Protein AF-0000000065771141 (afdb_homodimer)

Radius of gyration: 34.21 Å; Cα contacts (8 Å, |Δi|>4): 3426; chains: 2; bounding box: 76×117×71 Å

Solvent-accessible surface area (backbone atoms only — not comparable to full-atom values): 56283 Å² total; per-residue (Å²): 128,87,78,76,71,80,77,54,58,70,79,44,32,59,60,20,10,34,21,23,45,39,74,35,57,21,56,32,34,40,34,45,14,23,39,45,37,65,54,33,65,45,75,42,70,53,22,15,37,26,24,36,95,28,15,21,11,33,64,41,70,70,46,68,65,22,55,44,95,81,30,44,75,44,78,44,80,62,19,36,38,33,40,22,29,34,33,62,33,30,29,58,51,51,30,38,22,35,54,23,35,44,47,58,43,32,34,27,36,33,38,35,32,39,35,29,32,51,39,60,45,20,5,58,48,13,69,62,35,38,50,53,52,47,55,24,24,63,57,34,71,46,49,47,32,33,21,43,52,56,41,24,41,51,41,78,88,56,41,65,42,54,21,66,58,50,43,67,55,43,46,55,47,66,72,42,88,56,46,48,25,33,16,49,36,45,41,34,68,43,36,28,68,54,32,64,63,56,50,46,34,49,32,42,31,50,76,68,73,34,39,36,31,25,30,58,54,63,87,66,75,49,40,57,38,36,1,30,45,16,50,53,40,40,31,32,50,50,52,65,34,31,68,46,33,47,55,36,23,60,49,64,20,33,24,30,37,26,42,31,64,47,40,67,24,39,67,48,26,50,40,37,40,66,70,68,61,33,47,60,72,35,37,26,37,22,34,44,44,39,36,32,50,44,34,68,72,67,33,44,57,46,43,42,37,33,51,42,33,73,66,61,36,55,52,64,58,34,48,25,17,23,13,40,33,39,19,48,67,61,72,31,55,73,42,35,31,36,77,26,37,48,10,38,28,28,34,26,36,24,83,38,78,66,81,46,53,46,41,35,21,26,29,51,58,35,73,39,14,46,73,60,36,67,65,60,77,48,51,73,64,87,75,54,67,81,46,32,68,49,43,31,60,47,57,88,60,44,40,75,65,63,60,44,76,46,65,88,90,48,60,56,44,48,28,46,25,30,27,62,42,81,59,44,87,47,35,34,74,39,74,45,83,30,48,36,56,97,56,24,56,39,67,54,85,54,34,27,38,29,34,27,34,42,19,70,77,32,78,51,48,57,27,70,48,36,32,29,66,53,45,63,50,70,52,18,8,36,19,24,26,50,17,32,54,36,45,31,31,34,33,40,25,69,25,43,58,29,35,19,51,24,47,47,50,31,44,72,61,14,14,19,38,33,32,21,44,82,87,38,77,66,28,60,35,73,7,40,42,57,12,45,15,21,88,58,56,44,69,57,54,18,52,30,49,49,41,36,54,53,40,44,40,74,31,45,29,75,54,68,57,48,65,64,54,61,23,46,45,32,26,62,66,42,35,27,31,21,41,29,67,74,34,38,31,34,35,83,72,68,39,76,48,68,48,58,56,78,78,80,124,128,84,78,77,71,80,77,54,58,69,77,44,31,62,59,21,9,32,20,22,44,38,76,34,56,22,55,33,34,40,35,45,14,22,38,44,35,66,54,32,65,44,76,42,72,53,22,15,37,27,26,35,96,27,15,21,12,33,64,41,72,70,46,68,65,22,56,44,94,80,30,45,74,44,77,44,80,63,19,35,40,34,41,23,28,36,33,62,32,31,29,57,50,51,30,37,22,35,56,24,35,45,47,59,40,30,34,28,37,32,38,34,33,38,33,31,33,52,39,59,46,20,4,59,48,15,68,62,35,36,48,52,52,46,56,26,25,63,56,34,73,46,48,47,32,33,21,44,52,59,41,23,40,52,41,78,90,56,42,66,41,54,22,66,59,49,42,66,54,43,46,55,47,66,72,41,91,55,47,48,26,33,15,48,37,45,40,34,66,43,36,27,68,52,32,64,62,55,50,46,34,48,31,42,30,51,77,68,74,34,39,37,31,24,30,60,52,64,87,66,76,50,40,56,38,36,1,30,46,16,51,53,40,41,30,32,50,49,52,64,34,32,68,46,31,47,55,36,24,60,48,65,20,33,26,32,37,26,43,31,64,47,40,69,24,38,68,47,25,50,39,36,40,66,69,67,61,32,46,59,72,36,36,25,36,22,33,44,44,38,37,31,50,42,33,69,73,68,34,43,56,47,44,41,39,33,50,41,32,74,66,61,35,55,52,64,59,35,49,25,17,23,13,40,32,40,19,48,67,62,72,30,56,74,43,35,30,37,78,26,36,48,10,38,27,27,35,25,37,23,83,38,78,67,81,48,52,46,42,35,22,27,27,49,58,35,71,40,13,45,72,60,36,68,65,61,77,47,51,74,64,85,76,55,68,82,46,30,68,48,44,32,62,46,58,88,60,42,39,74,63,63,61,44,78,46,63,88,90,49,59,56,44,49,28,47,26,30,27,62,41,81,58,45,87,46,34,34,74,41,74,43,83,28,45,36,56,96,55,23,55,40,66,56,83,53,33,28,38,30,33,25,33,40,19,69,77,32,76,51,48,57,26,68,48,38,33,30,65,50,44,63,48,72,53,18,10,37,20,24,27,49,16,33,55,36,44,32,29,35,33,41,24,67,27,45,58,28,37,19,51,25,47,48,50,30,44,74,61,14,14,19,38,33,31,21,43,82,88,37,77,67,27,60,36,73,7,39,43,57,12,44,16,21,88,58,58,44,68,58,54,18,51,30,48,51,41,35,54,50,40,43,39,74,31,44,30,77,53,69,57,46,65,64,54,60,25,46,44,32,26,61,66,44,33,27,31,21,41,28,68,72,35,38,31,35,35,83,74,70,40,77,48,68,48,58,58,77,79,80,124

Organism: Ruegeria sp. (strain TM1040) (NCBI:txid292414)

pLDDT: mean 96.08, std 5.78, range [33.53, 98.94]

Nearest PDB structures (foldseek):
  3t8l-assembly1_A  TM=9.131E-01  e=2.236E-58  Agrobacterium fabrum str. C58
  3t81-assembly1_B  TM=9.214E-01  e=1.096E-56  Agrobacterium fabrum str. C58
  3mtw-assembly1_A  TM=7.072E-01  e=6.502E-18  Caulobacter vibrioides
  4ub9-assembly1_D  TM=6.954E-01  e=6.395E-17  Gulosibacter molinativorax
  3ooq-assembly1_E  TM=4.432E-01  e=1.635E-13  Thermotoga maritima MSB8

InterPro domains:
  IPR006679 Adenine deaminase [MF_01518] (27-594)
  IPR006679 Adenine deaminase [TIGR01178] (27-593)
  IPR006679 Adenine deaminase [cd01295] (75-586)
  IPR006680 Amidohydrolase-related [PF01979] (80-368)
  IPR011059 Metal-dependent hydrolase, composite domain superfamily [G3DSA:2.30.40.10] (19-368)
  IPR011059 Metal-dependent hydrolase, composite domain superfamily [SSF51338] (18-380)
  IPR026912 Adenine deaminase C-terminal domain [PF13382] (425-591)
  IPR032466 Metal-dependent hydrolase [SSF51556] (84-333)

Sequence (1202 aa):
MTHKTFPSWPDVAPQLIETAAGRSPADTVIRNGKWVNVHTREVLEGHDIAIKAGRIAYVGPDASYCTGPETEVIDAEGRYMMPGLCDGHMHIESGMLTPAEFARAVIPHGTTTMFTDPHEIANVLGLEGVRLMHDEALLQPVNIYTQMPSCAPSAPGLETTGYEISAEDVAEAMTWPGIIGLGEMMNFPGVAHGDPKMLAEIAATQRSGKTVGGHYASPDLGPDFAAYVAGGPADDHEGTCEADAITRMRQGMRAMVRLGSAWYDVEAQITAITEKGLDPRNFILCTDDCHSGTLVNEGHMNRAVRHAIDCGCDPLIAIQMATINTATHFGLEREIGSITPGRRADIILTSDLKTLPIEVVIARGQIVAESGSIKVECPHLDWPESARGTVHLGHTLAATDFELAAPEGANAVTANVIGVVENQAPTKALKAELPVRDGLVEGEGDVCQIALVERHRATGGVTNAFVSGFGYEGKMAMASTVAHDSHHMIVVGTDRTQMALAANRLAEVGGGITIFRDGAELALVELPIAGLMSDSPASEVAANAQKLVEAMQACGCTLNNAYMQHSLLALVVIPELRISDLGLVDVRSFKKIPVIEPFNEMTHKTFPSWPDVAPQLIETAAGRSPADTVIRNGKWVNVHTREVLEGHDIAIKAGRIAYVGPDASYCTGPETEVIDAEGRYMMPGLCDGHMHIESGMLTPAEFARAVIPHGTTTMFTDPHEIANVLGLEGVRLMHDEALLQPVNIYTQMPSCAPSAPGLETTGYEISAEDVAEAMTWPGIIGLGEMMNFPGVAHGDPKMLAEIAATQRSGKTVGGHYASPDLGPDFAAYVAGGPADDHEGTCEADAITRMRQGMRAMVRLGSAWYDVEAQITAITEKGLDPRNFILCTDDCHSGTLVNEGHMNRAVRHAIDCGCDPLIAIQMATINTATHFGLEREIGSITPGRRADIILTSDLKTLPIEVVIARGQIVAESGSIKVECPHLDWPESARGTVHLGHTLAATDFELAAPEGANAVTANVIGVVENQAPTKALKAELPVRDGLVEGEGDVCQIALVERHRATGGVTNAFVSGFGYEGKMAMASTVAHDSHHMIVVGTDRTQMALAANRLAEVGGGITIFRDGAELALVELPIAGLMSDSPASEVAANAQKLVEAMQACGCTLNNAYMQHSLLALVVIPELRISDLGLVDVRSFKKIPVIEPFNE

Secondary structure (DSSP, 8-state):
--------HHHHHHHHHHHHTTSS--SEEEEEEEEEETTTTEEEEEEEEEEETTEEEEEES--GGG--TT-EEEE-TT-EEEEPEEEEEE-GGGGTB-HHHHHHHHGGGTEEEEEE--HHHHHHHHHHHHHHHHHHHHTSSSEEEEEEP--SSSSBTTB--SSPPPHHHHHHHTTSTTEEEEEEE--HHHHHTT-HHHHHHHHHHHHTT-EEEE----S--SHHHHHHHHT---EE----SHHHHHHHHHTT-EEEEEB-SS-B-HHHHTHHHHTT---GGGEEEE-B---HHHHHHT-SHHHHHHHHHHTT--HHHHHHHTTHHHHHHTT-TTTSSS-STTSB--EEEES-TTT----EEEETTEEEEETTEE-S--PPP---GGGB-----SS---GGGG--BPPTT-SEEEEEEEE--TT-S--EEEEEEEEEETTEE---TTEEEEEEE--SS----EEEEEEESS---SSEEEEES--TTT--EEEEES-HHHHHHHHHHHHHHTSEEEEEETTEE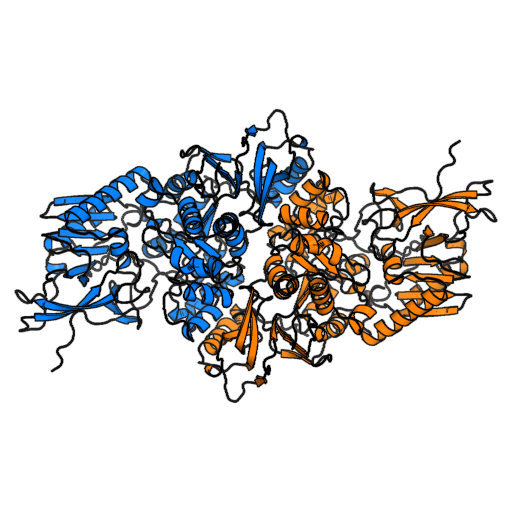EEEEE-TBTTTBB-S-HHHHHHHHHHHHHHHHHTT---TTHHHHHHHTT-TTSSSEEEETTEEEETTTTEEE-SBPP---/--------HHHHHHHHHHHHTTSS--SEEEEEEEEEETTTTEEEEEEEEEEETTEEEEEES--GGG--TT-EEEE-TT-EEEEPEEEEEE-GGGGTB-HHHHHHHHGGGTEEEEEE--HHHHHHHHHHHHHHHHHHHHTSSSEEEEEEP--SSSSBTTB--SSPPPHHHHHHHTTSTTEEEEEEE--HHHHHTT-HHHHHHHHHHHHTT-EEEE----S--SHHHHHHHHT---EE----SHHHHHHHHHTT-EEEEEB-SS-B-HHHHTHHHHTT---GGGEEEE-B---HHHHHHT-SHHHHHHHHHHTT--HHHHHHHTTHHHHHHTT-TTTSSS-STTSB--EEEES-TTT----EEEETTEEEEETTEE-S--PPP---GGGB-----SS---GGGG--BPPTT-SEEEEEEEE--TT-S--EEEEEEEEEETTEE---TTEEEEEEE--SS----EEEEEEESS---SSEEEEES--TTT--EEEEES-HHHHHHHHHHHHHHTSEEEEEETTEEEEEEE-TBTTTBB-S-HHHHHHHHHHHHHHHHHTT---TTHHHHHHHTT-TTSSSEEEETTEEEETTTTEEE-SBPP---

Structure (mmCIF, N/CA/C/O backbone):
data_AF-0000000065771141-model_v1
#
loop_
_entity.id
_entity.type
_entity.pdbx_description
1 polymer 'Adenine deaminase'
#
loop_
_atom_site.group_PDB
_atom_site.id
_atom_site.type_symbol
_atom_site.label_atom_id
_atom_site.label_alt_id
_atom_site.label_comp_id
_atom_site.label_asym_id
_atom_site.label_entity_id
_atom_site.label_seq_id
_atom_site.pdbx_PDB_ins_code
_atom_site.Cartn_x
_atom_site.Cartn_y
_atom_site.Cartn_z
_atom_site.occupancy
_atom_site.B_iso_or_equiv
_atom_site.auth_seq_id
_atom_site.auth_comp_id
_atom_site.auth_asym_id
_atom_site.auth_atom_id
_atom_site.pdbx_PDB_model_num
ATOM 1 N N . MET A 1 1 ? 23.734 -21.953 12.383 1 33.53 1 MET A N 1
ATOM 2 C CA . MET A 1 1 ? 24.172 -20.672 11.812 1 33.53 1 MET A CA 1
ATOM 3 C C . MET A 1 1 ? 23.094 -19.594 12 1 33.53 1 MET A C 1
ATOM 5 O O . MET A 1 1 ? 21.953 -19.781 11.586 1 33.53 1 MET A O 1
ATOM 9 N N . THR A 1 2 ? 23.141 -18.859 13.047 1 44.72 2 THR A N 1
ATOM 10 C CA . THR A 1 2 ? 22.188 -17.828 13.406 1 44.72 2 THR A CA 1
ATOM 11 C C . THR A 1 2 ? 21.953 -16.859 12.242 1 44.72 2 THR A C 1
ATOM 13 O O . THR A 1 2 ? 22.906 -16.25 11.742 1 44.72 2 THR A O 1
ATOM 16 N N . HIS A 1 3 ? 21.078 -17.188 11.297 1 54.22 3 HIS A N 1
ATOM 17 C CA . HIS A 1 3 ? 20.672 -16.422 10.141 1 54.22 3 HIS A CA 1
ATOM 18 C C . HIS A 1 3 ? 20.594 -14.93 10.469 1 54.22 3 HIS A C 1
ATOM 20 O O . HIS A 1 3 ? 19.969 -14.539 11.461 1 54.22 3 HIS A O 1
ATOM 26 N N . LYS A 1 4 ? 21.641 -14.188 9.922 1 64.75 4 LYS A N 1
ATOM 27 C CA . LYS A 1 4 ? 21.578 -12.758 10.18 1 64.75 4 LYS A CA 1
ATOM 28 C C . LYS A 1 4 ? 20.5 -12.094 9.32 1 64.75 4 LYS A C 1
ATOM 30 O O . LYS A 1 4 ? 20.609 -12.078 8.086 1 64.75 4 LYS A O 1
ATOM 35 N N . THR A 1 5 ? 19.438 -11.82 9.828 1 81 5 THR A N 1
ATOM 36 C CA . THR A 1 5 ? 18.359 -11.109 9.164 1 81 5 THR A CA 1
ATOM 37 C C . THR A 1 5 ? 18.797 -9.711 8.75 1 81 5 THR A C 1
ATOM 39 O O . THR A 1 5 ? 19.547 -9.055 9.477 1 81 5 THR A O 1
ATOM 42 N N . PHE A 1 6 ? 18.594 -9.367 7.465 1 91.62 6 PHE A N 1
ATOM 43 C CA . PHE A 1 6 ? 18.844 -8.008 7 1 91.62 6 PHE A CA 1
ATOM 44 C C . PHE A 1 6 ? 18.25 -6.988 7.965 1 91.62 6 PHE A C 1
ATOM 46 O O . PHE A 1 6 ? 17.109 -7.125 8.391 1 91.62 6 PHE A O 1
ATOM 53 N N . PRO A 1 7 ? 19.078 -6.066 8.398 1 93.5 7 PRO A N 1
ATOM 54 C CA . PRO A 1 7 ? 18.578 -5.125 9.391 1 93.5 7 PRO A CA 1
ATOM 55 C C . PRO A 1 7 ? 17.375 -4.32 8.891 1 93.5 7 PRO A C 1
ATOM 57 O O . PRO A 1 7 ? 17.328 -3.959 7.711 1 93.5 7 PRO A O 1
ATOM 60 N N . SER A 1 8 ? 16.406 -4.137 9.805 1 94.69 8 SER A N 1
ATOM 61 C CA . SER A 1 8 ? 15.289 -3.266 9.477 1 94.69 8 SER A CA 1
ATOM 62 C C . SER A 1 8 ? 15.719 -1.803 9.43 1 94.69 8 SER A C 1
ATOM 64 O O . SER A 1 8 ? 16.828 -1.462 9.859 1 94.69 8 SER A O 1
ATOM 66 N N . TRP A 1 9 ? 14.938 -0.909 8.867 1 95.12 9 TRP A N 1
ATOM 67 C CA . TRP A 1 9 ? 15.258 0.513 8.773 1 95.12 9 TRP A CA 1
ATOM 68 C C . TRP A 1 9 ? 15.547 1.099 10.148 1 95.12 9 TRP A C 1
ATOM 70 O O . TRP A 1 9 ? 16.562 1.776 10.344 1 95.12 9 TRP A O 1
ATOM 80 N N . PRO A 1 10 ? 14.617 0.817 11.203 1 96.06 10 PRO A N 1
ATOM 81 C CA . PRO A 1 10 ? 14.898 1.407 12.508 1 96.06 10 PRO A CA 1
ATOM 82 C C . PRO A 1 10 ? 16.281 1.045 13.039 1 96.06 10 PRO A C 1
ATOM 84 O O . PRO A 1 10 ? 16.891 1.831 13.766 1 96.06 10 PRO A O 1
ATOM 87 N N . ASP A 1 11 ? 16.781 -0.105 12.656 1 96.06 11 ASP A N 1
ATOM 88 C CA . ASP A 1 11 ? 18.047 -0.592 13.164 1 96.06 11 ASP A CA 1
ATOM 89 C C . ASP A 1 11 ? 19.219 0.214 12.594 1 96.06 11 ASP A C 1
ATOM 91 O O . ASP A 1 11 ? 20.297 0.271 13.188 1 96.06 11 ASP A O 1
ATOM 95 N N . VAL A 1 12 ? 19.031 0.913 11.438 1 97.88 12 VAL A N 1
ATOM 96 C CA . VAL A 1 12 ? 20.172 1.546 10.773 1 97.88 12 VAL A CA 1
ATOM 97 C C . VAL A 1 12 ? 19.844 3.004 10.461 1 97.88 12 VAL A C 1
ATOM 99 O O . VAL A 1 12 ? 20.625 3.693 9.805 1 97.88 12 VAL A O 1
ATOM 102 N N . ALA A 1 13 ? 18.703 3.547 10.906 1 97.88 13 ALA A N 1
ATOM 103 C CA . ALA A 1 13 ? 18.203 4.883 10.586 1 97.88 13 ALA A CA 1
ATOM 104 C C . ALA A 1 13 ? 19.25 5.949 10.898 1 97.88 13 ALA A C 1
ATOM 106 O O . ALA A 1 13 ? 19.531 6.82 10.07 1 97.88 13 ALA A O 1
ATOM 107 N N . PRO A 1 14 ? 19.922 5.902 12.062 1 98.25 14 PRO A N 1
ATOM 108 C CA . PRO A 1 14 ? 20.922 6.93 12.344 1 98.25 14 PRO A CA 1
ATOM 109 C C . PRO A 1 14 ? 22.047 6.961 11.312 1 98.25 14 PRO A C 1
ATOM 111 O O . PRO A 1 14 ? 22.5 8.039 10.922 1 98.25 14 PRO A O 1
ATOM 114 N N . GLN A 1 15 ? 22.484 5.773 10.875 1 98.62 15 GLN A N 1
ATOM 115 C CA . GLN A 1 15 ? 23.562 5.707 9.891 1 98.62 15 GLN A CA 1
ATOM 116 C C . GLN A 1 15 ? 23.109 6.301 8.555 1 98.62 15 GLN A C 1
ATOM 118 O O . GLN A 1 15 ? 23.875 7.012 7.898 1 98.62 15 GLN A O 1
ATOM 123 N N . LEU A 1 16 ? 21.922 5.961 8.141 1 98.75 16 LEU A N 1
ATOM 124 C CA . LEU A 1 16 ? 21.375 6.496 6.895 1 98.75 16 LEU A CA 1
ATOM 125 C C . LEU A 1 16 ? 21.297 8.016 6.945 1 98.75 16 LEU A C 1
ATOM 127 O O . LEU A 1 16 ? 21.672 8.695 5.988 1 98.75 16 LEU A O 1
ATOM 131 N N . ILE A 1 17 ? 20.781 8.57 8.07 1 98.75 17 ILE A N 1
ATOM 132 C CA . ILE A 1 17 ? 20.609 10.008 8.258 1 98.75 17 ILE A CA 1
ATOM 133 C C . ILE A 1 17 ? 21.969 10.703 8.195 1 98.75 17 ILE A C 1
ATOM 135 O O . ILE A 1 17 ? 22.141 11.688 7.469 1 98.75 17 ILE A O 1
ATOM 139 N N . GLU A 1 18 ? 22.984 10.18 8.891 1 98.56 18 GLU A N 1
ATOM 140 C CA . GLU A 1 18 ? 24.312 10.773 8.914 1 98.56 18 GLU A CA 1
ATOM 141 C C . GLU A 1 18 ? 24.938 10.781 7.527 1 98.56 18 GLU A C 1
ATOM 143 O O . GLU A 1 18 ? 25.594 11.75 7.133 1 98.56 18 GLU A O 1
ATOM 148 N N . THR A 1 19 ? 24.766 9.695 6.809 1 98.81 19 THR A N 1
ATOM 149 C CA . THR A 1 19 ? 25.312 9.594 5.461 1 98.81 19 THR A CA 1
ATOM 150 C C . THR A 1 19 ? 24.594 10.555 4.516 1 98.81 19 THR A C 1
ATOM 152 O O . THR A 1 19 ? 25.234 11.273 3.75 1 98.81 19 THR A O 1
ATOM 155 N N . ALA A 1 20 ? 23.281 10.57 4.547 1 98.69 20 ALA A N 1
ATOM 156 C CA . ALA A 1 20 ? 22.484 11.445 3.689 1 98.69 20 ALA A CA 1
ATOM 157 C C . ALA A 1 20 ? 22.844 12.914 3.934 1 98.69 20 ALA A C 1
ATOM 159 O O . ALA A 1 20 ? 22.797 13.727 3.008 1 98.69 20 ALA A O 1
ATOM 160 N N . ALA A 1 21 ? 23.219 13.25 5.203 1 97.94 21 ALA A N 1
ATOM 161 C CA . ALA A 1 21 ? 23.547 14.625 5.582 1 97.94 21 ALA A CA 1
ATOM 162 C C . ALA A 1 21 ? 25 14.953 5.246 1 97.94 21 ALA A C 1
ATOM 164 O O . ALA A 1 21 ? 25.422 16.109 5.359 1 97.94 21 ALA A O 1
ATOM 165 N N . GLY A 1 22 ? 25.766 13.977 4.891 1 97.81 22 GLY A N 1
ATOM 166 C CA . GLY A 1 22 ? 27.172 14.172 4.555 1 97.81 22 GLY A CA 1
ATOM 167 C C . GLY A 1 22 ? 28.078 14.148 5.766 1 97.81 22 GLY A C 1
ATOM 168 O O . GLY A 1 22 ? 29.25 14.547 5.68 1 97.81 22 GLY A O 1
ATOM 169 N N . ARG A 1 23 ? 27.562 13.68 6.859 1 98.25 23 ARG A N 1
ATOM 170 C CA . ARG A 1 23 ? 28.328 13.703 8.094 1 98.25 23 ARG A CA 1
ATOM 171 C C . ARG A 1 23 ? 29.094 12.398 8.289 1 98.25 23 ARG A C 1
ATOM 173 O O . ARG A 1 23 ? 30.016 12.328 9.102 1 98.25 23 ARG A O 1
ATOM 180 N N . SER A 1 24 ? 28.781 11.336 7.664 1 98.25 24 SER A N 1
ATOM 181 C CA . SER A 1 24 ? 29.469 10.047 7.613 1 98.25 24 SER A CA 1
ATOM 182 C C . SER A 1 24 ? 29.516 9.5 6.191 1 98.25 24 SER A C 1
ATOM 184 O O . SER A 1 24 ? 28.562 9.664 5.426 1 98.25 24 SER A O 1
ATOM 186 N N . PRO A 1 25 ? 30.594 8.93 5.828 1 98.62 25 PRO A N 1
ATOM 187 C CA . PRO A 1 25 ? 30.703 8.453 4.449 1 98.62 25 PRO A CA 1
ATOM 188 C C . PRO A 1 25 ? 29.812 7.25 4.164 1 98.62 25 PRO A C 1
ATOM 190 O O . PRO A 1 25 ? 29.547 6.449 5.066 1 98.62 25 PRO A O 1
ATOM 193 N N . ALA A 1 26 ? 29.406 7.164 2.947 1 98.88 26 ALA A N 1
ATOM 194 C CA . ALA A 1 26 ? 28.688 5.992 2.463 1 98.88 26 ALA A CA 1
ATOM 195 C C . ALA A 1 26 ? 29.609 4.785 2.348 1 98.88 26 ALA A C 1
ATOM 197 O O . ALA A 1 26 ? 30.828 4.934 2.307 1 98.88 26 ALA A O 1
ATOM 198 N N . ASP A 1 27 ? 29 3.59 2.449 1 98.81 27 ASP A N 1
ATOM 199 C CA . ASP A 1 27 ? 29.766 2.385 2.125 1 98.81 27 ASP A CA 1
ATOM 200 C C . ASP A 1 27 ? 30.078 2.318 0.632 1 98.81 27 ASP A C 1
ATOM 202 O O . ASP A 1 27 ? 31.188 1.946 0.242 1 98.81 27 ASP A O 1
ATOM 206 N N . THR A 1 28 ? 29.125 2.662 -0.197 1 98.81 28 THR A N 1
ATOM 207 C CA . THR A 1 28 ? 29.234 2.645 -1.651 1 98.81 28 THR A CA 1
ATOM 208 C C . THR A 1 28 ? 28.531 3.852 -2.264 1 98.81 28 THR A C 1
ATOM 210 O O . THR A 1 28 ? 27.484 4.27 -1.785 1 98.81 28 THR A O 1
ATOM 213 N N . VAL A 1 29 ? 29.109 4.457 -3.285 1 98.81 29 VAL A N 1
ATOM 214 C CA . VAL A 1 29 ? 28.469 5.492 -4.09 1 98.81 29 VAL A CA 1
ATOM 215 C C . VAL A 1 29 ? 28.5 5.09 -5.562 1 98.81 29 VAL A C 1
ATOM 217 O O . VAL A 1 29 ? 29.547 4.719 -6.094 1 98.81 29 VAL A O 1
ATOM 220 N N . ILE A 1 30 ? 27.391 4.973 -6.203 1 98.88 30 ILE A N 1
ATOM 221 C CA . ILE A 1 30 ? 27.297 4.828 -7.652 1 98.88 30 ILE A CA 1
ATOM 222 C C . ILE A 1 30 ? 27.188 6.207 -8.297 1 98.88 30 ILE A C 1
ATOM 224 O O . ILE A 1 30 ? 26.25 6.969 -8.008 1 98.88 30 ILE A O 1
ATOM 228 N N . ARG A 1 31 ? 28.031 6.562 -9.234 1 98.19 31 ARG A N 1
ATOM 229 C CA . ARG A 1 31 ? 28.078 7.91 -9.781 1 98.19 31 ARG A CA 1
ATOM 230 C C . ARG A 1 31 ? 27.672 7.918 -11.25 1 98.19 31 ARG A C 1
ATOM 232 O O . ARG A 1 31 ? 27.844 6.918 -11.953 1 98.19 31 ARG A O 1
ATOM 239 N N . ASN A 1 32 ? 27.156 9.047 -11.656 1 98 32 ASN A N 1
ATOM 240 C CA . ASN A 1 32 ? 27.016 9.406 -13.062 1 98 32 ASN A CA 1
ATOM 241 C C . ASN A 1 32 ? 26.094 8.438 -13.805 1 98 32 ASN A C 1
ATOM 243 O O . ASN A 1 32 ? 26.469 7.898 -14.844 1 98 32 ASN A O 1
ATOM 247 N N . GLY A 1 33 ? 24.938 8.164 -13.227 1 98.75 33 GLY A N 1
ATOM 248 C CA . GLY A 1 33 ? 23.969 7.305 -13.891 1 98.75 33 GLY A CA 1
ATOM 249 C C . GLY A 1 33 ? 22.688 8.031 -14.273 1 98.75 33 GLY A C 1
ATOM 250 O O . GLY A 1 33 ? 22.531 9.219 -13.961 1 98.75 33 GLY A O 1
ATOM 251 N N . LYS A 1 34 ? 21.891 7.41 -15.133 1 98.88 34 LYS A N 1
ATOM 252 C CA . LYS A 1 34 ? 20.516 7.824 -15.406 1 98.88 34 LYS A CA 1
ATOM 253 C C . LYS A 1 34 ? 19.547 7.16 -14.438 1 98.88 34 LYS A C 1
ATOM 255 O O . LYS A 1 34 ? 19.312 5.953 -14.508 1 98.88 34 LYS A O 1
ATOM 260 N N . TRP A 1 35 ? 18.984 7.914 -13.516 1 98.88 35 TRP A N 1
ATOM 261 C CA . TRP A 1 35 ? 18.109 7.422 -12.469 1 98.88 35 TRP A CA 1
ATOM 262 C C . TRP A 1 35 ? 16.703 7.145 -13.023 1 98.88 35 TRP A C 1
ATOM 264 O O . TRP A 1 35 ? 15.992 8.07 -13.422 1 98.88 35 TRP A O 1
ATOM 274 N N . VAL A 1 36 ? 16.312 5.855 -13.164 1 98.94 36 VAL A N 1
ATOM 275 C CA . VAL A 1 36 ? 14.953 5.469 -13.5 1 98.94 36 VAL A CA 1
ATOM 276 C C . VAL A 1 36 ? 14.055 5.605 -12.273 1 98.94 36 VAL A C 1
ATOM 278 O O . VAL A 1 36 ? 14.055 4.734 -11.398 1 98.94 36 VAL A O 1
ATOM 281 N N . ASN A 1 37 ? 13.312 6.68 -12.18 1 98.88 37 ASN A N 1
ATOM 282 C CA . ASN A 1 37 ? 12.43 6.949 -11.055 1 98.88 37 ASN A CA 1
ATOM 283 C C . ASN A 1 37 ? 11.023 6.406 -11.305 1 98.88 37 ASN A C 1
ATOM 285 O O . ASN A 1 37 ? 10.266 6.98 -12.086 1 98.88 37 ASN A O 1
ATOM 289 N N . VAL A 1 38 ? 10.641 5.367 -10.594 1 98.81 38 VAL A N 1
ATOM 290 C CA . VAL A 1 38 ? 9.383 4.66 -10.844 1 98.81 38 VAL A CA 1
ATOM 291 C C . VAL A 1 38 ? 8.25 5.34 -10.086 1 98.81 38 VAL A C 1
ATOM 293 O O . VAL A 1 38 ? 7.074 5.047 -10.328 1 98.81 38 VAL A O 1
ATOM 296 N N . HIS A 1 39 ? 8.562 6.262 -9.164 1 98.62 39 HIS A N 1
ATOM 297 C CA . HIS A 1 39 ? 7.527 7.02 -8.461 1 98.62 39 HIS A CA 1
ATOM 298 C C . HIS A 1 39 ? 6.941 8.102 -9.359 1 98.62 39 HIS A C 1
ATOM 300 O O . HIS A 1 39 ? 5.73 8.352 -9.336 1 98.62 39 HIS A O 1
ATOM 306 N N . THR A 1 40 ? 7.805 8.758 -10.172 1 98.62 40 THR A N 1
ATOM 307 C CA . THR A 1 40 ? 7.379 9.867 -11.016 1 98.62 40 THR A CA 1
ATOM 308 C C . THR A 1 40 ? 7.375 9.461 -12.484 1 98.62 40 THR A C 1
ATOM 310 O O . THR A 1 40 ? 6.953 10.234 -13.352 1 98.62 40 THR A O 1
ATOM 313 N N . ARG A 1 41 ? 7.793 8.281 -12.82 1 98.25 41 ARG A N 1
ATOM 314 C CA . ARG A 1 41 ? 7.855 7.707 -14.164 1 98.25 41 ARG A CA 1
ATOM 315 C C . ARG A 1 41 ? 8.68 8.586 -15.094 1 98.25 41 ARG A C 1
ATOM 317 O O . ARG A 1 41 ? 8.203 9.016 -16.141 1 98.25 41 ARG A O 1
ATOM 324 N N . GLU A 1 42 ? 9.969 8.789 -14.586 1 98.06 42 GLU A N 1
ATOM 325 C CA . GLU A 1 42 ? 10.922 9.594 -15.336 1 98.06 42 GLU A CA 1
ATOM 326 C C . GLU A 1 42 ? 12.312 8.961 -15.328 1 98.06 42 GLU A C 1
ATOM 328 O O . GLU A 1 42 ? 12.586 8.07 -14.523 1 98.06 42 GLU A O 1
ATOM 333 N N . VAL A 1 43 ? 13.047 9.328 -16.328 1 98.69 43 VAL A N 1
ATOM 334 C CA . VAL A 1 43 ? 14.484 9.062 -16.312 1 98.69 43 VAL A CA 1
ATOM 335 C C . VAL A 1 43 ? 15.25 10.359 -16.094 1 98.69 43 VAL A C 1
ATOM 337 O O . VAL A 1 43 ? 15.078 11.328 -16.844 1 98.69 43 VAL A O 1
ATOM 340 N N . LEU A 1 44 ? 16.016 10.438 -15.008 1 98.69 44 LEU A N 1
ATOM 341 C CA . LEU A 1 44 ? 16.766 11.641 -14.656 1 98.69 44 LEU A CA 1
ATOM 342 C C . LEU A 1 44 ? 18.25 11.43 -14.875 1 98.69 44 LEU A C 1
ATOM 344 O O . LEU A 1 44 ? 18.875 10.586 -14.219 1 98.69 44 LEU A O 1
ATOM 348 N N . GLU A 1 45 ? 18.891 12.195 -15.719 1 98.25 45 GLU A N 1
ATOM 349 C CA . GLU A 1 45 ? 20.297 12.039 -16.094 1 98.25 45 GLU A CA 1
ATOM 350 C C . GLU A 1 45 ? 21.219 12.617 -15.039 1 98.25 45 GLU A C 1
ATOM 352 O O . GLU A 1 45 ? 20.828 13.516 -14.289 1 98.25 45 GLU A O 1
ATOM 357 N N . GLY A 1 46 ? 22.406 12.102 -14.945 1 97.94 46 GLY A N 1
ATOM 358 C CA . GLY A 1 46 ? 23.438 12.688 -14.117 1 97.94 46 GLY A CA 1
ATOM 359 C C . GLY A 1 46 ? 23.141 12.609 -12.633 1 97.94 46 GLY A C 1
ATOM 360 O O . GLY A 1 46 ? 23.203 13.617 -11.93 1 97.94 46 GLY A O 1
ATOM 361 N N . HIS A 1 47 ? 22.781 11.414 -12.133 1 98.56 47 HIS A N 1
ATOM 362 C CA . HIS A 1 47 ? 22.469 11.242 -10.719 1 98.56 47 HIS A CA 1
ATOM 363 C C . HIS A 1 47 ? 23.391 10.219 -10.062 1 98.56 47 HIS A C 1
ATOM 365 O O . HIS A 1 47 ? 23.969 9.367 -10.75 1 98.56 47 HIS A O 1
ATOM 371 N N . ASP A 1 48 ? 23.609 10.406 -8.797 1 98.81 48 ASP A N 1
ATOM 372 C CA . ASP A 1 48 ? 24.406 9.523 -7.949 1 98.81 48 ASP A CA 1
ATOM 373 C C . ASP A 1 48 ? 23.531 8.852 -6.891 1 98.81 48 ASP A C 1
ATOM 375 O O . ASP A 1 48 ? 22.453 9.359 -6.555 1 98.81 48 ASP A O 1
ATOM 379 N N . ILE A 1 49 ? 23.906 7.684 -6.434 1 98.94 49 ILE A N 1
ATOM 380 C CA . ILE A 1 49 ? 23.281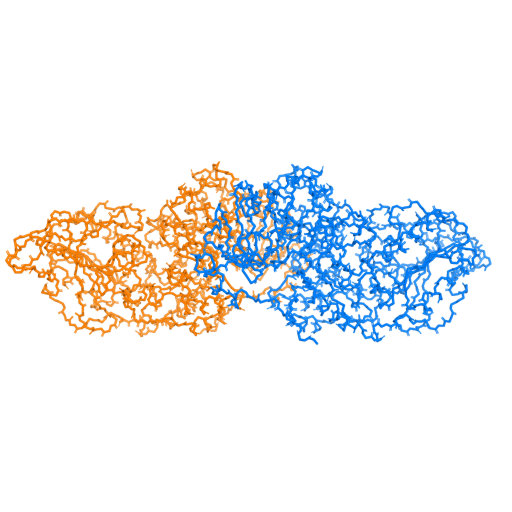 6.961 -5.336 1 98.94 49 ILE A CA 1
ATOM 381 C C . ILE A 1 49 ? 24.297 6.703 -4.227 1 98.94 49 ILE A C 1
ATOM 383 O O . ILE A 1 49 ? 25.391 6.211 -4.488 1 98.94 49 ILE A O 1
ATOM 387 N N . ALA A 1 50 ? 24.016 7.082 -2.994 1 98.94 50 ALA A N 1
ATOM 388 C CA . ALA A 1 50 ? 24.812 6.719 -1.82 1 98.94 50 ALA A CA 1
ATOM 389 C C . ALA A 1 50 ? 24.141 5.59 -1.037 1 98.94 50 ALA A C 1
ATOM 391 O O . ALA A 1 50 ? 22.953 5.652 -0.745 1 98.94 50 ALA A O 1
ATOM 392 N N . ILE A 1 51 ? 24.906 4.547 -0.755 1 98.88 51 ILE A N 1
ATOM 393 C CA . ILE A 1 51 ? 24.406 3.361 -0.073 1 98.88 51 ILE A CA 1
ATOM 394 C C . ILE A 1 51 ? 25.094 3.217 1.285 1 98.88 51 ILE A C 1
ATOM 396 O O . ILE A 1 51 ? 26.297 3.398 1.399 1 98.88 51 ILE A O 1
ATOM 400 N N . LYS A 1 52 ? 24.359 2.98 2.314 1 98.81 52 LYS A N 1
ATOM 401 C CA . LYS A 1 52 ? 24.828 2.715 3.666 1 98.81 52 LYS A CA 1
ATOM 402 C C . LYS A 1 52 ? 24.047 1.579 4.316 1 98.81 52 LYS A C 1
ATOM 404 O O . LYS A 1 52 ? 22.812 1.557 4.258 1 98.81 52 LYS A O 1
ATOM 409 N N . ALA A 1 53 ? 24.734 0.604 4.902 1 98.38 53 ALA A N 1
ATOM 410 C CA . ALA A 1 53 ? 24.141 -0.511 5.629 1 98.38 53 ALA A CA 1
ATOM 411 C C . ALA A 1 53 ? 23.141 -1.269 4.754 1 98.38 53 ALA A C 1
ATOM 413 O O . ALA A 1 53 ? 22.078 -1.68 5.223 1 98.38 53 ALA A O 1
ATOM 414 N N . GLY A 1 54 ? 23.453 -1.34 3.424 1 98.62 54 GLY A N 1
ATOM 415 C CA . GLY A 1 54 ? 22.656 -2.125 2.5 1 98.62 54 GLY A CA 1
ATOM 416 C C . GLY A 1 54 ? 21.422 -1.391 2.01 1 98.62 54 GLY A C 1
ATOM 417 O O . GLY A 1 54 ? 20.609 -1.948 1.257 1 98.62 54 GLY A O 1
ATOM 418 N N . ARG A 1 55 ? 21.25 -0.128 2.402 1 98.75 55 ARG A N 1
ATOM 419 C CA . ARG A 1 55 ? 20.094 0.684 2.031 1 98.75 55 ARG A CA 1
ATOM 420 C C . ARG A 1 55 ? 20.531 1.969 1.335 1 98.75 55 ARG A C 1
ATOM 422 O O . ARG A 1 55 ? 21.688 2.365 1.422 1 98.75 55 ARG A O 1
ATOM 429 N N . ILE A 1 56 ? 19.641 2.518 0.601 1 98.88 56 ILE A N 1
ATOM 430 C CA . ILE A 1 56 ? 19.891 3.805 -0.04 1 98.88 56 ILE A CA 1
ATOM 431 C C . ILE A 1 56 ? 19.812 4.922 0.997 1 98.88 56 ILE A C 1
ATOM 433 O O . ILE A 1 56 ? 18.781 5.094 1.657 1 98.88 56 ILE A O 1
ATOM 437 N N . ALA A 1 57 ? 20.875 5.648 1.144 1 98.81 57 ALA A N 1
ATOM 438 C CA . ALA A 1 57 ? 20.891 6.801 2.037 1 98.81 57 ALA A CA 1
ATOM 439 C C . ALA A 1 57 ? 20.484 8.078 1.295 1 98.81 57 ALA A C 1
ATOM 441 O O . ALA A 1 57 ? 19.797 8.93 1.846 1 98.81 57 ALA A O 1
ATOM 442 N N . TYR A 1 58 ? 20.984 8.117 0.067 1 98.62 58 TYR A N 1
ATOM 443 C CA . TYR A 1 58 ? 20.781 9.32 -0.73 1 98.62 58 TYR A CA 1
ATOM 444 C C . TYR A 1 58 ? 20.781 9 -2.219 1 98.62 58 TYR A C 1
ATOM 446 O O . TYR A 1 58 ? 21.547 8.141 -2.674 1 98.62 58 TYR A O 1
ATOM 454 N N . VAL A 1 59 ? 19.938 9.594 -2.992 1 98.81 59 VAL A N 1
ATOM 455 C CA . VAL A 1 59 ? 19.984 9.641 -4.449 1 98.81 59 VAL A CA 1
ATOM 456 C C . VAL A 1 59 ? 19.781 11.078 -4.93 1 98.81 59 VAL A C 1
ATOM 458 O O . VAL A 1 59 ? 18.891 11.773 -4.445 1 98.81 59 VAL A O 1
ATOM 461 N N . GLY A 1 60 ? 20.547 11.578 -5.766 1 98.19 60 GLY A N 1
ATOM 462 C CA . GLY A 1 60 ? 20.484 12.945 -6.254 1 98.19 60 GLY A CA 1
ATOM 463 C C . GLY A 1 60 ? 21.578 13.281 -7.254 1 98.19 60 GLY A C 1
ATOM 464 O O . GLY A 1 60 ? 22.281 12.391 -7.723 1 98.19 60 GLY A O 1
ATOM 465 N N . PRO A 1 61 ? 21.656 14.5 -7.625 1 97.62 61 PRO A N 1
ATOM 466 C CA . PRO A 1 61 ? 22.562 14.906 -8.703 1 97.62 61 PRO A CA 1
ATOM 467 C C . PRO A 1 61 ? 24.031 14.82 -8.289 1 97.62 61 PRO A C 1
ATOM 469 O O . PRO A 1 61 ? 24.922 14.758 -9.148 1 97.62 61 PRO A O 1
ATOM 472 N N . ASP A 1 62 ? 24.312 14.852 -6.969 1 97.56 62 ASP A N 1
ATOM 473 C CA . ASP A 1 62 ? 25.688 14.852 -6.492 1 97.56 62 ASP A CA 1
ATOM 474 C C . ASP A 1 62 ? 25.797 14.188 -5.121 1 97.56 62 ASP A C 1
ATOM 476 O O . ASP A 1 62 ? 25.297 14.711 -4.129 1 97.56 62 ASP A O 1
ATOM 480 N N . ALA A 1 63 ? 26.438 13.023 -5.051 1 98.06 63 ALA A N 1
ATOM 481 C CA . ALA A 1 63 ? 26.641 12.32 -3.783 1 98.06 63 ALA A CA 1
ATOM 482 C C . ALA A 1 63 ? 28.078 12.469 -3.295 1 98.06 63 ALA A C 1
ATOM 484 O O . ALA A 1 63 ? 28.516 11.719 -2.424 1 98.06 63 ALA A O 1
ATOM 485 N N . SER A 1 64 ? 28.859 13.422 -3.822 1 97.38 64 SER A N 1
ATOM 486 C CA . SER A 1 64 ? 30.25 13.617 -3.449 1 97.38 64 SER A CA 1
ATOM 487 C C . SER A 1 64 ? 30.391 13.906 -1.959 1 97.38 64 SER A C 1
ATOM 489 O O . SER A 1 64 ? 31.359 13.484 -1.325 1 97.38 64 SER A O 1
ATOM 491 N N . TYR A 1 65 ? 29.422 14.586 -1.394 1 97 65 TYR A N 1
ATOM 492 C CA . TYR A 1 65 ? 29.516 14.992 0.006 1 97 65 TYR A CA 1
ATOM 493 C C . TYR A 1 65 ? 29.281 13.805 0.931 1 97 65 TYR A C 1
ATOM 495 O O . TYR A 1 65 ? 29.531 13.891 2.135 1 97 65 TYR A O 1
ATOM 503 N N . CYS A 1 66 ? 28.859 12.641 0.352 1 97.75 66 CYS A N 1
ATOM 504 C CA . CYS A 1 66 ? 28.688 11.398 1.097 1 97.75 66 CYS A CA 1
ATOM 505 C C . CYS A 1 66 ? 29.891 10.484 0.925 1 97.75 66 CYS A C 1
ATOM 507 O O . CYS A 1 66 ? 29.891 9.352 1.398 1 97.75 66 CYS A O 1
ATOM 509 N N . THR A 1 67 ? 30.906 10.875 0.213 1 97.88 67 THR A N 1
ATOM 510 C CA . THR A 1 67 ? 32.031 10.016 -0.156 1 97.88 67 THR A CA 1
ATOM 511 C C . THR A 1 67 ? 33.219 10.242 0.771 1 97.88 67 THR A C 1
ATOM 513 O O . THR A 1 67 ? 33.562 11.391 1.074 1 97.88 67 THR A O 1
ATOM 516 N N . GLY A 1 68 ? 33.781 9.195 1.307 1 97.81 68 GLY A N 1
ATOM 517 C CA . GLY A 1 68 ? 35 9.211 2.078 1 97.81 68 GLY A CA 1
ATOM 518 C C . GLY A 1 68 ? 36.094 8.32 1.489 1 97.81 68 GLY A C 1
ATOM 519 O O . GLY A 1 68 ? 35.906 7.734 0.421 1 97.81 68 GLY A O 1
ATOM 520 N N . PRO A 1 69 ? 37.281 8.25 2.146 1 97.12 69 PRO A N 1
ATOM 521 C CA . PRO A 1 69 ? 38.406 7.492 1.615 1 97.12 69 PRO A CA 1
ATOM 522 C C . PRO A 1 69 ? 38.094 6.004 1.475 1 97.12 69 PRO A C 1
ATOM 524 O O . PRO A 1 69 ? 38.656 5.336 0.599 1 97.12 69 PRO A O 1
ATOM 527 N N . GLU A 1 70 ? 37.219 5.504 2.291 1 97.75 70 GLU A N 1
ATOM 528 C CA . GLU A 1 70 ? 36.969 4.07 2.299 1 97.75 70 GLU A CA 1
ATOM 529 C C . GLU A 1 70 ? 35.719 3.734 1.489 1 97.75 70 GLU A C 1
ATOM 531 O O . GLU A 1 70 ? 35.344 2.564 1.365 1 97.75 70 GLU A O 1
ATOM 536 N N . THR A 1 71 ? 35 4.773 0.989 1 98.5 71 THR A N 1
ATOM 537 C CA . THR A 1 71 ? 33.781 4.559 0.19 1 98.5 71 THR A CA 1
ATOM 538 C C . THR A 1 71 ? 34.125 3.859 -1.123 1 98.5 71 THR A C 1
ATOM 540 O O . THR A 1 71 ? 35.031 4.293 -1.845 1 98.5 71 THR A O 1
ATOM 543 N N . GLU A 1 72 ? 33.469 2.703 -1.38 1 98.31 72 GLU A N 1
ATOM 544 C CA . GLU A 1 72 ? 33.594 2.096 -2.703 1 98.31 72 GLU A CA 1
ATOM 545 C C . GLU A 1 72 ? 32.844 2.92 -3.75 1 98.31 72 GLU A C 1
ATOM 547 O O . GLU A 1 72 ? 31.672 3.242 -3.572 1 98.31 72 GLU A O 1
ATOM 552 N N . VAL A 1 73 ? 33.5 3.305 -4.801 1 98.19 73 VAL A N 1
ATOM 553 C CA . VAL A 1 73 ? 32.875 4.117 -5.836 1 98.19 73 VAL A CA 1
ATOM 554 C C . VAL A 1 73 ? 32.688 3.281 -7.098 1 98.19 73 VAL A C 1
ATOM 556 O O . VAL A 1 73 ? 33.625 2.695 -7.621 1 98.19 73 VAL A O 1
ATOM 559 N N . ILE A 1 74 ? 31.484 3.135 -7.555 1 97.94 74 ILE A N 1
ATOM 560 C CA . ILE A 1 74 ? 31.109 2.496 -8.812 1 97.94 74 ILE A CA 1
ATOM 561 C C . ILE A 1 74 ? 30.734 3.562 -9.844 1 97.94 74 ILE A C 1
ATOM 563 O O . ILE A 1 74 ? 29.891 4.418 -9.578 1 97.94 74 ILE A O 1
ATOM 567 N N . ASP A 1 75 ? 31.344 3.596 -10.969 1 98 75 ASP A N 1
ATOM 568 C CA . ASP A 1 75 ? 30.953 4.5 -12.047 1 98 75 ASP A CA 1
ATOM 569 C C . ASP A 1 75 ? 29.906 3.857 -12.953 1 98 75 ASP A C 1
ATOM 571 O O . ASP A 1 75 ? 30.172 2.834 -13.586 1 98 75 ASP A O 1
ATOM 575 N N . ALA A 1 76 ? 28.766 4.434 -13.016 1 98.38 76 ALA A N 1
ATOM 576 C CA . ALA A 1 76 ? 27.703 3.914 -13.867 1 98.38 76 ALA A CA 1
ATOM 577 C C . ALA A 1 76 ? 27.969 4.207 -15.336 1 98.38 76 ALA A C 1
ATOM 579 O O . ALA A 1 76 ? 27.375 3.592 -16.219 1 98.38 76 ALA A O 1
ATOM 580 N N . GLU A 1 77 ? 28.828 5.195 -15.594 1 97.94 77 GLU A N 1
ATOM 581 C CA . GLU A 1 77 ? 29.25 5.535 -16.953 1 97.94 77 GLU A CA 1
ATOM 582 C C . GLU A 1 77 ? 28.047 5.879 -17.828 1 97.94 77 GLU A C 1
ATOM 584 O O . GLU A 1 77 ? 27.953 5.434 -18.969 1 97.94 77 GLU A O 1
ATOM 589 N N . GLY A 1 78 ? 27.078 6.559 -17.219 1 98.44 78 GLY A N 1
ATOM 590 C CA . GLY A 1 78 ? 25.922 7.039 -17.984 1 98.44 78 GLY A CA 1
ATOM 591 C C . GLY A 1 78 ? 24.859 5.98 -18.188 1 98.44 78 GLY A C 1
ATOM 592 O O . GLY A 1 78 ? 23.859 6.219 -18.859 1 98.44 78 GLY A O 1
ATOM 593 N N . ARG A 1 79 ? 25.016 4.789 -17.641 1 98.56 79 ARG A N 1
ATOM 594 C CA . ARG A 1 79 ? 24.016 3.742 -17.75 1 98.56 79 ARG A CA 1
ATOM 595 C C . ARG A 1 79 ? 22.781 4.07 -16.906 1 98.56 79 ARG A C 1
ATOM 597 O O . ARG A 1 79 ? 22.828 4.949 -16.047 1 98.56 79 ARG A O 1
ATOM 604 N N . TYR A 1 80 ? 21.688 3.381 -17.281 1 98.94 80 TYR A N 1
ATOM 605 C CA . TYR A 1 80 ? 20.484 3.475 -16.469 1 98.94 80 TYR A CA 1
ATOM 606 C C . TYR A 1 80 ? 20.656 2.77 -15.133 1 98.94 80 TYR A C 1
ATOM 608 O O . TYR A 1 80 ? 21.266 1.693 -15.07 1 98.94 80 TYR A O 1
ATOM 616 N N . MET A 1 81 ? 20.281 3.428 -14.078 1 98.94 81 MET A N 1
ATOM 617 C CA . MET A 1 81 ? 20.109 2.826 -12.758 1 98.94 81 MET A CA 1
ATOM 618 C C . MET A 1 81 ? 18.641 2.562 -12.461 1 98.94 81 MET A C 1
ATOM 620 O O . MET A 1 81 ? 17.875 3.5 -12.258 1 98.94 81 MET A O 1
ATOM 624 N N . MET A 1 82 ? 18.203 1.334 -12.523 1 98.88 82 MET A N 1
ATOM 625 C CA . MET A 1 82 ? 16.797 1.009 -12.25 1 98.88 82 MET A CA 1
ATOM 626 C C . MET A 1 82 ? 16.688 0.062 -11.062 1 98.88 82 MET A C 1
ATOM 628 O O . MET A 1 82 ? 17.656 -0.604 -10.695 1 98.88 82 MET A O 1
ATOM 632 N N . PRO A 1 83 ? 15.57 0.056 -10.359 1 98.94 83 PRO A N 1
ATOM 633 C CA . PRO A 1 83 ? 15.391 -0.869 -9.242 1 98.94 83 PRO A CA 1
ATOM 634 C C . PRO A 1 83 ? 15.531 -2.332 -9.656 1 98.94 83 PRO A C 1
ATOM 636 O O . PRO A 1 83 ? 15.234 -2.684 -10.797 1 98.94 83 PRO A O 1
ATOM 639 N N . GLY A 1 84 ? 16 -3.141 -8.719 1 98.94 84 GLY A N 1
ATOM 640 C CA . GLY A 1 84 ? 15.977 -4.574 -8.953 1 98.94 84 GLY A CA 1
ATOM 641 C C . GLY A 1 84 ? 14.594 -5.109 -9.266 1 98.94 84 GLY A C 1
ATOM 642 O O . GLY A 1 84 ? 13.594 -4.586 -8.766 1 98.94 84 GLY A O 1
ATOM 643 N N . LEU A 1 85 ? 14.508 -6.141 -10.062 1 98.94 85 LEU A N 1
ATOM 644 C CA . LEU A 1 85 ? 13.227 -6.664 -10.531 1 98.94 85 LEU A CA 1
ATOM 645 C C . LEU A 1 85 ? 12.594 -7.57 -9.477 1 98.94 85 LEU A C 1
ATOM 647 O O . LEU A 1 85 ? 13.297 -8.289 -8.766 1 98.94 85 LEU A O 1
ATOM 651 N N . CYS A 1 86 ? 11.281 -7.52 -9.414 1 98.88 86 CYS A N 1
ATOM 652 C CA . CYS A 1 86 ? 10.484 -8.32 -8.5 1 98.88 86 CYS A CA 1
ATOM 653 C C . CYS A 1 86 ? 9.617 -9.32 -9.258 1 98.88 86 CYS A C 1
ATOM 655 O O . CYS A 1 86 ? 8.906 -8.945 -10.195 1 98.88 86 CYS A O 1
ATOM 657 N N . ASP A 1 87 ? 9.703 -10.555 -8.906 1 98.81 87 ASP A N 1
ATOM 658 C CA . ASP A 1 87 ? 8.758 -11.547 -9.391 1 98.81 87 ASP A CA 1
ATOM 659 C C . ASP A 1 87 ? 7.562 -11.688 -8.445 1 98.81 87 ASP A C 1
ATOM 661 O O . ASP A 1 87 ? 7.68 -12.281 -7.375 1 98.81 87 ASP A O 1
ATOM 665 N N . GLY A 1 88 ? 6.398 -11.266 -8.922 1 98.56 88 GLY A N 1
ATOM 666 C CA . GLY A 1 88 ? 5.242 -11.117 -8.055 1 98.56 88 GLY A CA 1
ATOM 667 C C . GLY A 1 88 ? 4.625 -12.438 -7.648 1 98.56 88 GLY A C 1
ATOM 668 O O . GLY A 1 88 ? 3.857 -12.508 -6.684 1 98.56 88 GLY A O 1
ATOM 669 N N . HIS A 1 89 ? 4.914 -13.516 -8.352 1 98.5 89 HIS A N 1
ATOM 670 C CA . HIS A 1 89 ? 4.375 -14.836 -8.055 1 98.5 89 HIS A CA 1
ATOM 671 C C . HIS A 1 89 ? 5.164 -15.922 -8.781 1 98.5 89 HIS A C 1
ATOM 673 O O . HIS A 1 89 ? 5.242 -15.922 -10.008 1 98.5 89 HIS A O 1
ATOM 679 N N . MET A 1 90 ? 5.652 -16.844 -7.98 1 97.56 90 MET A N 1
ATOM 680 C CA . MET A 1 90 ? 6.391 -17.922 -8.633 1 97.56 90 MET A CA 1
ATOM 681 C C . MET A 1 90 ? 6.535 -19.125 -7.703 1 97.56 90 MET A C 1
ATOM 683 O O . MET A 1 90 ? 6.285 -19.031 -6.5 1 97.56 90 MET A O 1
ATOM 687 N N . HIS A 1 91 ? 6.836 -20.219 -8.25 1 97.06 91 HIS A N 1
ATOM 688 C CA . HIS A 1 91 ? 7.141 -21.484 -7.57 1 97.06 91 HIS A CA 1
ATOM 689 C C . HIS A 1 91 ? 8.578 -21.906 -7.832 1 97.06 91 HIS A C 1
ATOM 691 O O . HIS A 1 91 ? 8.891 -22.406 -8.922 1 97.06 91 HIS A O 1
ATOM 697 N N . ILE A 1 92 ? 9.375 -21.828 -6.824 1 98.06 92 ILE A N 1
ATOM 698 C CA . ILE A 1 92 ? 10.773 -22.203 -6.949 1 98.06 92 ILE A CA 1
ATOM 699 C C . ILE A 1 92 ? 10.883 -23.656 -7.402 1 98.06 92 ILE A C 1
ATOM 701 O O . ILE A 1 92 ? 11.719 -23.984 -8.242 1 98.06 92 ILE A O 1
ATOM 705 N N . GLU A 1 93 ? 10.023 -24.484 -6.938 1 97.12 93 GLU A N 1
ATOM 706 C CA . GLU A 1 93 ? 10.023 -25.922 -7.199 1 97.12 93 GLU A CA 1
ATOM 707 C C . GLU A 1 93 ? 9.883 -26.219 -8.688 1 97.12 93 GLU A C 1
ATOM 709 O O . GLU A 1 93 ? 10.414 -27.219 -9.188 1 97.12 93 GLU A O 1
ATOM 714 N N . SER A 1 94 ? 9.188 -25.312 -9.367 1 94.25 94 SER A N 1
ATOM 715 C CA . SER A 1 94 ? 8.992 -25.5 -10.805 1 94.25 94 SER A CA 1
ATOM 716 C C . SER A 1 94 ? 10.32 -25.406 -11.555 1 94.25 94 SER A C 1
ATOM 718 O O . SER A 1 94 ? 10.445 -25.922 -12.672 1 94.25 94 SER A O 1
ATOM 720 N N . GLY A 1 95 ? 11.273 -24.766 -10.977 1 95 95 GLY A N 1
ATOM 721 C CA . GLY A 1 95 ? 12.609 -24.75 -11.531 1 95 95 GLY A CA 1
ATOM 722 C C . GLY A 1 95 ? 13.391 -26.016 -11.266 1 95 95 GLY A C 1
ATOM 723 O O . GLY A 1 95 ? 14.5 -26.188 -11.781 1 95 95 GLY A O 1
ATOM 724 N N . MET A 1 96 ? 12.859 -26.906 -10.461 1 96.88 96 MET A N 1
ATOM 725 C CA . MET A 1 96 ? 13.477 -28.156 -10.039 1 96.88 96 MET A CA 1
ATOM 726 C C . MET A 1 96 ? 14.688 -27.906 -9.148 1 96.88 96 MET A C 1
ATOM 728 O O . MET A 1 96 ? 15.594 -28.734 -9.078 1 96.88 96 MET A O 1
ATOM 732 N N . LEU A 1 97 ? 14.703 -26.719 -8.602 1 98 97 LEU A N 1
ATOM 733 C CA . LEU A 1 97 ? 15.852 -26.266 -7.832 1 98 97 LEU A CA 1
ATOM 734 C C . LEU A 1 97 ? 15.438 -25.906 -6.406 1 98 97 LEU A C 1
ATOM 736 O O . LEU A 1 97 ? 14.289 -25.547 -6.16 1 98 97 LEU A O 1
ATOM 740 N N . THR A 1 98 ? 16.375 -26.047 -5.453 1 98.19 98 THR A N 1
ATOM 741 C CA . THR A 1 98 ? 16.188 -25.453 -4.133 1 98.19 98 THR A CA 1
ATOM 742 C C . THR A 1 98 ? 16.266 -23.922 -4.207 1 98.19 98 THR A C 1
ATOM 744 O O . THR A 1 98 ? 16.703 -23.375 -5.219 1 98.19 98 THR A O 1
ATOM 747 N N . PRO A 1 99 ? 15.844 -23.203 -3.113 1 98.5 99 PRO A N 1
ATOM 748 C CA . PRO A 1 99 ? 15.93 -21.734 -3.137 1 98.5 99 PRO A CA 1
ATOM 749 C C . PRO A 1 99 ? 17.328 -21.234 -3.445 1 98.5 99 PRO A C 1
ATOM 751 O O . PRO A 1 99 ? 17.5 -20.266 -4.191 1 98.5 99 PRO A O 1
ATOM 754 N N . ALA A 1 100 ? 18.328 -21.875 -2.961 1 98.19 100 ALA A N 1
ATOM 755 C CA . ALA A 1 100 ? 19.719 -21.453 -3.168 1 98.19 100 ALA A CA 1
ATOM 756 C C . ALA A 1 100 ? 20.094 -21.5 -4.645 1 98.19 100 ALA A C 1
ATOM 758 O O . ALA A 1 100 ? 20.594 -20.516 -5.195 1 98.19 100 ALA A O 1
ATOM 759 N N . GLU A 1 101 ? 19.844 -22.609 -5.312 1 97.75 101 GLU A N 1
ATOM 760 C CA . GLU A 1 101 ? 20.219 -22.766 -6.711 1 97.75 101 GLU A CA 1
ATOM 761 C C . GLU A 1 101 ? 19.328 -21.922 -7.625 1 97.75 101 GLU A C 1
ATOM 763 O O . GLU A 1 101 ? 19.781 -21.422 -8.656 1 97.75 101 GLU A O 1
ATOM 768 N N . PHE A 1 102 ? 18.078 -21.812 -7.23 1 98.19 102 PHE A N 1
ATOM 769 C CA . PHE A 1 102 ? 17.188 -20.922 -7.973 1 98.19 102 PHE A CA 1
ATOM 770 C C . PHE A 1 102 ? 17.719 -19.484 -7.949 1 98.19 102 PHE A C 1
ATOM 772 O O . PHE A 1 102 ? 17.797 -18.828 -8.992 1 98.19 102 PHE A O 1
ATOM 779 N N . ALA A 1 103 ? 18.031 -19 -6.746 1 98 103 ALA A N 1
ATOM 780 C CA . ALA A 1 103 ? 18.594 -17.672 -6.602 1 98 103 ALA A CA 1
ATOM 781 C C . ALA A 1 103 ? 19.844 -17.5 -7.457 1 98 103 ALA A C 1
ATOM 783 O O . ALA A 1 103 ? 19.984 -16.484 -8.156 1 98 103 ALA A O 1
ATOM 784 N N . ARG A 1 104 ? 20.688 -18.484 -7.41 1 97.12 104 ARG A N 1
ATOM 785 C CA . ARG A 1 104 ? 21.922 -18.453 -8.188 1 97.12 104 ARG A CA 1
ATOM 786 C C . ARG A 1 104 ? 21.625 -18.281 -9.672 1 97.12 104 ARG A C 1
ATOM 788 O O . ARG A 1 104 ? 22.359 -17.578 -10.383 1 97.12 104 ARG A O 1
ATOM 795 N N . ALA A 1 105 ? 20.594 -18.922 -10.117 1 96.81 105 ALA A N 1
ATOM 796 C CA . ALA A 1 105 ? 20.234 -18.906 -11.539 1 96.81 105 ALA A CA 1
ATOM 797 C C . ALA A 1 105 ? 19.641 -17.578 -11.945 1 96.81 105 ALA A C 1
ATOM 799 O O . ALA A 1 105 ? 19.828 -17.125 -13.078 1 96.81 105 ALA A O 1
ATOM 800 N N . VAL A 1 106 ? 18.906 -16.875 -11.062 1 97.81 106 VAL A N 1
ATOM 801 C CA . VAL A 1 106 ? 18.078 -15.766 -11.547 1 97.81 106 VAL A CA 1
ATOM 802 C C . VAL A 1 106 ? 18.75 -14.438 -11.219 1 97.81 106 VAL A C 1
ATOM 804 O O . VAL A 1 106 ? 18.484 -13.422 -11.875 1 97.81 106 VAL A O 1
ATOM 807 N N . ILE A 1 107 ? 19.672 -14.367 -10.242 1 98.25 107 ILE A N 1
ATOM 808 C CA . ILE A 1 107 ? 20.312 -13.133 -9.789 1 98.25 107 ILE A CA 1
ATOM 809 C C . ILE A 1 107 ? 21.031 -12.461 -10.961 1 98.25 107 ILE A C 1
ATOM 811 O O . ILE A 1 107 ? 20.859 -11.266 -11.195 1 98.25 107 ILE A O 1
ATOM 815 N N . PRO A 1 108 ? 21.75 -13.18 -11.836 1 98 108 PRO A N 1
ATOM 816 C CA . PRO A 1 108 ? 22.453 -12.531 -12.945 1 98 108 PRO A CA 1
ATOM 817 C C . PRO A 1 108 ? 21.5 -11.891 -13.953 1 98 108 PRO A C 1
ATOM 819 O O . PRO A 1 108 ? 21.922 -11.07 -14.773 1 98 108 PRO A O 1
ATOM 822 N N . HIS A 1 109 ? 20.266 -12.289 -13.867 1 98 109 HIS A N 1
ATOM 823 C CA . HIS A 1 109 ? 19.266 -11.758 -14.797 1 98 109 HIS A CA 1
ATOM 824 C C . HIS A 1 109 ? 18.578 -10.531 -14.211 1 98 109 HIS A C 1
ATOM 826 O O . HIS A 1 109 ? 17.672 -9.977 -14.828 1 98 109 HIS A O 1
ATOM 832 N N . GLY A 1 110 ? 18.953 -10.078 -13.047 1 98.62 110 GLY A N 1
ATOM 833 C CA . GLY A 1 110 ? 18.484 -8.805 -12.523 1 98.62 110 GLY A CA 1
ATOM 834 C C . GLY A 1 110 ? 17.375 -8.945 -11.5 1 98.62 110 GLY A C 1
ATOM 835 O O . GLY A 1 110 ? 16.922 -7.957 -10.93 1 98.62 110 GLY A O 1
ATOM 836 N N . THR A 1 111 ? 16.906 -10.195 -11.195 1 98.81 111 THR A N 1
ATOM 837 C CA . THR A 1 111 ? 15.875 -10.398 -10.18 1 98.81 111 THR A CA 1
ATOM 838 C C . THR A 1 111 ? 16.469 -10.297 -8.781 1 98.81 111 THR A C 1
ATOM 840 O O . THR A 1 111 ? 17.375 -11.055 -8.43 1 98.81 111 THR A O 1
ATOM 843 N N . THR A 1 112 ? 15.992 -9.344 -7.973 1 98.81 112 THR A N 1
ATOM 844 C CA . THR A 1 112 ? 16.516 -9.172 -6.625 1 98.81 112 THR A CA 1
ATOM 845 C C . THR A 1 112 ? 15.445 -9.469 -5.582 1 98.81 112 THR A C 1
ATOM 847 O O . THR A 1 112 ? 15.742 -9.57 -4.387 1 98.81 112 THR A O 1
ATOM 850 N N . THR A 1 113 ? 14.211 -9.57 -5.984 1 98.81 113 THR A N 1
ATOM 851 C CA . THR A 1 113 ? 13.125 -9.883 -5.062 1 98.81 113 THR A CA 1
ATOM 852 C C . THR A 1 113 ? 12.172 -10.898 -5.676 1 98.81 113 THR A C 1
ATOM 854 O O . THR A 1 113 ? 11.828 -10.805 -6.855 1 98.81 113 THR A O 1
ATOM 857 N N . MET A 1 114 ? 11.758 -11.867 -4.895 1 98.69 114 MET A N 1
ATOM 858 C CA . MET A 1 114 ? 10.812 -12.891 -5.336 1 98.69 114 MET A CA 1
ATOM 859 C C . MET A 1 114 ? 9.75 -13.148 -4.27 1 98.69 114 MET A C 1
ATOM 861 O O . MET A 1 114 ? 10.055 -13.18 -3.078 1 98.69 114 MET A O 1
ATOM 865 N N . PHE A 1 115 ? 8.523 -13.289 -4.68 1 98.81 115 PHE A N 1
ATOM 866 C CA . PHE A 1 115 ? 7.418 -13.734 -3.84 1 98.81 115 PHE A CA 1
ATOM 867 C C . PHE A 1 115 ? 7.016 -15.164 -4.191 1 98.81 115 PHE A C 1
ATOM 869 O O . PHE A 1 115 ? 6.375 -15.398 -5.219 1 98.81 115 PHE A O 1
ATOM 876 N N . THR A 1 116 ? 7.371 -16.109 -3.346 1 98.56 116 THR A N 1
ATOM 877 C CA . THR A 1 116 ? 7.328 -17.531 -3.689 1 98.56 116 THR A CA 1
ATOM 878 C C . THR A 1 116 ? 6.223 -18.234 -2.91 1 98.56 116 THR A C 1
ATOM 880 O O . THR A 1 116 ? 5.969 -17.922 -1.749 1 98.56 116 THR A O 1
ATOM 883 N N . ASP A 1 117 ? 5.543 -19.078 -3.537 1 98.31 117 ASP A N 1
ATOM 884 C CA . ASP A 1 117 ? 4.535 -19.953 -2.953 1 98.31 117 ASP A CA 1
ATOM 885 C C . ASP A 1 117 ? 4.961 -21.422 -3.041 1 98.31 117 ASP A C 1
ATOM 887 O O . ASP A 1 117 ? 4.734 -22.078 -4.059 1 98.31 117 ASP A O 1
ATOM 891 N N . PRO A 1 118 ? 5.527 -21.938 -1.96 1 98.12 118 PRO A N 1
ATOM 892 C CA . PRO A 1 118 ? 6.016 -23.312 -1.983 1 98.12 118 PRO A CA 1
ATOM 893 C C . PRO A 1 118 ? 4.91 -24.344 -1.729 1 98.12 118 PRO A C 1
ATOM 895 O O . PRO A 1 118 ? 5.074 -25.234 -0.898 1 98.12 118 PRO A O 1
ATOM 898 N N . HIS A 1 119 ? 3.857 -24.25 -2.506 1 95.75 119 HIS A N 1
ATOM 899 C CA . HIS A 1 119 ? 2.742 -25.156 -2.242 1 95.75 119 HIS A CA 1
ATOM 900 C C . HIS A 1 119 ? 3.023 -26.562 -2.783 1 95.75 119 HIS A C 1
ATOM 902 O O . HIS A 1 119 ? 2.391 -27.531 -2.363 1 95.75 119 HIS A O 1
ATOM 908 N N . GLU A 1 120 ? 4.055 -26.734 -3.691 1 96.69 120 GLU A N 1
ATOM 909 C CA . GLU A 1 120 ? 4.402 -28.062 -4.168 1 96.69 120 GLU A CA 1
ATOM 910 C C . GLU A 1 120 ? 4.969 -28.922 -3.041 1 96.69 120 GLU A C 1
ATOM 912 O O . GLU A 1 120 ? 4.492 -30.031 -2.801 1 96.69 120 GLU A O 1
ATOM 917 N N . ILE A 1 121 ? 5.934 -28.359 -2.363 1 97.69 121 ILE A N 1
ATOM 918 C CA . ILE A 1 121 ? 6.559 -29.109 -1.289 1 97.69 121 ILE A CA 1
ATOM 919 C C . ILE A 1 121 ? 5.574 -29.281 -0.134 1 97.69 121 ILE A C 1
ATOM 921 O O . ILE A 1 121 ? 5.652 -30.25 0.621 1 97.69 121 ILE A O 1
ATOM 925 N N . ALA A 1 122 ? 4.664 -28.328 0.05 1 97.69 122 ALA A N 1
ATOM 926 C CA . ALA A 1 122 ? 3.633 -28.453 1.074 1 97.69 122 ALA A CA 1
ATOM 927 C C . ALA A 1 122 ? 2.83 -29.734 0.877 1 97.69 122 ALA A C 1
ATOM 929 O O . ALA A 1 122 ? 2.438 -30.391 1.85 1 97.69 122 ALA A O 1
ATOM 930 N N . ASN A 1 123 ? 2.584 -30.062 -0.37 1 96.44 123 ASN A N 1
ATOM 931 C CA . ASN A 1 123 ? 1.821 -31.266 -0.678 1 96.44 123 ASN A CA 1
ATOM 932 C C . ASN A 1 123 ? 2.594 -32.531 -0.306 1 96.44 123 ASN A C 1
ATOM 934 O O . ASN A 1 123 ? 1.993 -33.562 -0.005 1 96.44 123 ASN A O 1
ATOM 938 N N . VAL A 1 124 ? 3.898 -32.469 -0.25 1 97.5 124 VAL A N 1
ATOM 939 C CA . VAL A 1 124 ? 4.723 -33.656 -0.031 1 97.5 124 VAL A CA 1
ATOM 940 C C . VAL A 1 124 ? 5.152 -33.719 1.433 1 97.5 124 VAL A C 1
ATOM 942 O O . VAL A 1 124 ? 5.125 -34.812 2.045 1 97.5 124 VAL A O 1
ATOM 945 N N . LEU A 1 125 ? 5.496 -32.562 2.012 1 97.38 125 LEU A N 1
ATOM 946 C CA . LEU A 1 125 ? 6.121 -32.562 3.33 1 97.38 125 LEU A CA 1
ATOM 947 C C . LEU A 1 125 ? 5.344 -31.688 4.309 1 97.38 125 LEU A C 1
ATOM 949 O O . LEU A 1 125 ? 5.766 -31.5 5.453 1 97.38 125 LEU A O 1
ATOM 953 N N . GLY A 1 126 ? 4.262 -31.172 3.932 1 96.69 126 GLY A N 1
ATOM 954 C CA . GLY A 1 126 ? 3.441 -30.359 4.82 1 96.69 126 GLY A CA 1
ATOM 955 C C . GLY A 1 126 ? 4.129 -29.078 5.273 1 96.69 126 GLY A C 1
ATOM 956 O O . GLY A 1 126 ? 4.887 -28.484 4.512 1 96.69 126 GLY A O 1
ATOM 957 N N . LEU A 1 127 ? 3.77 -28.672 6.43 1 97.75 127 LEU A N 1
ATOM 958 C CA . LEU A 1 127 ? 4.285 -27.438 6.996 1 97.75 127 LEU A CA 1
ATOM 959 C C . LEU A 1 127 ? 5.801 -27.5 7.16 1 97.75 127 LEU A C 1
ATOM 961 O O . LEU A 1 127 ? 6.488 -26.484 7.004 1 97.75 127 LEU A O 1
ATOM 965 N N . GLU A 1 128 ? 6.293 -28.672 7.453 1 97.31 128 GLU A N 1
ATOM 966 C CA . GLU A 1 128 ? 7.734 -28.844 7.598 1 97.31 128 GLU A CA 1
ATOM 967 C C . GLU A 1 128 ? 8.461 -28.5 6.301 1 97.31 128 GLU A C 1
ATOM 969 O O . GLU A 1 128 ? 9.508 -27.844 6.32 1 97.31 128 GLU A O 1
ATOM 974 N N . GLY A 1 129 ? 7.934 -28.984 5.172 1 98 129 GLY A N 1
ATOM 975 C CA . GLY A 1 129 ? 8.516 -28.641 3.883 1 98 129 GLY A CA 1
ATOM 976 C C . GLY A 1 129 ? 8.516 -27.156 3.604 1 98 129 GLY A C 1
ATOM 977 O O . GLY A 1 129 ? 9.508 -26.609 3.125 1 98 129 GLY A O 1
ATOM 978 N N . VAL A 1 130 ? 7.418 -26.516 3.979 1 98.44 130 VAL A N 1
ATOM 979 C CA . VAL A 1 130 ? 7.293 -25.078 3.791 1 98.44 130 VAL A CA 1
ATOM 980 C C . VAL A 1 130 ? 8.344 -24.344 4.629 1 98.44 130 VAL A C 1
ATOM 982 O O . VAL A 1 130 ? 8.977 -23.406 4.156 1 98.44 130 VAL A O 1
ATOM 985 N N . ARG A 1 131 ? 8.539 -24.797 5.832 1 98.12 131 ARG A N 1
ATOM 986 C CA . ARG A 1 131 ? 9.523 -24.188 6.727 1 98.12 131 ARG A CA 1
ATOM 987 C C . ARG A 1 131 ? 10.93 -24.312 6.152 1 98.12 131 ARG A C 1
ATOM 989 O O . ARG A 1 131 ? 11.719 -23.359 6.227 1 98.12 131 ARG A O 1
ATOM 996 N N . LEU A 1 132 ? 11.234 -25.469 5.586 1 98.25 132 LEU A N 1
ATOM 997 C CA . LEU A 1 132 ? 12.555 -25.688 5.004 1 98.25 132 LEU A CA 1
ATOM 998 C C . LEU A 1 132 ? 12.789 -24.75 3.822 1 98.25 132 LEU A C 1
ATOM 1000 O O . LEU A 1 132 ? 13.859 -24.156 3.693 1 98.25 132 LEU A O 1
ATOM 1004 N N . MET A 1 133 ? 11.789 -24.594 2.969 1 98.62 133 MET A N 1
ATOM 1005 C CA . MET A 1 133 ? 11.875 -23.641 1.858 1 98.62 133 MET A CA 1
ATOM 1006 C C . MET A 1 133 ? 12.055 -22.219 2.367 1 98.62 133 MET A C 1
ATOM 1008 O O . MET A 1 133 ? 12.898 -21.484 1.865 1 98.62 133 MET A O 1
ATOM 1012 N N . HIS A 1 134 ? 11.258 -21.875 3.371 1 98 134 HIS A N 1
ATOM 1013 C CA . HIS A 1 134 ? 11.281 -20.562 4 1 98 134 HIS A CA 1
ATOM 1014 C C . HIS A 1 134 ? 12.664 -20.266 4.578 1 98 134 HIS A C 1
ATOM 1016 O O . HIS A 1 134 ? 13.219 -19.188 4.336 1 98 134 HIS A O 1
ATOM 1022 N N . ASP A 1 135 ? 13.195 -21.188 5.316 1 97.5 135 ASP A N 1
ATOM 1023 C CA . ASP A 1 135 ? 14.469 -20.984 6 1 97.5 135 ASP A CA 1
ATOM 1024 C C . ASP A 1 135 ? 15.617 -20.828 5 1 97.5 135 ASP A C 1
ATOM 1026 O O . ASP A 1 135 ? 16.5 -19.984 5.18 1 97.5 135 ASP A O 1
ATOM 1030 N N . GLU A 1 136 ? 15.641 -21.656 3.939 1 97.81 136 GLU A N 1
ATOM 1031 C CA . GLU A 1 136 ? 16.688 -21.516 2.936 1 97.81 136 GLU A CA 1
ATOM 1032 C C . GLU A 1 136 ? 16.547 -20.203 2.172 1 97.81 136 GLU A C 1
ATOM 1034 O O . GLU A 1 136 ? 17.547 -19.578 1.792 1 97.81 136 GLU A O 1
ATOM 1039 N N . ALA A 1 137 ? 15.328 -19.797 1.901 1 97.62 137 ALA A N 1
ATOM 1040 C CA . ALA A 1 137 ? 15.078 -18.516 1.235 1 97.62 137 ALA A CA 1
ATOM 1041 C C . ALA A 1 137 ? 15.672 -17.359 2.031 1 97.62 137 ALA A C 1
ATOM 1043 O O . ALA A 1 137 ? 16.266 -16.438 1.458 1 97.62 137 ALA A O 1
ATOM 1044 N N . LEU A 1 138 ? 15.594 -17.406 3.338 1 96.31 138 LEU A N 1
ATOM 1045 C CA . LEU A 1 138 ? 16.062 -16.344 4.207 1 96.31 138 LEU A CA 1
ATOM 1046 C C . LEU A 1 138 ? 17.578 -16.25 4.18 1 96.31 138 LEU A C 1
ATOM 1048 O O . LEU A 1 138 ? 18.156 -15.203 4.512 1 96.31 138 LEU A O 1
ATOM 1052 N N . LEU A 1 139 ? 18.25 -17.297 3.732 1 96.44 139 LEU A N 1
ATOM 1053 C CA . LEU A 1 139 ? 19.703 -17.344 3.73 1 96.44 139 LEU A CA 1
ATOM 1054 C C . LEU A 1 139 ? 20.266 -16.625 2.504 1 96.44 139 LEU A C 1
ATOM 1056 O O . LEU A 1 139 ? 21.469 -16.328 2.447 1 96.44 139 LEU A O 1
ATOM 1060 N N . GLN A 1 140 ? 19.469 -16.328 1.561 1 97.31 140 GLN A N 1
ATOM 1061 C CA . GLN A 1 140 ? 19.969 -15.914 0.252 1 97.31 140 GLN A CA 1
ATOM 1062 C C . GLN A 1 140 ? 20.375 -14.445 0.257 1 97.31 140 GLN A C 1
ATOM 1064 O O . GLN A 1 140 ? 19.906 -13.672 1.1 1 97.31 140 GLN A O 1
ATOM 1069 N N . PRO A 1 141 ? 21.219 -14.023 -0.675 1 97.31 141 PRO A N 1
ATOM 1070 C CA . PRO A 1 141 ? 21.75 -12.664 -0.688 1 97.31 141 PRO A CA 1
ATOM 1071 C C . PRO A 1 141 ? 20.781 -11.664 -1.326 1 97.31 141 PRO A C 1
ATOM 1073 O O . PRO A 1 141 ? 21.125 -10.484 -1.487 1 97.31 141 PRO A O 1
ATOM 1076 N N . VAL A 1 142 ? 19.578 -12.109 -1.728 1 98.06 142 VAL A N 1
ATOM 1077 C CA . VAL A 1 142 ? 18.531 -11.266 -2.26 1 98.06 142 VAL A CA 1
ATOM 1078 C C . VAL A 1 142 ? 17.25 -11.438 -1.426 1 98.06 142 VAL A C 1
ATOM 1080 O O . VAL A 1 142 ? 17.266 -12.148 -0.414 1 98.06 142 VAL A O 1
ATOM 1083 N N . ASN A 1 143 ? 16.219 -10.711 -1.77 1 98.31 143 ASN A N 1
ATOM 1084 C CA . ASN A 1 143 ? 14.977 -10.758 -0.997 1 98.31 143 ASN A CA 1
ATOM 1085 C C . ASN A 1 143 ? 14.039 -11.859 -1.499 1 98.31 143 ASN A C 1
ATOM 1087 O O . ASN A 1 143 ? 13.453 -11.734 -2.574 1 98.31 143 ASN A O 1
ATOM 1091 N N . ILE A 1 144 ? 13.898 -12.922 -0.736 1 98.31 144 ILE A N 1
ATOM 1092 C CA . ILE A 1 144 ? 12.922 -13.945 -1.07 1 98.31 144 ILE A CA 1
ATOM 1093 C C . ILE A 1 144 ? 11.859 -14.031 0.027 1 98.31 144 ILE A C 1
ATOM 1095 O O . ILE A 1 144 ? 12.156 -14.453 1.149 1 98.31 144 ILE A O 1
ATOM 1099 N N . TYR A 1 145 ? 10.664 -13.578 -0.321 1 98.44 145 TYR A N 1
ATOM 1100 C CA . TYR A 1 145 ? 9.523 -13.633 0.59 1 98.44 145 TYR A CA 1
ATOM 1101 C C . TYR A 1 145 ? 8.672 -14.867 0.328 1 98.44 145 TYR A C 1
ATOM 1103 O O . TYR A 1 145 ? 8.445 -15.242 -0.826 1 98.44 145 TYR A O 1
ATOM 1111 N N . THR A 1 146 ? 8.227 -15.484 1.387 1 98.56 146 THR A N 1
ATOM 1112 C CA . THR A 1 146 ? 7.43 -16.703 1.264 1 98.56 146 THR A CA 1
ATOM 1113 C C . THR A 1 146 ? 5.953 -16.406 1.515 1 98.56 146 THR A C 1
ATOM 1115 O O . THR A 1 146 ? 5.609 -15.672 2.445 1 98.56 146 THR A O 1
ATOM 1118 N N . GLN A 1 147 ? 5.105 -16.828 0.616 1 98.62 147 GLN A N 1
ATOM 1119 C CA . GLN A 1 147 ? 3.666 -16.875 0.855 1 98.62 147 GLN A CA 1
ATOM 1120 C C . GLN A 1 147 ? 3.24 -18.25 1.374 1 98.62 147 GLN A C 1
ATOM 1122 O O . GLN A 1 147 ? 3.652 -19.266 0.834 1 98.62 147 GLN A O 1
ATOM 1127 N N . MET A 1 148 ? 2.449 -18.297 2.387 1 98.69 148 MET A N 1
ATOM 1128 C CA . MET A 1 148 ? 2.008 -19.562 2.963 1 98.69 148 MET A CA 1
ATOM 1129 C C . MET A 1 148 ? 1.039 -20.281 2.027 1 98.69 148 MET A C 1
ATOM 1131 O O . MET A 1 148 ? 0.028 -19.703 1.617 1 98.69 148 MET A O 1
ATOM 1135 N N . PRO A 1 149 ? 1.384 -21.484 1.699 1 97.75 149 PRO A N 1
ATOM 1136 C CA . PRO A 1 149 ? 0.46 -22.234 0.853 1 97.75 149 PRO A CA 1
ATOM 1137 C C . PRO A 1 149 ? -0.933 -22.359 1.466 1 97.75 149 PRO A C 1
ATOM 1139 O O . PRO A 1 149 ? -1.063 -22.531 2.682 1 97.75 149 PRO A O 1
ATOM 1142 N N . SER A 1 150 ? -1.872 -22.375 0.628 1 93.94 150 SER A N 1
ATOM 1143 C CA . SER A 1 150 ? -3.244 -22.344 1.124 1 93.94 150 SER A CA 1
ATOM 1144 C C . SER A 1 150 ? -3.965 -23.656 0.831 1 93.94 150 SER A C 1
ATOM 1146 O O . SER A 1 150 ? -4.906 -24.031 1.538 1 93.94 150 SER A O 1
ATOM 1148 N N . CYS A 1 151 ? -3.566 -24.281 -0.285 1 90.38 151 CYS A N 1
ATOM 1149 C CA . CYS A 1 151 ? -4.41 -25.359 -0.8 1 90.38 151 CYS A CA 1
ATOM 1150 C C . CYS A 1 151 ? -3.607 -26.641 -0.998 1 90.38 151 CYS A C 1
ATOM 1152 O O . CYS A 1 151 ? -3.266 -26.984 -2.127 1 90.38 151 CYS A O 1
ATOM 1154 N N . ALA A 1 152 ? -3.375 -27.359 -0.092 1 91.19 152 ALA A N 1
ATOM 1155 C CA . ALA A 1 152 ? -2.861 -28.719 -0.117 1 91.19 152 ALA A CA 1
ATOM 1156 C C . ALA A 1 152 ? -3.803 -29.672 0.614 1 91.19 152 ALA A C 1
ATOM 1158 O O . ALA A 1 152 ? -3.854 -29.688 1.847 1 91.19 152 ALA A O 1
ATOM 1159 N N . PRO A 1 153 ? -4.594 -30.594 -0.003 1 92.62 153 PRO A N 1
ATOM 1160 C CA . PRO A 1 153 ? -4.637 -30.703 -1.464 1 92.62 153 PRO A CA 1
ATOM 1161 C C . PRO A 1 153 ? -5.289 -29.484 -2.121 1 92.62 153 PRO A C 1
ATOM 1163 O O . PRO A 1 153 ? -5.996 -28.719 -1.455 1 92.62 153 PRO A O 1
ATOM 1166 N N . SER A 1 154 ? -5.133 -29.25 -3.385 1 89.81 154 SER A N 1
ATOM 1167 C CA . SER A 1 154 ? -5.707 -28.141 -4.141 1 89.81 154 SER A CA 1
ATOM 1168 C C . SER A 1 154 ? -7.211 -28.312 -4.309 1 89.81 154 SER A C 1
ATOM 1170 O O . SER A 1 154 ? -7.949 -27.328 -4.359 1 89.81 154 SER A O 1
ATOM 1172 N N . ALA A 1 155 ? -7.648 -29.547 -4.461 1 89.94 155 ALA A N 1
ATOM 1173 C CA . ALA A 1 155 ? -9.062 -29.859 -4.625 1 89.94 155 ALA A CA 1
ATOM 1174 C C . ALA A 1 155 ? -9.5 -30.953 -3.652 1 89.94 155 ALA A C 1
ATOM 1176 O O . ALA A 1 155 ? -9.57 -32.125 -4.02 1 89.94 155 ALA A O 1
ATOM 1177 N N . PRO A 1 156 ? -9.883 -30.516 -2.504 1 89.44 156 PRO A N 1
ATOM 1178 C CA . PRO A 1 156 ? -10.312 -31.516 -1.517 1 89.44 156 PRO A CA 1
ATOM 1179 C C . PRO A 1 156 ? -11.43 -32.406 -2.029 1 89.44 156 PRO A C 1
ATOM 1181 O O . PRO A 1 156 ? -12.406 -31.922 -2.607 1 89.44 156 PRO A O 1
ATOM 1184 N N . GLY A 1 157 ? -11.234 -33.688 -1.817 1 90.75 157 GLY A N 1
ATOM 1185 C CA . GLY A 1 157 ? -12.242 -34.656 -2.238 1 90.75 157 GLY A CA 1
ATOM 1186 C C . GLY A 1 157 ? -11.992 -35.219 -3.633 1 90.75 157 GLY A C 1
ATOM 1187 O O . GLY A 1 157 ? -12.531 -36.25 -4 1 90.75 157 GLY A O 1
ATOM 1188 N N . LEU A 1 158 ? -11.188 -34.594 -4.395 1 94.19 158 LEU A N 1
ATOM 1189 C CA . LEU A 1 158 ? -10.945 -35 -5.777 1 94.19 158 LEU A CA 1
ATOM 1190 C C . LEU A 1 158 ? -9.523 -35.5 -5.953 1 94.19 158 LEU A C 1
ATOM 1192 O O . LEU A 1 158 ? -9.18 -36.062 -7.004 1 94.19 158 LEU A O 1
ATOM 1196 N N . GLU A 1 159 ? -8.742 -35.312 -4.988 1 94.31 159 GLU A N 1
ATOM 1197 C CA . GLU A 1 159 ? -7.359 -35.781 -4.949 1 94.31 159 GLU A CA 1
ATOM 1198 C C . GLU A 1 159 ? -6.875 -35.938 -3.514 1 94.31 159 GLU A C 1
ATOM 1200 O O . GLU A 1 159 ? -7.539 -35.5 -2.572 1 94.31 159 GLU A O 1
ATOM 1205 N N . THR A 1 160 ? -5.816 -36.688 -3.387 1 93.88 160 THR A N 1
ATOM 1206 C CA . THR A 1 160 ? -5.164 -36.781 -2.086 1 93.88 160 THR A CA 1
ATOM 1207 C C . THR A 1 160 ? -3.771 -36.156 -2.123 1 93.88 160 THR A C 1
ATOM 1209 O O . THR A 1 160 ? -3.197 -35.969 -3.199 1 93.88 160 THR A O 1
ATOM 1212 N N . THR A 1 161 ? -3.332 -35.625 -1.006 1 93.88 161 THR A N 1
ATOM 1213 C CA . THR A 1 161 ? -1.988 -35.094 -0.848 1 93.88 161 THR A CA 1
ATOM 1214 C C . THR A 1 161 ? -1.213 -35.844 0.217 1 93.88 161 THR A C 1
ATOM 1216 O O . THR A 1 161 ? -1.768 -36.719 0.882 1 93.88 161 THR A O 1
ATOM 1219 N N . GLY A 1 162 ? 0.075 -35.656 0.204 1 93.31 162 GLY A N 1
ATOM 1220 C CA . GLY A 1 162 ? 0.866 -36.219 1.289 1 93.31 162 GLY A CA 1
ATOM 1221 C C . GLY A 1 162 ? 0.545 -35.625 2.639 1 93.31 162 GLY A C 1
ATOM 1222 O O . GLY A 1 162 ? 0.42 -36.312 3.637 1 93.31 162 GLY A O 1
ATOM 1223 N N . TYR A 1 163 ? 0.422 -34.344 2.689 1 94.44 163 TYR A N 1
ATOM 1224 C CA . TYR A 1 163 ? 0.084 -33.594 3.904 1 94.44 163 TYR A CA 1
ATOM 1225 C C . TYR A 1 163 ? -0.92 -32.5 3.609 1 94.44 163 TYR A C 1
ATOM 1227 O O . TYR A 1 163 ? -0.82 -31.812 2.586 1 94.44 163 TYR A O 1
ATOM 1235 N N . GLU A 1 164 ? -1.808 -32.344 4.52 1 94.31 164 GLU A N 1
ATOM 1236 C CA . GLU A 1 164 ? -2.77 -31.25 4.398 1 94.31 164 GLU A CA 1
ATOM 1237 C C . GLU A 1 164 ? -2.295 -30 5.148 1 94.31 164 GLU A C 1
ATOM 1239 O O . GLU A 1 164 ? -1.622 -30.109 6.176 1 94.31 164 GLU A O 1
ATOM 1244 N N . ILE A 1 165 ? -2.586 -28.859 4.617 1 96.19 165 ILE A N 1
ATOM 1245 C CA . ILE A 1 165 ? -2.359 -27.594 5.301 1 96.19 165 ILE A CA 1
ATOM 1246 C C . ILE A 1 165 ? -3.65 -27.141 5.973 1 96.19 165 ILE A C 1
ATOM 1248 O O . ILE A 1 165 ? -4.695 -27.047 5.324 1 96.19 165 ILE A O 1
ATOM 1252 N N . SER A 1 166 ? -3.594 -26.875 7.285 1 95.69 166 SER A N 1
ATOM 1253 C CA . SER A 1 166 ? -4.762 -26.438 8.047 1 95.69 166 SER A CA 1
ATOM 1254 C C . SER A 1 166 ? -4.738 -24.922 8.258 1 95.69 166 SER A C 1
ATOM 1256 O O . SER A 1 166 ? -3.73 -24.266 7.996 1 95.69 166 SER A O 1
ATOM 1258 N N . ALA A 1 167 ? -5.875 -24.391 8.688 1 96.12 167 ALA A N 1
ATOM 1259 C CA . ALA A 1 167 ? -5.941 -22.969 9.031 1 96.12 167 ALA A CA 1
ATOM 1260 C C . ALA A 1 167 ? -4.992 -22.641 10.18 1 96.12 167 ALA A C 1
ATOM 1262 O O . ALA A 1 167 ? -4.426 -21.547 10.234 1 96.12 167 ALA A O 1
ATOM 1263 N N . GLU A 1 168 ? -4.852 -23.547 11.086 1 97.44 168 GLU A N 1
ATOM 1264 C CA . GLU A 1 168 ? -3.914 -23.375 12.188 1 97.44 168 GLU A CA 1
ATOM 1265 C C . GLU A 1 168 ? -2.479 -23.266 11.68 1 97.44 168 GLU A C 1
ATOM 1267 O O . GLU A 1 168 ? -1.686 -22.484 12.203 1 97.44 168 GLU A O 1
ATOM 1272 N N . ASP A 1 169 ? -2.145 -24.109 10.672 1 97.81 169 ASP A N 1
ATOM 1273 C CA . ASP A 1 169 ? -0.831 -24.016 10.039 1 97.81 169 ASP A CA 1
ATOM 1274 C C . ASP A 1 169 ? -0.602 -22.625 9.453 1 97.81 169 ASP A C 1
ATOM 1276 O O . ASP A 1 169 ? 0.48 -22.047 9.609 1 97.81 169 ASP A O 1
ATOM 1280 N N . VAL A 1 170 ? -1.644 -22.125 8.805 1 98.12 170 VAL A N 1
ATOM 1281 C CA . VAL A 1 170 ? -1.558 -20.797 8.188 1 98.12 170 VAL A CA 1
ATOM 1282 C C . VAL A 1 170 ? -1.364 -19.734 9.266 1 98.12 170 VAL A C 1
ATOM 1284 O O . VAL A 1 170 ? -0.491 -18.875 9.148 1 98.12 170 VAL A O 1
ATOM 1287 N N . ALA A 1 171 ? -2.141 -19.797 10.328 1 97.81 171 ALA A N 1
ATOM 1288 C CA . ALA A 1 171 ? -2.027 -18.844 11.43 1 97.81 171 ALA A CA 1
ATOM 1289 C C . ALA A 1 171 ? -0.628 -18.859 12.031 1 97.81 171 ALA A C 1
ATOM 1291 O O . ALA A 1 171 ? -0.06 -17.812 12.344 1 97.81 171 ALA A O 1
ATOM 1292 N N . GLU A 1 172 ? -0.08 -20.016 12.156 1 97.62 172 GLU A N 1
ATOM 1293 C CA . GLU A 1 172 ? 1.275 -20.172 12.68 1 97.62 172 GLU A CA 1
ATOM 1294 C C . GLU A 1 172 ? 2.299 -19.531 11.742 1 97.62 172 GLU A C 1
ATOM 1296 O O . GLU A 1 172 ? 3.152 -18.75 12.18 1 97.62 172 GLU A O 1
ATOM 1301 N N . ALA A 1 173 ? 2.176 -19.844 10.508 1 97.94 173 ALA A N 1
ATOM 1302 C CA . ALA A 1 173 ? 3.145 -19.359 9.523 1 97.94 173 ALA A CA 1
ATOM 1303 C C . ALA A 1 173 ? 3.119 -17.844 9.422 1 97.94 173 ALA A C 1
ATOM 1305 O O . ALA A 1 173 ? 4.145 -17.219 9.141 1 97.94 173 ALA A O 1
ATOM 1306 N N . MET A 1 174 ? 1.962 -17.219 9.688 1 97.69 174 MET A N 1
ATOM 1307 C CA . MET A 1 174 ? 1.819 -15.766 9.586 1 97.69 174 MET A CA 1
ATOM 1308 C C . MET A 1 174 ? 2.73 -15.062 10.586 1 97.69 174 MET A C 1
ATOM 1310 O O . MET A 1 174 ? 3 -13.867 10.445 1 97.69 174 MET A O 1
ATOM 1314 N N . THR A 1 175 ? 3.285 -15.797 11.547 1 96.5 175 THR A N 1
ATOM 1315 C CA . THR A 1 175 ? 4.137 -15.195 12.57 1 96.5 175 THR A CA 1
ATOM 1316 C C . THR A 1 175 ? 5.609 -15.305 12.18 1 96.5 175 THR A C 1
ATOM 1318 O O . THR A 1 175 ? 6.477 -14.719 12.828 1 96.5 175 THR A O 1
ATOM 1321 N N . TRP A 1 176 ? 5.906 -16.078 11.094 1 95.94 176 TRP A N 1
ATOM 1322 C CA . TRP A 1 176 ? 7.297 -16.297 10.695 1 95.94 176 TRP A CA 1
ATOM 1323 C C . TRP A 1 176 ? 7.883 -15.039 10.062 1 95.94 176 TRP A C 1
ATOM 1325 O O . TRP A 1 176 ? 7.203 -14.344 9.305 1 95.94 176 TRP A O 1
ATOM 1335 N N . PRO A 1 177 ? 9.211 -14.711 10.344 1 93.44 177 PRO A N 1
ATOM 1336 C CA . PRO A 1 177 ? 9.867 -13.633 9.602 1 93.44 177 PRO A CA 1
ATOM 1337 C C . PRO A 1 177 ? 9.93 -13.906 8.102 1 93.44 177 PRO A C 1
ATOM 1339 O O . PRO A 1 177 ? 10.234 -15.031 7.684 1 93.44 177 PRO A O 1
ATOM 1342 N N . GLY A 1 178 ? 9.547 -13 7.363 1 93.06 178 GLY A N 1
ATOM 1343 C CA . GLY A 1 178 ? 9.672 -13.141 5.922 1 93.06 178 GLY A CA 1
ATOM 1344 C C . GLY A 1 178 ? 8.422 -13.68 5.258 1 93.06 178 GLY A C 1
ATOM 1345 O O . GLY A 1 178 ? 8.312 -13.688 4.031 1 93.06 178 GLY A O 1
ATOM 1346 N N . ILE A 1 179 ? 7.438 -14.219 6.078 1 97.69 179 ILE A N 1
ATOM 1347 C CA . ILE A 1 179 ? 6.141 -14.578 5.512 1 97.69 179 ILE A CA 1
ATOM 1348 C C . ILE A 1 179 ? 5.395 -13.312 5.098 1 97.69 179 ILE A C 1
ATOM 1350 O O . ILE A 1 179 ? 5.297 -12.359 5.871 1 97.69 179 ILE A O 1
ATOM 1354 N N . ILE A 1 180 ? 4.816 -13.281 3.832 1 98 180 ILE A N 1
ATOM 1355 C CA . ILE A 1 180 ? 4.328 -12.016 3.295 1 98 180 ILE A CA 1
ATOM 1356 C C . ILE A 1 180 ? 2.848 -12.141 2.945 1 98 180 ILE A C 1
ATOM 1358 O O . ILE A 1 180 ? 2.195 -11.141 2.619 1 98 180 ILE A O 1
ATOM 1362 N N . GLY A 1 181 ? 2.322 -13.297 2.994 1 98.38 181 GLY A N 1
ATOM 1363 C CA . GLY A 1 181 ? 0.915 -13.469 2.676 1 98.38 181 GLY A CA 1
ATOM 1364 C C . GLY A 1 181 ? 0.529 -14.922 2.467 1 98.38 181 GLY A C 1
ATOM 1365 O O . GLY A 1 181 ? 1.271 -15.828 2.852 1 98.38 181 GLY A O 1
ATOM 1366 N N . LEU A 1 182 ? -0.695 -15.125 2.01 1 98.62 182 LEU A N 1
ATOM 1367 C CA . LEU A 1 182 ? -1.248 -16.422 1.633 1 98.62 182 LEU A CA 1
ATOM 1368 C C . LEU A 1 182 ? -1.02 -16.703 0.151 1 98.62 182 LEU A C 1
ATOM 1370 O O . LEU A 1 182 ? -1.232 -15.82 -0.689 1 98.62 182 LEU A O 1
ATOM 1374 N N . GLY A 1 183 ? -0.449 -17.844 -0.121 1 98.19 183 GLY A N 1
ATOM 1375 C CA . GLY A 1 183 ? -0.265 -18.219 -1.513 1 98.19 183 GLY A CA 1
ATOM 1376 C C . GLY A 1 183 ? -1.566 -18.297 -2.289 1 98.19 183 GLY A C 1
ATOM 1377 O O . GLY A 1 183 ? -2.605 -17.828 -1.813 1 98.19 183 GLY A O 1
ATOM 1378 N N . GLU A 1 184 ? -1.46 -18.797 -3.475 1 96.88 184 GLU A N 1
ATOM 1379 C CA . GLU A 1 184 ? -2.605 -18.812 -4.379 1 96.88 184 GLU A CA 1
ATOM 1380 C C . GLU A 1 184 ? -3.758 -19.625 -3.799 1 96.88 184 GLU A C 1
ATOM 1382 O O . GLU A 1 184 ? -3.553 -20.734 -3.301 1 96.88 184 GLU A O 1
ATOM 1387 N N . MET A 1 185 ? -4.91 -19.016 -3.748 1 97.06 185 MET A N 1
ATOM 1388 C CA . MET A 1 185 ? -6.137 -19.672 -3.297 1 97.06 185 MET A CA 1
ATOM 1389 C C . MET A 1 185 ? -6.824 -20.391 -4.449 1 97.06 185 MET A C 1
ATOM 1391 O O . MET A 1 185 ? -7.789 -19.891 -5.02 1 97.06 185 MET A O 1
ATOM 1395 N N . MET A 1 186 ? -6.375 -21.578 -4.668 1 94.38 186 MET A N 1
ATOM 1396 C CA . MET A 1 186 ? -6.777 -22.344 -5.84 1 94.38 186 MET A CA 1
ATOM 1397 C C . MET A 1 186 ? -8.172 -22.953 -5.645 1 94.38 186 MET A C 1
ATOM 1399 O O . MET A 1 186 ? -8.859 -23.25 -6.617 1 94.38 186 MET A O 1
ATOM 1403 N N . ASN A 1 187 ? -8.523 -23.188 -4.395 1 94 187 ASN A N 1
ATOM 1404 C CA . ASN A 1 187 ? -9.875 -23.672 -4.117 1 94 187 ASN A CA 1
ATOM 1405 C C . ASN A 1 187 ? -10.906 -22.562 -4.238 1 94 187 ASN A C 1
ATOM 1407 O O . ASN A 1 187 ? -11.586 -22.234 -3.268 1 94 187 ASN A O 1
ATOM 1411 N N . PHE A 1 188 ? -10.977 -21.969 -5.449 1 94.88 188 PHE A N 1
ATOM 1412 C CA . PHE A 1 188 ? -11.859 -20.828 -5.672 1 94.88 188 PHE A CA 1
ATOM 1413 C C . PHE A 1 188 ? -13.32 -21.234 -5.531 1 94.88 188 PHE A C 1
ATOM 1415 O O . PHE A 1 188 ? -14.148 -20.453 -5.055 1 94.88 188 PHE A O 1
ATOM 1422 N N . PRO A 1 189 ? -13.742 -22.562 -5.863 1 93.69 189 PRO A N 1
ATOM 1423 C CA . PRO A 1 189 ? -15.117 -22.953 -5.551 1 93.69 189 PRO A CA 1
ATOM 1424 C C . PRO A 1 189 ? -15.406 -22.953 -4.055 1 93.69 189 PRO A C 1
ATOM 1426 O O . PRO A 1 189 ? -16.5 -22.547 -3.633 1 93.69 189 PRO A O 1
ATOM 1429 N N . GLY A 1 190 ? -14.406 -23.453 -3.305 1 94.69 190 GLY A N 1
ATOM 1430 C CA . GLY A 1 190 ? -14.586 -23.422 -1.861 1 94.69 190 GLY A CA 1
ATOM 1431 C C . GLY A 1 190 ? -14.797 -22.016 -1.32 1 94.69 190 GLY A C 1
ATOM 1432 O O . GLY A 1 190 ? -15.664 -21.812 -0.466 1 94.69 190 GLY A O 1
ATOM 1433 N N . VAL A 1 191 ? -14.07 -21.062 -1.791 1 96.69 191 VAL A N 1
ATOM 1434 C CA . VAL A 1 191 ? -14.211 -19.672 -1.361 1 96.69 191 VAL A CA 1
ATOM 1435 C C . VAL A 1 191 ? -15.578 -19.141 -1.785 1 96.69 191 VAL A C 1
ATOM 1437 O O . VAL A 1 191 ? -16.297 -18.547 -0.976 1 96.69 191 VAL A O 1
ATOM 1440 N N . ALA A 1 192 ? -15.922 -19.359 -3.074 1 96.75 192 ALA A N 1
ATOM 1441 C CA . ALA A 1 192 ? -17.172 -18.844 -3.623 1 96.75 192 ALA A CA 1
ATOM 1442 C C . ALA A 1 192 ? -18.375 -19.422 -2.873 1 96.75 192 ALA A C 1
ATOM 1444 O O . ALA A 1 192 ? -19.438 -18.812 -2.836 1 96.75 192 ALA A O 1
ATOM 1445 N N . HIS A 1 193 ? -18.172 -20.578 -2.209 1 95.75 193 HIS A N 1
ATOM 1446 C CA . HIS A 1 193 ? -19.266 -21.234 -1.508 1 95.75 193 HIS A CA 1
ATOM 1447 C C . HIS A 1 193 ? -19.141 -21.062 0.002 1 95.75 193 HIS A C 1
ATOM 1449 O O . HIS A 1 193 ? -19.859 -21.703 0.769 1 95.75 193 HIS A O 1
ATOM 1455 N N . GLY A 1 194 ? -18.172 -20.281 0.423 1 96.25 194 GLY A N 1
ATOM 1456 C CA . GLY A 1 194 ? -18.047 -19.953 1.831 1 96.25 194 GLY A CA 1
ATOM 1457 C C . GLY A 1 194 ? -17.469 -21.078 2.668 1 96.25 194 GLY A C 1
ATOM 1458 O O . GLY A 1 194 ? -17.859 -21.25 3.824 1 96.25 194 GLY A O 1
ATOM 1459 N N . ASP A 1 195 ? -16.562 -21.859 2.076 1 95.69 195 ASP A N 1
ATOM 1460 C CA . ASP A 1 195 ? -15.938 -22.953 2.82 1 95.69 195 ASP A CA 1
ATOM 1461 C C . ASP A 1 195 ? -15.258 -22.422 4.082 1 95.69 195 ASP A C 1
ATOM 1463 O O . ASP A 1 195 ? -14.422 -21.516 4.016 1 95.69 195 ASP A O 1
ATOM 1467 N N . PRO A 1 196 ? -15.594 -22.969 5.23 1 95.75 196 PRO A N 1
ATOM 1468 C CA . PRO A 1 196 ? -15.094 -22.438 6.496 1 95.75 196 PRO A CA 1
ATOM 1469 C C . PRO A 1 196 ? -13.57 -22.5 6.605 1 95.75 196 PRO A C 1
ATOM 1471 O O . PRO A 1 196 ? -12.953 -21.609 7.184 1 95.75 196 PRO A O 1
ATOM 1474 N N . LYS A 1 197 ? -13 -23.562 6.113 1 95.5 197 LYS A N 1
ATOM 1475 C CA . LYS A 1 197 ? -11.547 -23.672 6.184 1 95.5 197 LYS A CA 1
ATOM 1476 C C . LYS A 1 197 ? -10.867 -22.578 5.359 1 95.5 197 LYS A C 1
ATOM 1478 O O . LYS A 1 197 ? -9.922 -21.953 5.82 1 95.5 197 LYS A O 1
ATOM 1483 N N . MET A 1 198 ? -11.312 -22.391 4.117 1 96.38 198 MET A N 1
ATOM 1484 C CA . MET A 1 198 ? -10.75 -21.359 3.258 1 96.38 198 MET A CA 1
ATOM 1485 C C . MET A 1 198 ? -10.891 -19.984 3.9 1 96.38 198 MET A C 1
ATOM 1487 O O . MET A 1 198 ? -9.93 -19.203 3.918 1 96.38 198 MET A O 1
ATOM 1491 N N . LEU A 1 199 ? -12.055 -19.734 4.465 1 97.38 199 LEU A N 1
ATOM 1492 C CA . LEU A 1 199 ? -12.312 -18.422 5.062 1 97.38 199 LEU A CA 1
ATOM 1493 C C . LEU A 1 199 ? -11.461 -18.219 6.309 1 97.38 199 LEU A C 1
ATOM 1495 O O . LEU A 1 199 ? -11.031 -17.109 6.598 1 97.38 199 LEU A O 1
ATOM 1499 N N . ALA A 1 200 ? -11.242 -19.297 7.066 1 97.81 200 ALA A N 1
ATOM 1500 C CA . ALA A 1 200 ? -10.391 -19.203 8.25 1 97.81 200 ALA A CA 1
ATOM 1501 C C . ALA A 1 200 ? -8.953 -18.875 7.871 1 97.81 200 ALA A C 1
ATOM 1503 O O . ALA A 1 200 ? -8.297 -18.078 8.547 1 97.81 200 ALA A O 1
ATOM 1504 N N . GLU A 1 201 ? -8.422 -19.5 6.816 1 98.12 201 GLU A N 1
ATOM 1505 C CA . GLU A 1 201 ? -7.078 -19.219 6.336 1 98.12 201 GLU A CA 1
ATOM 1506 C C . GLU A 1 201 ? -6.953 -17.766 5.875 1 98.12 201 GLU A C 1
ATOM 1508 O O . GLU A 1 201 ? -5.984 -17.078 6.215 1 98.12 201 GLU A O 1
ATOM 1513 N N . ILE A 1 202 ? -7.938 -17.344 5.145 1 98.44 202 ILE A N 1
ATOM 1514 C CA . ILE A 1 202 ? -7.938 -15.977 4.637 1 98.44 202 ILE A CA 1
ATOM 1515 C C . ILE A 1 202 ? -8.039 -14.992 5.805 1 98.44 202 ILE A C 1
ATOM 1517 O O . ILE A 1 202 ? -7.336 -13.977 5.832 1 98.44 202 ILE A O 1
ATOM 1521 N N . ALA A 1 203 ? -8.891 -15.305 6.781 1 98 203 ALA A N 1
ATOM 1522 C CA . ALA A 1 203 ? -9.055 -14.461 7.961 1 98 203 ALA A CA 1
ATOM 1523 C C . ALA A 1 203 ? -7.746 -14.32 8.727 1 98 203 ALA A C 1
ATOM 1525 O O . ALA A 1 203 ? -7.375 -13.219 9.148 1 98 203 ALA A O 1
ATOM 1526 N N . ALA A 1 204 ? -7.047 -15.438 8.914 1 97.88 204 ALA A N 1
ATOM 1527 C CA . ALA A 1 204 ? -5.762 -15.406 9.617 1 97.88 204 ALA A CA 1
ATOM 1528 C C . ALA A 1 204 ? -4.77 -14.492 8.898 1 97.88 204 ALA A C 1
ATOM 1530 O O . ALA A 1 204 ? -4.023 -13.75 9.539 1 97.88 204 ALA A O 1
ATOM 1531 N N . THR A 1 205 ? -4.766 -14.586 7.617 1 98.12 205 THR A N 1
ATOM 1532 C CA . THR A 1 205 ? -3.859 -13.789 6.801 1 98.12 205 THR A CA 1
ATOM 1533 C C . THR A 1 205 ? -4.203 -12.305 6.914 1 98.12 205 THR A C 1
ATOM 1535 O O . THR A 1 205 ? -3.324 -11.477 7.16 1 98.12 205 THR A O 1
ATOM 1538 N N . GLN A 1 206 ? -5.473 -11.961 6.781 1 96.56 206 GLN A N 1
ATOM 1539 C CA . GLN A 1 206 ? -5.918 -10.57 6.828 1 96.56 206 GLN A CA 1
ATOM 1540 C C . GLN A 1 206 ? -5.703 -9.969 8.211 1 96.56 206 GLN A C 1
ATOM 1542 O O . GLN A 1 206 ? -5.336 -8.797 8.336 1 96.56 206 GLN A O 1
ATOM 1547 N N . ARG A 1 207 ? -5.922 -10.742 9.234 1 95.12 207 ARG A N 1
ATOM 1548 C CA . ARG A 1 207 ? -5.707 -10.266 10.602 1 95.12 207 ARG A CA 1
ATOM 1549 C C . ARG A 1 207 ? -4.23 -9.984 10.852 1 95.12 207 ARG A C 1
ATOM 1551 O O . ARG A 1 207 ? -3.887 -9.164 11.711 1 95.12 207 ARG A O 1
ATOM 1558 N N . SER A 1 208 ? -3.375 -10.656 10.086 1 95.25 208 SER A N 1
ATOM 1559 C CA . SER A 1 208 ? -1.939 -10.414 10.195 1 95.25 208 SER A CA 1
ATOM 1560 C C . SER A 1 208 ? -1.504 -9.258 9.305 1 95.25 208 SER A C 1
ATOM 1562 O O . SER A 1 208 ? -0.318 -8.93 9.242 1 95.25 208 SER A O 1
ATOM 1564 N N . GLY A 1 209 ? -2.438 -8.602 8.57 1 93.94 209 GLY A N 1
ATOM 1565 C CA . GLY A 1 209 ? -2.145 -7.473 7.707 1 93.94 209 GLY A CA 1
ATOM 1566 C C . GLY A 1 209 ? -1.403 -7.867 6.441 1 93.94 209 GLY A C 1
ATOM 1567 O O . GLY A 1 209 ? -0.664 -7.062 5.875 1 93.94 209 GLY A O 1
ATOM 1568 N N . LYS A 1 210 ? -1.532 -9.102 5.984 1 97.19 210 LYS A N 1
ATOM 1569 C CA . LYS A 1 210 ? -0.74 -9.594 4.859 1 97.19 210 LYS A CA 1
ATOM 1570 C C . LYS A 1 210 ? -1.628 -9.914 3.66 1 97.19 210 LYS A C 1
ATOM 1572 O O . LYS A 1 210 ? -2.855 -9.906 3.77 1 97.19 210 LYS A O 1
ATOM 1577 N N . THR A 1 211 ? -1.109 -10.117 2.486 1 98 211 THR A N 1
ATOM 1578 C CA . THR A 1 211 ? -1.801 -10.18 1.203 1 98 211 THR A CA 1
ATOM 1579 C C . THR A 1 211 ? -2.336 -11.586 0.951 1 98 211 THR A C 1
ATOM 1581 O O . THR A 1 211 ? -1.649 -12.578 1.222 1 98 211 THR A O 1
ATOM 1584 N N . VAL A 1 212 ? -3.545 -11.703 0.465 1 98.5 212 VAL A N 1
ATOM 1585 C CA . VAL A 1 212 ? -4.16 -12.977 0.091 1 98.5 212 VAL A CA 1
ATOM 1586 C C . VAL A 1 212 ? -4.059 -13.172 -1.42 1 98.5 212 VAL A C 1
ATOM 1588 O O . VAL A 1 212 ? -4.645 -12.414 -2.193 1 98.5 212 VAL A O 1
ATOM 1591 N N . GLY A 1 213 ? -3.322 -14.195 -1.837 1 98.44 213 GLY A N 1
ATOM 1592 C CA . GLY A 1 213 ? -3.172 -14.492 -3.254 1 98.44 213 GLY A CA 1
ATOM 1593 C C . GLY A 1 213 ? -4.379 -15.195 -3.846 1 98.44 213 GLY A C 1
ATOM 1594 O O . GLY A 1 213 ? -5.02 -16 -3.176 1 98.44 213 GLY A O 1
ATOM 1595 N N . GLY A 1 214 ? -4.652 -14.891 -5.121 1 97.94 214 GLY A N 1
ATOM 1596 C CA . GLY A 1 214 ? -5.773 -15.5 -5.812 1 97.94 214 GLY A CA 1
ATOM 1597 C C . GLY A 1 214 ? -5.352 -16.484 -6.883 1 97.94 214 GLY A C 1
ATOM 1598 O O . GLY A 1 214 ? -4.164 -16.609 -7.191 1 97.94 214 GLY A O 1
ATOM 1599 N N . HIS A 1 215 ? -6.316 -17.25 -7.359 1 96.94 215 HIS A N 1
ATOM 1600 C CA . HIS A 1 215 ? -6.172 -18.266 -8.391 1 96.94 215 HIS A CA 1
ATOM 1601 C C . HIS A 1 215 ? -7.531 -18.688 -8.945 1 96.94 215 HIS A C 1
ATOM 1603 O O . HIS A 1 215 ? -7.965 -19.812 -8.727 1 96.94 215 HIS A O 1
ATOM 1609 N N . TYR A 1 216 ? -8.164 -17.75 -9.555 1 96.94 216 TYR A N 1
ATOM 1610 C CA . TYR A 1 216 ? -9.469 -18.031 -10.141 1 96.94 216 TYR A CA 1
ATOM 1611 C C . TYR A 1 216 ? -9.336 -18.406 -11.609 1 96.94 216 TYR A C 1
ATOM 1613 O O . TYR A 1 216 ? -9.398 -17.547 -12.492 1 96.94 216 TYR A O 1
ATOM 1621 N N . ALA A 1 217 ? -9.352 -19.719 -11.898 1 92.75 217 ALA A N 1
ATOM 1622 C CA . ALA A 1 217 ? -8.992 -20.219 -13.219 1 92.75 217 ALA A CA 1
ATOM 1623 C C . ALA A 1 217 ? -10.227 -20.438 -14.078 1 92.75 217 ALA A C 1
ATOM 1625 O O . ALA A 1 217 ? -10.125 -20.766 -15.266 1 92.75 217 ALA A O 1
ATOM 1626 N N . SER A 1 218 ? -11.438 -20.188 -13.578 1 93.12 218 SER A N 1
ATOM 1627 C CA . SER A 1 218 ? -12.664 -20.359 -14.352 1 93.12 218 SER A CA 1
ATOM 1628 C C . SER A 1 218 ? -12.852 -19.234 -15.359 1 93.12 218 SER A C 1
ATOM 1630 O O . SER A 1 218 ? -12.578 -18.078 -15.047 1 93.12 218 SER A O 1
ATOM 1632 N N . PRO A 1 219 ? -13.242 -19.578 -16.578 1 91.12 219 PRO A N 1
ATOM 1633 C CA . PRO A 1 219 ? -13.562 -18.516 -17.547 1 91.12 219 PRO A CA 1
ATOM 1634 C C . PRO A 1 219 ? -14.867 -17.797 -17.219 1 91.12 219 PRO A C 1
ATOM 1636 O O . PRO A 1 219 ? -15.148 -16.734 -17.766 1 91.12 219 PRO A O 1
ATOM 1639 N N . ASP A 1 220 ? -15.688 -18.422 -16.359 1 92.75 220 ASP A N 1
ATOM 1640 C CA . ASP A 1 220 ? -16.938 -17.797 -15.93 1 92.75 220 ASP A CA 1
ATOM 1641 C C . ASP A 1 220 ? -16.672 -16.719 -14.867 1 92.75 220 ASP A C 1
ATOM 1643 O O . ASP A 1 220 ? -16.344 -17.047 -13.727 1 92.75 220 ASP A O 1
ATOM 1647 N N . LEU A 1 221 ? -16.906 -15.453 -15.266 1 95.38 221 LEU A N 1
ATOM 1648 C CA . LEU A 1 221 ? -16.656 -14.344 -14.352 1 95.38 221 LEU A CA 1
ATOM 1649 C C . LEU A 1 221 ? -17.969 -13.781 -13.812 1 95.38 221 LEU A C 1
ATOM 1651 O O . LEU A 1 221 ? -18.094 -12.57 -13.625 1 95.38 221 LEU A O 1
ATOM 1655 N N . GLY A 1 222 ? -18.938 -14.648 -13.625 1 95.44 222 GLY A N 1
ATOM 1656 C CA . GLY A 1 222 ? -20.25 -14.289 -13.086 1 95.44 222 GLY A CA 1
ATOM 1657 C C . GLY A 1 222 ? -20.281 -14.289 -11.57 1 95.44 222 GLY A C 1
ATOM 1658 O O . GLY A 1 222 ? -19.359 -13.789 -10.922 1 95.44 222 GLY A O 1
ATOM 1659 N N . PRO A 1 223 ? -21.344 -14.805 -11 1 96.75 223 PRO A N 1
ATOM 1660 C CA . PRO A 1 223 ? -21.578 -14.703 -9.555 1 96.75 223 PRO A CA 1
ATOM 1661 C C . PRO A 1 223 ? -20.5 -15.422 -8.734 1 96.75 223 PRO A C 1
ATOM 1663 O O . PRO A 1 223 ? -20.125 -14.953 -7.656 1 96.75 223 PRO A O 1
ATOM 1666 N N . ASP A 1 224 ? -20.031 -16.531 -9.242 1 96.62 224 ASP A N 1
ATOM 1667 C CA . ASP A 1 224 ? -19 -17.25 -8.5 1 96.62 224 ASP A CA 1
ATOM 1668 C C . ASP A 1 224 ? -17.703 -16.422 -8.438 1 96.62 224 ASP A C 1
ATOM 1670 O O . ASP A 1 224 ? -17 -16.438 -7.426 1 96.62 224 ASP A O 1
ATOM 1674 N N . PHE A 1 225 ? -17.422 -15.773 -9.555 1 97.94 225 PHE A N 1
ATOM 1675 C CA . PHE A 1 225 ? -16.266 -14.875 -9.555 1 97.94 225 PHE A CA 1
ATOM 1676 C C . PHE A 1 225 ? -16.484 -13.719 -8.594 1 97.94 225 PHE A C 1
ATOM 1678 O O . PHE A 1 225 ? -15.586 -13.367 -7.824 1 97.94 225 PHE A O 1
ATOM 1685 N N . ALA A 1 226 ? -17.672 -13.133 -8.672 1 98.38 226 ALA A N 1
ATOM 1686 C CA . ALA A 1 226 ? -18 -12.047 -7.75 1 98.38 226 ALA A CA 1
ATOM 1687 C C . ALA A 1 226 ? -17.828 -12.484 -6.301 1 98.38 226 ALA A C 1
ATOM 1689 O O . ALA A 1 226 ? -17.266 -11.742 -5.484 1 98.38 226 ALA A O 1
ATOM 1690 N N . ALA A 1 227 ? -18.312 -13.664 -5.965 1 98.56 227 ALA A N 1
ATOM 1691 C CA . ALA A 1 227 ? -18.172 -14.219 -4.621 1 98.56 227 ALA A CA 1
ATOM 1692 C C . ALA A 1 227 ? -16.703 -14.414 -4.25 1 98.56 227 ALA A C 1
ATOM 1694 O O . ALA A 1 227 ? -16.312 -14.148 -3.111 1 98.56 227 ALA A O 1
ATOM 1695 N N . TYR A 1 228 ? -15.953 -14.906 -5.203 1 98.5 228 TYR A N 1
ATOM 1696 C CA . TYR A 1 228 ? -14.531 -15.117 -4.992 1 98.5 228 TYR A CA 1
ATOM 1697 C C . TYR A 1 228 ? -13.82 -13.805 -4.676 1 98.5 228 TYR A C 1
ATOM 1699 O O . TYR A 1 228 ? -13.016 -13.734 -3.742 1 98.5 228 TYR A O 1
ATOM 1707 N N . VAL A 1 229 ? -14.133 -12.742 -5.418 1 98.56 229 VAL A N 1
ATOM 1708 C CA . VAL A 1 229 ? -13.547 -11.422 -5.199 1 98.56 229 VAL A CA 1
ATOM 1709 C C . VAL A 1 229 ? -13.945 -10.898 -3.818 1 98.56 229 VAL A C 1
ATOM 1711 O O . VAL A 1 229 ? -13.102 -10.422 -3.061 1 98.56 229 VAL A O 1
ATOM 1714 N N . ALA A 1 230 ? -15.203 -11.023 -3.447 1 98.56 230 ALA A N 1
ATOM 1715 C CA . ALA A 1 230 ? -15.688 -10.609 -2.135 1 98.56 230 ALA A CA 1
ATOM 1716 C C . ALA A 1 230 ? -15.031 -11.422 -1.024 1 98.56 230 ALA A C 1
ATOM 1718 O O . ALA A 1 230 ? -14.977 -10.984 0.127 1 98.56 230 ALA A O 1
ATOM 1719 N N . GLY A 1 231 ? -14.531 -12.586 -1.428 1 97.75 231 GLY A N 1
ATOM 1720 C CA . GLY A 1 231 ? -13.977 -13.539 -0.479 1 97.75 231 GLY A CA 1
ATOM 1721 C C . GLY A 1 231 ? -12.578 -13.156 -0.011 1 97.75 231 GLY A C 1
ATOM 1722 O O . GLY A 1 231 ? -12.055 -13.766 0.926 1 97.75 231 GLY A O 1
ATOM 1723 N N . GLY A 1 232 ? -11.938 -12.219 -0.714 1 96.88 232 GLY A N 1
ATOM 1724 C CA . GLY A 1 232 ? -10.75 -11.727 -0.038 1 96.88 232 GLY A CA 1
ATOM 1725 C C . GLY A 1 232 ? -9.523 -11.703 -0.932 1 96.88 232 GLY A C 1
ATOM 1726 O O . GLY A 1 232 ? -8.633 -10.867 -0.758 1 96.88 232 GLY A O 1
ATOM 1727 N N . PRO A 1 233 ? -9.336 -12.609 -1.891 1 98.31 233 PRO A N 1
ATOM 1728 C CA . PRO A 1 233 ? -8.133 -12.594 -2.725 1 98.31 233 PRO A CA 1
ATOM 1729 C C . PRO A 1 233 ? -7.875 -11.227 -3.357 1 98.31 233 PRO A C 1
ATOM 1731 O O . PRO A 1 233 ? -8.812 -10.57 -3.824 1 98.31 233 PRO A O 1
ATOM 1734 N N . ALA A 1 234 ? -6.605 -10.836 -3.328 1 98.31 234 ALA A N 1
ATOM 1735 C CA . ALA A 1 234 ? -6.246 -9.477 -3.709 1 98.31 234 ALA A CA 1
ATOM 1736 C C . ALA A 1 234 ? -5.645 -9.438 -5.113 1 98.31 234 ALA A C 1
ATOM 1738 O O . ALA A 1 234 ? -5.438 -8.359 -5.676 1 98.31 234 ALA A O 1
ATOM 1739 N N . ASP A 1 235 ? -5.266 -10.547 -5.648 1 98.62 235 ASP A N 1
ATOM 1740 C CA . ASP A 1 235 ? -4.656 -10.672 -6.969 1 98.62 235 ASP A CA 1
ATOM 1741 C C . ASP A 1 235 ? -5.129 -11.945 -7.672 1 98.62 235 ASP A C 1
ATOM 1743 O O . ASP A 1 235 ? -5.891 -12.727 -7.105 1 98.62 235 ASP A O 1
ATOM 1747 N N . ASP A 1 236 ? -4.816 -12.094 -8.891 1 98.25 236 ASP A N 1
ATOM 1748 C CA . ASP A 1 236 ? -5.078 -13.297 -9.672 1 98.25 236 ASP A CA 1
ATOM 1749 C C . ASP A 1 236 ? -4.148 -13.383 -10.883 1 98.25 236 ASP A C 1
ATOM 1751 O O . ASP A 1 236 ? -3.893 -12.383 -11.547 1 98.25 236 ASP A O 1
ATOM 1755 N N . HIS A 1 237 ? -3.572 -14.508 -11.102 1 96.88 237 HIS A N 1
ATOM 1756 C CA . HIS A 1 237 ? -2.652 -14.664 -12.227 1 96.88 237 HIS A CA 1
ATOM 1757 C C . HIS A 1 237 ? -3.207 -15.625 -13.266 1 96.88 237 HIS A C 1
ATOM 1759 O O . HIS A 1 237 ? -2.477 -16.078 -14.156 1 96.88 237 HIS A O 1
ATOM 1765 N N . GLU A 1 238 ? -4.5 -16 -13.18 1 94.56 238 GLU A N 1
ATOM 1766 C CA . GLU A 1 238 ? -5.047 -17.047 -14.039 1 94.56 238 GLU A CA 1
ATOM 1767 C C . GLU A 1 238 ? -5.703 -16.469 -15.281 1 94.56 238 GLU A C 1
ATOM 1769 O O . GLU A 1 238 ? -6.23 -17.188 -16.125 1 94.56 238 GLU A O 1
ATOM 1774 N N . GLY A 1 239 ? -5.691 -15.133 -15.398 1 93.5 239 GLY A N 1
ATOM 1775 C CA . GLY A 1 239 ? -6.211 -14.531 -16.609 1 93.5 239 GLY A CA 1
ATOM 1776 C C . GLY A 1 239 ? -5.402 -14.891 -17.844 1 93.5 239 GLY A C 1
ATOM 1777 O O . GLY A 1 239 ? -4.18 -15.023 -17.781 1 93.5 239 GLY A O 1
ATOM 1778 N N . THR A 1 240 ? -6.121 -14.992 -19.031 1 92.19 240 THR A N 1
ATOM 1779 C CA . THR A 1 240 ? -5.414 -15.398 -20.25 1 92.19 240 THR A CA 1
ATOM 1780 C C . THR A 1 240 ? -5.711 -14.445 -21.391 1 92.19 240 THR A C 1
ATOM 1782 O O . THR A 1 240 ? -5.141 -14.57 -22.484 1 92.19 240 THR A O 1
ATOM 1785 N N . CYS A 1 241 ? -6.605 -13.539 -21.203 1 94.88 241 CYS A N 1
ATOM 1786 C CA . CYS A 1 241 ? -6.949 -12.586 -22.266 1 94.88 241 CYS A CA 1
ATOM 1787 C C . CYS A 1 241 ? -7.172 -11.195 -21.688 1 94.88 241 CYS A C 1
ATOM 1789 O O . CYS A 1 241 ? -7.172 -11.008 -20.469 1 94.88 241 CYS A O 1
ATOM 1791 N N . GLU A 1 242 ? -7.348 -10.25 -22.562 1 97.31 242 GLU A N 1
ATOM 1792 C CA . GLU A 1 242 ? -7.496 -8.852 -22.172 1 97.31 242 GLU A CA 1
ATOM 1793 C C . GLU A 1 242 ? -8.664 -8.664 -21.219 1 97.31 242 GLU A C 1
ATOM 1795 O O . GLU A 1 242 ? -8.531 -7.988 -20.188 1 97.31 242 GLU A O 1
ATOM 1800 N N . ALA A 1 243 ? -9.812 -9.266 -21.516 1 97.5 243 ALA A N 1
ATOM 1801 C CA . ALA A 1 243 ? -11.023 -9.109 -20.719 1 97.5 243 ALA A CA 1
ATOM 1802 C C . ALA A 1 243 ? -10.82 -9.641 -19.297 1 97.5 243 ALA A C 1
ATOM 1804 O O . ALA A 1 243 ? -11.375 -9.102 -18.344 1 97.5 243 ALA A O 1
ATOM 1805 N N . ASP A 1 244 ? -10.062 -10.695 -19.141 1 96.88 244 ASP A N 1
ATOM 1806 C CA . ASP A 1 244 ? -9.75 -11.266 -17.844 1 96.88 244 ASP A CA 1
ATOM 1807 C C . ASP A 1 244 ? -9.016 -10.25 -16.953 1 96.88 244 ASP A C 1
ATOM 1809 O O . ASP A 1 244 ? -9.383 -10.047 -15.797 1 96.88 244 ASP A O 1
ATOM 1813 N N . ALA A 1 245 ? -7.988 -9.609 -17.562 1 98.06 245 ALA A N 1
ATOM 1814 C CA . ALA A 1 245 ? -7.211 -8.617 -16.828 1 98.06 245 ALA A CA 1
ATOM 1815 C C . ALA A 1 245 ? -8.078 -7.422 -16.438 1 98.06 245 ALA A C 1
ATOM 1817 O O . ALA A 1 245 ? -8.055 -6.984 -15.281 1 98.06 245 ALA A O 1
ATOM 1818 N N . ILE A 1 246 ? -8.883 -6.961 -17.344 1 98.31 246 ILE A N 1
ATOM 1819 C CA . ILE A 1 246 ? -9.727 -5.785 -17.141 1 98.31 246 ILE A CA 1
ATOM 1820 C C . ILE A 1 246 ? -10.703 -6.043 -16 1 98.31 246 ILE A C 1
ATOM 1822 O O . ILE A 1 246 ? -10.852 -5.215 -15.102 1 98.31 246 ILE A O 1
ATOM 1826 N N . THR A 1 247 ? -11.336 -7.199 -16.016 1 98.25 247 THR A N 1
ATOM 1827 C CA . THR A 1 247 ? -12.344 -7.523 -15.016 1 98.25 247 THR A CA 1
ATOM 1828 C C . THR A 1 247 ? -11.719 -7.566 -13.617 1 98.25 247 THR A C 1
ATOM 1830 O O . THR A 1 247 ? -12.289 -7.035 -12.664 1 98.25 247 THR A O 1
ATOM 1833 N N . ARG A 1 248 ? -10.594 -8.156 -13.484 1 98.44 248 ARG A N 1
ATOM 1834 C CA . ARG A 1 248 ? -9.906 -8.25 -12.203 1 98.44 248 ARG A CA 1
ATOM 1835 C C . ARG A 1 248 ? -9.484 -6.875 -11.703 1 98.44 248 ARG A C 1
ATOM 1837 O O . ARG A 1 248 ? -9.727 -6.523 -10.547 1 98.44 248 ARG A O 1
ATOM 1844 N N . MET A 1 249 ? -8.906 -6.031 -12.578 1 98.56 249 MET A N 1
ATOM 1845 C CA . MET A 1 249 ? -8.453 -4.699 -12.195 1 98.56 249 MET A CA 1
ATOM 1846 C C . MET A 1 249 ? -9.625 -3.826 -11.773 1 98.56 249 MET A C 1
ATOM 1848 O O . MET A 1 249 ? -9.539 -3.096 -10.781 1 98.56 249 MET A O 1
ATOM 1852 N N . ARG A 1 250 ? -10.711 -3.951 -12.484 1 98.62 250 ARG A N 1
ATOM 1853 C CA . ARG A 1 250 ? -11.891 -3.156 -12.164 1 98.62 250 ARG A CA 1
ATOM 1854 C C . ARG A 1 250 ? -12.438 -3.512 -10.789 1 98.62 250 ARG A C 1
ATOM 1856 O O . ARG A 1 250 ? -12.977 -2.654 -10.086 1 98.62 250 ARG A O 1
ATOM 1863 N N . GLN A 1 251 ? -12.234 -4.73 -10.344 1 98.44 251 GLN A N 1
ATOM 1864 C CA . GLN A 1 251 ? -12.773 -5.203 -9.078 1 98.44 251 GLN A CA 1
ATOM 1865 C C . GLN A 1 251 ? -11.789 -4.984 -7.938 1 98.44 251 GLN A C 1
ATOM 1867 O O . GLN A 1 251 ? -11.977 -5.5 -6.832 1 98.44 251 GLN A O 1
ATOM 1872 N N . GLY A 1 252 ? -10.695 -4.27 -8.195 1 97.94 252 GLY A N 1
ATOM 1873 C CA . GLY A 1 252 ? -9.742 -3.908 -7.16 1 97.94 252 GLY A CA 1
ATOM 1874 C C . GLY A 1 252 ? -8.711 -4.988 -6.898 1 97.94 252 GLY A C 1
ATOM 1875 O O . GLY A 1 252 ? -8.047 -4.98 -5.855 1 97.94 252 GLY A O 1
ATOM 1876 N N . MET A 1 253 ? -8.57 -6.008 -7.75 1 98.31 253 MET A N 1
ATOM 1877 C CA . MET A 1 253 ? -7.508 -7.004 -7.691 1 98.31 253 MET A CA 1
ATOM 1878 C C . MET A 1 253 ? -6.312 -6.582 -8.539 1 98.31 253 MET A C 1
ATOM 1880 O O . MET A 1 253 ? -6.465 -5.812 -9.492 1 98.31 253 MET A O 1
ATOM 1884 N N . ARG A 1 254 ? -5.121 -7.027 -8.141 1 98.56 254 ARG A N 1
ATOM 1885 C CA . ARG A 1 254 ? -3.998 -6.938 -9.07 1 98.56 254 ARG A CA 1
ATOM 1886 C C . ARG A 1 254 ? -4.07 -8.031 -10.125 1 98.56 254 ARG A C 1
ATOM 1888 O O . ARG A 1 254 ? -4.285 -9.203 -9.805 1 98.56 254 ARG A O 1
ATOM 1895 N N . ALA A 1 255 ? -3.998 -7.602 -11.359 1 98.5 255 ALA A N 1
ATOM 1896 C CA . ALA A 1 255 ? -3.822 -8.57 -12.445 1 98.5 255 ALA A CA 1
ATOM 1897 C C . ALA A 1 255 ? -2.357 -8.977 -12.586 1 98.5 255 ALA A C 1
ATOM 1899 O O . ALA A 1 255 ? -1.528 -8.18 -13.031 1 98.5 255 ALA A O 1
ATOM 1900 N N . MET A 1 256 ? -2.039 -10.172 -12.195 1 98.25 256 MET A N 1
ATOM 1901 C CA . MET A 1 256 ? -0.693 -10.703 -12.391 1 98.25 256 MET A CA 1
ATOM 1902 C C . MET A 1 256 ? -0.576 -11.398 -13.742 1 98.25 256 MET A C 1
ATOM 1904 O O . MET A 1 256 ? -1.184 -12.445 -13.961 1 98.25 256 MET A O 1
ATOM 1908 N N . VAL A 1 257 ? 0.209 -10.859 -14.562 1 97.25 257 VAL A N 1
ATOM 1909 C CA . VAL A 1 257 ? 0.305 -11.336 -15.938 1 97.25 257 VAL A CA 1
ATOM 1910 C C . VAL A 1 257 ? 1.572 -12.172 -16.109 1 97.25 257 VAL A C 1
ATOM 1912 O O . VAL A 1 257 ? 2.682 -11.672 -15.906 1 97.25 257 VAL A O 1
ATOM 1915 N N . ARG A 1 258 ? 1.394 -13.344 -16.594 1 95.62 258 ARG A N 1
ATOM 1916 C CA . ARG A 1 258 ? 2.453 -14.344 -16.5 1 95.62 258 ARG A CA 1
ATOM 1917 C C . ARG A 1 258 ? 3.242 -14.414 -17.812 1 95.62 258 ARG A C 1
ATOM 1919 O O . ARG A 1 258 ? 2.662 -14.359 -18.891 1 95.62 258 ARG A O 1
ATOM 1926 N N . LEU A 1 259 ? 4.5 -14.453 -17.641 1 95.69 259 LEU A N 1
ATOM 1927 C CA . LEU A 1 259 ? 5.402 -15.023 -18.641 1 95.69 259 LEU A CA 1
ATOM 1928 C C . LEU A 1 259 ? 6.301 -16.094 -18.016 1 95.69 259 LEU A C 1
ATOM 1930 O O . LEU A 1 259 ? 7.34 -15.766 -17.438 1 95.69 259 LEU A O 1
ATOM 1934 N N . GLY A 1 260 ? 5.844 -17.344 -18.094 1 92.12 260 GLY A N 1
ATOM 1935 C CA . GLY A 1 260 ? 6.621 -18.484 -17.625 1 92.12 260 GLY A CA 1
ATOM 1936 C C . GLY A 1 260 ? 7.23 -19.297 -18.766 1 92.12 260 GLY A C 1
ATOM 1937 O O . GLY A 1 260 ? 7.555 -18.734 -19.812 1 92.12 260 GLY A O 1
ATOM 1938 N N . SER A 1 261 ? 7.551 -20.516 -18.484 1 87.88 261 SER A N 1
ATOM 1939 C CA . SER A 1 261 ? 8.086 -21.375 -19.531 1 87.88 261 SER A CA 1
ATOM 1940 C C . SER A 1 261 ? 6.996 -21.812 -20.5 1 87.88 261 SER A C 1
ATOM 1942 O O . SER A 1 261 ? 7.23 -21.906 -21.703 1 87.88 261 SER A O 1
ATOM 1944 N N . ALA A 1 262 ? 5.781 -21.984 -19.922 1 81.38 262 ALA A N 1
ATOM 1945 C CA . ALA A 1 262 ? 4.719 -22.516 -20.766 1 81.38 262 ALA A CA 1
ATOM 1946 C C . ALA A 1 262 ? 3.57 -21.531 -20.922 1 81.38 262 ALA A C 1
ATOM 1948 O O . ALA A 1 262 ? 2.648 -21.75 -21.703 1 81.38 262 ALA A O 1
ATOM 1949 N N . TRP A 1 263 ? 3.602 -20.484 -20.094 1 83.19 263 TRP A N 1
ATOM 1950 C CA . TRP A 1 263 ? 2.521 -19.5 -20.094 1 83.19 263 TRP A CA 1
ATOM 1951 C C . TRP A 1 263 ? 2.959 -18.219 -20.781 1 83.19 263 TRP A C 1
ATOM 1953 O O . TRP A 1 263 ? 3.955 -17.594 -20.391 1 83.19 263 TRP A O 1
ATOM 1963 N N . TYR A 1 264 ? 2.26 -17.781 -21.75 1 87.62 264 TYR A N 1
ATOM 1964 C CA . TYR A 1 264 ? 2.574 -16.547 -22.469 1 87.62 264 TYR A CA 1
ATOM 1965 C C . TYR A 1 264 ? 1.391 -15.594 -22.469 1 87.62 264 TYR A C 1
ATOM 1967 O O . TYR A 1 264 ? 0.97 -15.109 -23.516 1 87.62 264 TYR A O 1
ATOM 1975 N N . ASP A 1 265 ? 0.977 -15.242 -21.281 1 91.44 265 ASP A N 1
ATOM 1976 C CA . ASP A 1 265 ? -0.275 -14.508 -21.109 1 91.44 265 ASP A CA 1
ATOM 1977 C C . ASP A 1 265 ? -0.059 -13.008 -21.266 1 91.44 265 ASP A C 1
ATOM 1979 O O . ASP A 1 265 ? -1.02 -12.25 -21.406 1 91.44 265 ASP A O 1
ATOM 1983 N N . VAL A 1 266 ? 1.173 -12.516 -21.25 1 95.31 266 VAL A N 1
ATOM 1984 C CA . VAL A 1 266 ? 1.479 -11.086 -21.25 1 95.31 266 VAL A CA 1
ATOM 1985 C C . VAL A 1 266 ? 0.92 -10.438 -22.516 1 95.31 266 VAL A C 1
ATOM 1987 O O . VAL A 1 266 ? 0.236 -9.414 -22.438 1 95.31 266 VAL A O 1
ATOM 1990 N N . GLU A 1 267 ? 1.152 -11.078 -23.609 1 95.75 267 GLU A N 1
ATOM 1991 C CA . GLU A 1 267 ? 0.829 -10.477 -24.906 1 95.75 267 GLU A CA 1
ATOM 1992 C C . GLU A 1 267 ? -0.654 -10.133 -24.984 1 95.75 267 GLU A C 1
ATOM 1994 O O . GLU A 1 267 ? -1.013 -9.008 -25.359 1 95.75 267 GLU A O 1
ATOM 1999 N N . ALA A 1 268 ? -1.481 -11.07 -24.625 1 95.81 268 ALA A N 1
ATOM 2000 C CA . ALA A 1 268 ? -2.922 -10.875 -24.766 1 95.81 268 ALA A CA 1
ATOM 2001 C C . ALA A 1 268 ? -3.455 -9.898 -23.719 1 95.81 268 ALA A C 1
ATOM 2003 O O . ALA A 1 268 ? -4.336 -9.086 -24.016 1 95.81 268 ALA A O 1
ATOM 2004 N N . GLN A 1 269 ? -2.93 -9.875 -22.562 1 97.25 269 GLN A N 1
ATOM 2005 C CA . GLN A 1 269 ? -3.516 -9.133 -21.438 1 97.25 269 GLN A CA 1
ATOM 2006 C C . GLN A 1 269 ? -3.004 -7.695 -21.406 1 97.25 269 GLN A C 1
ATOM 2008 O O . GLN A 1 269 ? -3.711 -6.789 -20.969 1 97.25 269 GLN A O 1
ATOM 2013 N N . ILE A 1 270 ? -1.766 -7.441 -21.891 1 98.12 270 ILE A N 1
ATOM 2014 C CA . ILE A 1 270 ? -1.111 -6.145 -21.75 1 98.12 270 ILE A CA 1
ATOM 2015 C C . ILE A 1 270 ? -1.863 -5.098 -22.578 1 98.12 270 ILE A C 1
ATOM 2017 O O . ILE A 1 270 ? -1.688 -3.895 -22.375 1 98.12 270 ILE A O 1
ATOM 2021 N N . THR A 1 271 ? -2.754 -5.5 -23.516 1 98.44 271 THR A N 1
ATOM 2022 C CA . THR A 1 271 ? -3.541 -4.594 -24.344 1 98.44 271 THR A CA 1
ATOM 2023 C C . THR A 1 271 ? -4.527 -3.797 -23.5 1 98.44 271 THR A C 1
ATOM 2025 O O . THR A 1 271 ? -4.98 -2.727 -23.906 1 98.44 271 THR A O 1
ATOM 2028 N N . ALA A 1 272 ? -4.855 -4.324 -22.25 1 98.38 272 ALA A N 1
ATOM 2029 C CA . ALA A 1 272 ? -5.672 -3.566 -21.312 1 98.38 272 ALA A CA 1
ATOM 2030 C C . ALA A 1 272 ? -5.059 -2.197 -21.031 1 98.38 272 ALA A C 1
ATOM 2032 O O . ALA A 1 272 ? -5.777 -1.216 -20.828 1 98.38 272 ALA A O 1
ATOM 2033 N N . ILE A 1 273 ? -3.742 -2.146 -21 1 97.94 273 ILE A N 1
ATOM 2034 C CA . ILE A 1 273 ? -2.996 -0.925 -20.719 1 97.94 273 ILE A CA 1
ATOM 2035 C C . ILE A 1 273 ? -2.615 -0.239 -22.031 1 97.94 273 ILE A C 1
ATOM 2037 O O . ILE A 1 273 ? -2.857 0.958 -22.203 1 97.94 273 ILE A O 1
ATOM 2041 N N . THR A 1 274 ? -2.09 -0.923 -23.047 1 98.19 274 THR A N 1
ATOM 2042 C CA . THR A 1 274 ? -1.462 -0.347 -24.234 1 98.19 274 THR A CA 1
ATOM 2043 C C . THR A 1 274 ? -2.516 0.079 -25.25 1 98.19 274 THR A C 1
ATOM 2045 O O . THR A 1 274 ? -2.303 1.025 -26 1 98.19 274 THR A O 1
ATOM 2048 N N . GLU A 1 275 ? -3.617 -0.632 -25.266 1 98.06 275 GLU A N 1
ATOM 2049 C CA . GLU A 1 275 ? -4.645 -0.32 -26.25 1 98.06 275 GLU A CA 1
ATOM 2050 C C . GLU A 1 275 ? -5.867 0.314 -25.594 1 98.06 275 GLU A C 1
ATOM 2052 O O . GLU A 1 275 ? -6.398 1.31 -26.094 1 98.06 275 GLU A O 1
ATOM 2057 N N . LYS A 1 276 ? -6.289 -0.215 -24.453 1 97.88 276 LYS A N 1
ATOM 2058 C CA . LYS A 1 276 ? -7.492 0.297 -23.797 1 97.88 276 LYS A CA 1
ATOM 2059 C C . LYS A 1 276 ? -7.172 1.507 -22.922 1 97.88 276 LYS A C 1
ATOM 2061 O O . LYS A 1 276 ? -8.07 2.25 -22.531 1 97.88 276 LYS A O 1
ATOM 2066 N N . GLY A 1 277 ? -5.918 1.728 -22.625 1 97.56 277 GLY A N 1
ATOM 2067 C CA . GLY A 1 277 ? -5.477 2.924 -21.922 1 97.56 277 GLY A CA 1
ATOM 2068 C C . GLY A 1 277 ? -5.82 2.916 -20.453 1 97.56 277 GLY A C 1
ATOM 2069 O O . GLY A 1 277 ? -5.938 3.973 -19.828 1 97.56 277 GLY A O 1
ATOM 2070 N N . LEU A 1 278 ? -6.039 1.771 -19.828 1 98.25 278 LEU A N 1
ATOM 2071 C CA . LEU A 1 278 ? -6.375 1.696 -18.406 1 98.25 278 LEU A CA 1
ATOM 2072 C C 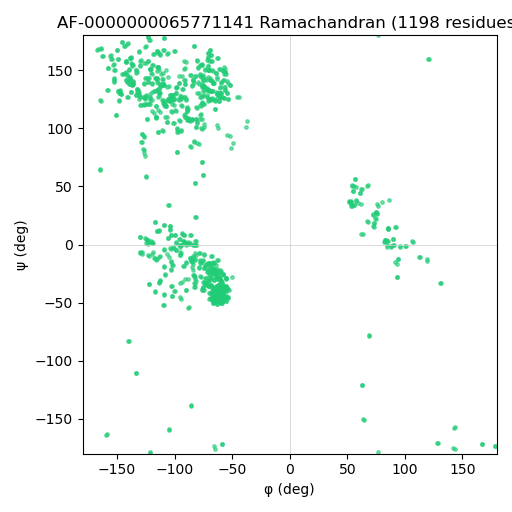. LEU A 1 278 ? -5.172 2.055 -17.547 1 98.25 278 LEU A C 1
ATOM 2074 O O . LEU A 1 278 ? -4.027 1.957 -18 1 98.25 278 LEU A O 1
ATOM 2078 N N . ASP A 1 279 ? -5.438 2.621 -16.359 1 98.19 279 ASP A N 1
ATOM 2079 C CA . ASP A 1 279 ? -4.383 2.912 -15.391 1 98.19 279 ASP A CA 1
ATOM 2080 C C . ASP A 1 279 ? -3.543 1.671 -15.102 1 98.19 279 ASP A C 1
ATOM 2082 O O . ASP A 1 279 ? -4.078 0.625 -14.727 1 98.19 279 ASP A O 1
ATOM 2086 N N . PRO A 1 280 ? -2.238 1.693 -15.25 1 98.06 280 PRO A N 1
ATOM 2087 C CA . PRO A 1 280 ? -1.404 0.494 -15.141 1 98.06 280 PRO A CA 1
ATOM 2088 C C . PRO A 1 280 ? -1.081 0.133 -13.688 1 98.06 280 PRO A C 1
ATOM 2090 O O . PRO A 1 280 ? -0.43 -0.883 -13.438 1 98.06 280 PRO A O 1
ATOM 2093 N N . ARG A 1 281 ? -1.526 0.851 -12.68 1 97.31 281 ARG A N 1
ATOM 2094 C CA . ARG A 1 281 ? -1.104 0.7 -11.289 1 97.31 281 ARG A CA 1
ATOM 2095 C C . ARG A 1 281 ? -1.432 -0.694 -10.766 1 97.31 281 ARG A C 1
ATOM 2097 O O . ARG A 1 281 ? -0.793 -1.176 -9.828 1 97.31 281 ARG A O 1
ATOM 2104 N N . ASN A 1 282 ? -2.414 -1.4 -11.336 1 97.19 282 ASN A N 1
ATOM 2105 C CA . ASN A 1 282 ? -2.861 -2.691 -10.82 1 97.19 282 ASN A CA 1
ATOM 2106 C C . ASN A 1 282 ? -2.342 -3.844 -11.672 1 97.19 282 ASN A C 1
ATOM 2108 O O . ASN A 1 282 ? -2.805 -4.977 -11.539 1 97.19 282 ASN A O 1
ATOM 2112 N N . PHE A 1 283 ? -1.402 -3.541 -12.516 1 98 283 PHE A N 1
ATOM 2113 C CA . PHE A 1 283 ? -0.794 -4.547 -13.375 1 98 283 PHE A CA 1
ATOM 2114 C C . PHE A 1 283 ? 0.573 -4.961 -12.844 1 98 283 PHE A C 1
ATOM 2116 O O . PHE A 1 283 ? 1.442 -4.113 -12.633 1 98 283 PHE A O 1
ATOM 2123 N N . ILE A 1 284 ? 0.738 -6.266 -12.625 1 98.38 284 ILE A N 1
ATOM 2124 C CA . ILE A 1 284 ? 1.98 -6.82 -12.094 1 98.38 284 ILE A CA 1
ATOM 2125 C C . ILE A 1 284 ? 2.48 -7.93 -13.016 1 98.38 284 ILE A C 1
ATOM 2127 O O . ILE A 1 284 ? 1.691 -8.734 -13.516 1 98.38 284 ILE A O 1
ATOM 2131 N N . LEU A 1 285 ? 3.779 -7.977 -13.258 1 98.56 285 LEU A N 1
ATOM 2132 C CA . LEU A 1 285 ? 4.379 -9.078 -14 1 98.56 285 LEU A CA 1
ATOM 2133 C C . LEU A 1 285 ? 4.844 -10.18 -13.047 1 98.56 285 LEU A C 1
ATOM 2135 O O . LEU A 1 285 ? 5.316 -9.891 -11.945 1 98.56 285 LEU A O 1
ATOM 2139 N N . CYS A 1 286 ? 4.672 -11.398 -13.461 1 98.38 286 CYS A N 1
ATOM 2140 C CA . CYS A 1 286 ? 5.164 -12.555 -12.711 1 98.38 286 CYS A CA 1
ATOM 2141 C C . CYS A 1 286 ? 5.508 -13.703 -13.641 1 98.38 286 CYS A C 1
ATOM 2143 O O . CYS A 1 286 ? 5.207 -13.656 -14.836 1 98.38 286 CYS A O 1
ATOM 2145 N N . THR A 1 287 ? 6.191 -14.688 -13.148 1 97.25 287 THR A N 1
ATOM 2146 C CA . THR A 1 287 ? 6.562 -15.805 -14.008 1 97.25 287 THR A CA 1
ATOM 2147 C C . THR A 1 287 ? 5.66 -17.016 -13.742 1 97.25 287 THR A C 1
ATOM 2149 O O . THR A 1 287 ? 5.32 -17.75 -14.664 1 97.25 287 THR A O 1
ATOM 2152 N N . ASP A 1 288 ? 5.234 -17.25 -12.453 1 94.94 288 ASP A N 1
ATOM 2153 C CA . ASP A 1 288 ? 4.465 -18.406 -11.992 1 94.94 288 ASP A CA 1
ATOM 2154 C C . ASP A 1 288 ? 5.305 -19.672 -12.047 1 94.94 288 ASP A C 1
ATOM 2156 O O . ASP A 1 288 ? 6.047 -19.969 -11.109 1 94.94 288 ASP A O 1
ATOM 2160 N N . ASP A 1 289 ? 5.473 -20.25 -13.219 1 92.12 289 ASP A N 1
ATOM 2161 C CA . ASP A 1 289 ? 6.27 -21.469 -13.375 1 92.12 289 ASP A CA 1
ATOM 2162 C C . ASP A 1 289 ? 7.34 -21.297 -14.453 1 92.12 289 ASP A C 1
ATOM 2164 O O . ASP A 1 289 ? 7.02 -21.047 -15.617 1 92.12 289 ASP A O 1
ATOM 2168 N N . CYS A 1 290 ? 8.57 -21.438 -14.062 1 92 290 CYS A N 1
ATOM 2169 C CA . CYS A 1 290 ? 9.703 -21.484 -14.977 1 92 290 CYS A CA 1
ATOM 2170 C C . CYS A 1 290 ? 10.602 -22.672 -14.672 1 92 290 CYS A C 1
ATOM 2172 O O . CYS A 1 290 ? 10.977 -22.906 -13.523 1 92 290 CYS A O 1
ATOM 2174 N N . HIS A 1 291 ? 10.898 -23.453 -15.703 1 89.69 291 HIS A N 1
ATOM 2175 C CA . HIS A 1 291 ? 11.82 -24.562 -15.469 1 89.69 291 HIS A CA 1
ATOM 2176 C C . HIS A 1 291 ? 13.273 -24.078 -15.555 1 89.69 291 HIS A C 1
ATOM 2178 O O . HIS A 1 291 ? 13.539 -22.969 -15.992 1 89.69 291 HIS A O 1
ATOM 2184 N N . SER A 1 292 ? 14.156 -24.859 -15.203 1 90.56 292 SER A N 1
ATOM 2185 C CA . SER A 1 292 ? 15.57 -24.516 -15.062 1 90.56 292 SER A CA 1
ATOM 2186 C C . SER A 1 292 ? 16.172 -24.094 -16.391 1 90.56 292 SER A C 1
ATOM 2188 O O . SER A 1 292 ? 17 -23.188 -16.453 1 90.56 292 SER A O 1
ATOM 2190 N N . GLY A 1 293 ? 15.797 -24.75 -17.484 1 89.5 293 GLY A N 1
ATOM 2191 C CA . GLY A 1 293 ? 16.297 -24.375 -18.797 1 89.5 293 GLY A CA 1
ATOM 2192 C C . GLY A 1 293 ? 16 -22.922 -19.156 1 89.5 293 GLY A C 1
ATOM 2193 O O . GLY A 1 293 ? 16.859 -22.219 -19.656 1 89.5 293 GLY A O 1
ATOM 2194 N N . THR A 1 294 ? 14.805 -22.516 -18.906 1 90.88 294 THR A N 1
ATOM 2195 C CA . THR A 1 294 ? 14.414 -21.125 -19.156 1 90.88 294 THR A CA 1
ATOM 2196 C C . THR A 1 294 ? 15.211 -20.172 -18.266 1 90.88 294 THR A C 1
ATOM 2198 O O . THR A 1 294 ? 15.742 -19.172 -18.75 1 90.88 294 THR A O 1
ATOM 2201 N N . LEU A 1 295 ? 15.359 -20.484 -17 1 93.5 295 LEU A N 1
ATOM 2202 C CA . LEU A 1 295 ? 16.016 -19.641 -16.016 1 93.5 295 LEU A CA 1
ATOM 2203 C C . LEU A 1 295 ? 17.484 -19.422 -16.359 1 93.5 295 LEU A C 1
ATOM 2205 O O . LEU A 1 295 ? 18 -18.312 -16.266 1 93.5 295 LEU A O 1
ATOM 2209 N N . VAL A 1 296 ? 18.109 -20.484 -16.781 1 91.06 296 VAL A N 1
ATOM 2210 C CA . VAL A 1 296 ? 19.547 -20.453 -17.016 1 91.06 296 VAL A CA 1
ATOM 2211 C C . VAL A 1 296 ? 19.844 -19.875 -18.391 1 91.06 296 VAL A C 1
ATOM 2213 O O . VAL A 1 296 ? 20.797 -19.109 -18.562 1 91.06 296 VAL A O 1
ATOM 2216 N N . ASN A 1 297 ? 18.938 -20.141 -19.359 1 89.19 297 ASN A N 1
ATOM 2217 C CA . ASN A 1 297 ? 19.328 -19.859 -20.734 1 89.19 297 ASN A CA 1
ATOM 2218 C C . ASN A 1 297 ? 18.594 -18.656 -21.297 1 89.19 297 ASN A C 1
ATOM 2220 O O . ASN A 1 297 ? 19.047 -18.016 -22.234 1 89.19 297 ASN A O 1
ATOM 2224 N N . GLU A 1 298 ? 17.453 -18.375 -20.812 1 92.19 298 GLU A N 1
ATOM 2225 C CA . GLU A 1 298 ? 16.625 -17.359 -21.453 1 92.19 298 GLU A CA 1
ATOM 2226 C C . GLU A 1 298 ? 16.469 -16.141 -20.547 1 92.19 298 GLU A C 1
ATOM 2228 O O . GLU A 1 298 ? 16.297 -15.016 -21.031 1 92.19 298 GLU A O 1
ATOM 2233 N N . GLY A 1 299 ? 16.453 -16.359 -19.297 1 95.25 299 GLY A N 1
ATOM 2234 C CA . GLY A 1 299 ? 16.281 -15.266 -18.359 1 95.25 299 GLY A CA 1
ATOM 2235 C C . GLY A 1 299 ? 15.156 -15.5 -17.359 1 95.25 299 GLY A C 1
ATOM 2236 O O . GLY A 1 299 ? 14.695 -16.641 -17.203 1 95.25 299 GLY A O 1
ATOM 2237 N N . HIS A 1 300 ? 14.844 -14.5 -16.641 1 97.38 300 HIS A N 1
ATOM 2238 C CA . HIS A 1 300 ? 13.805 -14.523 -15.625 1 97.38 300 HIS A CA 1
ATOM 2239 C C . HIS A 1 300 ? 12.898 -13.305 -15.727 1 97.38 300 HIS A C 1
ATOM 2241 O O . HIS A 1 300 ? 12.195 -13.125 -16.719 1 97.38 300 HIS A O 1
ATOM 2247 N N . MET A 1 301 ? 12.93 -12.367 -14.781 1 98.5 301 MET A N 1
ATOM 2248 C CA . MET A 1 301 ? 12.016 -11.227 -14.852 1 98.5 301 MET A CA 1
ATOM 2249 C C . MET A 1 301 ? 12.445 -10.258 -15.945 1 98.5 301 MET A C 1
ATOM 2251 O O . MET A 1 301 ? 11.617 -9.547 -16.516 1 98.5 301 MET A O 1
ATOM 2255 N N . ASN A 1 302 ? 13.805 -10.211 -16.25 1 98.31 302 ASN A N 1
ATOM 2256 C CA . ASN A 1 302 ? 14.242 -9.398 -17.375 1 98.31 302 ASN A CA 1
ATOM 2257 C C . ASN A 1 302 ? 13.555 -9.828 -18.672 1 98.31 302 ASN A C 1
ATOM 2259 O O . ASN A 1 302 ? 13.18 -8.992 -19.484 1 98.31 302 ASN A O 1
ATOM 2263 N N . ARG A 1 303 ? 13.352 -11.125 -18.812 1 97.62 303 ARG A N 1
ATOM 2264 C CA . ARG A 1 303 ? 12.641 -11.68 -19.953 1 97.62 303 ARG A CA 1
ATOM 2265 C C . ARG A 1 303 ? 11.195 -11.211 -19.984 1 97.62 303 ARG A C 1
ATOM 2267 O O . ARG A 1 303 ? 10.68 -10.812 -21.031 1 97.62 303 ARG A O 1
ATOM 2274 N N . ALA A 1 304 ? 10.508 -11.219 -18.859 1 98.25 304 ALA A N 1
ATOM 2275 C CA . ALA A 1 304 ? 9.117 -10.797 -18.766 1 98.25 304 ALA A CA 1
ATOM 2276 C C . ALA A 1 304 ? 8.969 -9.312 -19.094 1 98.25 304 ALA A C 1
ATOM 2278 O O . ALA A 1 304 ? 8.07 -8.922 -19.828 1 98.25 304 ALA A O 1
ATOM 2279 N N . VAL A 1 305 ? 9.844 -8.469 -18.562 1 98.69 305 VAL A N 1
ATOM 2280 C CA . VAL A 1 305 ? 9.797 -7.031 -18.797 1 98.69 305 VAL A CA 1
ATOM 2281 C C . VAL A 1 305 ? 10.047 -6.738 -20.281 1 98.69 305 VAL A C 1
ATOM 2283 O O . VAL A 1 305 ? 9.312 -5.969 -20.891 1 98.69 305 VAL A O 1
ATOM 2286 N N . ARG A 1 306 ? 11.055 -7.367 -20.891 1 98.12 306 ARG A N 1
ATOM 2287 C CA . ARG A 1 306 ? 11.352 -7.184 -22.297 1 98.12 306 ARG A CA 1
ATOM 2288 C C . ARG A 1 306 ? 10.156 -7.578 -23.172 1 98.12 306 ARG A C 1
ATOM 2290 O O . ARG A 1 306 ? 9.828 -6.891 -24.141 1 98.12 306 ARG A O 1
ATOM 2297 N N . HIS A 1 307 ? 9.57 -8.703 -22.766 1 98.06 307 HIS A N 1
ATOM 2298 C CA . HIS A 1 307 ? 8.422 -9.18 -23.531 1 98.06 307 HIS A CA 1
ATOM 2299 C C . HIS A 1 307 ? 7.281 -8.172 -23.484 1 98.06 307 HIS A C 1
ATOM 2301 O O . HIS A 1 307 ? 6.641 -7.906 -24.516 1 98.06 307 HIS A O 1
ATOM 2307 N N . ALA A 1 308 ? 6.977 -7.633 -22.312 1 98.5 308 ALA A N 1
ATOM 2308 C CA . ALA A 1 308 ? 5.945 -6.605 -22.188 1 98.5 308 ALA A CA 1
ATOM 2309 C C . ALA A 1 308 ? 6.254 -5.41 -23.094 1 98.5 308 ALA A C 1
ATOM 2311 O O . ALA A 1 308 ? 5.363 -4.895 -23.766 1 98.5 308 ALA A O 1
ATOM 2312 N N . ILE A 1 309 ? 7.523 -4.953 -23.094 1 98.62 309 ILE A N 1
ATOM 2313 C CA . ILE A 1 309 ? 7.953 -3.816 -23.906 1 98.62 309 ILE A CA 1
ATOM 2314 C C . ILE A 1 309 ? 7.801 -4.152 -25.391 1 98.62 309 ILE A C 1
ATOM 2316 O O . ILE A 1 309 ? 7.289 -3.34 -26.172 1 98.62 309 ILE A O 1
ATOM 2320 N N . ASP A 1 310 ? 8.172 -5.375 -25.75 1 98.06 310 ASP A N 1
ATOM 2321 C CA . ASP A 1 310 ? 8.047 -5.828 -27.125 1 98.06 310 ASP A CA 1
ATOM 2322 C C . ASP A 1 310 ? 6.59 -5.832 -27.578 1 98.06 310 ASP A C 1
ATOM 2324 O O . ASP A 1 310 ? 6.301 -5.645 -28.766 1 98.06 310 ASP A O 1
ATOM 2328 N N . CYS A 1 311 ? 5.723 -6.023 -26.641 1 97.81 311 CYS A N 1
ATOM 2329 C CA . CYS A 1 311 ? 4.297 -6.047 -26.938 1 97.81 311 CYS A CA 1
ATOM 2330 C C . CYS A 1 311 ? 3.713 -4.641 -26.922 1 97.81 311 CYS A C 1
ATOM 2332 O O . CYS A 1 311 ? 2.492 -4.469 -26.922 1 97.81 311 CYS A O 1
ATOM 2334 N N . GLY A 1 312 ? 4.523 -3.641 -26.828 1 97.88 312 GLY A N 1
ATOM 2335 C CA . GLY A 1 312 ? 4.074 -2.268 -27 1 97.88 312 GLY A CA 1
ATOM 2336 C C . GLY A 1 312 ? 3.988 -1.496 -25.703 1 97.88 312 GLY A C 1
ATOM 2337 O O . GLY A 1 312 ? 3.623 -0.319 -25.688 1 97.88 312 GLY A O 1
ATOM 2338 N N . CYS A 1 313 ? 4.336 -2.039 -24.672 1 98.38 313 CYS A N 1
ATOM 2339 C CA . CYS A 1 313 ? 4.273 -1.353 -23.375 1 98.38 313 CYS A CA 1
ATOM 2340 C C . CYS A 1 313 ? 5.41 -0.349 -23.234 1 98.38 313 CYS A C 1
ATOM 2342 O O . CYS A 1 313 ? 6.547 -0.633 -23.625 1 98.38 313 CYS A O 1
ATOM 2344 N N . ASP A 1 314 ? 5.117 0.864 -22.734 1 98.44 314 ASP A N 1
ATOM 2345 C CA . ASP A 1 314 ? 6.156 1.829 -22.391 1 98.44 314 ASP A CA 1
ATOM 2346 C C . ASP A 1 314 ? 7.164 1.22 -21.422 1 98.44 314 ASP A C 1
ATOM 2348 O O . ASP A 1 314 ? 6.785 0.613 -20.422 1 98.44 314 ASP A O 1
ATOM 2352 N N . PRO A 1 315 ? 8.461 1.335 -21.688 1 98.75 315 PRO A N 1
ATOM 2353 C CA . PRO A 1 315 ? 9.469 0.697 -20.844 1 98.75 315 PRO A CA 1
ATOM 2354 C C . PRO A 1 315 ? 9.344 1.09 -19.375 1 98.75 315 PRO A C 1
ATOM 2356 O O . PRO A 1 315 ? 9.492 0.244 -18.484 1 98.75 315 PRO A O 1
ATOM 2359 N N . LEU A 1 316 ? 9.023 2.357 -19.094 1 98.81 316 LEU A N 1
ATOM 2360 C CA . LEU A 1 316 ? 8.93 2.781 -17.703 1 98.81 316 LEU A CA 1
ATOM 2361 C C . LEU A 1 316 ? 7.707 2.162 -17.031 1 98.81 316 LEU A C 1
ATOM 2363 O O . LEU A 1 316 ? 7.746 1.844 -15.836 1 98.81 316 LEU A O 1
ATOM 2367 N N . ILE A 1 317 ? 6.605 2.004 -17.766 1 98.75 317 ILE A N 1
ATOM 2368 C CA . ILE A 1 317 ? 5.422 1.341 -17.234 1 98.75 317 ILE A CA 1
ATOM 2369 C C . ILE A 1 317 ? 5.723 -0.136 -17 1 98.75 317 ILE A C 1
ATOM 2371 O O . ILE A 1 317 ? 5.371 -0.685 -15.945 1 98.75 317 ILE A O 1
ATOM 2375 N N . ALA A 1 318 ? 6.414 -0.782 -17.938 1 98.88 318 ALA A N 1
ATOM 2376 C CA . ALA A 1 318 ? 6.797 -2.182 -17.781 1 98.88 318 ALA A CA 1
ATOM 2377 C C . ALA A 1 318 ? 7.676 -2.373 -16.547 1 98.88 318 ALA A C 1
ATOM 2379 O O . ALA A 1 318 ? 7.504 -3.338 -15.797 1 98.88 318 ALA A O 1
ATOM 2380 N N . ILE A 1 319 ? 8.633 -1.456 -16.359 1 98.88 319 ILE A N 1
ATOM 2381 C CA . ILE A 1 319 ? 9.516 -1.519 -15.203 1 98.88 319 ILE A CA 1
ATOM 2382 C C . ILE A 1 319 ? 8.711 -1.323 -13.922 1 98.88 319 ILE A C 1
ATOM 2384 O O . ILE A 1 319 ? 8.93 -2.018 -12.93 1 98.88 319 ILE A O 1
ATOM 2388 N N . GLN A 1 320 ? 7.691 -0.386 -13.922 1 98.88 320 GLN A N 1
ATOM 2389 C CA . GLN A 1 320 ? 6.812 -0.228 -12.773 1 98.88 320 GLN A CA 1
ATOM 2390 C C . GLN A 1 320 ? 6.098 -1.536 -12.438 1 98.88 320 GLN A C 1
ATOM 2392 O O . GLN A 1 320 ? 5.965 -1.898 -11.273 1 98.88 320 GLN A O 1
ATOM 2397 N N . MET A 1 321 ? 5.68 -2.311 -13.422 1 98.81 321 MET A N 1
ATOM 2398 C CA . MET A 1 321 ? 4.922 -3.547 -13.25 1 98.81 321 MET A CA 1
ATOM 2399 C C . MET A 1 321 ? 5.773 -4.617 -12.57 1 98.81 321 MET A C 1
ATOM 2401 O O . MET A 1 321 ? 5.238 -5.562 -11.992 1 98.81 321 MET A O 1
ATOM 2405 N N . ALA A 1 322 ? 7.098 -4.426 -12.641 1 98.81 322 ALA A N 1
ATOM 2406 C CA . ALA A 1 322 ? 8.016 -5.43 -12.109 1 98.81 322 ALA A CA 1
ATOM 2407 C C . ALA A 1 322 ? 8.805 -4.879 -10.922 1 98.81 322 ALA A C 1
ATOM 2409 O O . ALA A 1 322 ? 9.844 -5.426 -10.555 1 98.81 322 ALA A O 1
ATOM 2410 N N . THR A 1 323 ? 8.414 -3.711 -10.391 1 98.88 323 THR A N 1
ATOM 2411 C CA . THR A 1 323 ? 9.125 -3.111 -9.266 1 98.88 323 THR A CA 1
ATOM 2412 C C . THR A 1 323 ? 8.141 -2.502 -8.273 1 98.88 323 THR A C 1
ATOM 2414 O O . THR A 1 323 ? 7.578 -3.211 -7.434 1 98.88 323 THR A O 1
ATOM 2417 N N . ILE A 1 324 ? 7.684 -1.258 -8.539 1 98.81 324 ILE A N 1
ATOM 2418 C CA . ILE A 1 324 ? 6.941 -0.5 -7.535 1 98.81 324 ILE A CA 1
ATOM 2419 C C . ILE A 1 324 ? 5.52 -1.045 -7.426 1 98.81 324 ILE A C 1
ATOM 2421 O O . ILE A 1 324 ? 4.934 -1.057 -6.34 1 98.81 324 ILE A O 1
ATOM 2425 N N . ASN A 1 325 ? 4.891 -1.478 -8.57 1 98.75 325 ASN A N 1
ATOM 2426 C CA . ASN A 1 325 ? 3.559 -2.062 -8.484 1 98.75 325 ASN A CA 1
ATOM 2427 C C . ASN A 1 325 ? 3.545 -3.297 -7.586 1 98.75 325 ASN A C 1
ATOM 2429 O O . ASN A 1 325 ? 2.639 -3.463 -6.766 1 98.75 325 ASN A O 1
ATOM 2433 N N . THR A 1 326 ? 4.559 -4.094 -7.773 1 98.81 326 THR A N 1
ATOM 2434 C CA . THR A 1 326 ? 4.668 -5.312 -6.977 1 98.81 326 THR A CA 1
ATOM 2435 C C . THR A 1 326 ? 4.945 -4.98 -5.516 1 98.81 326 THR A C 1
ATOM 2437 O O . THR A 1 326 ? 4.32 -5.551 -4.617 1 98.81 326 THR A O 1
ATOM 2440 N N . ALA A 1 327 ? 5.883 -4.07 -5.289 1 98.62 327 ALA A N 1
ATOM 2441 C CA . ALA A 1 327 ? 6.219 -3.662 -3.926 1 98.62 327 ALA A CA 1
ATOM 2442 C C . ALA A 1 327 ? 4.992 -3.117 -3.201 1 98.62 327 ALA A C 1
ATOM 2444 O O . ALA A 1 327 ? 4.727 -3.482 -2.053 1 98.62 327 ALA A O 1
ATOM 2445 N N . THR A 1 328 ? 4.199 -2.277 -3.887 1 98.12 328 THR A N 1
ATOM 2446 C CA . THR A 1 328 ? 2.996 -1.688 -3.309 1 98.12 328 THR A CA 1
ATOM 2447 C C . THR A 1 328 ? 1.963 -2.766 -2.994 1 98.12 328 THR A C 1
ATOM 2449 O O . THR A 1 328 ? 1.331 -2.736 -1.936 1 98.12 328 THR A O 1
ATOM 2452 N N . HIS A 1 329 ? 1.812 -3.699 -3.83 1 98.19 329 HIS A N 1
ATOM 2453 C CA . HIS A 1 329 ? 0.836 -4.773 -3.676 1 98.19 329 HIS A CA 1
ATOM 2454 C C . HIS A 1 329 ? 1.074 -5.555 -2.389 1 98.19 329 HIS A C 1
ATOM 2456 O O . HIS A 1 329 ? 0.122 -5.926 -1.698 1 98.19 329 HIS A O 1
ATOM 2462 N N . PHE A 1 330 ? 2.311 -5.758 -2.057 1 98.25 330 PHE A N 1
ATOM 2463 C CA . PHE A 1 330 ? 2.627 -6.605 -0.911 1 98.25 330 PHE A CA 1
ATOM 2464 C C . PHE A 1 330 ? 2.932 -5.758 0.319 1 98.25 330 PHE A C 1
ATOM 2466 O O . PHE A 1 330 ? 3.432 -6.27 1.323 1 98.25 330 PHE A O 1
ATOM 2473 N N . GLY A 1 331 ? 2.721 -4.465 0.237 1 96.38 331 GLY A N 1
ATOM 2474 C CA . GLY A 1 331 ? 2.939 -3.578 1.368 1 96.38 331 GLY A CA 1
ATOM 2475 C C . GLY A 1 331 ? 4.406 -3.32 1.649 1 96.38 331 GLY A C 1
ATOM 2476 O O . GLY A 1 331 ? 4.797 -3.1 2.799 1 96.38 331 GLY A O 1
ATOM 2477 N N . LEU A 1 332 ? 5.258 -3.387 0.625 1 97.56 332 LEU A N 1
ATOM 2478 C CA . LEU A 1 332 ? 6.703 -3.287 0.81 1 97.56 332 LEU A CA 1
ATOM 2479 C C . LEU A 1 332 ? 7.262 -2.061 0.094 1 97.56 332 LEU A C 1
ATOM 2481 O O . LEU A 1 332 ? 8.469 -1.977 -0.156 1 97.56 332 LEU A O 1
ATOM 2485 N N . GLU A 1 333 ? 6.395 -1.124 -0.208 1 96.38 333 GLU A N 1
ATOM 2486 C CA . GLU A 1 333 ? 6.781 0.057 -0.976 1 96.38 333 GLU A CA 1
ATOM 2487 C C . GLU A 1 333 ? 7.902 0.824 -0.283 1 96.38 333 GLU A C 1
ATOM 2489 O O . GLU A 1 333 ? 8.695 1.5 -0.941 1 96.38 333 GLU A O 1
ATOM 2494 N N . ARG A 1 334 ? 8.062 0.726 1.029 1 96.12 334 ARG A N 1
ATOM 2495 C CA . ARG A 1 334 ? 9.086 1.445 1.78 1 96.12 334 ARG A CA 1
ATOM 2496 C C . ARG A 1 334 ? 10.328 0.577 1.993 1 96.12 334 ARG A C 1
ATOM 2498 O O . ARG A 1 334 ? 11.266 0.983 2.68 1 96.12 334 ARG A O 1
ATOM 2505 N N . GLU A 1 335 ? 10.344 -0.597 1.425 1 97.62 335 GLU A N 1
ATOM 2506 C CA . GLU A 1 335 ? 11.453 -1.528 1.585 1 97.62 335 GLU A CA 1
ATOM 2507 C C . GLU A 1 335 ? 12.133 -1.812 0.248 1 97.62 335 GLU A C 1
ATOM 2509 O O . GLU A 1 335 ? 13.359 -1.934 0.182 1 97.62 335 GLU A O 1
ATOM 2514 N N . ILE A 1 336 ? 11.312 -1.964 -0.786 1 98.56 336 ILE A N 1
ATOM 2515 C CA . ILE A 1 336 ? 11.859 -2.381 -2.072 1 98.56 336 ILE A CA 1
ATOM 2516 C C . ILE A 1 336 ? 11.086 -1.714 -3.205 1 98.56 336 ILE A C 1
ATOM 2518 O O . ILE A 1 336 ? 10.125 -0.979 -2.959 1 98.56 336 ILE A O 1
ATOM 2522 N N . GLY A 1 337 ? 11.539 -1.898 -4.445 1 98.69 337 GLY A N 1
ATOM 2523 C CA . GLY A 1 337 ? 10.766 -1.558 -5.629 1 98.69 337 GLY A CA 1
ATOM 2524 C C . GLY A 1 337 ? 11.094 -0.183 -6.18 1 98.69 337 GLY A C 1
ATOM 2525 O O . GLY A 1 337 ? 10.547 0.227 -7.207 1 98.69 337 GLY A O 1
ATOM 2526 N N . SER A 1 338 ? 12 0.572 -5.535 1 98.81 338 SER A N 1
ATOM 2527 C CA . SER A 1 338 ? 12.43 1.88 -6.02 1 98.81 338 SER A CA 1
ATOM 2528 C C . SER A 1 338 ? 13.82 2.229 -5.504 1 98.81 338 SER A C 1
ATOM 2530 O O . SER A 1 338 ? 14.328 1.585 -4.582 1 98.81 338 SER A O 1
ATOM 2532 N N . ILE A 1 339 ? 14.469 3.141 -6.164 1 98.88 339 ILE A N 1
ATOM 2533 C CA . ILE A 1 339 ? 15.75 3.695 -5.727 1 98.88 339 ILE A CA 1
ATOM 2534 C C . ILE A 1 339 ? 15.516 5.02 -5.004 1 98.88 339 ILE A C 1
ATOM 2536 O O . ILE A 1 339 ? 15.68 6.094 -5.594 1 98.88 339 ILE A O 1
ATOM 2540 N N . THR A 1 340 ? 15.141 4.957 -3.797 1 98.75 340 THR A N 1
ATOM 2541 C CA . THR A 1 340 ? 14.867 6.113 -2.949 1 98.75 340 THR A CA 1
ATOM 2542 C C . THR A 1 340 ? 15.336 5.855 -1.52 1 98.75 340 THR A C 1
ATOM 2544 O O . THR A 1 340 ? 15.492 4.703 -1.11 1 98.75 340 THR A O 1
ATOM 2547 N N . PRO A 1 341 ? 15.609 6.848 -0.708 1 98.75 341 PRO A N 1
ATOM 2548 C CA . PRO A 1 341 ? 16.219 6.688 0.613 1 98.75 341 PRO A CA 1
ATOM 2549 C C . PRO A 1 341 ? 15.406 5.777 1.533 1 98.75 341 PRO A C 1
ATOM 2551 O O . PRO A 1 341 ? 14.18 5.852 1.549 1 98.75 341 PRO A O 1
ATOM 2554 N N . GLY A 1 342 ? 16.109 4.992 2.301 1 98.25 342 GLY A N 1
ATOM 2555 C CA . GLY A 1 342 ? 15.484 4.07 3.242 1 98.25 342 GLY A CA 1
ATOM 2556 C C . GLY A 1 342 ? 15.266 2.686 2.664 1 98.25 342 GLY A C 1
ATOM 2557 O O . GLY A 1 342 ? 15.25 1.697 3.4 1 98.25 342 GLY A O 1
ATOM 2558 N N . ARG A 1 343 ? 15.094 2.541 1.376 1 98.56 343 ARG A N 1
ATOM 2559 C CA . ARG A 1 343 ? 14.844 1.266 0.716 1 98.56 343 ARG A CA 1
ATOM 2560 C C . ARG A 1 343 ? 16.125 0.446 0.592 1 98.56 343 ARG A C 1
ATOM 2562 O O . ARG A 1 343 ? 17.219 1 0.602 1 98.56 343 ARG A O 1
ATOM 2569 N N . ARG A 1 344 ? 15.945 -0.863 0.522 1 98.69 344 ARG A N 1
ATOM 2570 C CA . ARG A 1 344 ? 17.078 -1.728 0.226 1 98.69 344 ARG A CA 1
ATOM 2571 C C . ARG A 1 344 ? 17.75 -1.33 -1.09 1 98.69 344 ARG A C 1
ATOM 2573 O O . ARG A 1 344 ? 17.062 -0.998 -2.059 1 98.69 344 ARG A O 1
ATOM 2580 N N . ALA A 1 345 ? 19.047 -1.279 -1.079 1 98.88 345 ALA A N 1
ATOM 2581 C CA . ALA A 1 345 ? 19.766 -0.883 -2.279 1 98.88 345 ALA A CA 1
ATOM 2582 C C . ALA A 1 345 ? 19.797 -2.018 -3.301 1 98.88 345 ALA A C 1
ATOM 2584 O O . ALA A 1 345 ? 20.844 -2.631 -3.523 1 98.88 345 ALA A O 1
ATOM 2585 N N . ASP A 1 346 ? 18.703 -2.314 -3.9 1 98.88 346 ASP A N 1
ATOM 2586 C CA . ASP A 1 346 ? 18.547 -3.227 -5.027 1 98.88 346 ASP A CA 1
ATOM 2587 C C . ASP A 1 346 ? 18.531 -2.465 -6.352 1 98.88 346 ASP A C 1
ATOM 2589 O O . ASP A 1 346 ? 17.547 -1.816 -6.691 1 98.88 346 ASP A O 1
ATOM 2593 N N . ILE A 1 347 ? 19.594 -2.555 -7.109 1 98.94 347 ILE A N 1
ATOM 2594 C CA . ILE A 1 347 ? 19.812 -1.68 -8.258 1 98.94 347 ILE A CA 1
ATOM 2595 C C . ILE A 1 347 ? 20.375 -2.484 -9.422 1 98.94 347 ILE A C 1
ATOM 2597 O O . ILE A 1 347 ? 21.234 -3.352 -9.227 1 98.94 347 ILE A O 1
ATOM 2601 N N . ILE A 1 348 ? 19.906 -2.244 -10.586 1 98.94 348 ILE A N 1
ATOM 2602 C CA . ILE A 1 348 ? 20.453 -2.807 -11.82 1 98.94 348 ILE A CA 1
ATOM 2603 C C . ILE A 1 348 ? 21.062 -1.694 -12.664 1 98.94 348 ILE A C 1
ATOM 2605 O O . ILE A 1 348 ? 20.484 -0.618 -12.805 1 98.94 348 ILE A O 1
ATOM 2609 N N . LEU A 1 349 ? 22.234 -1.85 -13.141 1 98.88 349 LEU A N 1
ATOM 2610 C CA . LEU A 1 349 ? 22.797 -1.009 -14.195 1 98.88 349 LEU A CA 1
ATOM 2611 C C . LEU A 1 349 ? 22.594 -1.637 -15.562 1 98.88 349 LEU A C 1
ATOM 2613 O O . LEU A 1 349 ? 22.875 -2.822 -15.758 1 98.88 349 LEU A O 1
ATOM 2617 N N . THR A 1 350 ? 22.016 -0.926 -16.453 1 98.81 350 THR A N 1
ATOM 2618 C CA . THR A 1 350 ? 21.734 -1.399 -17.797 1 98.81 350 THR A CA 1
ATOM 2619 C C . THR A 1 350 ? 21.938 -0.277 -18.812 1 98.81 350 THR A C 1
ATOM 2621 O O . THR A 1 350 ? 21.641 0.885 -18.531 1 98.81 350 THR A O 1
ATOM 2624 N N . SER A 1 351 ? 22.344 -0.583 -20.016 1 98.56 351 SER A N 1
ATOM 2625 C CA . SER A 1 351 ? 22.656 0.424 -21.031 1 98.56 351 SER A CA 1
ATOM 2626 C C . SER A 1 351 ? 21.438 0.777 -21.859 1 98.56 351 SER A C 1
ATOM 2628 O O . SER A 1 351 ? 21.438 1.779 -22.578 1 98.56 351 SER A O 1
ATOM 2630 N N . ASP A 1 352 ? 20.422 -0.079 -21.766 1 98.56 352 ASP A N 1
ATOM 2631 C CA . ASP A 1 352 ? 19.25 0.107 -22.609 1 98.56 352 ASP A CA 1
ATOM 2632 C C . ASP A 1 352 ? 17.984 -0.407 -21.906 1 98.56 352 ASP A C 1
ATOM 2634 O O . ASP A 1 352 ? 17.984 -1.502 -21.344 1 98.56 352 ASP A O 1
ATOM 2638 N N . LEU A 1 353 ? 16.938 0.394 -21.906 1 98.38 353 LEU A N 1
ATOM 2639 C CA . LEU A 1 353 ? 15.727 0.009 -21.203 1 98.38 353 LEU A CA 1
ATOM 2640 C C . LEU A 1 353 ? 14.836 -0.865 -22.078 1 98.38 353 LEU A C 1
ATOM 2642 O O . LEU A 1 353 ? 13.898 -1.497 -21.578 1 98.38 353 LEU A O 1
ATOM 2646 N N . LYS A 1 354 ? 15.078 -0.948 -23.328 1 97.44 354 LYS A N 1
ATOM 2647 C CA . LYS A 1 354 ? 14.242 -1.735 -24.234 1 97.44 354 LYS A CA 1
ATOM 2648 C C . LYS A 1 354 ? 14.734 -3.178 -24.312 1 97.44 354 LYS A C 1
ATOM 2650 O O . LYS A 1 354 ? 13.969 -4.113 -24.094 1 97.44 354 LYS A O 1
ATOM 2655 N N . THR A 1 355 ? 16.047 -3.35 -24.641 1 97 355 THR A N 1
ATOM 2656 C CA . THR A 1 355 ? 16.594 -4.691 -24.734 1 97 355 THR A CA 1
ATOM 2657 C C . THR A 1 355 ? 17.031 -5.203 -23.359 1 97 355 THR A C 1
ATOM 2659 O O . THR A 1 355 ? 17.25 -6.398 -23.172 1 97 355 THR A O 1
ATOM 2662 N N . LEU A 1 356 ? 17.234 -4.34 -22.422 1 97.56 356 LEU A N 1
ATOM 2663 C CA . LEU A 1 356 ? 17.422 -4.559 -20.984 1 97.56 356 LEU A CA 1
ATOM 2664 C C . LEU A 1 356 ? 18.578 -5.523 -20.734 1 97.56 356 LEU A C 1
ATOM 2666 O O . LEU A 1 356 ? 18.406 -6.535 -20.047 1 97.56 356 LEU A O 1
ATOM 2670 N N . PRO A 1 357 ? 19.734 -5.234 -21.375 1 97.94 357 PRO A N 1
ATOM 2671 C CA . PRO A 1 357 ? 20.891 -6.023 -20.938 1 97.94 357 PRO A CA 1
ATOM 2672 C C . PRO A 1 357 ? 21.234 -5.809 -19.469 1 97.94 357 PRO A C 1
ATOM 2674 O O . PRO A 1 357 ? 21.375 -4.664 -19.016 1 97.94 357 PRO A O 1
ATOM 2677 N N . ILE A 1 358 ? 21.281 -6.84 -18.656 1 98.25 358 ILE A N 1
ATOM 2678 C CA . ILE A 1 358 ? 21.609 -6.75 -17.25 1 98.25 358 ILE A CA 1
ATOM 2679 C C . ILE A 1 358 ? 23.125 -6.781 -17.062 1 98.25 358 ILE A C 1
ATOM 2681 O O . ILE A 1 358 ? 23.75 -7.844 -17.156 1 98.25 358 ILE A O 1
ATOM 2685 N N . GLU A 1 359 ? 23.703 -5.676 -16.719 1 98.69 359 GLU A N 1
ATOM 2686 C CA . GLU A 1 359 ? 25.156 -5.578 -16.75 1 98.69 359 GLU A CA 1
ATOM 2687 C C . GLU A 1 359 ? 25.734 -5.688 -15.336 1 98.69 359 GLU A C 1
ATOM 2689 O O . GLU A 1 359 ? 26.766 -6.316 -15.133 1 98.69 359 GLU A O 1
ATOM 2694 N N . VAL A 1 360 ? 25.156 -5.023 -14.359 1 98.75 360 VAL A N 1
ATOM 2695 C CA . VAL A 1 360 ? 25.484 -5.129 -12.945 1 98.75 360 VAL A CA 1
ATOM 2696 C C . VAL A 1 360 ? 24.219 -5.289 -12.117 1 98.75 360 VAL A C 1
ATOM 2698 O O . VAL A 1 360 ? 23.203 -4.645 -12.398 1 98.75 360 VAL A O 1
ATOM 2701 N N . VAL A 1 361 ? 24.234 -6.203 -11.219 1 98.88 361 VAL A N 1
ATOM 2702 C CA . VAL A 1 361 ? 23.141 -6.359 -10.266 1 98.88 361 VAL A CA 1
ATOM 2703 C C . VAL A 1 361 ? 23.641 -6.098 -8.844 1 98.88 361 VAL A C 1
ATOM 2705 O O . VAL A 1 361 ? 24.594 -6.746 -8.391 1 98.88 361 VAL A O 1
ATOM 2708 N N . ILE A 1 362 ? 23.109 -5.129 -8.195 1 98.88 362 ILE A N 1
ATOM 2709 C CA . ILE A 1 362 ? 23.344 -4.828 -6.785 1 98.88 362 ILE A CA 1
ATOM 2710 C C . ILE A 1 362 ? 22.125 -5.223 -5.961 1 98.88 362 ILE A C 1
ATOM 2712 O O . ILE A 1 362 ? 21 -4.875 -6.309 1 98.88 362 ILE A O 1
ATOM 2716 N N . ALA A 1 363 ? 22.312 -6.023 -4.969 1 98.69 363 ALA A N 1
ATOM 2717 C CA . ALA A 1 363 ? 21.266 -6.371 -4.008 1 98.69 363 ALA A CA 1
ATOM 2718 C C . ALA A 1 363 ? 21.703 -6.074 -2.58 1 98.69 363 ALA A C 1
ATOM 2720 O O . ALA A 1 363 ? 22.812 -6.457 -2.178 1 98.69 363 ALA A O 1
ATOM 2721 N N . ARG A 1 364 ? 20.844 -5.316 -1.866 1 98.12 364 ARG A N 1
ATOM 2722 C CA . ARG A 1 364 ? 21.141 -4.969 -0.482 1 98.12 364 ARG A CA 1
ATOM 2723 C C . ARG A 1 364 ? 22.516 -4.312 -0.371 1 98.12 364 ARG A C 1
ATOM 2725 O O . ARG A 1 364 ? 23.281 -4.602 0.558 1 98.12 364 ARG A O 1
ATOM 2732 N N . GLY A 1 365 ? 22.875 -3.596 -1.358 1 98.06 365 GLY A N 1
ATOM 2733 C CA . GLY A 1 365 ? 24.062 -2.75 -1.322 1 98.06 365 GLY A CA 1
ATOM 2734 C C . GLY A 1 365 ? 25.312 -3.465 -1.777 1 98.06 365 GLY A C 1
ATOM 2735 O O . GLY A 1 365 ? 26.391 -2.877 -1.793 1 98.06 365 GLY A O 1
ATOM 2736 N N . GLN A 1 366 ? 25.188 -4.688 -2.225 1 97.62 366 GLN A N 1
ATOM 2737 C CA . GLN A 1 366 ? 26.344 -5.465 -2.664 1 97.62 366 GLN A CA 1
ATOM 2738 C C . GLN A 1 366 ? 26.203 -5.867 -4.129 1 97.62 366 GLN A C 1
ATOM 2740 O O . GLN A 1 366 ? 25.125 -6.246 -4.578 1 97.62 366 GLN A O 1
ATOM 2745 N N . ILE A 1 367 ? 27.344 -5.77 -4.875 1 98.56 367 ILE A N 1
ATOM 2746 C CA . ILE A 1 367 ? 27.328 -6.332 -6.219 1 98.56 367 ILE A CA 1
ATOM 2747 C C . ILE A 1 367 ? 27.156 -7.848 -6.148 1 98.56 367 ILE A C 1
ATOM 2749 O O . ILE A 1 367 ? 28 -8.547 -5.582 1 98.56 367 ILE A O 1
ATOM 2753 N N . VAL A 1 368 ? 26.078 -8.328 -6.676 1 98.69 368 VAL A N 1
ATOM 2754 C CA . VAL A 1 368 ? 25.797 -9.75 -6.551 1 98.69 368 VAL A CA 1
ATOM 2755 C C . VAL A 1 368 ? 25.969 -10.438 -7.906 1 98.69 368 VAL A C 1
ATOM 2757 O O . VAL A 1 368 ? 26.094 -11.664 -7.977 1 98.69 368 VAL A O 1
ATOM 2760 N N . ALA A 1 369 ? 25.953 -9.711 -8.984 1 98.69 369 ALA A N 1
ATOM 2761 C CA . ALA A 1 369 ? 26.219 -10.25 -10.32 1 98.69 369 ALA A CA 1
ATOM 2762 C C . ALA A 1 369 ? 26.797 -9.172 -11.234 1 98.69 369 ALA A C 1
ATOM 2764 O O . ALA A 1 369 ? 26.484 -7.984 -11.078 1 98.69 369 ALA A O 1
ATOM 2765 N N . GLU A 1 370 ? 27.594 -9.539 -12.164 1 98.19 370 GLU A N 1
ATOM 2766 C CA . GLU A 1 370 ? 28.203 -8.672 -13.172 1 98.19 370 GLU A CA 1
ATOM 2767 C C . GLU A 1 370 ? 28.391 -9.406 -14.492 1 98.19 370 GLU A C 1
ATOM 2769 O O . GLU A 1 370 ? 28.891 -10.531 -14.516 1 98.19 370 GLU A O 1
ATOM 2774 N N . SER A 1 371 ? 27.953 -8.773 -15.562 1 95.31 371 SER A N 1
ATOM 2775 C CA . SER A 1 371 ? 28.125 -9.297 -16.922 1 95.31 371 SER A CA 1
ATOM 2776 C C . SER A 1 371 ? 27.641 -10.734 -17.016 1 95.31 371 SER A C 1
ATOM 2778 O O . SER A 1 371 ? 28.344 -11.594 -17.562 1 95.31 371 SER A O 1
ATOM 2780 N N . GLY A 1 372 ? 26.609 -11 -16.328 1 93.44 372 GLY A N 1
ATOM 2781 C CA . GLY A 1 372 ? 25.938 -12.289 -16.453 1 93.44 372 GLY A CA 1
ATOM 2782 C C . GLY A 1 372 ? 26.469 -13.336 -15.5 1 93.44 372 GLY A C 1
ATOM 2783 O O . GLY A 1 372 ? 25.984 -14.469 -15.469 1 93.44 372 GLY A O 1
ATOM 2784 N N . SER A 1 373 ? 27.453 -12.961 -14.711 1 95.88 373 SER A N 1
ATOM 2785 C CA . SER A 1 373 ? 28.062 -13.914 -13.789 1 95.88 373 SER A CA 1
ATOM 2786 C C . SER A 1 373 ? 27.75 -13.562 -12.336 1 95.88 373 SER A C 1
ATOM 2788 O O . SER A 1 373 ? 27.844 -12.398 -11.938 1 95.88 373 SER A O 1
ATOM 2790 N N . ILE A 1 374 ? 27.422 -14.539 -11.57 1 97.19 374 ILE A N 1
ATOM 2791 C CA . ILE A 1 374 ? 27.156 -14.367 -10.148 1 97.19 374 ILE A CA 1
ATOM 2792 C C . ILE A 1 374 ? 28.453 -14.023 -9.414 1 97.19 374 ILE A C 1
ATOM 2794 O O . ILE A 1 374 ? 29.516 -14.531 -9.758 1 97.19 374 ILE A O 1
ATOM 2798 N N . LYS A 1 375 ? 28.391 -13.109 -8.391 1 97.94 375 LYS A N 1
ATOM 2799 C CA . LYS A 1 375 ? 29.578 -12.656 -7.672 1 97.94 375 LYS A CA 1
ATOM 2800 C C . LYS A 1 375 ? 29.469 -12.977 -6.18 1 97.94 375 LYS A C 1
ATOM 2802 O O . LYS A 1 375 ? 30.359 -12.609 -5.398 1 97.94 375 LYS A O 1
ATOM 2807 N N . VAL A 1 376 ? 28.391 -13.648 -5.789 1 97.44 376 VAL A N 1
ATOM 2808 C CA . VAL A 1 376 ? 28.172 -13.977 -4.383 1 97.44 376 VAL A CA 1
ATOM 2809 C C . VAL A 1 376 ? 27.812 -15.453 -4.246 1 97.44 376 VAL A C 1
ATOM 2811 O O . VAL A 1 376 ? 27.516 -16.125 -5.238 1 97.44 376 VAL A O 1
ATOM 2814 N N . GLU A 1 377 ? 27.891 -15.922 -3.012 1 96.38 377 GLU A N 1
ATOM 2815 C CA . GLU A 1 377 ? 27.453 -17.281 -2.717 1 96.38 377 GLU A CA 1
ATOM 2816 C C . GLU A 1 377 ? 25.953 -17.328 -2.436 1 96.38 377 GLU A C 1
ATOM 2818 O O . GLU A 1 377 ? 25.375 -16.344 -1.944 1 96.38 377 GLU A O 1
ATOM 2823 N N . CYS A 1 378 ? 25.359 -18.344 -2.812 1 97.31 378 CYS A N 1
ATOM 2824 C CA . CYS A 1 378 ? 24 -18.703 -2.416 1 97.31 378 CYS A CA 1
ATOM 2825 C C . CYS A 1 378 ? 24 -19.922 -1.491 1 97.31 378 CYS A C 1
ATOM 2827 O O . CYS A 1 378 ? 24.047 -21.062 -1.956 1 97.31 378 CYS A O 1
ATOM 2829 N N . PRO A 1 379 ? 23.922 -19.641 -0.189 1 96.88 379 PRO A N 1
ATOM 2830 C CA . PRO A 1 379 ? 24.125 -20.734 0.772 1 96.88 379 PRO A CA 1
ATOM 2831 C C . PRO A 1 379 ? 23 -21.766 0.728 1 96.88 379 PRO A C 1
ATOM 2833 O O . PRO A 1 379 ? 21.828 -21.406 0.582 1 96.88 379 PRO A O 1
ATOM 2836 N N . HIS A 1 380 ? 23.359 -23.016 0.857 1 96.94 380 HIS A N 1
ATOM 2837 C CA . HIS A 1 380 ? 22.406 -24.125 0.911 1 96.94 380 HIS A CA 1
ATOM 2838 C C . HIS A 1 380 ? 22 -24.438 2.348 1 96.94 380 HIS A C 1
ATOM 2840 O O . HIS A 1 380 ? 22.828 -24.359 3.26 1 96.94 380 HIS A O 1
ATOM 2846 N N . LEU A 1 381 ? 20.734 -24.688 2.496 1 96.75 381 LEU A N 1
ATOM 2847 C CA . LEU A 1 381 ? 20.297 -25.344 3.721 1 96.75 381 LEU A CA 1
ATOM 2848 C C . LEU A 1 381 ? 20.656 -26.828 3.701 1 96.75 381 LEU A C 1
ATOM 2850 O O . LEU A 1 381 ? 20.688 -27.453 2.637 1 96.75 381 LEU A O 1
ATOM 2854 N N . ASP A 1 382 ? 21.016 -27.359 4.883 1 95.62 382 ASP A N 1
ATOM 2855 C CA . ASP A 1 382 ? 21.188 -28.797 5 1 95.62 382 ASP A CA 1
ATOM 2856 C C . ASP A 1 382 ? 19.844 -29.516 5.133 1 95.62 382 ASP A C 1
ATOM 2858 O O . ASP A 1 382 ? 19.391 -29.781 6.246 1 95.62 382 ASP A O 1
ATOM 2862 N N . TRP A 1 383 ? 19.281 -29.812 3.992 1 97.19 383 TRP A N 1
ATOM 2863 C CA . TRP A 1 383 ? 17.984 -30.469 4.016 1 97.19 383 TRP A CA 1
ATOM 2864 C C . TRP A 1 383 ? 18.078 -31.812 4.727 1 97.19 383 TRP A C 1
ATOM 2866 O O . TRP A 1 383 ? 18.984 -32.594 4.473 1 97.19 383 TRP A O 1
ATOM 2876 N N . PRO A 1 384 ? 17.172 -32.188 5.598 1 97.06 384 PRO A N 1
ATOM 2877 C CA . PRO A 1 384 ? 17.234 -33.438 6.336 1 97.06 384 PRO A CA 1
ATOM 2878 C C . PRO A 1 384 ? 16.953 -34.656 5.453 1 97.06 384 PRO A C 1
ATOM 2880 O O . PRO A 1 384 ? 16.328 -34.531 4.395 1 97.06 384 PRO A O 1
ATOM 2883 N N . GLU A 1 385 ? 17.391 -35.75 5.914 1 95.44 385 GLU A N 1
ATOM 2884 C CA . GLU A 1 385 ? 17.172 -37 5.18 1 95.44 385 GLU A CA 1
ATOM 2885 C C . GLU A 1 385 ? 15.695 -37.281 5.004 1 95.44 385 GLU A C 1
ATOM 2887 O O . GLU A 1 385 ? 15.281 -37.844 3.996 1 95.44 385 GLU A O 1
ATOM 2892 N N . SER A 1 386 ? 14.922 -36.844 5.949 1 95.06 386 SER A N 1
ATOM 2893 C CA . SER A 1 386 ? 13.484 -37.031 5.887 1 95.06 386 SER A CA 1
ATOM 2894 C C . SER A 1 386 ? 12.867 -36.344 4.684 1 95.06 386 SER A C 1
ATOM 2896 O O . SER A 1 386 ? 11.773 -36.688 4.238 1 95.06 386 SER A O 1
ATOM 2898 N N . ALA A 1 387 ? 13.555 -35.312 4.246 1 96.94 387 ALA A N 1
ATOM 2899 C CA . ALA A 1 387 ? 13.062 -34.594 3.076 1 96.94 387 ALA A CA 1
ATOM 2900 C C . ALA A 1 387 ? 13.469 -35.312 1.786 1 96.94 387 ALA A C 1
ATOM 2902 O O . ALA A 1 387 ? 13.008 -34.938 0.7 1 96.94 387 ALA A O 1
ATOM 2903 N N . ARG A 1 388 ? 14.344 -36.281 2.164 1 93.75 388 ARG A N 1
ATOM 2904 C CA . ARG A 1 388 ? 14.797 -37.125 1.052 1 93.75 388 ARG A CA 1
ATOM 2905 C C . ARG A 1 388 ? 14.148 -38.5 1.092 1 93.75 388 ARG A C 1
ATOM 2907 O O . ARG A 1 388 ? 13.633 -38.906 2.131 1 93.75 388 ARG A O 1
ATOM 2914 N N . GLY A 1 389 ? 13.75 -39.281 0.106 1 90.06 389 GLY A N 1
ATOM 2915 C CA . GLY A 1 389 ? 13.133 -40.594 0.082 1 90.06 389 GLY A CA 1
ATOM 2916 C C . GLY A 1 389 ? 11.617 -40.531 0.2 1 90.06 389 GLY A C 1
ATOM 2917 O O . GLY A 1 389 ? 11.031 -41.25 1.011 1 90.06 389 GLY A O 1
ATOM 2918 N N . THR A 1 390 ? 11.086 -39.625 -0.378 1 96.06 390 THR A N 1
ATOM 2919 C CA . THR A 1 390 ? 9.664 -39.344 -0.218 1 96.06 390 THR A CA 1
ATOM 2920 C C . THR A 1 390 ? 8.852 -40.125 -1.262 1 96.06 390 THR A C 1
ATOM 2922 O O . THR A 1 390 ? 7.625 -39.969 -1.32 1 96.06 390 THR A O 1
ATOM 2925 N N . VAL A 1 391 ? 9.508 -40.906 -2.123 1 97.31 391 VAL A N 1
ATOM 2926 C CA . VAL A 1 391 ? 8.805 -41.656 -3.158 1 97.31 391 VAL A CA 1
ATOM 2927 C C . VAL A 1 391 ? 8.586 -43.094 -2.699 1 97.31 391 VAL A C 1
ATOM 2929 O O . VAL A 1 391 ? 9.508 -43.906 -2.754 1 97.31 391 VAL A O 1
ATOM 2932 N N . HIS A 1 392 ? 7.414 -43.375 -2.246 1 95.62 392 HIS A N 1
ATOM 2933 C CA . HIS A 1 392 ? 7.059 -44.719 -1.729 1 95.62 392 HIS A CA 1
ATOM 2934 C C . HIS A 1 392 ? 6.02 -45.375 -2.617 1 95.62 392 HIS A C 1
ATOM 2936 O O . HIS A 1 392 ? 4.855 -44.969 -2.639 1 95.62 392 HIS A O 1
ATOM 2942 N N . LEU A 1 393 ? 6.707 -46.469 -3.121 1 93.69 393 LEU A N 1
ATOM 2943 C CA . LEU A 1 393 ? 5.766 -47.219 -3.941 1 93.69 393 LEU A CA 1
ATOM 2944 C C . LEU A 1 393 ? 5.215 -48.438 -3.17 1 93.69 393 LEU A C 1
ATOM 2946 O O . LEU A 1 393 ? 5.887 -48.969 -2.293 1 93.69 393 LEU A O 1
ATOM 2950 N N . GLY A 1 394 ? 3.973 -48.75 -3.021 1 94.62 394 GLY A N 1
ATOM 2951 C CA . GLY A 1 394 ? 3.355 -49.875 -2.355 1 94.62 394 GLY A CA 1
ATOM 2952 C C . GLY A 1 394 ? 3.943 -51.219 -2.779 1 94.62 394 GLY A C 1
ATOM 2953 O O . GLY A 1 394 ? 3.889 -52.188 -2.027 1 94.62 394 GLY A O 1
ATOM 2954 N N . HIS A 1 395 ? 4.488 -51.406 -3.967 1 97 395 HIS A N 1
ATOM 2955 C CA . HIS A 1 395 ? 5.145 -52.562 -4.559 1 97 395 HIS A CA 1
ATOM 2956 C C . HIS A 1 395 ? 5.875 -52.188 -5.844 1 97 395 HIS A C 1
ATOM 2958 O O . HIS A 1 395 ? 5.75 -51.062 -6.328 1 97 395 HIS A O 1
ATOM 2964 N N . THR A 1 396 ? 6.684 -53.156 -6.25 1 98.06 396 THR A N 1
ATOM 2965 C CA . THR A 1 396 ? 7.289 -52.969 -7.562 1 98.06 396 THR A CA 1
ATOM 2966 C C . THR A 1 396 ? 6.234 -53.062 -8.664 1 98.06 396 THR A C 1
ATOM 2968 O O . THR A 1 396 ? 5.508 -54.031 -8.758 1 98.06 396 THR A O 1
ATOM 2971 N N . LEU A 1 397 ? 6.18 -52.031 -9.453 1 98.56 397 LEU A N 1
ATOM 2972 C CA . LEU A 1 397 ? 5.129 -51.938 -10.469 1 98.56 397 LEU A CA 1
ATOM 2973 C C . LEU A 1 397 ? 5.441 -52.844 -11.656 1 98.56 397 LEU A C 1
ATOM 2975 O O . LEU A 1 397 ? 6.609 -53.031 -12.008 1 98.56 397 LEU A O 1
ATOM 2979 N N . ALA A 1 398 ? 4.398 -53.375 -12.203 1 98.44 398 ALA A N 1
ATOM 2980 C CA . ALA A 1 398 ? 4.445 -54.219 -13.422 1 98.44 398 ALA A CA 1
ATOM 2981 C C . ALA A 1 398 ? 3.488 -53.656 -14.477 1 98.44 398 ALA A C 1
ATOM 2983 O O . ALA A 1 398 ? 2.699 -52.75 -14.211 1 98.44 398 ALA A O 1
ATOM 2984 N N . ALA A 1 399 ? 3.617 -54.219 -15.688 1 98.31 399 ALA A N 1
ATOM 2985 C CA . ALA A 1 399 ? 2.738 -53.812 -16.781 1 98.31 399 ALA A CA 1
ATOM 2986 C C . ALA A 1 399 ? 1.271 -53.969 -16.391 1 98.31 399 ALA A C 1
ATOM 2988 O O . ALA A 1 399 ? 0.428 -53.156 -16.812 1 98.31 399 ALA A O 1
ATOM 2989 N N . THR A 1 400 ? 0.963 -54.906 -15.5 1 98.12 400 THR A N 1
ATOM 2990 C CA . THR A 1 400 ? -0.409 -55.219 -15.109 1 98.12 400 THR A CA 1
ATOM 2991 C C . THR A 1 400 ? -1.005 -54.094 -14.297 1 98.12 400 THR A C 1
ATOM 2993 O O . THR A 1 400 ? -2.225 -53.906 -14.258 1 98.12 400 THR A O 1
ATOM 2996 N N . ASP A 1 401 ? -0.175 -53.312 -13.617 1 98.31 401 ASP A N 1
ATOM 2997 C CA . ASP A 1 401 ? -0.645 -52.188 -12.828 1 98.31 401 ASP A CA 1
ATOM 2998 C C . ASP A 1 401 ? -1.193 -51.062 -13.727 1 98.31 401 ASP A C 1
ATOM 3000 O O . ASP A 1 401 ? -1.906 -50.188 -13.266 1 98.31 401 ASP A O 1
ATOM 3004 N N . PHE A 1 402 ? -0.882 -51.094 -15.055 1 98.62 402 PHE A N 1
ATOM 3005 C CA . PHE A 1 402 ? -1.269 -50.062 -15.992 1 98.62 402 PHE A CA 1
ATOM 3006 C C . PHE A 1 402 ? -2.342 -50.562 -16.953 1 98.62 402 PHE A C 1
ATOM 3008 O O . PHE A 1 402 ? -2.562 -49.969 -18.016 1 98.62 402 PHE A O 1
ATOM 3015 N N . GLU A 1 403 ? -2.945 -51.594 -16.625 1 98 403 GLU A N 1
ATOM 3016 C CA . GLU A 1 403 ? -4.008 -52.125 -17.469 1 98 403 GLU A CA 1
ATOM 3017 C C . GLU A 1 403 ? -5.34 -51.438 -17.188 1 98 403 GLU A C 1
ATOM 3019 O O . GLU A 1 403 ? -5.617 -51.062 -16.047 1 98 403 GLU A O 1
ATOM 3024 N N . LEU A 1 404 ? -6.086 -51.219 -18.219 1 97.44 404 LEU A N 1
ATOM 3025 C CA . LEU A 1 404 ? -7.469 -50.75 -18.125 1 97.44 404 LEU A CA 1
ATOM 3026 C C . LEU A 1 404 ? -8.422 -51.781 -18.766 1 97.44 404 LEU A C 1
ATOM 3028 O O . LEU A 1 404 ? -8.453 -51.906 -19.984 1 97.44 404 LEU A O 1
ATOM 3032 N N . ALA A 1 405 ? -9.242 -52.344 -17.922 1 96.62 405 ALA A N 1
ATOM 3033 C CA . ALA A 1 405 ? -10.141 -53.406 -18.375 1 96.62 405 ALA A CA 1
ATOM 3034 C C . ALA A 1 405 ? -11.32 -52.812 -19.156 1 96.62 405 ALA A C 1
ATOM 3036 O O . ALA A 1 405 ? -11.859 -51.781 -18.781 1 96.62 405 ALA A O 1
ATOM 3037 N N . ALA A 1 406 ? -11.625 -53.469 -20.188 1 96.31 406 ALA A N 1
ATOM 3038 C CA . ALA A 1 406 ? -12.82 -53.094 -20.969 1 96.31 406 ALA A CA 1
ATOM 3039 C C . ALA A 1 406 ? -14.039 -53.875 -20.484 1 96.31 406 ALA A C 1
ATOM 3041 O O . ALA A 1 406 ? -13.898 -54.906 -19.844 1 96.31 406 ALA A O 1
ATOM 3042 N N . PRO A 1 407 ? -15.203 -53.25 -20.812 1 93.94 407 PRO A N 1
ATOM 3043 C CA . PRO A 1 407 ? -16.391 -54.094 -20.547 1 93.94 407 PRO A CA 1
ATOM 3044 C C . PRO A 1 407 ? -16.344 -55.438 -21.281 1 93.94 407 PRO A C 1
ATOM 3046 O O . PRO A 1 407 ? -15.828 -55.5 -22.406 1 93.94 407 PRO A O 1
ATOM 3049 N N . GLU A 1 408 ? -17.031 -56.406 -20.672 1 92.88 408 GLU A N 1
ATOM 3050 C CA . GLU A 1 408 ? -17.031 -57.75 -21.25 1 92.88 408 GLU A CA 1
ATOM 3051 C C . GLU A 1 408 ? -17.609 -57.719 -22.656 1 92.88 408 GLU A C 1
ATOM 3053 O O . GLU A 1 408 ? -18.656 -57.156 -22.906 1 92.88 408 GLU A O 1
ATOM 3058 N N . GLY A 1 409 ? -16.875 -58.312 -23.5 1 91.5 409 GLY A N 1
ATOM 3059 C CA . GLY A 1 409 ? -17.375 -58.531 -24.859 1 91.5 409 GLY A CA 1
ATOM 3060 C C . GLY A 1 409 ? -17.156 -57.312 -25.766 1 91.5 409 GLY A C 1
ATOM 3061 O O . GLY A 1 409 ? -17.406 -57.406 -26.969 1 91.5 409 GLY A O 1
ATOM 3062 N N . ALA A 1 410 ? -16.594 -56.312 -25.219 1 93.81 410 ALA A N 1
ATOM 3063 C CA . ALA A 1 410 ? -16.406 -55.125 -26.031 1 93.81 410 ALA A CA 1
ATOM 3064 C C . ALA A 1 410 ? -15.18 -55.281 -26.938 1 93.81 410 ALA A C 1
ATOM 3066 O O . ALA A 1 410 ? -14.148 -55.812 -26.516 1 93.81 410 ALA A O 1
ATOM 3067 N N . ASN A 1 411 ? -15.266 -54.812 -28.25 1 95.56 411 ASN A N 1
ATOM 3068 C CA . ASN A 1 411 ? -14.133 -54.781 -29.156 1 95.56 411 ASN A CA 1
ATOM 3069 C C . ASN A 1 411 ? -13.57 -53.344 -29.281 1 95.56 411 ASN A C 1
ATOM 3071 O O . ASN A 1 411 ? -12.445 -53.156 -29.734 1 95.56 411 ASN A O 1
ATOM 3075 N N . ALA A 1 412 ? -14.414 -52.406 -28.859 1 96.81 412 ALA A N 1
ATOM 3076 C CA . ALA A 1 412 ? -14.055 -51 -28.812 1 96.81 412 ALA A CA 1
ATOM 3077 C C . ALA A 1 412 ? -14.859 -50.25 -27.75 1 96.81 412 ALA A C 1
ATOM 3079 O O . ALA A 1 412 ? -15.93 -50.719 -27.344 1 96.81 412 ALA A O 1
ATOM 3080 N N . VAL A 1 413 ? -14.258 -49.188 -27.297 1 97.12 413 VAL A N 1
ATOM 3081 C CA . VAL A 1 413 ? -14.969 -48.406 -26.312 1 97.12 413 VAL A CA 1
ATOM 3082 C C . VAL A 1 413 ? -14.82 -46.906 -26.641 1 97.12 413 VAL A C 1
ATOM 3084 O O . VAL A 1 413 ? -13.883 -46.531 -27.344 1 97.12 413 VAL A O 1
ATOM 3087 N N . THR A 1 414 ? -15.789 -46.125 -26.203 1 97.62 414 THR A N 1
ATOM 3088 C CA . THR A 1 414 ? -15.625 -44.688 -26.188 1 97.62 414 THR A CA 1
ATOM 3089 C C . THR A 1 414 ? -15.008 -44.219 -24.859 1 97.62 414 THR A C 1
ATOM 3091 O O . THR A 1 414 ? -15.578 -44.438 -23.797 1 97.62 414 THR A O 1
ATOM 3094 N N . ALA A 1 415 ? -13.828 -43.656 -24.984 1 98 415 ALA A N 1
ATOM 3095 C CA . ALA A 1 415 ? -13.125 -43.219 -23.781 1 98 415 ALA A CA 1
ATOM 3096 C C . ALA A 1 415 ? -13.055 -41.719 -23.688 1 98 415 ALA A C 1
ATOM 3098 O O . ALA A 1 415 ? -12.953 -41.031 -24.703 1 98 415 ALA A O 1
ATOM 3099 N N . ASN A 1 416 ? -13.188 -41.125 -22.453 1 98.38 416 ASN A N 1
ATOM 3100 C CA . ASN A 1 416 ? -12.812 -39.75 -22.188 1 98.38 416 ASN A CA 1
ATOM 3101 C C . ASN A 1 416 ? -11.297 -39.594 -22.188 1 98.38 416 ASN A C 1
ATOM 3103 O O . ASN A 1 416 ? -10.578 -40.344 -21.547 1 98.38 416 ASN A O 1
ATOM 3107 N N . VAL A 1 417 ? -10.82 -38.625 -22.969 1 98.56 417 VAL A N 1
ATOM 3108 C CA . VAL A 1 417 ? -9.391 -38.469 -23.203 1 98.56 417 VAL A CA 1
ATOM 3109 C C . VAL A 1 417 ? -8.977 -37.031 -22.891 1 98.56 417 VAL A C 1
ATOM 3111 O O . VAL A 1 417 ? -9.617 -36.062 -23.344 1 98.56 417 VAL A O 1
ATOM 3114 N N . ILE A 1 418 ? -7.938 -36.844 -22.016 1 98.06 418 ILE A N 1
ATOM 3115 C CA . ILE A 1 418 ? -7.391 -35.5 -21.766 1 98.06 418 ILE A CA 1
ATOM 3116 C C . ILE A 1 418 ? -6.699 -35 -23.016 1 98.06 418 ILE A C 1
ATOM 3118 O O . ILE A 1 418 ? -5.816 -35.656 -23.562 1 98.06 418 ILE A O 1
ATOM 3122 N N . GLY A 1 419 ? -7.078 -33.812 -23.484 1 97.19 419 GLY A N 1
ATOM 3123 C CA . GLY A 1 419 ? -6.438 -33.188 -24.641 1 97.19 419 GLY A CA 1
ATOM 3124 C C . GLY A 1 419 ? -5.48 -32.094 -24.266 1 97.19 419 GLY A C 1
ATOM 3125 O O . GLY A 1 419 ? -5.906 -31.031 -23.766 1 97.19 419 GLY A O 1
ATOM 3126 N N . VAL A 1 420 ? -4.227 -32.312 -24.531 1 94.19 420 VAL A N 1
ATOM 3127 C CA . VAL A 1 420 ? -3.236 -31.281 -24.234 1 94.19 420 VAL A CA 1
ATOM 3128 C C . VAL A 1 420 ? -3.363 -30.141 -25.266 1 94.19 420 VAL A C 1
ATOM 3130 O O . VAL A 1 420 ? -3.584 -30.391 -26.453 1 94.19 420 VAL A O 1
ATOM 3133 N N . VAL A 1 421 ? -3.322 -28.922 -24.75 1 86.81 421 VAL A N 1
ATOM 3134 C CA . VAL A 1 421 ? -3.299 -27.75 -25.609 1 86.81 421 VAL A CA 1
ATOM 3135 C C . VAL A 1 421 ? -1.929 -27.078 -25.516 1 86.81 421 VAL A C 1
ATOM 3137 O O . VAL A 1 421 ? -1.499 -26.656 -24.438 1 86.81 421 VAL A O 1
ATOM 3140 N N . GLU A 1 422 ? -1.309 -26.906 -26.625 1 85.38 422 GLU A N 1
ATOM 3141 C CA . GLU A 1 422 ? 0.046 -26.359 -26.656 1 85.38 422 GLU A CA 1
ATOM 3142 C C . GLU A 1 422 ? 0.084 -24.938 -26.125 1 85.38 422 GLU A C 1
ATOM 3144 O O . GLU A 1 422 ? -0.773 -24.125 -26.469 1 85.38 422 GLU A O 1
ATOM 3149 N N . ASN A 1 423 ? 1.036 -24.625 -25.188 1 79.12 423 ASN A N 1
ATOM 3150 C CA . ASN A 1 423 ? 1.384 -23.297 -24.688 1 79.12 423 ASN A CA 1
ATOM 3151 C C . ASN A 1 423 ? 0.302 -22.75 -23.766 1 79.12 423 ASN A C 1
ATOM 3153 O O . ASN A 1 423 ? 0.222 -21.531 -23.547 1 79.12 423 ASN A O 1
ATOM 3157 N N . GLN A 1 424 ? -0.555 -23.641 -23.25 1 80.31 424 GLN A N 1
ATOM 3158 C CA . GLN A 1 424 ? -1.592 -23.219 -22.312 1 80.31 424 GLN A CA 1
ATOM 3159 C C . GLN A 1 424 ? -1.753 -24.234 -21.188 1 80.31 424 GLN A C 1
ATOM 3161 O O . GLN A 1 424 ? -1.494 -25.422 -21.359 1 80.31 424 GLN A O 1
ATOM 3166 N N . ALA A 1 425 ? -2.131 -23.75 -20.094 1 80.94 425 ALA A N 1
ATOM 3167 C CA . ALA A 1 425 ? -2.35 -24.609 -18.922 1 80.94 425 ALA A CA 1
ATOM 3168 C C . ALA A 1 425 ? -3.648 -25.406 -19.062 1 80.94 425 ALA A C 1
ATOM 3170 O O . ALA A 1 425 ? -3.695 -26.594 -18.734 1 80.94 425 ALA A O 1
ATOM 3171 N N . PRO A 1 426 ? -4.688 -24.781 -19.594 1 86.88 426 PRO A N 1
ATOM 3172 C CA . PRO A 1 426 ? -5.938 -25.547 -19.703 1 86.88 426 PRO A CA 1
ATOM 3173 C C . PRO A 1 426 ? -5.836 -26.703 -20.703 1 86.88 426 PRO A C 1
ATOM 3175 O O . PRO A 1 426 ? -5.035 -26.641 -21.641 1 86.88 426 PRO A O 1
ATOM 3178 N N . THR A 1 427 ? -6.578 -27.734 -20.453 1 93.69 427 THR A N 1
ATOM 3179 C CA . THR A 1 427 ? -6.684 -28.891 -21.328 1 93.69 427 THR A CA 1
ATOM 3180 C C . THR A 1 427 ? -8.055 -28.953 -22 1 93.69 427 THR A C 1
ATOM 3182 O O . THR A 1 427 ? -8.875 -28.047 -21.812 1 93.69 427 THR A O 1
ATOM 3185 N N . LYS A 1 428 ? -8.234 -29.938 -22.844 1 95.75 428 LYS A N 1
ATOM 3186 C CA . LYS A 1 428 ? -9.539 -30.172 -23.453 1 95.75 428 LYS A CA 1
ATOM 3187 C C . LYS A 1 428 ? -10.109 -31.531 -23.016 1 95.75 428 LYS A C 1
ATOM 3189 O O . LYS A 1 428 ? -9.359 -32.5 -22.844 1 95.75 428 LYS A O 1
ATOM 3194 N N . ALA A 1 429 ? -11.391 -31.531 -22.844 1 97.38 429 ALA A N 1
ATOM 3195 C CA . ALA A 1 429 ? -12.094 -32.781 -22.641 1 97.38 429 ALA A CA 1
ATOM 3196 C C . ALA A 1 429 ? -12.477 -33.438 -23.984 1 97.38 429 ALA A C 1
ATOM 3198 O O . ALA A 1 429 ? -13.414 -32.969 -24.641 1 97.38 429 ALA A O 1
ATOM 3199 N N . LEU A 1 430 ? -11.805 -34.469 -24.344 1 97.69 430 LEU A N 1
ATOM 3200 C CA . LEU A 1 430 ? -12.023 -35.125 -25.625 1 97.69 430 LEU A CA 1
ATOM 3201 C C . LEU A 1 430 ? -12.625 -36.531 -25.422 1 97.69 430 LEU A C 1
ATOM 3203 O O . LEU A 1 430 ? -12.641 -37.031 -24.297 1 97.69 430 LEU A O 1
ATOM 3207 N N . LYS A 1 431 ? -13.148 -37.031 -26.469 1 97.38 431 LYS A N 1
ATOM 3208 C CA . LYS A 1 431 ? -13.578 -38.406 -26.547 1 97.38 431 LYS A CA 1
ATOM 3209 C C . LYS A 1 431 ? -12.922 -39.125 -27.734 1 97.38 431 LYS A C 1
ATOM 3211 O O . LYS A 1 431 ? -12.695 -38.531 -28.781 1 97.38 431 LYS A O 1
ATOM 3216 N N . ALA A 1 432 ? -12.586 -40.375 -27.547 1 97.38 432 ALA A N 1
ATOM 3217 C CA . ALA A 1 432 ? -12 -41.156 -28.609 1 97.38 432 ALA A CA 1
ATOM 3218 C C . ALA A 1 432 ? -12.516 -42.594 -28.578 1 97.38 432 ALA A C 1
ATOM 3220 O O . ALA A 1 432 ? -12.758 -43.156 -27.5 1 97.38 432 ALA A O 1
ATOM 3221 N N . GLU A 1 433 ? -12.727 -43.125 -29.781 1 97.12 433 GLU A N 1
ATOM 3222 C CA . GLU A 1 433 ? -12.969 -44.562 -29.875 1 97.12 433 GLU A CA 1
ATOM 3223 C C . GLU A 1 433 ? -11.656 -45.375 -29.828 1 97.12 433 GLU A C 1
ATOM 3225 O O . GLU A 1 433 ? -10.797 -45.188 -30.703 1 97.12 433 GLU A O 1
ATOM 3230 N N . LEU A 1 434 ? -11.523 -46.188 -28.828 1 97.88 434 LEU A N 1
ATOM 3231 C CA . LEU A 1 434 ? -10.289 -46.938 -28.641 1 97.88 434 LEU A CA 1
ATOM 3232 C C . LEU A 1 434 ? -10.539 -48.438 -28.766 1 97.88 434 LEU A C 1
ATOM 3234 O O . LEU A 1 434 ? -11.578 -48.938 -28.328 1 97.88 434 LEU A O 1
ATOM 3238 N N . PRO A 1 435 ? -9.625 -49.156 -29.328 1 97.62 435 PRO A N 1
ATOM 3239 C CA . PRO A 1 435 ? -9.789 -50.625 -29.484 1 97.62 435 PRO A CA 1
ATOM 3240 C C . PRO A 1 435 ? -9.57 -51.375 -28.188 1 97.62 435 PRO A C 1
ATOM 3242 O O . PRO A 1 435 ? -8.906 -50.875 -27.266 1 97.62 435 PRO A O 1
ATOM 3245 N N . VAL A 1 436 ? -10.195 -52.562 -28.109 1 97.38 436 VAL A N 1
ATOM 3246 C CA . VAL A 1 436 ? -9.992 -53.5 -27.016 1 97.38 436 VAL A CA 1
ATOM 3247 C C . VAL A 1 436 ? -9.211 -54.719 -27.516 1 97.38 436 VAL A C 1
ATOM 3249 O O . VAL A 1 436 ? -9.578 -55.312 -28.531 1 97.38 436 VAL A O 1
ATOM 3252 N N . ARG A 1 437 ? -8.156 -54.938 -26.875 1 96.69 437 ARG A N 1
ATOM 3253 C CA . ARG A 1 437 ? -7.344 -56.125 -27.172 1 96.69 437 ARG A CA 1
ATOM 3254 C C . ARG A 1 437 ? -7.117 -56.938 -25.906 1 96.69 437 ARG A C 1
ATOM 3256 O O . ARG A 1 437 ? -6.594 -56.438 -24.906 1 96.69 437 ARG A O 1
ATOM 3263 N N . ASP A 1 438 ? -7.473 -58.281 -25.969 1 95.19 438 ASP A N 1
ATOM 3264 C CA . ASP A 1 438 ? -7.328 -59.219 -24.859 1 95.19 438 ASP A CA 1
ATOM 3265 C C . ASP A 1 438 ? -7.992 -58.656 -23.594 1 95.19 438 ASP A C 1
ATOM 3267 O O . ASP A 1 438 ? -7.406 -58.688 -22.516 1 95.19 438 ASP A O 1
ATOM 3271 N N . GLY A 1 439 ? -9.133 -57.969 -23.828 1 96.38 439 GLY A N 1
ATOM 3272 C CA . GLY A 1 439 ? -9.953 -57.469 -22.734 1 96.38 439 GLY A CA 1
ATOM 3273 C C . GLY A 1 439 ? -9.477 -56.156 -22.156 1 96.38 439 GLY A C 1
ATOM 3274 O O . GLY A 1 439 ? -10.047 -55.656 -21.188 1 96.38 439 GLY A O 1
ATOM 3275 N N . LEU A 1 440 ? -8.445 -55.625 -22.766 1 97.75 440 LEU A N 1
ATOM 3276 C CA . LEU A 1 440 ? -7.883 -54.375 -22.266 1 97.75 440 LEU A CA 1
ATOM 3277 C C . LEU A 1 440 ? -8.062 -53.281 -23.297 1 97.75 440 LEU A C 1
ATOM 3279 O O . LEU A 1 440 ? -7.938 -53.5 -24.5 1 97.75 440 LEU A O 1
ATOM 3283 N N . VAL A 1 441 ? -8.398 -52.062 -22.844 1 97.81 441 VAL A N 1
ATOM 3284 C CA . VAL A 1 441 ? -8.5 -50.906 -23.719 1 97.81 441 VAL A CA 1
ATOM 3285 C C . VAL A 1 441 ? -7.098 -50.406 -24.109 1 97.81 441 VAL A C 1
ATOM 3287 O O . VAL A 1 441 ? -6.23 -50.25 -23.25 1 97.81 441 VAL A O 1
ATOM 3290 N N . GLU A 1 442 ? -6.859 -50.25 -25.406 1 96.81 442 GLU A N 1
ATOM 3291 C CA . GLU A 1 442 ? -5.547 -49.844 -25.906 1 96.81 442 GLU A CA 1
ATOM 3292 C C . GLU A 1 442 ? -5.59 -48.469 -26.547 1 96.81 442 GLU A C 1
ATOM 3294 O O . GLU A 1 442 ? -6.559 -48.125 -27.234 1 96.81 442 GLU A O 1
ATOM 3299 N N . GLY A 1 443 ? -4.559 -47.656 -26.156 1 95.56 443 GLY A N 1
ATOM 3300 C CA . GLY A 1 443 ? -4.418 -46.406 -26.906 1 95.56 443 GLY A CA 1
ATOM 3301 C C . GLY A 1 443 ? -4.156 -46.625 -28.375 1 95.56 443 GLY A C 1
ATOM 3302 O O . GLY A 1 443 ? -3.559 -47.656 -28.766 1 95.56 443 GLY A O 1
ATOM 3303 N N . GLU A 1 444 ? -4.59 -45.688 -29.203 1 94.25 444 GLU A N 1
ATOM 3304 C CA . GLU A 1 444 ? -4.387 -45.75 -30.641 1 94.25 444 GLU A CA 1
ATOM 3305 C C . GLU A 1 444 ? -4.156 -44.344 -31.234 1 94.25 444 GLU A C 1
ATOM 3307 O O . GLU A 1 444 ? -4.766 -43.375 -30.797 1 94.25 444 GLU A O 1
ATOM 3312 N N . GLY A 1 445 ? -3.314 -44.344 -32.281 1 92.69 445 GLY A N 1
ATOM 3313 C CA . GLY A 1 445 ? -3.014 -43.062 -32.906 1 92.69 445 GLY A CA 1
ATOM 3314 C C . GLY A 1 445 ? -2.318 -42.094 -31.953 1 92.69 445 GLY A C 1
ATOM 3315 O O . GLY A 1 445 ? -1.295 -42.438 -31.359 1 92.69 445 GLY A O 1
ATOM 3316 N N . ASP A 1 446 ? -2.977 -40.969 -31.766 1 94.25 446 ASP A N 1
ATOM 3317 C CA . ASP A 1 446 ? -2.387 -39.906 -30.938 1 94.25 446 ASP A CA 1
ATOM 3318 C C . ASP A 1 446 ? -2.75 -40.094 -29.469 1 94.25 446 ASP A C 1
ATOM 3320 O O . ASP A 1 446 ? -2.35 -39.281 -28.625 1 94.25 446 ASP A O 1
ATOM 3324 N N . VAL A 1 447 ? -3.477 -41.125 -29.172 1 97.62 447 VAL A N 1
ATOM 3325 C CA . VAL A 1 447 ? -3.92 -41.344 -27.797 1 97.62 447 VAL A CA 1
ATOM 3326 C C . VAL A 1 447 ? -2.932 -42.281 -27.078 1 97.62 447 VAL A C 1
ATOM 3328 O O . VAL A 1 447 ? -2.678 -43.406 -27.531 1 97.62 447 VAL A O 1
ATOM 3331 N N . CYS A 1 448 ? -2.33 -41.75 -25.984 1 97.44 448 CYS A N 1
ATOM 3332 C CA . CYS A 1 448 ? -1.454 -42.5 -25.078 1 97.44 448 CYS A CA 1
ATOM 3333 C C . CYS A 1 448 ? -2.166 -42.812 -23.766 1 97.44 448 CYS A C 1
ATOM 3335 O O . CYS A 1 448 ? -3.24 -42.281 -23.5 1 97.44 448 CYS A O 1
ATOM 3337 N N . GLN A 1 449 ? -1.541 -43.75 -23.078 1 97.88 449 GLN A N 1
ATOM 3338 C CA . GLN A 1 449 ? -2.006 -44 -21.719 1 97.88 449 GLN A CA 1
ATOM 3339 C C . GLN A 1 449 ? -1.382 -43.031 -20.734 1 97.88 449 GLN A C 1
ATOM 3341 O O . GLN A 1 449 ? -0.221 -42.656 -20.875 1 97.88 449 GLN A O 1
ATOM 3346 N N . ILE A 1 450 ? -2.148 -42.594 -19.797 1 98.62 450 ILE A N 1
ATOM 3347 C CA . ILE A 1 450 ? -1.671 -41.812 -18.656 1 98.62 450 ILE A CA 1
ATOM 3348 C C . ILE A 1 450 ? -2.057 -42.5 -17.359 1 98.62 450 ILE A C 1
ATOM 3350 O O . ILE A 1 450 ? -3.084 -43.188 -17.297 1 98.62 450 ILE A O 1
ATOM 3354 N N . ALA A 1 451 ? -1.218 -42.438 -16.406 1 98.5 451 ALA A N 1
ATOM 3355 C CA . ALA A 1 451 ? -1.51 -43.031 -15.102 1 98.5 451 ALA A CA 1
ATOM 3356 C C . ALA A 1 451 ? -0.977 -42.125 -13.977 1 98.5 451 ALA A C 1
ATOM 3358 O O . ALA A 1 451 ? 0.024 -41.438 -14.148 1 98.5 451 ALA A O 1
ATOM 3359 N N . LEU A 1 452 ? -1.686 -42.125 -12.914 1 98.12 452 LEU A N 1
ATOM 3360 C CA . LEU A 1 452 ? -1.186 -41.562 -11.672 1 98.12 452 LEU A CA 1
ATOM 3361 C C . LEU A 1 452 ? -0.904 -42.656 -10.648 1 98.12 452 LEU A C 1
ATOM 3363 O O . LEU A 1 452 ? -1.803 -43.406 -10.281 1 98.12 452 LEU A O 1
ATOM 3367 N N . VAL A 1 453 ? 0.35 -42.688 -10.219 1 97.94 453 VAL A N 1
ATOM 3368 C CA . VAL A 1 453 ? 0.797 -43.688 -9.242 1 97.94 453 VAL A CA 1
ATOM 3369 C C . VAL A 1 453 ? 0.9 -43.031 -7.863 1 97.94 453 VAL A C 1
ATOM 3371 O O . VAL A 1 453 ? 1.608 -42.062 -7.68 1 97.94 453 VAL A O 1
ATOM 3374 N N . GLU A 1 454 ? 0.165 -43.562 -6.93 1 97.31 454 GLU A N 1
ATOM 3375 C CA . GLU A 1 454 ? 0.242 -43.062 -5.562 1 97.31 454 GLU A CA 1
ATOM 3376 C C . GLU A 1 454 ? 1.635 -43.281 -4.977 1 97.31 454 GLU A C 1
ATOM 3378 O O . GLU A 1 454 ? 2.188 -44.375 -5.043 1 97.31 454 GLU A O 1
ATOM 3383 N N . ARG A 1 455 ? 2.193 -42.25 -4.441 1 97.06 455 ARG A N 1
ATOM 3384 C CA . ARG A 1 455 ? 3.562 -42.406 -3.953 1 97.06 455 ARG A CA 1
ATOM 3385 C C . ARG A 1 455 ? 3.684 -41.938 -2.514 1 97.06 455 ARG A C 1
ATOM 3387 O O . ARG A 1 455 ? 4.758 -42 -1.912 1 97.06 455 ARG A O 1
ATOM 3394 N N . HIS A 1 456 ? 2.697 -41.344 -1.886 1 96.12 456 HIS A N 1
ATOM 3395 C CA . HIS A 1 456 ? 2.801 -40.656 -0.591 1 96.12 456 HIS A CA 1
ATOM 3396 C C . HIS A 1 456 ? 2.689 -41.656 0.552 1 96.12 456 HIS A C 1
ATOM 3398 O O . HIS A 1 456 ? 3.447 -41.594 1.521 1 96.12 456 HIS A O 1
ATOM 3404 N N . ARG A 1 457 ? 1.818 -42.688 0.355 1 94.88 457 ARG A N 1
ATOM 3405 C CA . ARG A 1 457 ? 1.468 -43.562 1.464 1 94.88 457 ARG A CA 1
ATOM 3406 C C . ARG A 1 457 ? 1.751 -45.031 1.116 1 94.88 457 ARG A C 1
ATOM 3408 O O . ARG A 1 457 ? 1.418 -45.938 1.886 1 94.88 457 ARG A O 1
ATOM 3415 N N . ALA A 1 458 ? 2.236 -45.281 0.003 1 95.5 458 ALA A N 1
ATOM 3416 C CA . ALA A 1 458 ? 2.574 -46.625 -0.442 1 95.5 458 ALA A CA 1
ATOM 3417 C C . ALA A 1 458 ? 1.337 -47.531 -0.479 1 95.5 458 ALA A C 1
ATOM 3419 O O . ALA A 1 458 ? 1.367 -48.656 0.006 1 95.5 458 ALA A O 1
ATOM 3420 N N . THR A 1 459 ? 0.271 -47.031 -0.983 1 95.12 459 THR A N 1
ATOM 3421 C CA . THR A 1 459 ? -0.962 -47.812 -1.047 1 95.12 459 THR A CA 1
ATOM 3422 C C . THR A 1 459 ? -0.915 -48.781 -2.199 1 95.12 459 THR A C 1
ATOM 3424 O O . THR A 1 459 ? -1.692 -49.75 -2.232 1 95.12 459 THR A O 1
ATOM 3427 N N . GLY A 1 460 ? -0.057 -48.531 -3.129 1 95.69 460 GLY A N 1
ATOM 3428 C CA . GLY A 1 460 ? 0.016 -49.344 -4.332 1 95.69 460 GLY A CA 1
ATOM 3429 C C . GLY A 1 460 ? -0.988 -48.938 -5.391 1 95.69 460 GLY A C 1
ATOM 3430 O O . GLY A 1 460 ? -1.038 -49.531 -6.469 1 95.69 460 GLY A O 1
ATOM 3431 N N . GLY A 1 461 ? -1.694 -47.906 -5.109 1 96.44 461 GLY A N 1
ATOM 3432 C CA . GLY A 1 461 ? -2.748 -47.469 -6.016 1 96.44 461 GLY A CA 1
ATOM 3433 C C . GLY A 1 461 ? -2.219 -46.875 -7.305 1 96.44 461 GLY A C 1
ATOM 3434 O O . GLY A 1 461 ? -1.236 -46.125 -7.293 1 96.44 461 GLY A O 1
ATOM 3435 N N . VAL A 1 462 ? -2.807 -47.312 -8.469 1 98.12 462 VAL A N 1
ATOM 3436 C CA . VAL A 1 462 ? -2.527 -46.75 -9.789 1 98.12 462 VAL A CA 1
ATOM 3437 C C . VAL A 1 462 ? -3.838 -46.406 -10.5 1 98.12 462 VAL A C 1
ATOM 3439 O O . VAL A 1 462 ? -4.703 -47.281 -10.656 1 98.12 462 VAL A O 1
ATOM 3442 N N . THR A 1 463 ? -3.998 -45.156 -10.836 1 98.12 463 THR A N 1
ATOM 3443 C CA . THR A 1 463 ? -5.156 -44.719 -11.602 1 98.12 463 THR A CA 1
ATOM 3444 C C . THR A 1 463 ? -4.793 -44.531 -13.078 1 98.12 463 THR A C 1
ATOM 3446 O O . THR A 1 463 ? -3.859 -43.812 -13.406 1 98.12 463 THR A O 1
ATOM 3449 N N . ASN A 1 464 ? -5.516 -45.188 -13.945 1 98.38 464 ASN A N 1
ATOM 3450 C CA . ASN A 1 464 ? -5.207 -45.156 -15.367 1 98.38 464 ASN A CA 1
ATOM 3451 C C . ASN A 1 464 ? -6.25 -44.375 -16.156 1 98.38 464 ASN A C 1
ATOM 3453 O O . ASN A 1 464 ? -7.434 -44.406 -15.82 1 98.38 464 ASN A O 1
ATOM 3457 N N . ALA A 1 465 ? -5.844 -43.75 -17.172 1 98.62 465 ALA A N 1
ATOM 3458 C CA . ALA A 1 465 ? -6.676 -43 -18.109 1 98.62 465 ALA A CA 1
ATOM 3459 C C . ALA A 1 465 ? -5.961 -42.812 -19.438 1 98.62 465 ALA A C 1
ATOM 3461 O O . ALA A 1 465 ? -5.078 -43.594 -19.797 1 98.62 465 ALA A O 1
ATOM 3462 N N . PHE A 1 466 ? -6.465 -41.844 -20.281 1 98.62 466 PHE A N 1
ATOM 3463 C CA . PHE A 1 466 ? -5.883 -41.625 -21.594 1 98.62 466 PHE A CA 1
ATOM 3464 C C . PHE A 1 466 ? -5.645 -40.125 -21.844 1 98.62 466 PHE A C 1
ATOM 3466 O O . PHE A 1 466 ? -6.344 -39.281 -21.281 1 98.62 466 PHE A O 1
ATOM 3473 N N . VAL A 1 467 ? -4.641 -39.844 -22.578 1 98.38 467 VAL A N 1
ATOM 3474 C CA . VAL A 1 467 ? -4.262 -38.5 -22.906 1 98.38 467 VAL A CA 1
ATOM 3475 C C . VAL A 1 467 ? -3.826 -38.406 -24.375 1 98.38 467 VAL A C 1
ATOM 3477 O O . VAL A 1 467 ? -3.287 -39.375 -24.906 1 98.38 467 VAL A O 1
ATOM 3480 N N . SER A 1 468 ? -4.156 -37.344 -25.047 1 97.38 468 SER A N 1
ATOM 3481 C CA . SER A 1 468 ? -3.748 -37.125 -26.438 1 97.38 468 SER A CA 1
ATOM 3482 C C . SER A 1 468 ? -3.025 -35.812 -26.609 1 97.38 468 SER A C 1
ATOM 3484 O O . SER A 1 468 ? -3.172 -34.906 -25.781 1 97.38 468 SER A O 1
ATOM 3486 N N . GLY A 1 469 ? -2.215 -35.781 -27.672 1 95.12 469 GLY A N 1
ATOM 3487 C CA . GLY A 1 469 ? -1.635 -34.5 -28.047 1 95.12 469 GLY A CA 1
ATOM 3488 C C . GLY A 1 469 ? -0.119 -34.5 -28 1 95.12 469 GLY A C 1
ATOM 3489 O O . GLY A 1 469 ? 0.522 -33.594 -28.547 1 95.12 469 GLY A O 1
ATOM 3490 N N . PHE A 1 470 ? 0.53 -35.5 -27.375 1 95.75 470 PHE A N 1
ATOM 3491 C CA . PHE A 1 470 ? 1.98 -35.5 -27.219 1 95.75 470 PHE A CA 1
ATOM 3492 C C . PHE A 1 470 ? 2.656 -36.031 -28.484 1 95.75 470 PHE A C 1
ATOM 3494 O O . PHE A 1 470 ? 3.82 -35.719 -28.75 1 95.75 470 PHE A O 1
ATOM 3501 N N . GLY A 1 471 ? 1.976 -36.875 -29.25 1 95.06 471 GLY A N 1
ATOM 3502 C CA . GLY A 1 471 ? 2.504 -37.375 -30.516 1 95.06 471 GLY A CA 1
ATOM 3503 C C . GLY A 1 471 ? 3.574 -38.438 -30.328 1 95.06 471 GLY A C 1
ATOM 3504 O O . GLY A 1 471 ? 4.398 -38.625 -31.219 1 95.06 471 GLY A O 1
ATOM 3505 N N . TYR A 1 472 ? 3.58 -39.156 -29.266 1 96.88 472 TYR A N 1
ATOM 3506 C CA . TYR A 1 472 ? 4.602 -40.125 -28.969 1 96.88 472 TYR A CA 1
ATOM 3507 C C . TYR A 1 472 ? 4.496 -41.344 -29.906 1 96.88 472 TYR A C 1
ATOM 3509 O O . TYR A 1 472 ? 3.395 -41.719 -30.297 1 96.88 472 TYR A O 1
ATOM 3517 N N . GLU A 1 473 ? 5.664 -41.844 -30.234 1 95.94 473 GLU A N 1
ATOM 3518 C CA . GLU A 1 473 ? 5.77 -43 -31.125 1 95.94 473 GLU A CA 1
ATOM 3519 C C . GLU A 1 473 ? 6.68 -44.062 -30.516 1 95.94 473 GLU A C 1
ATOM 3521 O O . GLU A 1 473 ? 7.602 -43.75 -29.766 1 95.94 473 GLU A O 1
ATOM 3526 N N . GLY A 1 474 ? 6.379 -45.312 -30.953 1 95.88 474 GLY A N 1
ATOM 3527 C CA . GLY A 1 474 ? 7.188 -46.438 -30.469 1 95.88 474 GLY A CA 1
ATOM 3528 C C . GLY A 1 474 ? 6.836 -46.844 -29.047 1 95.88 474 GLY A C 1
ATOM 3529 O O . GLY A 1 474 ? 5.871 -46.344 -28.469 1 95.88 474 GLY A O 1
ATOM 3530 N N . LYS A 1 475 ? 7.566 -47.875 -28.5 1 98 475 LYS A N 1
ATOM 3531 C CA . LYS A 1 475 ? 7.379 -48.312 -27.109 1 98 475 LYS A CA 1
ATOM 3532 C C . LYS A 1 475 ? 8.133 -47.438 -26.141 1 98 475 LYS A C 1
ATOM 3534 O O . LYS A 1 475 ? 9.328 -47.625 -25.906 1 98 475 LYS A O 1
ATOM 3539 N N . MET A 1 476 ? 7.371 -46.562 -25.531 1 98.38 476 MET A N 1
ATOM 3540 C CA . MET A 1 476 ? 8.039 -45.562 -24.672 1 98.38 476 MET A CA 1
ATOM 3541 C C . MET A 1 476 ? 7.141 -45.156 -23.516 1 98.38 476 MET A C 1
ATOM 3543 O O . MET A 1 476 ? 5.941 -45.469 -23.516 1 98.38 476 MET A O 1
ATOM 3547 N N . ALA A 1 477 ? 7.777 -44.594 -22.453 1 98.62 477 ALA A N 1
ATOM 3548 C CA . ALA A 1 477 ? 7.051 -44 -21.344 1 98.62 477 ALA A CA 1
ATOM 3549 C C . ALA A 1 477 ? 7.883 -42.906 -20.672 1 98.62 477 ALA A C 1
ATOM 3551 O O . ALA A 1 477 ? 9.109 -43 -20.594 1 98.62 477 ALA A O 1
ATOM 3552 N N . MET A 1 478 ? 7.258 -41.906 -20.281 1 98.31 478 MET A N 1
ATOM 3553 C CA . MET A 1 478 ? 7.824 -40.875 -19.438 1 98.31 478 MET A CA 1
ATOM 3554 C C . MET A 1 478 ? 7.16 -40.844 -18.062 1 98.31 478 MET A C 1
ATOM 3556 O O . MET A 1 478 ? 5.934 -40.906 -17.969 1 98.31 478 MET A O 1
ATOM 3560 N N . ALA A 1 479 ? 7.934 -40.844 -17 1 98.44 479 ALA A N 1
ATOM 3561 C CA . ALA A 1 479 ? 7.438 -40.75 -15.641 1 98.44 479 ALA A CA 1
ATOM 3562 C C . ALA A 1 479 ? 7.996 -39.5 -14.938 1 98.44 479 ALA A C 1
ATOM 3564 O O . ALA A 1 479 ? 9.125 -39.094 -15.211 1 98.44 479 ALA A O 1
ATOM 3565 N N . SER A 1 480 ? 7.223 -38.938 -14.078 1 98.31 480 SER A N 1
ATOM 3566 C CA . SER A 1 480 ? 7.621 -37.75 -13.32 1 98.31 480 SER A CA 1
ATOM 3567 C C . SER A 1 480 ? 7.004 -37.75 -11.93 1 98.31 480 SER A C 1
ATOM 3569 O O . SER A 1 480 ? 5.824 -38.062 -11.766 1 98.31 480 SER A O 1
ATOM 3571 N N . THR A 1 481 ? 7.824 -37.469 -10.93 1 98.12 481 THR A N 1
ATOM 3572 C CA . THR A 1 481 ? 7.289 -37.312 -9.586 1 98.12 481 THR A CA 1
ATOM 3573 C C . THR A 1 481 ? 6.773 -35.875 -9.391 1 98.12 481 THR A C 1
ATOM 3575 O O . THR A 1 481 ? 6.344 -35.531 -8.297 1 98.12 481 THR A O 1
ATOM 3578 N N . VAL A 1 482 ? 6.891 -35.062 -10.406 1 96.69 482 VAL A N 1
ATOM 3579 C CA . VAL A 1 482 ? 6.277 -33.719 -10.422 1 96.69 482 VAL A CA 1
ATOM 3580 C C . VAL A 1 482 ? 4.957 -33.781 -11.18 1 96.69 482 VAL A C 1
ATOM 3582 O O . VAL A 1 482 ? 4.938 -33.75 -12.414 1 96.69 482 VAL A O 1
ATOM 3585 N N . ALA A 1 483 ? 3.918 -33.906 -10.516 1 95.12 483 ALA A N 1
ATOM 3586 C CA . ALA A 1 483 ? 2.545 -33.906 -11.016 1 95.12 483 ALA A CA 1
ATOM 3587 C C . ALA A 1 483 ? 1.686 -32.906 -10.25 1 95.12 483 ALA A C 1
ATOM 3589 O O . ALA A 1 483 ? 1.091 -33.25 -9.227 1 95.12 483 ALA A O 1
ATOM 3590 N N . HIS A 1 484 ? 1.547 -31.719 -10.773 1 90.69 484 HIS A N 1
ATOM 3591 C CA . HIS A 1 484 ? 0.84 -30.656 -10.062 1 90.69 484 HIS A CA 1
ATOM 3592 C C . HIS A 1 484 ? -0.597 -31.062 -9.75 1 90.69 484 HIS A C 1
ATOM 3594 O O . HIS A 1 484 ? -1.301 -31.578 -10.625 1 90.69 484 HIS A O 1
ATOM 3600 N N . ASP A 1 485 ? -1 -30.953 -8.477 1 89.25 485 ASP A N 1
ATOM 3601 C CA . ASP A 1 485 ? -0.289 -30.344 -7.352 1 89.25 485 ASP A CA 1
ATOM 3602 C C . ASP A 1 485 ? -0.12 -31.344 -6.207 1 89.25 485 ASP A C 1
ATOM 3604 O O . ASP A 1 485 ? 0.442 -31.016 -5.164 1 89.25 485 ASP A O 1
ATOM 3608 N N . SER A 1 486 ? -0.616 -32.562 -6.602 1 91.81 486 SER A N 1
ATOM 3609 C CA . SER A 1 486 ? -0.558 -33.562 -5.551 1 91.81 486 SER A CA 1
ATOM 3610 C C . SER A 1 486 ? 0.826 -34.188 -5.473 1 91.81 486 SER A C 1
ATOM 3612 O O . SER A 1 486 ? 1.197 -34.781 -4.445 1 91.81 486 SER A O 1
ATOM 3614 N N . HIS A 1 487 ? 1.457 -34.188 -6.586 1 96.56 487 HIS A N 1
ATOM 3615 C CA . HIS A 1 487 ? 2.818 -34.688 -6.734 1 96.56 487 HIS A CA 1
ATOM 3616 C C . HIS A 1 487 ? 2.898 -36.156 -6.391 1 96.56 487 HIS A C 1
ATOM 3618 O O . HIS A 1 487 ? 3.867 -36.594 -5.77 1 96.56 487 HIS A O 1
ATOM 3624 N N . HIS A 1 488 ? 1.806 -36.812 -6.758 1 96.88 488 HIS A N 1
ATOM 3625 C CA . HIS A 1 488 ? 1.988 -38.25 -7.027 1 96.88 488 HIS A CA 1
ATOM 3626 C C . HIS A 1 488 ? 2.904 -38.469 -8.227 1 96.88 488 HIS A C 1
ATOM 3628 O O . HIS A 1 488 ? 3.486 -37.5 -8.75 1 96.88 488 HIS A O 1
ATOM 3634 N N . MET A 1 489 ? 3.07 -39.688 -8.602 1 97.88 489 MET A N 1
ATOM 3635 C CA . MET A 1 489 ? 3.855 -39.906 -9.812 1 97.88 489 MET A CA 1
ATOM 3636 C C . MET A 1 489 ? 2.951 -40.031 -11.031 1 97.88 489 MET A C 1
ATOM 3638 O O . MET A 1 489 ? 1.923 -40.719 -10.992 1 97.88 489 MET A O 1
ATOM 3642 N N . ILE A 1 490 ? 3.277 -39.219 -12.07 1 98.31 490 ILE A N 1
ATOM 3643 C CA . ILE A 1 490 ? 2.508 -39.281 -13.312 1 98.31 490 ILE A CA 1
ATOM 3644 C C . ILE A 1 490 ? 3.314 -40 -14.391 1 98.31 490 ILE A C 1
ATOM 3646 O O . ILE A 1 490 ? 4.527 -39.781 -14.508 1 98.31 490 ILE A O 1
ATOM 3650 N N . VAL A 1 491 ? 2.678 -40.844 -15.102 1 98.44 491 VAL A N 1
ATOM 3651 C CA . VAL A 1 491 ? 3.32 -41.656 -16.141 1 98.44 491 VAL A CA 1
ATOM 3652 C C . VAL A 1 491 ? 2.498 -41.562 -17.438 1 98.44 491 VAL A C 1
ATOM 3654 O O . VAL A 1 491 ? 1.285 -41.781 -17.406 1 98.44 491 VAL A O 1
ATOM 3657 N N . VAL A 1 492 ? 3.115 -41.188 -18.5 1 98.38 492 VAL A N 1
ATOM 3658 C CA . VAL A 1 492 ? 2.508 -41.219 -19.828 1 98.38 492 VAL A CA 1
ATOM 3659 C C . VAL A 1 492 ? 3.312 -42.125 -20.75 1 98.38 492 VAL A C 1
ATOM 3661 O O . VAL A 1 492 ? 4.539 -42.031 -20.812 1 98.38 492 VAL A O 1
ATOM 3664 N N . GLY A 1 493 ? 2.623 -43 -21.422 1 98.06 493 GLY A N 1
ATOM 3665 C CA . GLY A 1 493 ? 3.379 -43.906 -22.281 1 98.06 493 GLY A CA 1
ATOM 3666 C C . GLY A 1 493 ? 2.516 -44.625 -23.312 1 98.06 493 GLY A C 1
ATOM 3667 O O . GLY A 1 493 ? 1.288 -44.5 -23.281 1 98.06 493 GLY A O 1
ATOM 3668 N N . THR A 1 494 ? 3.158 -45.281 -24.281 1 98 494 THR A N 1
ATOM 3669 C CA . THR A 1 494 ? 2.516 -46.062 -25.328 1 98 494 THR A CA 1
ATOM 3670 C C . THR A 1 494 ? 2.65 -47.562 -25.031 1 98 494 THR A C 1
ATOM 3672 O O . THR A 1 494 ? 2.084 -48.406 -25.75 1 98 494 THR A O 1
ATOM 3675 N N . ASP A 1 495 ? 3.342 -47.812 -23.984 1 97.88 495 ASP A N 1
ATOM 3676 C CA . ASP A 1 495 ? 3.623 -49.219 -23.641 1 97.88 495 ASP A CA 1
ATOM 3677 C C . ASP A 1 495 ? 3.678 -49.406 -22.125 1 97.88 495 ASP A C 1
ATOM 3679 O O . ASP A 1 495 ? 4.445 -48.75 -21.438 1 97.88 495 ASP A O 1
ATOM 3683 N N . ARG A 1 496 ? 2.93 -50.406 -21.609 1 98.44 496 ARG A N 1
ATOM 3684 C CA . ARG A 1 496 ? 2.746 -50.594 -20.172 1 98.44 496 ARG A CA 1
ATOM 3685 C C . ARG A 1 496 ? 4.027 -51.094 -19.516 1 98.44 496 ARG A C 1
ATOM 3687 O O . ARG A 1 496 ? 4.301 -50.781 -18.359 1 98.44 496 ARG A O 1
ATOM 3694 N N . THR A 1 497 ? 4.82 -51.844 -20.234 1 98.5 497 THR A N 1
ATOM 3695 C CA . THR A 1 497 ? 6.094 -52.312 -19.703 1 98.5 497 THR A CA 1
ATOM 3696 C C . THR A 1 497 ? 7.051 -51.156 -19.484 1 98.5 497 THR A C 1
ATOM 3698 O O . THR A 1 497 ? 7.719 -51.062 -18.453 1 98.5 497 THR A O 1
ATOM 3701 N N . GLN A 1 498 ? 7.113 -50.281 -20.469 1 98.69 498 GLN A N 1
ATOM 3702 C CA . GLN A 1 498 ? 7.938 -49.094 -20.344 1 98.69 498 GLN A CA 1
ATOM 3703 C C . GLN A 1 498 ? 7.445 -48.188 -19.203 1 98.69 498 GLN A C 1
ATOM 3705 O O . GLN A 1 498 ? 8.242 -47.562 -18.5 1 98.69 498 GLN A O 1
ATOM 3710 N N . MET A 1 499 ? 6.129 -48.125 -19.016 1 98.75 499 MET A N 1
ATOM 3711 C CA . MET A 1 499 ? 5.551 -47.312 -17.953 1 98.75 499 MET A CA 1
ATOM 3712 C C . MET A 1 499 ? 5.984 -47.844 -16.578 1 98.75 499 MET A C 1
ATOM 3714 O O . MET A 1 499 ? 6.371 -47.062 -15.703 1 98.75 499 MET A O 1
ATOM 3718 N N . ALA A 1 500 ? 5.977 -49.156 -16.422 1 98.69 500 ALA A N 1
ATOM 3719 C CA . ALA A 1 500 ? 6.422 -49.75 -15.18 1 98.69 500 ALA A CA 1
ATOM 3720 C C . ALA A 1 500 ? 7.906 -49.5 -14.945 1 98.69 500 ALA A C 1
ATOM 3722 O O . ALA A 1 500 ? 8.32 -49.188 -13.82 1 98.69 500 ALA A O 1
ATOM 3723 N N . LEU A 1 501 ? 8.703 -49.625 -16 1 98.69 501 LEU A N 1
ATOM 3724 C CA . LEU A 1 501 ? 10.141 -49.406 -15.898 1 98.69 501 LEU A CA 1
ATOM 3725 C C . LEU A 1 501 ? 10.43 -47.969 -15.445 1 98.69 501 LEU A C 1
ATOM 3727 O O . LEU A 1 501 ? 11.234 -47.75 -14.531 1 98.69 501 LEU A O 1
ATOM 3731 N N . ALA A 1 502 ? 9.828 -47.062 -16.094 1 98.75 502 ALA A N 1
ATOM 3732 C CA . ALA A 1 502 ? 10.055 -45.656 -15.797 1 98.75 502 ALA A CA 1
ATOM 3733 C C . ALA A 1 502 ? 9.648 -45.312 -14.359 1 98.75 502 ALA A C 1
ATOM 3735 O O . ALA A 1 502 ? 10.383 -44.656 -13.641 1 98.75 502 ALA A O 1
ATOM 3736 N N . ALA A 1 503 ? 8.492 -45.781 -13.93 1 98.62 503 ALA A N 1
ATOM 3737 C CA . ALA A 1 503 ? 7.992 -45.531 -12.586 1 98.62 503 ALA A CA 1
ATOM 3738 C C . ALA A 1 503 ? 8.922 -46.125 -11.523 1 98.62 503 ALA A C 1
ATOM 3740 O O . ALA A 1 503 ? 9.266 -45.438 -10.555 1 98.62 503 ALA A O 1
ATOM 3741 N N . ASN A 1 504 ? 9.297 -47.344 -11.68 1 98.56 504 ASN A N 1
ATOM 3742 C CA . ASN A 1 504 ? 10.188 -48 -10.727 1 98.56 504 ASN A CA 1
ATOM 3743 C C . ASN A 1 504 ? 11.539 -47.312 -10.648 1 98.56 504 ASN A C 1
ATOM 3745 O O . ASN A 1 504 ? 12.133 -47.219 -9.578 1 98.56 504 ASN A O 1
ATOM 3749 N N . ARG A 1 505 ? 12.031 -46.812 -11.766 1 98.5 505 ARG A N 1
ATOM 3750 C CA . ARG A 1 505 ? 13.305 -46.094 -11.82 1 98.5 505 ARG A CA 1
ATOM 3751 C C . ARG A 1 505 ? 13.273 -44.875 -10.93 1 98.5 505 ARG A C 1
ATOM 3753 O O . ARG A 1 505 ? 14.234 -44.594 -10.219 1 98.5 505 ARG A O 1
ATOM 3760 N N . LEU A 1 506 ? 12.18 -44.125 -10.953 1 98.31 506 LEU A N 1
ATOM 3761 C CA . LEU A 1 506 ? 12.062 -42.906 -10.156 1 98.31 506 LEU A CA 1
ATOM 3762 C C . LEU A 1 506 ? 12 -43.219 -8.664 1 98.31 506 LEU A C 1
ATOM 3764 O O . LEU A 1 506 ? 12.5 -42.469 -7.836 1 98.31 506 LEU A O 1
ATOM 3768 N N . ALA A 1 507 ? 11.367 -44.344 -8.328 1 97.31 507 ALA A N 1
ATOM 3769 C CA . ALA A 1 507 ? 11.391 -44.781 -6.934 1 97.31 507 ALA A CA 1
ATOM 3770 C C . ALA A 1 507 ? 12.812 -45.094 -6.48 1 97.31 507 ALA A C 1
ATOM 3772 O O . ALA A 1 507 ? 13.188 -44.812 -5.348 1 97.31 507 ALA A O 1
ATOM 3773 N N . GLU A 1 508 ? 13.539 -45.688 -7.359 1 96.75 508 GLU A N 1
ATOM 3774 C CA . GLU A 1 508 ? 14.914 -46.062 -7.07 1 96.75 508 GLU A CA 1
ATOM 3775 C C . GLU A 1 508 ? 15.789 -44.844 -6.797 1 96.75 508 GLU A C 1
ATOM 3777 O O . GLU A 1 508 ? 16.609 -44.875 -5.875 1 96.75 508 GLU A O 1
ATOM 3782 N N . VAL A 1 509 ? 15.617 -43.812 -7.531 1 96.5 509 VAL A N 1
ATOM 3783 C CA . VAL A 1 509 ? 16.531 -42.688 -7.445 1 96.5 509 VAL A CA 1
ATOM 3784 C C . VAL A 1 509 ? 15.977 -41.625 -6.48 1 96.5 509 VAL A C 1
ATOM 3786 O O . VAL A 1 509 ? 16.609 -40.625 -6.219 1 96.5 509 VAL A O 1
ATOM 3789 N N . GLY A 1 510 ? 14.766 -41.844 -6.016 1 95.56 510 GLY A N 1
ATOM 3790 C CA . GLY A 1 510 ? 14.195 -40.969 -5.008 1 95.56 510 GLY A CA 1
ATOM 3791 C C . GLY A 1 510 ? 13.391 -39.812 -5.598 1 95.56 510 GLY A C 1
ATOM 3792 O O . GLY A 1 510 ? 13.133 -38.812 -4.922 1 95.56 510 GLY A O 1
ATOM 3793 N N . GLY A 1 511 ? 13.047 -39.906 -6.859 1 97.81 511 GLY A N 1
ATOM 3794 C CA . GLY A 1 511 ? 12.219 -38.906 -7.516 1 97.81 511 GLY A CA 1
ATOM 3795 C C . GLY A 1 511 ? 12.906 -38.25 -8.703 1 97.81 511 GLY A C 1
ATOM 3796 O O . GLY A 1 511 ? 14.133 -38.25 -8.797 1 97.81 511 GLY A O 1
ATOM 3797 N N . GLY A 1 512 ? 12.086 -37.656 -9.578 1 98 512 GLY A N 1
ATOM 3798 C CA . GLY A 1 512 ? 12.609 -37.031 -10.773 1 98 512 GLY A CA 1
ATOM 3799 C C . GLY A 1 512 ? 11.711 -37.219 -11.984 1 98 512 GLY A C 1
ATOM 3800 O O . GLY A 1 512 ? 10.492 -37.312 -11.852 1 98 512 GLY A O 1
ATOM 3801 N N . ILE A 1 513 ? 12.32 -37.094 -13.141 1 98.19 513 ILE A N 1
ATOM 3802 C CA . ILE A 1 513 ? 11.703 -37.281 -14.453 1 98.19 513 ILE A CA 1
ATOM 3803 C C . ILE A 1 513 ? 12.586 -38.219 -15.297 1 98.19 513 ILE A C 1
ATOM 3805 O O . ILE A 1 513 ? 13.805 -38.031 -15.367 1 98.19 513 ILE A O 1
ATOM 3809 N N . THR A 1 514 ? 11.969 -39.188 -15.883 1 98.56 514 THR A N 1
ATOM 3810 C CA . THR A 1 514 ? 12.742 -40.094 -16.719 1 98.56 514 THR A CA 1
ATOM 3811 C C . THR A 1 514 ? 11.938 -40.5 -17.953 1 98.56 514 THR A C 1
ATOM 3813 O O . THR A 1 514 ? 10.711 -40.344 -17.984 1 98.56 514 THR A O 1
ATOM 3816 N N . ILE A 1 515 ? 12.625 -40.906 -18.953 1 98.69 515 ILE A N 1
ATOM 3817 C CA . ILE A 1 515 ? 12.008 -41.406 -20.172 1 98.69 515 ILE A CA 1
ATOM 3818 C C . ILE A 1 515 ? 12.672 -42.688 -20.609 1 98.69 515 ILE A C 1
ATOM 3820 O O . ILE A 1 515 ? 13.898 -42.812 -20.609 1 98.69 515 ILE A O 1
ATOM 3824 N N . PHE A 1 516 ? 11.836 -43.656 -20.844 1 98.69 516 PHE A N 1
ATOM 3825 C CA . PHE A 1 516 ? 12.281 -44.969 -21.344 1 98.69 516 PHE A CA 1
ATOM 3826 C C . PHE A 1 516 ? 11.734 -45.219 -22.734 1 98.69 516 PHE A C 1
ATOM 3828 O O . PHE A 1 516 ? 10.594 -44.844 -23.047 1 98.69 516 PHE A O 1
ATOM 3835 N N . ARG A 1 517 ? 12.492 -45.812 -23.547 1 98.5 517 ARG A N 1
ATOM 3836 C CA . ARG A 1 517 ? 12.086 -46.312 -24.859 1 98.5 517 ARG A CA 1
ATOM 3837 C C . ARG A 1 517 ? 12.742 -47.688 -25.141 1 98.5 517 ARG A C 1
ATOM 3839 O O . ARG A 1 517 ? 13.961 -47.812 -25.016 1 98.5 517 ARG A O 1
ATOM 3846 N N . ASP A 1 518 ? 11.984 -48.688 -25.484 1 98.25 518 ASP A N 1
ATOM 3847 C CA . ASP A 1 518 ? 12.453 -50 -25.844 1 98.25 518 ASP A CA 1
ATOM 3848 C C . ASP A 1 518 ? 13.375 -50.594 -24.766 1 98.25 518 ASP A C 1
ATOM 3850 O O . ASP A 1 518 ? 14.43 -51.156 -25.062 1 98.25 518 ASP A O 1
ATOM 3854 N N . GLY A 1 519 ? 13 -50.281 -23.578 1 97.94 519 GLY A N 1
ATOM 3855 C CA . GLY A 1 519 ? 13.695 -50.875 -22.438 1 97.94 519 GLY A CA 1
ATOM 3856 C C . GLY A 1 519 ? 14.906 -50.062 -22.016 1 97.94 519 GLY A C 1
ATOM 3857 O O . GLY A 1 519 ? 15.531 -50.375 -21 1 97.94 519 GLY A O 1
ATOM 3858 N N . ALA A 1 520 ? 15.219 -49 -22.688 1 98.31 520 ALA A N 1
ATOM 3859 C CA . ALA A 1 520 ? 16.391 -48.188 -22.375 1 98.31 520 ALA A CA 1
ATOM 3860 C C . ALA A 1 520 ? 15.992 -46.812 -21.812 1 98.31 520 ALA A C 1
ATOM 3862 O O . ALA A 1 520 ? 15.039 -46.219 -22.297 1 98.31 520 ALA A O 1
ATOM 3863 N N . GLU A 1 521 ? 16.719 -46.438 -20.797 1 98.56 521 GLU A N 1
ATOM 3864 C CA . GLU A 1 521 ? 16.531 -45.094 -20.266 1 98.56 521 GLU A CA 1
ATOM 3865 C C . GLU A 1 521 ? 17.188 -44.031 -21.156 1 98.56 521 GLU A C 1
ATOM 3867 O O . GLU A 1 521 ? 18.391 -44.094 -21.406 1 98.56 521 GLU A O 1
ATOM 3872 N N . LEU A 1 522 ? 16.438 -43.062 -21.656 1 98.44 522 LEU A N 1
ATOM 3873 C CA . LEU A 1 522 ? 16.969 -42.062 -22.594 1 98.44 522 LEU A CA 1
ATOM 3874 C C . LEU A 1 522 ? 17.438 -40.812 -21.844 1 98.44 522 LEU A C 1
ATOM 3876 O O . LEU A 1 522 ? 18.344 -40.125 -22.312 1 98.44 522 LEU A O 1
ATOM 3880 N N . ALA A 1 523 ? 16.844 -40.469 -20.812 1 98.44 523 ALA A N 1
ATOM 3881 C CA . ALA A 1 523 ? 17.141 -39.281 -20.031 1 98.44 523 ALA A CA 1
ATOM 3882 C C . ALA A 1 523 ? 16.625 -39.438 -18.594 1 98.44 523 ALA A C 1
ATOM 3884 O O . ALA A 1 523 ? 15.664 -40.156 -18.344 1 98.44 523 ALA A O 1
ATOM 3885 N N . LEU A 1 524 ? 17.281 -38.781 -17.703 1 98.31 524 LEU A N 1
ATOM 3886 C CA . LEU A 1 524 ? 16.922 -38.75 -16.297 1 98.31 524 LEU A CA 1
ATOM 3887 C C . LEU A 1 524 ? 17.281 -37.438 -15.648 1 98.31 524 LEU A C 1
ATOM 3889 O O . LEU A 1 524 ? 18.406 -36.938 -15.828 1 98.31 524 LEU A O 1
ATOM 3893 N N . VAL A 1 525 ? 16.391 -36.75 -15.062 1 97.94 525 VAL A N 1
ATOM 3894 C CA . VAL A 1 525 ? 16.609 -35.625 -14.164 1 97.94 525 VAL A CA 1
ATOM 3895 C C . VAL A 1 525 ? 16.312 -36.062 -12.727 1 97.94 525 VAL A C 1
ATOM 3897 O O . VAL A 1 525 ? 15.156 -36.281 -12.367 1 97.94 525 VAL A O 1
ATOM 3900 N N . GLU A 1 526 ? 17.297 -36.188 -11.906 1 97.75 526 GLU A N 1
ATOM 3901 C CA . GLU A 1 526 ? 17.125 -36.594 -10.516 1 97.75 526 GLU A CA 1
ATOM 3902 C C . GLU A 1 526 ? 16.641 -35.406 -9.648 1 97.75 526 GLU A C 1
ATOM 3904 O O . GLU A 1 526 ? 17.203 -34.312 -9.719 1 97.75 526 GLU A O 1
ATOM 3909 N N . LEU A 1 527 ? 15.633 -35.625 -8.906 1 98.19 527 LEU A N 1
ATOM 3910 C CA . LEU A 1 527 ? 15.094 -34.688 -7.949 1 98.19 527 LEU A CA 1
ATOM 3911 C C . LEU A 1 527 ? 14.984 -35.281 -6.559 1 98.19 527 LEU A C 1
ATOM 3913 O O . LEU A 1 527 ? 13.883 -35.594 -6.094 1 98.19 527 LEU A O 1
ATOM 3917 N N . PRO A 1 528 ? 16.047 -35.406 -5.848 1 97.25 528 PRO A N 1
ATOM 3918 C CA . PRO A 1 528 ? 16.094 -36.188 -4.613 1 97.25 528 PRO A CA 1
ATOM 3919 C C . PRO A 1 528 ? 15.328 -35.531 -3.465 1 97.25 528 PRO A C 1
ATOM 3921 O O . PRO A 1 528 ? 14.977 -36.188 -2.492 1 97.25 528 PRO A O 1
ATOM 3924 N N . ILE A 1 529 ? 15.125 -34.219 -3.502 1 98.12 529 ILE A N 1
ATOM 3925 C CA . ILE A 1 529 ? 14.43 -33.531 -2.414 1 98.12 529 ILE A CA 1
ATOM 3926 C C . ILE A 1 529 ? 12.93 -33.531 -2.68 1 98.12 529 ILE A C 1
ATOM 3928 O O . ILE A 1 529 ? 12.445 -32.875 -3.584 1 98.12 529 ILE A O 1
ATOM 3932 N N . ALA A 1 530 ? 12.219 -34.344 -1.928 1 98.12 530 ALA A N 1
ATOM 3933 C CA . ALA A 1 530 ? 10.766 -34.469 -1.94 1 98.12 530 ALA A CA 1
ATOM 3934 C C . ALA A 1 530 ? 10.266 -34.969 -3.297 1 98.12 530 ALA A C 1
ATOM 3936 O O . ALA A 1 530 ? 9.062 -34.969 -3.566 1 98.12 530 ALA A O 1
ATOM 3937 N N . GLY A 1 531 ? 11.227 -35.406 -4.215 1 97.88 531 GLY A N 1
ATOM 3938 C CA . GLY A 1 531 ? 10.859 -35.75 -5.582 1 97.88 531 GLY A CA 1
ATOM 3939 C C . GLY A 1 531 ? 10.523 -34.531 -6.43 1 97.88 531 GLY A C 1
ATOM 3940 O O . GLY A 1 531 ? 9.883 -34.656 -7.473 1 97.88 531 GLY A O 1
ATOM 3941 N N . LEU A 1 532 ? 10.898 -33.344 -5.969 1 97.81 532 LEU A N 1
ATOM 3942 C CA . LEU A 1 532 ? 10.484 -32.094 -6.605 1 97.81 532 LEU A CA 1
ATOM 3943 C C . LEU A 1 532 ? 11.703 -31.266 -7.023 1 97.81 532 LEU A C 1
ATOM 3945 O O . LEU A 1 532 ? 11.641 -30.516 -8.008 1 97.81 532 LEU A O 1
ATOM 3949 N N . MET A 1 533 ? 12.773 -31.344 -6.227 1 98.12 533 MET A N 1
ATOM 3950 C CA . MET A 1 533 ? 13.875 -30.406 -6.414 1 98.12 533 MET A CA 1
ATOM 3951 C C . MET A 1 533 ? 15.219 -31.125 -6.305 1 98.12 533 MET A C 1
ATOM 3953 O O . MET A 1 533 ? 15.297 -32.25 -5.793 1 98.12 533 MET A O 1
ATOM 3957 N N . SER A 1 534 ? 16.188 -30.5 -6.824 1 97.44 534 SER A N 1
ATOM 3958 C CA . SER A 1 534 ? 17.578 -30.906 -6.703 1 97.44 534 SER A CA 1
ATOM 3959 C C . SER A 1 534 ? 18.438 -29.797 -6.094 1 97.44 534 SER A C 1
ATOM 3961 O O . SER A 1 534 ? 18.172 -28.609 -6.336 1 97.44 534 SER A O 1
ATOM 3963 N N . ASP A 1 535 ? 19.359 -30.125 -5.238 1 96.19 535 ASP A N 1
ATOM 3964 C CA . ASP A 1 535 ? 20.328 -29.156 -4.715 1 96.19 535 ASP A CA 1
ATOM 3965 C C . ASP A 1 535 ? 21.609 -29.156 -5.535 1 96.19 535 ASP A C 1
ATOM 3967 O O . ASP A 1 535 ? 22.609 -28.578 -5.125 1 96.19 535 ASP A O 1
ATOM 3971 N N . SER A 1 536 ? 21.578 -29.891 -6.746 1 96.12 536 SER A N 1
ATOM 3972 C CA . SER A 1 536 ? 22.672 -29.781 -7.707 1 96.12 536 SER A CA 1
ATOM 3973 C C . SER A 1 536 ? 22.719 -28.406 -8.344 1 96.12 536 SER A C 1
ATOM 3975 O O . SER A 1 536 ? 21.75 -27.656 -8.32 1 96.12 536 SER A O 1
ATOM 3977 N N . PRO A 1 537 ? 23.875 -28.031 -8.867 1 95.25 537 PRO A N 1
ATOM 3978 C CA . PRO A 1 537 ? 23.969 -26.734 -9.539 1 95.25 537 PRO A CA 1
ATOM 3979 C C . PRO A 1 537 ? 22.906 -26.562 -10.625 1 95.25 537 PRO A C 1
ATOM 3981 O O . PRO A 1 537 ? 22.609 -27.5 -11.375 1 95.25 537 PRO A O 1
ATOM 3984 N N . ALA A 1 538 ? 22.375 -25.422 -10.68 1 95 538 ALA A N 1
ATOM 3985 C CA . ALA A 1 538 ? 21.297 -25.109 -11.617 1 95 538 ALA A CA 1
ATOM 3986 C C . ALA A 1 538 ? 21.672 -25.469 -13.047 1 95 538 ALA A C 1
ATOM 3988 O O . ALA A 1 538 ? 20.844 -25.969 -13.812 1 95 538 ALA A O 1
ATOM 3989 N N . SER A 1 539 ? 22.906 -25.234 -13.43 1 94.69 539 SER A N 1
ATOM 3990 C CA . SER A 1 539 ? 23.375 -25.516 -14.789 1 94.69 539 SER A CA 1
ATOM 3991 C C . SER A 1 539 ? 23.328 -27.016 -15.086 1 94.69 539 SER A C 1
ATOM 3993 O O . SER A 1 539 ? 23.016 -27.422 -16.219 1 94.69 539 SER A O 1
ATOM 3995 N N . GLU A 1 540 ? 23.609 -27.812 -14.07 1 96.56 540 GLU A N 1
ATOM 3996 C CA . GLU A 1 540 ? 23.547 -29.266 -14.234 1 96.56 540 GLU A CA 1
ATOM 3997 C C . GLU A 1 540 ? 22.109 -29.75 -14.398 1 96.56 540 GLU A C 1
ATOM 3999 O O . GLU A 1 540 ? 21.828 -30.562 -15.273 1 96.56 540 GLU A O 1
ATOM 4004 N N . VAL A 1 541 ? 21.297 -29.25 -13.539 1 96.88 541 VAL A N 1
ATOM 4005 C CA . VAL A 1 541 ? 19.891 -29.609 -13.625 1 96.88 541 VAL A CA 1
ATOM 4006 C C . VAL A 1 541 ? 19.312 -29.172 -14.977 1 96.88 541 VAL A C 1
ATOM 4008 O O . VAL A 1 541 ? 18.578 -29.922 -15.617 1 96.88 541 VAL A O 1
ATOM 4011 N N . ALA A 1 542 ? 19.656 -27.969 -15.445 1 95.5 542 ALA A N 1
ATOM 4012 C CA . ALA A 1 542 ? 19.203 -27.453 -16.734 1 95.5 542 ALA A CA 1
ATOM 4013 C C . ALA A 1 542 ? 19.688 -28.344 -17.875 1 95.5 542 ALA A C 1
ATOM 4015 O O . ALA A 1 542 ? 18.969 -28.594 -18.844 1 95.5 542 ALA A O 1
ATOM 4016 N N . ALA A 1 543 ? 20.906 -28.781 -17.797 1 96.69 543 ALA A N 1
ATOM 4017 C CA . ALA A 1 543 ? 21.469 -29.656 -18.828 1 96.69 543 ALA A CA 1
ATOM 4018 C C . ALA A 1 543 ? 20.719 -30.984 -18.875 1 96.69 543 ALA A C 1
ATOM 4020 O O . ALA A 1 543 ? 20.438 -31.5 -19.969 1 96.69 543 ALA A O 1
ATOM 4021 N N . ASN A 1 544 ? 20.484 -31.531 -17.734 1 96.88 544 ASN A N 1
ATOM 4022 C CA . ASN A 1 544 ? 19.719 -32.781 -17.672 1 96.88 544 ASN A CA 1
ATOM 4023 C C . ASN A 1 544 ? 18.312 -32.594 -18.203 1 96.88 544 ASN A C 1
ATOM 4025 O O . ASN A 1 544 ? 17.766 -33.469 -18.875 1 96.88 544 ASN A O 1
ATOM 4029 N N . ALA A 1 545 ? 17.719 -31.484 -17.859 1 94.69 545 ALA A N 1
ATOM 4030 C CA . ALA A 1 545 ? 16.375 -31.172 -18.375 1 94.69 545 ALA A CA 1
ATOM 4031 C C . ALA A 1 545 ? 16.391 -31.047 -19.891 1 94.69 545 ALA A C 1
ATOM 4033 O O . ALA A 1 545 ? 15.422 -31.453 -20.547 1 94.69 545 ALA A O 1
ATOM 4034 N N . GLN A 1 546 ? 17.422 -30.453 -20.422 1 94.5 546 GLN A N 1
ATOM 4035 C CA . GLN A 1 546 ? 17.547 -30.344 -21.875 1 94.5 546 GLN A CA 1
ATOM 4036 C C . GLN A 1 546 ? 17.609 -31.719 -22.516 1 94.5 546 GLN A C 1
ATOM 4038 O O . GLN A 1 546 ? 17 -31.953 -23.562 1 94.5 546 GLN A O 1
ATOM 4043 N N . LYS A 1 547 ? 18.328 -32.625 -21.891 1 96.75 547 LYS A N 1
ATOM 4044 C CA . LYS A 1 547 ? 18.391 -34 -22.391 1 96.75 547 LYS A CA 1
ATOM 4045 C C . LYS A 1 547 ? 17.016 -34.656 -22.391 1 96.75 547 LYS A C 1
ATOM 4047 O O . LYS A 1 547 ? 16.688 -35.438 -23.281 1 96.75 547 LYS A O 1
ATOM 4052 N N . LEU A 1 548 ? 16.344 -34.375 -21.391 1 96.38 548 LEU A N 1
ATOM 4053 C CA . LEU A 1 548 ? 14.984 -34.875 -21.297 1 96.38 548 LEU A CA 1
ATOM 4054 C C . LEU A 1 548 ? 14.133 -34.375 -22.453 1 96.38 548 LEU A C 1
ATOM 4056 O O . LEU A 1 548 ? 13.391 -35.156 -23.078 1 96.38 548 LEU A O 1
ATOM 4060 N N . VAL A 1 549 ? 14.195 -33.094 -22.766 1 93.94 549 VAL A N 1
ATOM 4061 C CA . VAL A 1 549 ? 13.438 -32.469 -23.844 1 93.94 549 VAL A CA 1
ATOM 4062 C C . VAL A 1 549 ? 13.828 -33.125 -25.172 1 93.94 549 VAL A C 1
ATOM 4064 O O . VAL A 1 549 ? 12.969 -33.469 -26 1 93.94 549 VAL A O 1
ATOM 4067 N N . GLU A 1 550 ? 15.086 -33.344 -25.344 1 95.75 550 GLU A N 1
ATOM 4068 C CA . GLU A 1 550 ? 15.578 -34 -26.562 1 95.75 550 GLU A CA 1
ATOM 4069 C C . GLU A 1 550 ? 15.07 -35.438 -26.656 1 95.75 550 GLU A C 1
ATOM 4071 O O . GLU A 1 550 ? 14.719 -35.906 -27.75 1 95.75 550 GLU A O 1
ATOM 4076 N N . ALA A 1 551 ? 15.055 -36.094 -25.531 1 97.62 551 ALA A N 1
ATOM 4077 C CA . ALA A 1 551 ? 14.547 -37.438 -25.5 1 97.62 551 ALA A CA 1
ATOM 4078 C C . ALA A 1 551 ? 13.07 -37.5 -25.859 1 97.62 551 ALA A C 1
ATOM 4080 O O . ALA A 1 551 ? 12.625 -38.406 -26.562 1 97.62 551 ALA A O 1
ATOM 4081 N N . MET A 1 552 ? 12.312 -36.625 -25.375 1 97.06 552 MET A N 1
ATOM 4082 C CA . MET A 1 552 ? 10.891 -36.531 -25.719 1 97.06 552 MET A CA 1
ATOM 4083 C C . MET A 1 552 ? 10.703 -36.344 -27.219 1 97.06 552 MET A C 1
ATOM 4085 O O . MET A 1 552 ? 9.844 -36.969 -27.828 1 97.06 552 MET A O 1
ATOM 4089 N N . GLN A 1 553 ? 11.531 -35.469 -27.766 1 96.31 553 GLN A N 1
ATOM 4090 C CA . GLN A 1 553 ? 11.492 -35.219 -29.203 1 96.31 553 GLN A CA 1
ATOM 4091 C C . GLN A 1 553 ? 11.844 -36.5 -29.969 1 96.31 553 GLN A C 1
ATOM 4093 O O . GLN A 1 553 ? 11.219 -36.812 -30.984 1 96.31 553 GLN A O 1
ATOM 4098 N N . ALA A 1 554 ? 12.75 -37.125 -29.469 1 96.75 554 ALA A N 1
ATOM 4099 C CA . ALA A 1 554 ? 13.188 -38.375 -30.109 1 96.75 554 ALA A CA 1
ATOM 4100 C C . ALA A 1 554 ? 12.078 -39.438 -30.078 1 96.75 554 ALA A C 1
ATOM 4102 O O . ALA A 1 554 ? 12.047 -40.312 -30.922 1 96.75 554 ALA A O 1
ATOM 4103 N N . CYS A 1 555 ? 11.219 -39.25 -29.156 1 97.44 555 CYS A N 1
ATOM 4104 C CA . CYS A 1 555 ? 10.102 -40.188 -29.047 1 97.44 555 CYS A CA 1
ATOM 4105 C C . CYS A 1 555 ? 8.898 -39.688 -29.828 1 97.44 555 CYS A C 1
ATOM 4107 O O . CYS A 1 555 ? 7.797 -40.219 -29.719 1 97.44 555 CYS A O 1
ATOM 4109 N N . GLY A 1 556 ? 9.031 -38.531 -30.531 1 96.19 556 GLY A N 1
ATOM 4110 C CA . GLY A 1 556 ? 8.008 -38.094 -31.453 1 96.19 556 GLY A CA 1
ATOM 4111 C C . GLY A 1 556 ? 7.281 -36.844 -31 1 96.19 556 GLY A C 1
ATOM 4112 O O . GLY A 1 556 ? 6.551 -36.219 -31.766 1 96.19 556 GLY A O 1
ATOM 4113 N N . CYS A 1 557 ? 7.5 -36.438 -29.75 1 96.06 557 CYS A N 1
ATOM 4114 C CA . CYS A 1 557 ? 6.777 -35.312 -29.203 1 96.06 557 CYS A CA 1
ATOM 4115 C C . CYS A 1 557 ? 7.246 -34 -29.844 1 96.06 557 CYS A C 1
ATOM 4117 O O . CYS A 1 557 ? 8.445 -33.719 -29.891 1 96.06 557 CYS A O 1
ATOM 4119 N N . THR A 1 558 ? 6.289 -33.125 -30.281 1 90.5 558 THR A N 1
ATOM 4120 C CA . THR A 1 558 ? 6.648 -31.875 -30.953 1 90.5 558 THR A CA 1
ATOM 4121 C C . THR A 1 558 ? 6.16 -30.656 -30.172 1 90.5 558 THR A C 1
ATOM 4123 O O . THR A 1 558 ? 6.305 -29.531 -30.609 1 90.5 558 THR A O 1
ATOM 4126 N N . LEU A 1 559 ? 5.539 -30.891 -29.047 1 90.12 559 LEU A N 1
ATOM 4127 C CA . LEU A 1 559 ? 4.988 -29.812 -28.25 1 90.12 559 LEU A CA 1
ATOM 4128 C C . LEU A 1 559 ? 6.098 -28.922 -27.688 1 90.12 559 LEU A C 1
ATOM 4130 O O . LEU A 1 559 ? 7.152 -29.422 -27.297 1 90.12 559 LEU A O 1
ATOM 4134 N N . ASN A 1 560 ? 5.828 -27.609 -27.719 1 86 560 ASN A N 1
ATOM 4135 C CA . ASN A 1 560 ? 6.672 -26.703 -26.969 1 86 560 ASN A CA 1
ATOM 4136 C C . ASN A 1 560 ? 6.52 -26.906 -25.453 1 86 560 ASN A C 1
ATOM 4138 O O . ASN A 1 560 ? 5.41 -27.109 -24.969 1 86 560 ASN A O 1
ATOM 4142 N N . ASN A 1 561 ? 7.672 -27 -24.766 1 83.62 561 ASN A N 1
ATOM 4143 C CA . ASN A 1 561 ? 7.668 -27.156 -23.328 1 83.62 561 ASN A CA 1
ATOM 4144 C C . ASN A 1 561 ? 6.84 -28.359 -22.891 1 83.62 561 ASN A C 1
ATOM 4146 O O . ASN A 1 561 ? 6 -28.25 -21.984 1 83.62 561 ASN A O 1
ATOM 4150 N N . ALA A 1 562 ? 7.035 -29.469 -23.562 1 88.56 562 ALA A N 1
ATOM 4151 C CA . ALA A 1 562 ? 6.258 -30.703 -23.391 1 88.56 562 ALA A CA 1
ATOM 4152 C C . ALA A 1 562 ? 6.293 -31.156 -21.938 1 88.56 562 ALA A C 1
ATOM 4154 O O . ALA A 1 562 ? 5.277 -31.609 -21.391 1 88.56 562 ALA A O 1
ATOM 4155 N N . TYR A 1 563 ? 7.418 -31.047 -21.344 1 89.69 563 TYR A N 1
ATOM 4156 C CA . TYR A 1 563 ? 7.535 -31.5 -19.953 1 89.69 563 TYR A CA 1
ATOM 4157 C C . TYR A 1 563 ? 6.559 -30.766 -19.062 1 89.69 563 TYR A C 1
ATOM 4159 O O . TYR A 1 563 ? 5.902 -31.375 -18.203 1 89.69 563 TYR A O 1
ATOM 4167 N N . MET A 1 564 ? 6.543 -29.438 -19.156 1 87.06 564 MET A N 1
ATOM 4168 C CA . MET A 1 564 ? 5.625 -28.656 -18.328 1 87.06 564 MET A CA 1
ATOM 4169 C C . MET A 1 564 ? 4.184 -29.109 -18.531 1 87.06 564 MET A C 1
ATOM 4171 O O . MET A 1 564 ? 3.402 -29.172 -17.578 1 87.06 564 MET A O 1
ATOM 4175 N N . GLN A 1 565 ? 3.844 -29.453 -19.719 1 86.94 565 GLN A N 1
ATOM 4176 C CA . GLN A 1 565 ? 2.5 -29.953 -20 1 86.94 565 GLN A CA 1
ATOM 4177 C C . GLN A 1 565 ? 2.227 -31.266 -19.281 1 86.94 565 GLN A C 1
ATOM 4179 O O . GLN A 1 565 ? 1.149 -31.453 -18.719 1 86.94 565 GLN A O 1
ATOM 4184 N N . HIS A 1 566 ? 3.203 -32.125 -19.266 1 91.44 566 HIS A N 1
ATOM 4185 C CA . HIS A 1 566 ? 3.088 -33.375 -18.547 1 91.44 566 HIS A CA 1
ATOM 4186 C C . HIS A 1 566 ? 2.783 -33.156 -17.078 1 91.44 566 HIS A C 1
ATOM 4188 O O . HIS A 1 566 ? 1.882 -33.781 -16.516 1 91.44 566 HIS A O 1
ATOM 4194 N N . SER A 1 567 ? 3.518 -32.219 -16.547 1 90.75 567 SER A N 1
ATOM 4195 C CA . SER A 1 567 ? 3.473 -32.031 -15.102 1 90.75 567 SER A CA 1
ATOM 4196 C C . SER A 1 567 ? 2.143 -31.422 -14.664 1 90.75 567 SER A C 1
ATOM 4198 O O . SER A 1 567 ? 1.779 -31.484 -13.492 1 90.75 567 SER A O 1
ATOM 4200 N N . LEU A 1 568 ? 1.385 -30.859 -15.578 1 90.88 568 LEU A N 1
ATOM 4201 C CA . LEU A 1 568 ? 0.173 -30.125 -15.227 1 90.88 568 LEU A CA 1
ATOM 4202 C C . LEU A 1 568 ? -1.067 -30.984 -15.469 1 90.88 568 LEU A C 1
ATOM 4204 O O . LEU A 1 568 ? -2.182 -30.578 -15.133 1 90.88 568 LEU A O 1
ATOM 4208 N N . LEU A 1 569 ? -0.926 -32.156 -15.984 1 94.69 569 LEU A N 1
ATOM 4209 C CA . LEU A 1 569 ? -2.064 -33 -16.359 1 94.69 569 LEU A CA 1
ATOM 4210 C C . LEU A 1 569 ? -2.826 -33.469 -15.117 1 94.69 569 LEU A C 1
ATOM 4212 O O . LEU A 1 569 ? -3.973 -33.906 -15.219 1 94.69 569 LEU A O 1
ATOM 4216 N N . ALA A 1 570 ? -2.18 -33.344 -13.977 1 94.88 570 ALA A N 1
ATOM 4217 C CA . ALA A 1 570 ? -2.82 -33.781 -12.742 1 94.88 570 ALA A CA 1
ATOM 4218 C C . ALA A 1 570 ? -3.332 -32.594 -11.945 1 94.88 570 ALA A C 1
ATOM 4220 O O . ALA A 1 570 ? -3.715 -32.719 -10.781 1 94.88 570 ALA A O 1
ATOM 4221 N N . LEU A 1 571 ? -3.309 -31.391 -12.492 1 93.12 571 LEU A N 1
ATOM 4222 C CA . LEU A 1 571 ? -3.721 -30.188 -11.805 1 93.12 571 LEU A CA 1
ATOM 4223 C C . LEU A 1 571 ? -5.234 -30 -11.867 1 93.12 571 LEU A C 1
ATOM 4225 O O . LEU A 1 571 ? -5.742 -29.266 -12.719 1 93.12 571 LEU A O 1
ATOM 4229 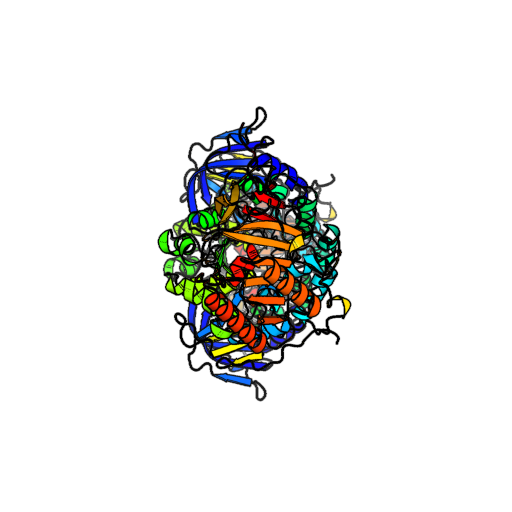N N . VAL A 1 572 ? -5.938 -30.516 -10.945 1 93.44 572 VAL A N 1
ATOM 4230 C CA . VAL A 1 572 ? -7.387 -30.688 -11 1 93.44 572 VAL A CA 1
ATOM 4231 C C . VAL A 1 572 ? -8.078 -29.375 -10.617 1 93.44 572 VAL A C 1
ATOM 4233 O O . VAL A 1 572 ? -9.211 -29.391 -10.125 1 93.44 572 VAL A O 1
ATOM 4236 N N . VAL A 1 573 ? -7.383 -28.266 -10.773 1 92.62 573 VAL A N 1
ATOM 4237 C CA . VAL A 1 573 ? -8 -26.984 -10.453 1 92.62 573 VAL A CA 1
ATOM 4238 C C . VAL A 1 573 ? -7.949 -26.078 -11.68 1 92.62 573 VAL A C 1
ATOM 4240 O O . VAL A 1 573 ? -8.281 -24.891 -11.594 1 92.62 573 VAL A O 1
ATOM 4243 N N . ILE A 1 574 ? -7.457 -26.531 -12.766 1 90.94 574 ILE A N 1
ATOM 4244 C CA . ILE A 1 574 ? -7.465 -25.828 -14.047 1 90.94 574 ILE A CA 1
ATOM 4245 C C . ILE A 1 574 ? -8.219 -26.656 -15.078 1 90.94 574 ILE A C 1
ATOM 4247 O O . ILE A 1 574 ? -7.879 -27.812 -15.328 1 90.94 574 ILE A O 1
ATOM 4251 N N . PRO A 1 575 ? -9.188 -26.141 -15.688 1 92.19 575 PRO A N 1
ATOM 4252 C CA . PRO A 1 575 ? -9.992 -26.906 -16.641 1 92.19 575 PRO A CA 1
ATOM 4253 C C . PRO A 1 575 ? -9.188 -27.375 -17.844 1 92.19 575 PRO A C 1
ATOM 4255 O O . PRO A 1 575 ? -8.094 -26.875 -18.109 1 92.19 575 PRO A O 1
ATOM 4258 N N . GLU A 1 576 ? -9.695 -28.391 -18.547 1 93.38 576 GLU A N 1
ATOM 4259 C CA . GLU A 1 576 ? -11.047 -28.953 -18.438 1 93.38 576 GLU A CA 1
ATOM 4260 C C . GLU A 1 576 ? -11.023 -30.328 -17.797 1 93.38 576 GLU A C 1
ATOM 4262 O O . GLU A 1 576 ? -11.82 -30.625 -16.906 1 93.38 576 GLU A O 1
ATOM 4267 N N . LEU A 1 577 ? -10.18 -31.172 -18.375 1 96.94 577 LEU A N 1
ATOM 4268 C CA . LEU A 1 577 ? -10.125 -32.562 -17.906 1 96.94 577 LEU A CA 1
ATOM 4269 C C . LEU A 1 577 ? -8.75 -32.875 -17.344 1 96.94 577 LEU A C 1
ATOM 4271 O O . LEU A 1 577 ? -7.73 -32.531 -17.938 1 96.94 577 LEU A O 1
ATOM 4275 N N . ARG A 1 578 ? -8.711 -33.469 -16.203 1 97.44 578 ARG A N 1
ATOM 4276 C CA . ARG A 1 578 ? -7.477 -33.812 -15.484 1 97.44 578 ARG A CA 1
ATOM 4277 C C . ARG A 1 578 ? -7.559 -35.188 -14.852 1 97.44 578 ARG A C 1
ATOM 4279 O O . ARG A 1 578 ? -8.641 -35.75 -14.734 1 97.44 578 ARG A O 1
ATOM 4286 N N . ILE A 1 579 ? -6.406 -35.75 -14.531 1 97.75 579 ILE A N 1
ATOM 4287 C CA . ILE A 1 579 ? -6.352 -37.031 -13.82 1 97.75 579 ILE A CA 1
ATOM 4288 C C . ILE A 1 579 ? -5.867 -36.781 -12.391 1 97.75 579 ILE A C 1
ATOM 4290 O O . ILE A 1 579 ? -4.984 -35.969 -12.148 1 97.75 579 ILE A O 1
ATOM 4294 N N . SER A 1 580 ? -6.465 -37.406 -11.391 1 97.12 580 SER A N 1
ATOM 4295 C CA . SER A 1 580 ? -5.988 -37.469 -10.016 1 97.12 580 SER A CA 1
ATOM 4296 C C . SER A 1 580 ? -5.781 -38.906 -9.57 1 97.12 580 SER A C 1
ATOM 4298 O O . SER A 1 580 ? -5.969 -39.844 -10.352 1 97.12 580 SER A O 1
ATOM 4300 N N . ASP A 1 581 ? -5.262 -39.125 -8.336 1 96.5 581 ASP A N 1
ATOM 4301 C CA . ASP A 1 581 ? -5.086 -40.438 -7.773 1 96.5 581 ASP A CA 1
ATOM 4302 C C . ASP A 1 581 ? -6.438 -41.094 -7.496 1 96.5 581 ASP A C 1
ATOM 4304 O O . ASP A 1 581 ? -6.508 -42.312 -7.27 1 96.5 581 ASP A O 1
ATOM 4308 N N . LEU A 1 582 ? -7.5 -40.281 -7.625 1 96.56 582 LEU A N 1
ATOM 4309 C CA . LEU A 1 582 ? -8.828 -40.812 -7.316 1 96.56 582 LEU A CA 1
ATOM 4310 C C . LEU A 1 582 ? -9.625 -41.031 -8.594 1 96.56 582 LEU A C 1
ATOM 4312 O O . LEU A 1 582 ? -10.727 -41.594 -8.547 1 96.56 582 LEU A O 1
ATOM 4316 N N . GLY A 1 583 ? -9.125 -40.594 -9.711 1 97.06 583 GLY A N 1
ATOM 4317 C CA . GLY A 1 583 ? -9.82 -40.812 -10.969 1 97.06 583 GLY A CA 1
ATOM 4318 C C . GLY A 1 583 ? -9.719 -39.625 -11.922 1 97.06 583 GLY A C 1
ATOM 4319 O O . GLY A 1 583 ? -8.93 -38.719 -11.703 1 97.06 583 GLY A O 1
ATOM 4320 N N . LEU A 1 584 ? -10.453 -39.812 -13.023 1 97.88 584 LEU A N 1
ATOM 4321 C CA . LEU A 1 584 ? -10.547 -38.719 -14 1 97.88 584 LEU A CA 1
ATOM 4322 C C . LEU A 1 584 ? -11.477 -37.625 -13.508 1 97.88 584 LEU A C 1
ATOM 4324 O O . LEU A 1 584 ? -12.57 -37.906 -13.008 1 97.88 584 LEU A O 1
ATOM 4328 N N . VAL A 1 585 ? -11.023 -36.344 -13.617 1 97.19 585 VAL A N 1
ATOM 4329 C CA . VAL A 1 585 ? -11.781 -35.25 -13.039 1 97.19 585 VAL A CA 1
ATOM 4330 C C . VAL A 1 585 ? -12.141 -34.219 -14.133 1 97.19 585 VAL A C 1
ATOM 4332 O O . VAL A 1 585 ? -11.266 -33.719 -14.82 1 97.19 585 VAL A O 1
ATOM 4335 N N . ASP A 1 586 ? -13.414 -34 -14.312 1 96.81 586 ASP A N 1
ATOM 4336 C CA . ASP A 1 586 ? -13.883 -32.844 -15.086 1 96.81 586 ASP A CA 1
ATOM 4337 C C . ASP A 1 586 ? -13.867 -31.562 -14.242 1 96.81 586 ASP A C 1
ATOM 4339 O O . ASP A 1 586 ? -14.789 -31.328 -13.445 1 96.81 586 ASP A O 1
ATOM 4343 N N . VAL A 1 587 ? -12.883 -30.734 -14.523 1 93.94 587 VAL A N 1
ATOM 4344 C CA . VAL A 1 587 ? -12.617 -29.594 -13.672 1 93.94 587 VAL A CA 1
ATOM 4345 C C . VAL A 1 587 ? -13.672 -28.516 -13.914 1 93.94 587 VAL A C 1
ATOM 4347 O O . VAL A 1 587 ? -13.914 -27.656 -13.055 1 93.94 587 VAL A O 1
ATOM 4350 N N . ARG A 1 588 ? -14.547 -28.547 -15.047 1 91.31 588 ARG A N 1
ATOM 4351 C CA . ARG A 1 588 ? -15.617 -27.594 -15.312 1 91.31 588 ARG A CA 1
ATOM 4352 C C . ARG A 1 588 ? -16.75 -27.734 -14.297 1 91.31 588 ARG A C 1
ATOM 4354 O O . ARG A 1 588 ? -17.359 -26.734 -13.906 1 91.31 588 ARG A O 1
ATOM 4361 N N . SER A 1 589 ? -16.812 -28.953 -13.836 1 91.12 589 SER A N 1
ATOM 4362 C CA . SER A 1 589 ? -17.891 -29.266 -12.891 1 91.12 589 SER A CA 1
ATOM 4363 C C . SER A 1 589 ? -17.328 -29.734 -11.555 1 91.12 589 SER A C 1
ATOM 4365 O O . SER A 1 589 ? -18.062 -29.875 -10.586 1 91.12 589 SER A O 1
ATOM 4367 N N . PHE A 1 590 ? -16.047 -29.938 -11.516 1 91.62 590 PHE A N 1
ATOM 4368 C CA . PHE A 1 590 ? -15.352 -30.453 -10.344 1 91.62 590 PHE A CA 1
ATOM 4369 C C . PHE A 1 590 ? -15.984 -31.766 -9.883 1 91.62 590 PHE A C 1
ATOM 4371 O O . PHE A 1 590 ? -16.281 -31.922 -8.695 1 91.62 590 PHE A O 1
ATOM 4378 N N . LYS A 1 591 ? -16.125 -32.656 -10.828 1 95.25 591 LYS A N 1
ATOM 4379 C CA . LYS A 1 591 ? -16.656 -34 -10.57 1 95.25 591 LYS A CA 1
ATOM 4380 C C . LYS A 1 591 ? -15.797 -35.062 -11.25 1 95.25 591 LYS A C 1
ATOM 4382 O O . LYS A 1 591 ? 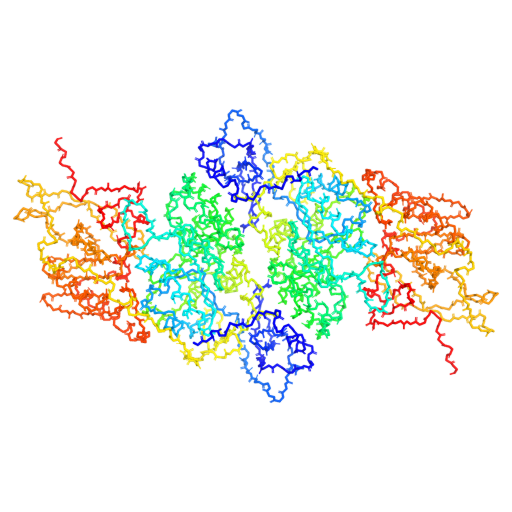-15.219 -34.812 -12.312 1 95.25 591 LYS A O 1
ATOM 4387 N N . LYS A 1 592 ? -15.797 -36.188 -10.609 1 97.38 592 LYS A N 1
ATOM 4388 C CA . LYS A 1 592 ? -15.172 -37.344 -11.258 1 97.38 592 LYS A CA 1
ATOM 4389 C C . LYS A 1 592 ? -16.062 -37.906 -12.367 1 97.38 592 LYS A C 1
ATOM 4391 O O . LYS A 1 592 ? -17.281 -37.969 -12.227 1 97.38 592 LYS A O 1
ATOM 4396 N N . ILE A 1 593 ? -15.422 -38.312 -13.422 1 97.31 593 ILE A N 1
ATOM 4397 C CA . ILE A 1 593 ? -16.141 -38.969 -14.516 1 97.31 593 ILE A CA 1
ATOM 4398 C C . ILE A 1 593 ? -15.453 -40.281 -14.875 1 97.31 593 ILE A C 1
ATOM 4400 O O . ILE A 1 593 ? -14.273 -40.469 -14.57 1 97.31 593 ILE A O 1
ATOM 4404 N N . PRO A 1 594 ? -16.203 -41.156 -15.508 1 97.38 594 PRO A N 1
ATOM 4405 C CA . PRO A 1 594 ? -15.578 -42.438 -15.867 1 97.38 594 PRO A CA 1
ATOM 4406 C C . PRO A 1 594 ? -14.609 -42.312 -17.031 1 97.38 594 PRO A C 1
ATOM 4408 O O . PRO A 1 594 ? -14.789 -41.438 -17.906 1 97.38 594 PRO A O 1
ATOM 4411 N N . VAL A 1 595 ? -13.594 -43.156 -17.062 1 98.12 595 VAL A N 1
ATOM 4412 C CA . VAL A 1 595 ? -12.648 -43.188 -18.172 1 98.12 595 VAL A CA 1
ATOM 4413 C C . VAL A 1 595 ? -13.328 -43.719 -19.422 1 98.12 595 VAL A C 1
ATOM 4415 O O . VAL A 1 595 ? -13.141 -43.188 -20.531 1 98.12 595 VAL A O 1
ATOM 4418 N N . ILE A 1 596 ? -14.102 -44.719 -19.219 1 97.25 596 ILE A N 1
ATOM 4419 C CA . ILE A 1 596 ? -14.875 -45.344 -20.297 1 97.25 596 ILE A CA 1
ATOM 4420 C C . ILE A 1 596 ? -16.328 -44.906 -20.203 1 97.25 596 ILE A C 1
ATOM 4422 O O . ILE A 1 596 ? -16.984 -45.094 -19.172 1 97.25 596 ILE A O 1
ATOM 4426 N N . GLU A 1 597 ? -16.859 -44.344 -21.328 1 94.69 597 GLU A N 1
ATOM 4427 C CA . GLU A 1 597 ? -18.25 -43.938 -21.344 1 94.69 597 GLU A CA 1
ATOM 4428 C C . GLU A 1 597 ? -19.188 -45.125 -21.234 1 94.69 597 GLU A C 1
ATOM 4430 O O . GLU A 1 597 ? -18.922 -46.188 -21.812 1 94.69 597 GLU A O 1
ATOM 4435 N N . PRO A 1 598 ? -20.266 -44.875 -20.406 1 84.88 598 PRO A N 1
ATOM 4436 C CA . PRO A 1 598 ? -21.234 -46 -20.344 1 84.88 598 PRO A CA 1
ATOM 4437 C C . PRO A 1 598 ? -21.891 -46.281 -21.688 1 84.88 598 PRO A C 1
ATOM 4439 O O . PRO A 1 598 ? -22.047 -45.375 -22.516 1 84.88 598 PRO A O 1
ATOM 4442 N N . PHE A 1 599 ? -22.141 -47.562 -21.969 1 71.75 599 PHE A N 1
ATOM 4443 C CA . PHE A 1 599 ? -22.875 -47.969 -23.156 1 71.75 599 PHE A CA 1
ATOM 4444 C C . PHE A 1 599 ? -24.297 -47.438 -23.125 1 71.75 599 PHE A C 1
ATOM 4446 O O . PHE A 1 599 ? -24.969 -47.531 -22.094 1 71.75 599 PHE A O 1
ATOM 4453 N N . ASN A 1 600 ? -24.641 -46.438 -23.812 1 51.69 600 ASN A N 1
ATOM 4454 C CA . ASN A 1 600 ? -26.062 -46.188 -23.953 1 51.69 600 ASN A CA 1
ATOM 4455 C C . ASN A 1 600 ? -26.781 -47.438 -24.5 1 51.69 600 ASN A C 1
ATOM 4457 O O . ASN A 1 600 ? -26.453 -47.906 -25.594 1 51.69 600 ASN A O 1
ATOM 4461 N N . GLU A 1 601 ? -27.312 -48.25 -23.641 1 41.44 601 GLU A N 1
ATOM 4462 C CA . GLU A 1 601 ? -28.312 -49.156 -24.234 1 41.44 601 GLU A CA 1
ATOM 4463 C C . GLU A 1 601 ? -29.406 -48.344 -24.938 1 41.44 601 GLU A C 1
ATOM 4465 O O . GLU A 1 601 ? -29.828 -47.281 -24.469 1 41.44 601 GLU A O 1
ATOM 4470 N N . MET B 1 1 ? -20.719 3.529 26.969 1 34.06 1 MET B N 1
ATOM 4471 C CA . MET B 1 1 ? -21.312 3.064 25.719 1 34.06 1 MET B CA 1
ATOM 4472 C C . MET B 1 1 ? -20.328 2.219 24.922 1 34.06 1 MET B C 1
ATOM 4474 O O . MET B 1 1 ? -19.203 2.652 24.656 1 34.06 1 MET B O 1
ATOM 4478 N N . THR B 1 2 ? -20.344 0.996 25.078 1 46.66 2 THR B N 1
ATOM 4479 C CA . THR B 1 2 ? -19.422 0.043 24.453 1 46.66 2 THR B CA 1
ATOM 4480 C C . THR B 1 2 ? -19.312 0.295 22.953 1 46.66 2 THR B C 1
ATOM 4482 O O . THR B 1 2 ? -20.328 0.259 22.234 1 46.66 2 THR B O 1
ATOM 4485 N N . HIS B 1 3 ? -18.422 1.175 22.531 1 56 3 HIS B N 1
ATOM 4486 C CA . HIS B 1 3 ? -18.094 1.521 21.156 1 56 3 HIS B CA 1
ATOM 4487 C C . HIS B 1 3 ? -18.109 0.288 20.266 1 56 3 HIS B C 1
ATOM 4489 O O . HIS B 1 3 ? -17.422 -0.698 20.547 1 56 3 HIS B O 1
ATOM 4495 N N . LYS B 1 4 ? -19.281 0.156 19.484 1 65.38 4 LYS B N 1
ATOM 4496 C CA . LYS B 1 4 ? -19.266 -0.97 18.562 1 65.38 4 LYS B CA 1
ATOM 4497 C C . LYS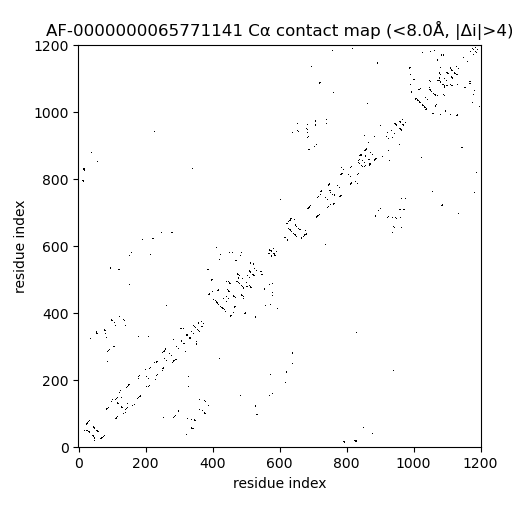 B 1 4 ? -18.344 -0.685 17.359 1 65.38 4 LYS B C 1
ATOM 4499 O O . LYS B 1 4 ? -18.594 0.243 16.594 1 65.38 4 LYS B O 1
ATOM 4504 N N . THR B 1 5 ? -17.219 -1.206 17.297 1 81.25 5 THR B N 1
ATOM 4505 C CA . THR B 1 5 ? -16.25 -1.094 16.219 1 81.25 5 THR B CA 1
ATOM 4506 C C . THR B 1 5 ? -16.812 -1.693 14.93 1 81.25 5 THR B C 1
ATOM 4508 O O . THR B 1 5 ? -17.531 -2.697 14.969 1 81.25 5 THR B O 1
ATOM 4511 N N . PHE B 1 6 ? -16.797 -0.902 13.828 1 91.69 6 PHE B N 1
ATOM 4512 C CA . PHE B 1 6 ? -17.156 -1.428 12.516 1 91.69 6 PHE B CA 1
ATOM 4513 C C . PHE B 1 6 ? -16.516 -2.787 12.281 1 91.69 6 PHE B C 1
ATOM 4515 O O . PHE B 1 6 ? -15.32 -2.967 12.523 1 91.69 6 PHE B O 1
ATOM 4522 N N . PRO B 1 7 ? -17.328 -3.74 11.93 1 93.44 7 PRO B N 1
ATOM 4523 C CA . PRO B 1 7 ? -16.766 -5.082 11.781 1 93.44 7 PRO B CA 1
ATOM 4524 C C . PRO B 1 7 ? -15.664 -5.148 10.719 1 93.44 7 PRO B C 1
ATOM 4526 O O . PRO B 1 7 ? -15.766 -4.473 9.688 1 93.44 7 PRO B O 1
ATOM 4529 N N . SER B 1 8 ? -14.609 -5.906 11.047 1 94.62 8 SER B N 1
ATOM 4530 C CA . SER B 1 8 ? -13.57 -6.156 10.047 1 94.62 8 SER B CA 1
ATOM 4531 C C . SER B 1 8 ? -14.078 -7.09 8.953 1 94.62 8 SER B C 1
ATOM 4533 O O . SER B 1 8 ? -15.148 -7.691 9.086 1 94.62 8 SER B O 1
ATOM 4535 N N . TRP B 1 9 ? -13.422 -7.195 7.824 1 95.06 9 TRP B N 1
ATOM 4536 C CA . TRP B 1 9 ? -13.82 -8.055 6.715 1 95.06 9 TRP B CA 1
ATOM 4537 C C . TRP B 1 9 ? -13.984 -9.5 7.18 1 95.06 9 TRP B C 1
ATOM 4539 O O . TRP B 1 9 ? -15.008 -10.133 6.898 1 95.06 9 TRP B O 1
ATOM 4549 N N . PRO B 1 10 ? -12.938 -10.078 7.957 1 96 10 PRO B N 1
ATOM 4550 C CA . PRO B 1 10 ? -13.102 -11.469 8.375 1 96 10 PRO B CA 1
ATOM 4551 C C . PRO B 1 10 ? -14.406 -11.703 9.141 1 96 10 PRO B C 1
ATOM 4553 O O . PRO B 1 10 ? -14.969 -12.797 9.078 1 96 10 PRO B O 1
ATOM 4556 N N . ASP B 1 11 ? -14.875 -10.695 9.82 1 96 11 ASP B N 1
ATOM 4557 C CA . ASP B 1 11 ? -16.062 -10.828 10.656 1 96 11 ASP B CA 1
ATOM 4558 C C . ASP B 1 11 ? -17.312 -10.984 9.805 1 96 11 ASP B C 1
ATOM 4560 O O . ASP B 1 11 ? -18.312 -11.531 10.258 1 96 11 ASP B O 1
ATOM 4564 N N . VAL B 1 12 ? -17.312 -10.539 8.516 1 97.81 12 VAL B N 1
ATOM 4565 C CA . VAL B 1 12 ? -18.547 -10.5 7.738 1 97.81 12 VAL B CA 1
ATOM 4566 C C . VAL B 1 12 ? -18.328 -11.18 6.391 1 97.81 12 VAL B C 1
ATOM 4568 O O . VAL B 1 12 ? -19.203 -11.156 5.527 1 97.81 12 VAL B O 1
ATOM 4571 N N . ALA B 1 13 ? -17.172 -11.812 6.137 1 97.88 13 ALA B N 1
ATOM 4572 C CA . ALA B 1 13 ? -16.781 -12.398 4.859 1 97.88 13 ALA B CA 1
ATOM 4573 C C . ALA B 1 13 ? -17.844 -13.375 4.355 1 97.88 13 ALA B C 1
ATOM 4575 O O . ALA B 1 13 ? -18.25 -13.312 3.191 1 97.88 13 ALA B O 1
ATOM 4576 N N . PRO B 1 14 ? -18.375 -14.273 5.191 1 98.25 14 PRO B N 1
ATOM 4577 C CA . PRO B 1 14 ? -19.391 -15.203 4.699 1 98.25 14 PRO B CA 1
ATOM 4578 C C . PRO B 1 14 ? -20.625 -14.484 4.141 1 98.25 14 PRO B C 1
ATOM 4580 O O . PRO B 1 14 ? -21.172 -14.898 3.113 1 98.25 14 PRO B O 1
ATOM 4583 N N . GLN B 1 15 ? -21.047 -13.414 4.828 1 98.62 15 GLN B N 1
ATOM 4584 C CA . GLN B 1 15 ? -22.203 -12.664 4.367 1 98.62 15 GLN B CA 1
ATOM 4585 C C . GLN B 1 15 ? -21.938 -12.008 3.02 1 98.62 15 GLN B C 1
ATOM 4587 O O . GLN B 1 15 ? -22.812 -12 2.143 1 98.62 15 GLN B O 1
ATOM 4592 N N . LEU B 1 16 ? -20.797 -11.406 2.891 1 98.75 16 LEU B N 1
ATOM 4593 C CA . LEU B 1 16 ? -20.422 -10.766 1.635 1 98.75 16 LEU B CA 1
ATOM 4594 C C . LEU B 1 16 ? -20.406 -11.773 0.491 1 98.75 16 LEU B C 1
ATOM 4596 O O . LEU B 1 16 ? -20.922 -11.492 -0.595 1 98.75 16 LEU B O 1
ATOM 4600 N N . ILE B 1 17 ? -19.812 -12.961 0.726 1 98.75 17 ILE B N 1
ATOM 4601 C CA . ILE B 1 17 ? -19.703 -14.008 -0.278 1 98.75 17 ILE B CA 1
ATOM 4602 C C . ILE B 1 17 ? -21.094 -14.477 -0.703 1 98.75 17 ILE B C 1
ATOM 4604 O O . ILE B 1 17 ? -21.391 -14.562 -1.897 1 98.75 17 ILE B O 1
ATOM 4608 N N . GLU B 1 18 ? -21.984 -14.734 0.248 1 98.56 18 GLU B N 1
ATOM 4609 C CA . GLU B 1 18 ? -23.328 -15.203 -0.043 1 98.56 18 GLU B CA 1
ATOM 4610 C C . GLU B 1 18 ? -24.109 -14.172 -0.854 1 98.56 18 GLU B C 1
ATOM 4612 O O . GLU B 1 18 ? -24.844 -14.531 -1.775 1 98.56 18 GLU B O 1
ATOM 4617 N N . THR B 1 19 ? -23.953 -12.922 -0.494 1 98.81 19 THR B N 1
ATOM 4618 C CA . THR B 1 19 ? -24.641 -11.852 -1.212 1 98.81 19 THR B CA 1
ATOM 4619 C C . THR B 1 19 ? -24.094 -11.711 -2.625 1 98.81 19 THR B C 1
ATOM 4621 O O . THR B 1 19 ? -24.844 -11.617 -3.592 1 98.81 19 THR B O 1
ATOM 4624 N N . ALA B 1 20 ? -22.781 -11.68 -2.768 1 98.75 20 ALA B N 1
ATOM 4625 C CA . ALA B 1 20 ? -22.141 -11.539 -4.07 1 98.75 20 ALA B CA 1
ATOM 4626 C C . ALA B 1 20 ? -22.531 -12.68 -5.004 1 98.75 20 ALA B C 1
ATOM 4628 O O . ALA B 1 20 ? -22.656 -12.484 -6.215 1 98.75 20 ALA B O 1
ATOM 4629 N N . ALA B 1 21 ? -22.781 -13.883 -4.414 1 98 21 ALA B N 1
ATOM 4630 C CA . ALA B 1 21 ? -23.141 -15.07 -5.188 1 98 21 ALA B CA 1
ATOM 4631 C C . ALA B 1 21 ? -24.641 -15.102 -5.488 1 98 21 ALA B C 1
ATOM 4633 O O . ALA B 1 21 ? -25.109 -15.938 -6.258 1 98 21 ALA B O 1
ATOM 4634 N N . GLY B 1 22 ? -25.406 -14.25 -4.879 1 97.88 22 GLY B N 1
ATOM 4635 C CA . GLY B 1 22 ? -26.844 -14.188 -5.082 1 97.88 22 GLY B CA 1
ATOM 4636 C C . GLY B 1 22 ? -27.609 -15.156 -4.199 1 97.88 22 GLY B C 1
ATOM 4637 O O . GLY B 1 22 ? -28.797 -15.398 -4.426 1 97.88 22 GLY B O 1
ATOM 4638 N N . ARG B 1 23 ? -26.922 -15.664 -3.211 1 98.25 23 ARG B N 1
ATOM 4639 C CA . ARG B 1 23 ? -27.562 -16.672 -2.359 1 98.25 23 ARG B CA 1
ATOM 4640 C C . ARG B 1 23 ? -28.234 -16.016 -1.155 1 98.25 23 ARG B C 1
ATOM 4642 O O . ARG B 1 23 ? -29.062 -16.641 -0.485 1 98.25 23 ARG B O 1
ATOM 4649 N N . SER B 1 24 ? -27.938 -14.836 -0.763 1 98.25 24 SER B N 1
ATOM 4650 C CA . SER B 1 24 ? -28.547 -14.008 0.265 1 98.25 24 SER B CA 1
ATOM 4651 C C . SER B 1 24 ? -28.719 -12.57 -0.215 1 98.25 24 SER B C 1
ATOM 4653 O O . SER B 1 24 ? -27.875 -12.039 -0.935 1 98.25 24 SER B O 1
ATOM 4655 N N . PRO B 1 25 ? -29.797 -11.984 0.109 1 98.62 25 PRO B N 1
ATOM 4656 C CA . PRO B 1 25 ? -30.047 -10.625 -0.385 1 98.62 25 PRO B CA 1
ATOM 4657 C C . PRO B 1 25 ? -29.125 -9.594 0.258 1 98.62 25 PRO B C 1
ATOM 4659 O O . PRO B 1 25 ? -28.703 -9.758 1.408 1 98.62 25 PRO B O 1
ATOM 4662 N N . ALA B 1 26 ? -28.859 -8.586 -0.494 1 98.88 26 ALA B N 1
ATOM 4663 C CA . ALA B 1 26 ? -28.141 -7.422 0.017 1 98.88 26 ALA B CA 1
ATOM 4664 C C . ALA B 1 26 ? -29 -6.609 0.974 1 98.88 26 ALA B C 1
ATOM 4666 O O . ALA B 1 26 ? -30.234 -6.738 0.971 1 98.88 26 ALA B O 1
ATOM 4667 N N . ASP B 1 27 ? -28.328 -5.887 1.885 1 98.81 27 ASP B N 1
ATOM 4668 C CA . ASP B 1 27 ? -29.062 -4.902 2.688 1 98.81 27 ASP B CA 1
ATOM 4669 C C . ASP B 1 27 ? -29.531 -3.732 1.828 1 98.81 27 ASP B C 1
ATOM 4671 O O . ASP B 1 27 ? -30.656 -3.254 1.988 1 98.81 27 ASP B O 1
ATOM 4675 N N . THR B 1 28 ? -28.703 -3.273 0.933 1 98.81 28 THR B N 1
ATOM 4676 C CA . THR B 1 28 ? -28.969 -2.152 0.037 1 98.81 28 THR B CA 1
ATOM 4677 C C . THR B 1 28 ? -28.406 -2.424 -1.354 1 98.81 28 THR B C 1
ATOM 4679 O O . THR B 1 28 ? -27.328 -3.004 -1.487 1 98.81 28 THR B O 1
ATOM 4682 N N . VAL B 1 29 ? -29.109 -2.061 -2.398 1 98.81 29 VAL B N 1
ATOM 4683 C CA . VAL B 1 29 ? -28.625 -2.074 -3.771 1 98.81 29 VAL B CA 1
ATOM 4684 C C . VAL B 1 29 ? -28.781 -0.69 -4.395 1 98.81 29 VAL B C 1
ATOM 4686 O O . VAL B 1 29 ? -29.859 -0.099 -4.328 1 98.81 29 VAL B O 1
ATOM 4689 N N . ILE B 1 30 ? -27.766 -0.066 -4.84 1 98.88 30 ILE B N 1
ATOM 4690 C CA . ILE B 1 30 ? -27.812 1.139 -5.66 1 98.88 30 ILE B CA 1
ATOM 4691 C C . ILE B 1 30 ? -27.844 0.753 -7.137 1 98.88 30 ILE B C 1
ATOM 4693 O O . ILE B 1 30 ? -26.922 0.093 -7.633 1 98.88 30 ILE B O 1
ATOM 4697 N N . ARG B 1 31 ? -28.797 1.183 -7.902 1 98.25 31 ARG B N 1
ATOM 4698 C CA . ARG B 1 31 ? -28.969 0.734 -9.281 1 98.25 31 ARG B CA 1
ATOM 4699 C C . ARG B 1 31 ? -28.75 1.879 -10.258 1 98.25 31 ARG B C 1
ATOM 4701 O O . ARG B 1 31 ? -28.938 3.047 -9.914 1 98.25 31 ARG B O 1
ATOM 4708 N N . ASN B 1 32 ? -28.328 1.502 -11.445 1 98 32 ASN B N 1
ATOM 4709 C CA . ASN B 1 32 ? -28.375 2.361 -12.625 1 98 32 ASN B CA 1
ATOM 4710 C C . ASN B 1 32 ? -27.5 3.594 -12.453 1 98 32 ASN B C 1
ATOM 4712 O O . ASN B 1 32 ? -27.953 4.723 -12.648 1 98 32 ASN B O 1
ATOM 4716 N N . GLY B 1 33 ? -26.266 3.391 -12.008 1 98.75 33 GLY B N 1
ATOM 4717 C CA . GLY B 1 33 ? -25.328 4.492 -11.875 1 98.75 33 GLY B CA 1
ATOM 4718 C C . GLY B 1 33 ? -24.141 4.387 -12.82 1 98.75 33 GLY B C 1
ATOM 4719 O O . GLY B 1 33 ? -24.016 3.402 -13.547 1 98.75 33 GLY B O 1
ATOM 4720 N N . LYS B 1 34 ? -23.406 5.492 -12.977 1 98.88 34 LYS B N 1
ATOM 4721 C CA . LYS B 1 34 ? -22.094 5.5 -13.617 1 98.88 34 LYS B CA 1
ATOM 4722 C C . LYS B 1 34 ? -20.984 5.234 -12.602 1 98.88 34 LYS B C 1
ATOM 4724 O O . LYS B 1 34 ? -20.703 6.082 -11.75 1 98.88 34 LYS B O 1
ATOM 4729 N N . TRP B 1 35 ? -20.375 4.074 -12.656 1 98.88 35 TRP B N 1
ATOM 4730 C CA . TRP B 1 35 ? -19.344 3.633 -11.719 1 98.88 35 TRP B CA 1
ATOM 4731 C C . TRP B 1 35 ? -18.016 4.309 -12.008 1 98.88 35 TRP B C 1
ATOM 4733 O O . TRP B 1 35 ? -17.391 4.055 -13.047 1 98.88 35 TRP B O 1
ATOM 4743 N N . VAL B 1 36 ? -17.578 5.266 -11.148 1 98.94 36 VAL B N 1
ATOM 4744 C CA . VAL B 1 36 ? -16.234 5.84 -11.227 1 98.94 36 VAL B CA 1
ATOM 4745 C C . VAL B 1 36 ? -15.227 4.859 -10.648 1 98.94 36 VAL B C 1
ATOM 4747 O O . VAL B 1 36 ? -15.086 4.746 -9.43 1 98.94 36 VAL B O 1
ATOM 4750 N N . ASN B 1 37 ? -14.531 4.137 -11.5 1 98.88 37 ASN B N 1
ATOM 4751 C CA . ASN B 1 37 ? -13.539 3.146 -11.086 1 98.88 37 ASN B CA 1
ATOM 4752 C C . ASN B 1 37 ? -12.148 3.754 -10.984 1 98.88 37 ASN B C 1
ATOM 4754 O O . ASN B 1 37 ? -11.508 4.031 -12 1 98.88 37 ASN B O 1
ATOM 4758 N N . VAL B 1 38 ? -11.625 3.896 -9.773 1 98.81 38 VAL B N 1
ATOM 4759 C CA . VAL B 1 38 ? -10.375 4.609 -9.531 1 98.81 38 VAL B CA 1
ATOM 4760 C C . VAL B 1 38 ? -9.195 3.652 -9.695 1 98.81 38 VAL B C 1
ATOM 4762 O O . VAL B 1 38 ? -8.047 4.086 -9.75 1 98.81 38 VAL B O 1
ATOM 4765 N N . HIS B 1 39 ? -9.461 2.328 -9.781 1 98.62 39 HIS B N 1
ATOM 4766 C CA . HIS B 1 39 ? -8.398 1.362 -10.031 1 98.62 39 HIS B CA 1
ATOM 4767 C C . HIS B 1 39 ? -7.969 1.383 -11.492 1 98.62 39 HIS B C 1
ATOM 4769 O O . HIS B 1 39 ? -6.781 1.266 -11.797 1 98.62 39 HIS B O 1
ATOM 4775 N N . THR B 1 40 ? -8.945 1.546 -12.406 1 98.62 40 THR B N 1
ATOM 4776 C CA . THR B 1 40 ? -8.672 1.505 -13.836 1 98.62 40 THR B CA 1
ATOM 4777 C C . THR B 1 40 ? -8.805 2.895 -14.453 1 98.62 40 THR B C 1
ATOM 4779 O O . THR B 1 40 ? -8.523 3.084 -15.641 1 98.62 40 THR B O 1
ATOM 4782 N N . ARG B 1 41 ? -9.203 3.887 -13.727 1 98.31 41 ARG B N 1
ATOM 4783 C CA . ARG B 1 41 ? -9.391 5.277 -14.133 1 98.31 41 ARG B CA 1
ATOM 4784 C C . ARG B 1 41 ? -10.359 5.379 -15.305 1 98.31 41 ARG B C 1
ATOM 4786 O O . ARG B 1 41 ? -10.016 5.934 -16.359 1 98.31 41 ARG B O 1
ATOM 4793 N N . GLU B 1 42 ? -11.586 4.789 -14.992 1 98.12 42 GLU B N 1
ATOM 4794 C CA . GLU B 1 42 ? -12.656 4.793 -15.977 1 98.12 42 GLU B CA 1
ATOM 4795 C C . GLU B 1 42 ? -14 5.125 -15.336 1 98.12 42 GLU B C 1
ATOM 4797 O O . GLU B 1 42 ? -14.141 5.066 -14.109 1 98.12 42 GLU B O 1
ATOM 4802 N N . VAL B 1 43 ? -14.859 5.625 -16.172 1 98.69 43 VAL B N 1
ATOM 4803 C CA . VAL B 1 43 ? -16.266 5.715 -15.805 1 98.69 43 VAL B CA 1
ATOM 4804 C C . VAL B 1 43 ? -17.062 4.672 -16.578 1 98.69 43 VAL B C 1
ATOM 4806 O O . VAL B 1 43 ? -17.031 4.637 -17.812 1 98.69 43 VAL B O 1
ATOM 4809 N N . LEU B 1 44 ? -17.703 3.754 -15.867 1 98.69 44 LEU B N 1
ATOM 4810 C CA . LEU B 1 44 ? -18.469 2.674 -16.484 1 98.69 44 LEU B CA 1
ATOM 4811 C C . LEU B 1 44 ? -19.969 2.896 -16.297 1 98.69 44 LEU B C 1
ATOM 4813 O O . LEU B 1 44 ? -20.469 2.895 -15.164 1 98.69 44 LEU B O 1
ATOM 4817 N N . GLU B 1 45 ? -20.734 3.023 -17.344 1 98.25 45 GLU B N 1
ATOM 4818 C CA . GLU B 1 45 ? -22.156 3.342 -17.312 1 98.25 45 GLU B CA 1
ATOM 4819 C C . GLU B 1 45 ? -23 2.107 -16.984 1 98.25 45 GLU B C 1
ATOM 4821 O O . GLU B 1 45 ? -22.578 0.979 -17.25 1 98.25 45 GLU B O 1
ATOM 4826 N N . GLY B 1 46 ? -24.125 2.307 -16.391 1 97.94 46 GLY B N 1
ATOM 4827 C CA . GLY B 1 46 ? -25.094 1.244 -16.203 1 97.94 46 GLY B CA 1
ATOM 4828 C C . GLY B 1 46 ? -24.625 0.172 -15.242 1 97.94 46 GLY B C 1
ATOM 4829 O O . GLY B 1 46 ? -24.672 -1.019 -15.555 1 97.94 46 GLY B O 1
ATOM 4830 N N . HIS B 1 47 ? -24.172 0.576 -14.047 1 98.56 47 HIS B N 1
ATOM 4831 C CA . HIS B 1 47 ? -23.688 -0.376 -13.055 1 98.56 47 HIS B CA 1
ATOM 4832 C C . HIS B 1 47 ? -24.484 -0.272 -11.758 1 98.56 47 HIS B C 1
ATOM 4834 O O . HIS B 1 47 ? -25.078 0.763 -11.477 1 98.56 47 HIS B O 1
ATOM 4840 N N . ASP B 1 48 ? -24.562 -1.372 -11.062 1 98.81 48 ASP B N 1
ATOM 4841 C CA . ASP B 1 48 ? -25.219 -1.496 -9.758 1 98.81 48 ASP B CA 1
ATOM 4842 C C . ASP B 1 48 ? -24.203 -1.835 -8.672 1 98.81 48 ASP B C 1
ATOM 4844 O O . ASP B 1 48 ? -23.125 -2.363 -8.961 1 98.81 48 ASP B O 1
ATOM 4848 N N . ILE B 1 49 ? -24.469 -1.456 -7.445 1 98.94 49 ILE B N 1
ATOM 4849 C CA . ILE B 1 49 ? -23.688 -1.8 -6.27 1 98.94 49 ILE B CA 1
ATOM 4850 C C . ILE B 1 49 ? -24.547 -2.535 -5.258 1 98.94 49 ILE B C 1
ATOM 4852 O O . ILE B 1 49 ? -25.656 -2.078 -4.922 1 98.94 49 ILE B O 1
ATOM 4856 N N . ALA B 1 50 ? -24.156 -3.699 -4.789 1 98.94 50 ALA B N 1
ATOM 4857 C CA . ALA B 1 50 ? -24.797 -4.406 -3.682 1 98.94 50 ALA B CA 1
ATOM 4858 C C . ALA B 1 50 ? -23.984 -4.25 -2.396 1 98.94 50 ALA B C 1
ATOM 4860 O O . ALA B 1 50 ? -22.781 -4.453 -2.391 1 98.94 50 ALA B O 1
ATOM 4861 N N . ILE B 1 51 ? -24.672 -3.838 -1.338 1 98.88 51 ILE B N 1
ATOM 4862 C CA . ILE B 1 51 ? -24.031 -3.576 -0.053 1 98.88 51 ILE B CA 1
ATOM 4863 C C . ILE B 1 51 ? -24.547 -4.559 0.992 1 98.88 51 ILE B C 1
ATOM 4865 O O . ILE B 1 51 ? -25.75 -4.832 1.055 1 98.88 51 ILE B O 1
ATOM 4869 N N . LYS B 1 52 ? -23.688 -5.156 1.751 1 98.81 52 LYS B N 1
ATOM 4870 C CA . LYS B 1 52 ? -24.016 -6.047 2.863 1 98.81 52 LYS B CA 1
ATOM 4871 C C . LYS B 1 52 ? -23.109 -5.773 4.062 1 98.81 52 LYS B C 1
ATOM 4873 O O . LYS B 1 52 ? -21.891 -5.66 3.91 1 98.81 52 LYS B O 1
ATOM 4878 N N . ALA B 1 53 ? -23.672 -5.629 5.254 1 98.38 53 ALA B N 1
ATOM 4879 C CA . ALA B 1 53 ? -22.938 -5.438 6.504 1 98.38 53 ALA B CA 1
ATOM 4880 C C . ALA B 1 53 ? -22.016 -4.23 6.414 1 98.38 53 ALA B C 1
ATOM 4882 O O . ALA B 1 53 ? -20.875 -4.27 6.906 1 98.38 53 ALA B O 1
ATOM 4883 N N . GLY B 1 54 ? -22.469 -3.182 5.656 1 98.56 54 GLY B N 1
ATOM 4884 C CA . GLY B 1 54 ? -21.734 -1.928 5.582 1 98.56 54 GLY B CA 1
ATOM 4885 C C . GLY B 1 54 ? -20.609 -1.959 4.57 1 98.56 54 GLY B C 1
ATOM 4886 O O . GLY B 1 54 ? -19.859 -0.98 4.426 1 98.56 54 GLY B O 1
ATOM 4887 N N . ARG B 1 55 ? -20.453 -3.07 3.834 1 98.75 55 ARG B N 1
ATOM 4888 C CA . ARG B 1 55 ? -19.391 -3.246 2.85 1 98.75 55 ARG B CA 1
ATOM 4889 C C . ARG B 1 55 ? -19.953 -3.562 1.473 1 98.75 55 ARG B C 1
ATOM 4891 O O . ARG B 1 55 ? -21.125 -3.943 1.354 1 98.75 55 ARG B O 1
ATOM 4898 N N . ILE B 1 56 ? -19.188 -3.311 0.495 1 98.88 56 ILE B N 1
ATOM 4899 C CA . ILE B 1 56 ? -19.578 -3.656 -0.868 1 98.88 56 ILE B CA 1
ATOM 4900 C C . ILE B 1 56 ? -19.438 -5.164 -1.075 1 98.88 56 ILE B C 1
ATOM 4902 O O . ILE B 1 56 ? -18.359 -5.727 -0.903 1 98.88 56 ILE B O 1
ATOM 4906 N N . ALA B 1 57 ? -20.516 -5.793 -1.417 1 98.81 57 ALA B N 1
ATOM 4907 C CA . ALA B 1 57 ? -20.5 -7.219 -1.734 1 98.81 57 ALA B CA 1
ATOM 4908 C C . ALA B 1 57 ? -20.25 -7.441 -3.223 1 98.81 57 ALA B C 1
ATOM 4910 O O . ALA B 1 57 ? -19.531 -8.375 -3.607 1 98.81 57 ALA B O 1
ATOM 4911 N N . TYR B 1 58 ? -20.875 -6.559 -3.986 1 98.62 58 TYR B N 1
ATOM 4912 C CA . TYR B 1 58 ? -20.812 -6.711 -5.438 1 98.62 58 TYR B CA 1
ATOM 4913 C C . TYR B 1 58 ? -20.969 -5.363 -6.129 1 98.62 58 TYR B C 1
ATOM 4915 O O . TYR B 1 58 ? -21.734 -4.504 -5.68 1 98.62 58 TYR B O 1
ATOM 4923 N N . VAL B 1 59 ? -20.25 -5.113 -7.168 1 98.81 59 VAL B N 1
ATOM 4924 C CA . VAL B 1 59 ? -20.469 -4.031 -8.125 1 98.81 59 VAL B CA 1
ATOM 4925 C C . VAL B 1 59 ? -20.391 -4.574 -9.547 1 98.81 59 VAL B C 1
ATOM 4927 O O . VAL B 1 59 ? -19.484 -5.352 -9.875 1 98.81 59 VAL B O 1
ATOM 4930 N N . GLY B 1 60 ? -21.266 -4.297 -10.375 1 98.19 60 GLY B N 1
ATOM 4931 C CA . GLY B 1 60 ? -21.328 -4.793 -11.742 1 98.19 60 GLY B CA 1
ATOM 4932 C C . GLY B 1 60 ? -22.547 -4.301 -12.508 1 98.19 60 GLY B C 1
ATOM 4933 O O . GLY B 1 60 ? -23.25 -3.402 -12.047 1 98.19 60 GLY B O 1
ATOM 4934 N N . PRO B 1 61 ? -22.719 -4.805 -13.664 1 97.62 61 PRO B N 1
ATOM 4935 C CA . PRO B 1 61 ? -23.766 -4.293 -14.555 1 97.62 61 PRO B CA 1
ATOM 4936 C C . PRO B 1 61 ? -25.172 -4.625 -14.07 1 97.62 61 PRO B C 1
ATOM 4938 O O . PRO B 1 61 ? -26.141 -3.98 -14.484 1 97.62 61 PRO B O 1
ATOM 4941 N N . ASP B 1 62 ? -25.297 -5.664 -13.219 1 97.56 62 ASP B N 1
ATOM 4942 C CA . ASP B 1 62 ? -26.609 -6.102 -12.766 1 97.56 62 ASP B CA 1
ATOM 4943 C C . ASP B 1 62 ? -26.547 -6.727 -11.375 1 97.56 62 ASP B C 1
ATOM 4945 O O . ASP B 1 62 ? -25.953 -7.793 -11.203 1 97.56 62 ASP B O 1
ATOM 4949 N N . ALA B 1 63 ? -27.109 -6.074 -10.375 1 98.06 63 ALA B N 1
ATOM 4950 C CA . ALA B 1 63 ? -27.141 -6.598 -9.008 1 98.06 63 ALA B CA 1
ATOM 4951 C C . ALA B 1 63 ? -28.516 -7.137 -8.656 1 98.06 63 ALA B C 1
ATOM 4953 O O . ALA B 1 63 ? -28.828 -7.348 -7.477 1 98.06 63 ALA B O 1
ATOM 4954 N N . SER B 1 64 ? -29.391 -7.375 -9.633 1 97.38 64 SER B N 1
ATOM 4955 C CA . SER B 1 64 ? -30.75 -7.859 -9.391 1 97.38 64 SER B CA 1
ATOM 4956 C C . SER B 1 64 ? -30.734 -9.195 -8.656 1 97.38 64 SER B C 1
ATOM 4958 O O . SER B 1 64 ? -31.609 -9.461 -7.828 1 97.38 64 SER B O 1
ATOM 4960 N N . TYR B 1 65 ? -29.75 -10.016 -8.93 1 97 65 TYR B N 1
ATOM 4961 C CA . TYR B 1 65 ? -29.703 -11.352 -8.344 1 97 65 TYR B CA 1
ATOM 4962 C C . TYR B 1 65 ? -29.312 -11.289 -6.871 1 97 65 TYR B C 1
ATOM 4964 O O . TYR B 1 65 ? -29.422 -12.281 -6.148 1 97 65 TYR B O 1
ATOM 4972 N N . CYS B 1 66 ? -28.891 -10.078 -6.395 1 97.75 66 CYS B N 1
ATOM 4973 C CA . CYS B 1 66 ? -28.562 -9.844 -4.992 1 97.75 66 CYS B CA 1
ATOM 4974 C C . CYS B 1 66 ? -29.734 -9.188 -4.266 1 97.75 66 CYS B C 1
ATOM 4976 O O . CYS B 1 66 ? -29.609 -8.828 -3.096 1 97.75 66 CYS B O 1
ATOM 4978 N N . THR B 1 67 ? -30.844 -8.945 -4.914 1 97.88 67 THR B N 1
ATOM 4979 C CA . THR B 1 67 ? -31.953 -8.164 -4.367 1 97.88 67 THR B CA 1
ATOM 4980 C C . THR B 1 67 ? -33.031 -9.078 -3.826 1 97.88 67 THR B C 1
ATOM 4982 O O . THR B 1 67 ? -33.406 -10.055 -4.477 1 97.88 67 THR B O 1
ATOM 4985 N N . GLY B 1 68 ? -33.469 -8.844 -2.623 1 97.81 68 GLY B N 1
ATOM 4986 C CA . GLY B 1 68 ? -34.625 -9.508 -2.01 1 97.81 68 GLY B CA 1
ATOM 4987 C C . GLY B 1 68 ? -35.719 -8.547 -1.582 1 97.81 68 GLY B C 1
ATOM 4988 O O . GLY B 1 68 ? -35.594 -7.34 -1.829 1 97.81 68 GLY B O 1
ATOM 4989 N N . PRO B 1 69 ? -36.812 -9.062 -0.986 1 97.12 69 PRO B N 1
ATOM 4990 C CA . PRO B 1 69 ? -37.938 -8.227 -0.619 1 97.12 69 PRO B CA 1
ATOM 4991 C C . PRO B 1 69 ? -37.594 -7.148 0.403 1 97.12 69 PRO B C 1
ATOM 4993 O O . PRO B 1 69 ? -38.219 -6.078 0.42 1 97.12 69 PRO B O 1
ATOM 4996 N N . GLU B 1 70 ? -36.625 -7.41 1.205 1 97.75 70 GLU B N 1
ATOM 4997 C CA . GLU B 1 70 ? -36.281 -6.48 2.281 1 97.75 70 GLU B CA 1
ATOM 4998 C C . GLU B 1 70 ? -35.094 -5.582 1.891 1 97.75 70 GLU B C 1
ATOM 5000 O O . GLU B 1 70 ? -34.688 -4.719 2.668 1 97.75 70 GLU B O 1
ATOM 5005 N N . THR B 1 71 ? -34.5 -5.844 0.698 1 98.5 71 THR B N 1
ATOM 5006 C CA . THR B 1 71 ? -33.375 -5.031 0.228 1 98.5 71 THR B CA 1
ATOM 5007 C C . THR B 1 71 ? -33.812 -3.596 -0.03 1 98.5 71 THR B C 1
ATOM 5009 O O . THR B 1 71 ? -34.812 -3.363 -0.721 1 98.5 71 THR B O 1
ATOM 5012 N N . GLU B 1 72 ? -33.156 -2.615 0.628 1 98.31 72 GLU B N 1
ATOM 5013 C CA . GLU B 1 72 ? -33.375 -1.217 0.269 1 98.31 72 GLU B CA 1
ATOM 5014 C C . GLU B 1 72 ? -32.781 -0.903 -1.107 1 98.31 72 GLU B C 1
ATOM 5016 O O . GLU B 1 72 ? -31.625 -1.183 -1.372 1 98.31 72 GLU B O 1
ATOM 5021 N N . VAL B 1 73 ? -33.594 -0.378 -1.989 1 98.19 73 VAL B N 1
ATOM 5022 C CA . VAL B 1 73 ? -33.125 -0.073 -3.338 1 98.19 73 VAL B CA 1
ATOM 5023 C C . VAL B 1 73 ? -33 1.439 -3.518 1 98.19 73 VAL B C 1
ATOM 5025 O O . VAL B 1 73 ? -33.969 2.166 -3.293 1 98.19 73 VAL B O 1
ATOM 5028 N N . ILE B 1 74 ? -31.875 1.946 -3.836 1 98 74 ILE B N 1
ATOM 5029 C CA . ILE B 1 74 ? -31.609 3.336 -4.188 1 98 74 ILE B CA 1
ATOM 5030 C C . ILE B 1 74 ? -31.406 3.457 -5.695 1 98 74 ILE B C 1
ATOM 5032 O O . ILE B 1 74 ? -30.578 2.75 -6.277 1 98 74 ILE B O 1
ATOM 5036 N N . ASP B 1 75 ? -32.125 4.254 -6.375 1 98.06 75 ASP B N 1
ATOM 5037 C CA . ASP B 1 75 ? -31.906 4.52 -7.793 1 98.06 75 ASP B CA 1
ATOM 5038 C C . ASP B 1 75 ? -30.938 5.684 -7.992 1 98.06 75 ASP B C 1
ATOM 5040 O O . ASP B 1 75 ? -31.234 6.812 -7.586 1 98.06 75 ASP B O 1
ATOM 5044 N N . ALA B 1 76 ? -29.844 5.43 -8.594 1 98.38 76 ALA B N 1
ATOM 5045 C CA . ALA B 1 76 ? -28.844 6.469 -8.852 1 98.38 76 ALA B CA 1
ATOM 5046 C C . ALA B 1 76 ? -29.297 7.387 -9.984 1 98.38 76 ALA B C 1
ATOM 5048 O O . ALA B 1 76 ? -28.781 8.492 -10.141 1 98.38 76 ALA B O 1
ATOM 5049 N N . GLU B 1 77 ? -30.219 6.91 -10.805 1 97.94 77 GLU B N 1
ATOM 5050 C CA . GLU B 1 77 ? -30.797 7.707 -11.883 1 97.94 77 GLU B CA 1
ATOM 5051 C C . GLU B 1 77 ? -29.719 8.219 -12.828 1 97.94 77 GLU B C 1
ATOM 5053 O O . GLU B 1 77 ? -29.734 9.383 -13.234 1 97.94 77 GLU B O 1
ATOM 5058 N N . GLY B 1 78 ? -28.734 7.363 -13.07 1 98.44 78 GLY B N 1
ATOM 5059 C CA . GLY B 1 78 ? -27.703 7.695 -14.047 1 98.44 78 GLY B CA 1
ATOM 5060 C C . GLY B 1 78 ? -26.609 8.586 -13.484 1 98.44 78 GLY B C 1
ATOM 5061 O O . GLY B 1 78 ? -25.703 9.008 -14.211 1 98.44 78 GLY B O 1
ATOM 5062 N N . ARG B 1 79 ? -26.656 8.93 -12.203 1 98.56 79 ARG B N 1
ATOM 5063 C CA . ARG B 1 79 ? -25.609 9.742 -11.594 1 98.56 79 ARG B CA 1
ATOM 5064 C C . ARG B 1 79 ? -24.312 8.953 -11.445 1 98.56 79 ARG B C 1
ATOM 5066 O O . ARG B 1 79 ? -24.312 7.73 -11.57 1 98.56 79 ARG B O 1
ATOM 5073 N N . TYR B 1 80 ? -23.25 9.742 -11.266 1 98.94 80 TYR B N 1
ATOM 5074 C CA . TYR B 1 80 ? -21.953 9.125 -10.961 1 98.94 80 TYR B CA 1
ATOM 5075 C C . TYR B 1 80 ? -21.953 8.539 -9.555 1 98.94 80 TYR B C 1
ATOM 5077 O O . TYR B 1 80 ? -22.484 9.141 -8.617 1 98.94 80 TYR B O 1
ATOM 5085 N N . MET B 1 81 ? -21.484 7.324 -9.438 1 98.94 81 MET B N 1
ATOM 5086 C CA . MET B 1 81 ? -21.141 6.707 -8.164 1 98.94 81 MET B CA 1
ATOM 5087 C C . MET B 1 81 ? -19.641 6.723 -7.934 1 98.94 81 MET B C 1
ATOM 5089 O O . MET B 1 81 ? -18.891 6.004 -8.609 1 98.94 81 MET B O 1
ATOM 5093 N N . MET B 1 82 ? -19.141 7.578 -7.078 1 98.88 82 MET B N 1
ATOM 5094 C CA . MET B 1 82 ? -17.703 7.652 -6.809 1 98.88 82 MET B CA 1
ATOM 5095 C C . MET B 1 82 ? -17.422 7.355 -5.344 1 98.88 82 MET B C 1
ATOM 5097 O O . MET B 1 82 ? -18.297 7.457 -4.492 1 98.88 82 MET B O 1
ATOM 5101 N N . PRO B 1 83 ? -16.234 6.883 -5.02 1 98.94 83 PRO B N 1
ATOM 5102 C CA . PRO B 1 83 ? -15.891 6.625 -3.619 1 98.94 83 PRO B CA 1
ATOM 5103 C C . PRO B 1 83 ? -15.992 7.871 -2.746 1 98.94 83 PRO B C 1
ATOM 5105 O O . PRO B 1 83 ? -15.805 8.992 -3.234 1 98.94 83 PRO B O 1
ATOM 5108 N N . GLY B 1 84 ? -16.312 7.656 -1.485 1 98.94 84 GLY B N 1
ATOM 5109 C CA . GLY B 1 84 ? -16.234 8.758 -0.537 1 98.94 84 GLY B CA 1
ATOM 5110 C C . GLY B 1 84 ? -14.867 9.406 -0.478 1 98.94 84 GLY B C 1
ATOM 5111 O O . GLY B 1 84 ? -13.852 8.742 -0.674 1 98.94 84 GLY B O 1
ATOM 5112 N N . LEU B 1 85 ? -14.82 10.68 -0.201 1 98.94 85 LEU B N 1
ATOM 5113 C CA . LEU B 1 85 ? -13.578 11.438 -0.24 1 98.94 85 LEU B CA 1
ATOM 5114 C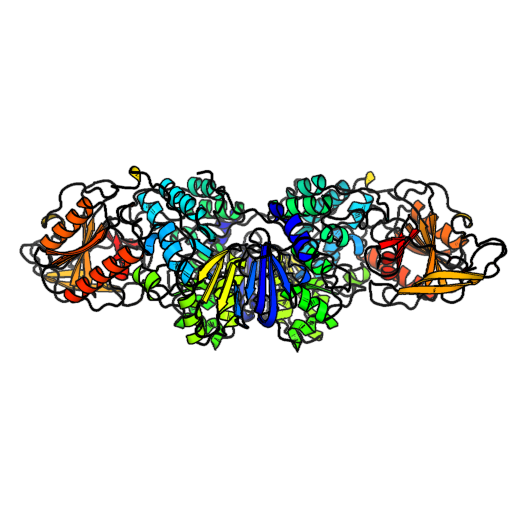 C . LEU B 1 85 ? -12.789 11.25 1.051 1 98.94 85 LEU B C 1
ATOM 5116 O O . LEU B 1 85 ? -13.367 11.133 2.131 1 98.94 85 LEU B O 1
ATOM 5120 N N . CYS B 1 86 ? -11.477 11.234 0.905 1 98.88 86 CYS B N 1
ATOM 5121 C CA . CYS B 1 86 ? -10.539 11.086 2.012 1 98.88 86 CYS B CA 1
ATOM 5122 C C . CYS B 1 86 ? -9.719 12.359 2.201 1 98.88 86 CYS B C 1
ATOM 5124 O O . CYS B 1 86 ? -9.141 12.875 1.243 1 98.88 86 CYS B O 1
ATOM 5126 N N . ASP B 1 87 ? -9.695 12.867 3.383 1 98.81 87 ASP B N 1
ATOM 5127 C CA . ASP B 1 87 ? -8.758 13.93 3.732 1 98.81 87 ASP B CA 1
ATOM 5128 C C . ASP B 1 87 ? -7.465 13.352 4.305 1 98.81 87 ASP B C 1
ATOM 5130 O O . ASP B 1 87 ? -7.434 12.906 5.453 1 98.81 87 ASP B O 1
ATOM 5134 N N . GLY B 1 88 ? -6.383 13.5 3.547 1 98.56 88 GLY B N 1
ATOM 5135 C CA . GLY B 1 88 ? -5.148 12.797 3.855 1 98.56 88 GLY B CA 1
ATOM 5136 C C . GLY B 1 88 ? -4.422 13.367 5.059 1 98.56 88 GLY B C 1
ATOM 5137 O O . GLY B 1 88 ? -3.549 12.711 5.633 1 98.56 88 GLY B O 1
ATOM 5138 N N . HIS B 1 89 ? -4.723 14.586 5.465 1 98.5 89 HIS B N 1
ATOM 5139 C CA . HIS B 1 89 ? -4.086 15.242 6.602 1 98.5 89 HIS B CA 1
ATOM 5140 C C . HIS B 1 89 ? -4.891 16.453 7.066 1 98.5 89 HIS B C 1
ATOM 5142 O O . HIS B 1 89 ? -5.105 17.391 6.297 1 98.5 89 HIS B O 1
ATOM 5148 N N . MET B 1 90 ? -5.238 16.406 8.336 1 97.56 90 MET B N 1
ATOM 5149 C CA . MET B 1 90 ? -5.988 17.562 8.828 1 97.56 90 MET B CA 1
ATOM 5150 C C . MET B 1 90 ? -5.973 17.609 10.352 1 97.56 90 MET B C 1
ATOM 5152 O O . MET B 1 90 ? -5.605 16.625 11.008 1 97.56 90 MET B O 1
ATOM 5156 N N . HIS B 1 91 ? -6.27 18.719 10.883 1 97.12 91 HIS B N 1
ATOM 5157 C CA . HIS B 1 91 ? -6.43 18.984 12.305 1 97.12 91 HIS B CA 1
ATOM 5158 C C . HIS B 1 91 ? -7.863 19.391 12.633 1 97.12 91 HIS B C 1
ATOM 5160 O O . HIS B 1 91 ? -8.273 20.516 12.359 1 97.12 91 HIS B O 1
ATOM 5166 N N . ILE B 1 92 ? -8.555 18.516 13.289 1 98.06 92 ILE B N 1
ATOM 5167 C CA . ILE B 1 92 ? -9.938 18.781 13.656 1 98.06 92 ILE B CA 1
ATOM 5168 C C . ILE B 1 92 ? -10.023 20.062 14.492 1 98.06 92 ILE B C 1
ATOM 5170 O O . ILE B 1 92 ? -10.93 20.875 14.312 1 98.06 92 ILE B O 1
ATOM 5174 N N . GLU B 1 93 ? -9.07 20.281 15.32 1 97.25 93 GLU B N 1
ATOM 5175 C CA . GLU B 1 93 ? -9.031 21.391 16.266 1 97.25 93 GLU B CA 1
ATOM 5176 C C . GLU B 1 93 ? -9.039 22.734 15.523 1 97.25 93 GLU B C 1
ATOM 5178 O O . GLU B 1 93 ? -9.562 23.719 16.031 1 97.25 93 GLU B O 1
ATOM 5183 N N . SER B 1 94 ? -8.477 22.719 14.328 1 94.31 94 SER B N 1
ATOM 5184 C CA . SER B 1 94 ? -8.43 23.953 13.547 1 94.31 94 SER B CA 1
ATOM 5185 C C . SER B 1 94 ? -9.828 24.406 13.148 1 94.31 94 SER B C 1
ATOM 5187 O O . SER B 1 94 ? -10.047 25.578 12.859 1 94.31 94 SER B O 1
ATOM 5189 N N . GLY B 1 95 ? -10.75 23.5 13.125 1 95 95 GLY B N 1
ATOM 5190 C CA . GLY B 1 95 ? -12.141 23.844 12.898 1 95 95 GLY B CA 1
ATOM 5191 C C . GLY B 1 95 ? -12.82 24.406 14.133 1 95 95 GLY B C 1
ATOM 5192 O O . GLY B 1 95 ? -13.961 24.859 14.062 1 95 95 GLY B O 1
ATOM 5193 N N . MET B 1 96 ? -12.148 24.375 15.266 1 96.94 96 MET B N 1
ATOM 5194 C CA . MET B 1 96 ? -12.648 24.828 16.562 1 96.94 96 MET B CA 1
ATOM 5195 C C . MET B 1 96 ? -13.766 23.922 17.062 1 96.94 96 MET B C 1
ATOM 5197 O O . MET B 1 96 ? -14.609 24.344 17.844 1 96.94 96 MET B O 1
ATOM 5201 N N . LEU B 1 97 ? -13.789 22.75 16.5 1 98 97 LEU B N 1
ATOM 5202 C CA . LEU B 1 97 ? -14.867 21.812 16.766 1 98 97 LEU B CA 1
ATOM 5203 C C . LEU B 1 97 ? -14.32 20.5 17.344 1 98 97 LEU B C 1
ATOM 5205 O O . LEU B 1 97 ? -13.172 20.141 17.094 1 98 97 LEU B O 1
ATOM 5209 N N . THR B 1 98 ? -15.133 19.812 18.172 1 98.19 98 THR B N 1
ATOM 5210 C CA . THR B 1 98 ? -14.828 18.438 18.531 1 98.19 98 THR B CA 1
ATOM 5211 C C . THR B 1 98 ? -15 17.516 17.328 1 98.19 98 THR B C 1
ATOM 5213 O O . THR B 1 98 ? -15.578 17.906 16.312 1 98.19 98 THR B O 1
ATOM 5216 N N . PRO B 1 99 ? -14.492 16.219 17.406 1 98.5 99 PRO B N 1
ATOM 5217 C CA . PRO B 1 99 ? -14.656 15.297 16.281 1 98.5 99 PRO B CA 1
ATOM 5218 C C . PRO B 1 99 ? -16.109 15.141 15.852 1 98.5 99 PRO B C 1
ATOM 5220 O O . PRO B 1 99 ? -16.406 15.078 14.656 1 98.5 99 PRO B O 1
ATOM 5223 N N . ALA B 1 100 ? -17.016 15.133 16.766 1 98.19 100 ALA B N 1
ATOM 5224 C CA . ALA B 1 100 ? -18.438 14.953 16.469 1 98.19 100 ALA B CA 1
ATOM 5225 C C . ALA B 1 100 ? -18.969 16.094 15.609 1 98.19 100 ALA B C 1
ATOM 5227 O O . ALA B 1 100 ? -19.594 15.852 14.57 1 98.19 100 ALA B O 1
ATOM 5228 N N . GLU B 1 101 ? -18.734 17.328 16.016 1 97.75 101 GLU B N 1
ATOM 5229 C CA . GLU B 1 101 ? -19.266 18.469 15.289 1 97.75 101 GLU B CA 1
ATOM 5230 C C . GLU B 1 101 ? -18.531 18.688 13.969 1 97.75 101 GLU B C 1
ATOM 5232 O O . GLU B 1 101 ? -19.109 19.125 12.984 1 97.75 101 GLU B O 1
ATOM 5237 N N . PHE B 1 102 ? -17.25 18.375 13.992 1 98.19 102 PHE B N 1
ATOM 5238 C CA . PHE B 1 102 ? -16.5 18.422 12.742 1 98.19 102 PHE B CA 1
ATOM 5239 C C . PHE B 1 102 ? -17.078 17.453 11.719 1 98.19 102 PHE B C 1
ATOM 5241 O O . PHE B 1 102 ? -17.312 17.828 10.57 1 98.19 102 PHE B O 1
ATOM 5248 N N . ALA B 1 103 ? -17.297 16.203 12.148 1 98.06 103 ALA B N 1
ATOM 5249 C CA . ALA B 1 103 ? -17.906 15.203 11.273 1 98.06 103 ALA B CA 1
ATOM 5250 C C . ALA B 1 103 ? -19.25 15.688 10.742 1 98.06 103 ALA B C 1
ATOM 5252 O O . ALA B 1 103 ? -19.516 15.57 9.547 1 98.06 103 ALA B O 1
ATOM 5253 N N . ARG B 1 104 ? -20.031 16.25 11.617 1 97.12 104 ARG B N 1
ATOM 5254 C CA . ARG B 1 104 ? -21.344 16.75 11.234 1 97.12 104 ARG B CA 1
ATOM 5255 C C . ARG B 1 104 ? -21.219 17.797 10.125 1 97.12 104 ARG B C 1
ATOM 5257 O O . ARG B 1 104 ? -22.062 17.859 9.234 1 97.12 104 ARG B O 1
ATOM 5264 N N . ALA B 1 105 ? -20.203 18.594 10.219 1 96.81 105 ALA B N 1
ATOM 5265 C CA . ALA B 1 105 ? -20.016 19.703 9.281 1 96.81 105 ALA B CA 1
ATOM 5266 C C . ALA B 1 105 ? -19.531 19.188 7.93 1 96.81 105 ALA B C 1
ATOM 5268 O O . ALA B 1 105 ? -19.859 19.75 6.887 1 96.81 105 ALA B O 1
ATOM 5269 N N . VAL B 1 106 ? -18.734 18.094 7.871 1 97.81 106 VAL B N 1
ATOM 5270 C CA . VAL B 1 106 ? -18.016 17.797 6.629 1 97.81 106 VAL B CA 1
ATOM 5271 C C . VAL B 1 106 ? -18.719 16.672 5.887 1 97.81 106 VAL B C 1
ATOM 5273 O O . VAL B 1 106 ? -18.578 16.531 4.668 1 97.81 106 VAL B O 1
ATOM 5276 N N . ILE B 1 107 ? -19.531 15.828 6.555 1 98.25 107 ILE B N 1
ATOM 5277 C CA . ILE B 1 107 ? -20.188 14.656 5.969 1 98.25 107 ILE B CA 1
ATOM 5278 C C . ILE B 1 107 ? -21.047 15.094 4.789 1 98.25 107 ILE B C 1
ATOM 5280 O O . ILE B 1 107 ? -20.969 14.508 3.705 1 98.25 107 ILE B O 1
ATOM 5284 N N . PRO B 1 108 ? -21.828 16.172 4.863 1 98 108 PRO B N 1
ATOM 5285 C CA . PRO B 1 108 ? -22.672 16.578 3.744 1 98 108 PRO B CA 1
ATOM 5286 C C . PRO B 1 108 ? -21.875 16.984 2.514 1 98 108 PRO B C 1
ATOM 5288 O O . PRO B 1 108 ? -22.422 17.062 1.411 1 98 108 PRO B O 1
ATOM 5291 N N . HIS B 1 109 ? -20.625 17.25 2.736 1 98 109 HIS B N 1
ATOM 5292 C CA . HIS B 1 109 ? -19.766 17.672 1.63 1 98 109 HIS B CA 1
ATOM 5293 C C . HIS B 1 109 ? -19.078 16.469 0.982 1 98 109 HIS B C 1
ATOM 5295 O O . HIS B 1 109 ? -18.281 16.641 0.065 1 98 109 HIS B O 1
ATOM 5301 N N . GLY B 1 110 ? -19.359 15.266 1.425 1 98.62 110 GLY B N 1
ATOM 5302 C CA . GLY B 1 110 ? -18.906 14.07 0.725 1 98.62 110 GLY B CA 1
ATOM 5303 C C . GLY B 1 110 ? -17.672 13.438 1.361 1 98.62 110 GLY B C 1
ATOM 5304 O O . GLY B 1 110 ? -17.219 12.383 0.912 1 98.62 110 GLY B O 1
ATOM 5305 N N . THR B 1 111 ? -17.109 14.023 2.455 1 98.81 111 THR B N 1
ATOM 5306 C CA . THR B 1 111 ? -15.969 13.422 3.137 1 98.81 111 THR B CA 1
ATOM 5307 C C . THR B 1 111 ? -16.406 12.258 4.016 1 98.81 111 THR B C 1
ATOM 5309 O O . THR B 1 111 ? -17.234 12.43 4.918 1 98.81 111 THR B O 1
ATOM 5312 N N . THR B 1 112 ? -15.891 11.055 3.746 1 98.81 112 THR B N 1
ATOM 5313 C CA . THR B 1 112 ? -16.281 9.883 4.523 1 98.81 112 THR B CA 1
ATOM 5314 C C . THR B 1 112 ? -15.078 9.328 5.289 1 98.81 112 THR B C 1
ATOM 5316 O O . THR B 1 112 ? -15.234 8.469 6.152 1 98.81 112 THR B O 1
ATOM 5319 N N . THR B 1 113 ? -13.898 9.766 4.965 1 98.81 113 THR B N 1
ATOM 5320 C CA . THR B 1 113 ? -12.703 9.312 5.668 1 98.81 113 THR B CA 1
ATOM 5321 C C . THR B 1 113 ? -11.766 10.484 5.953 1 98.81 113 THR B C 1
ATOM 5323 O O . THR B 1 113 ? -11.562 11.344 5.094 1 98.81 113 THR B O 1
ATOM 5326 N N . MET B 1 114 ? -11.211 10.531 7.152 1 98.69 114 MET B N 1
ATOM 5327 C CA . MET B 1 114 ? -10.273 11.578 7.547 1 98.69 114 MET B CA 1
ATOM 5328 C C . MET B 1 114 ? -9.086 10.984 8.305 1 98.69 114 MET B C 1
ATOM 5330 O O . MET B 1 114 ? -9.258 10.078 9.125 1 98.69 114 MET B O 1
ATOM 5334 N N . PHE B 1 115 ? -7.914 11.445 8.016 1 98.81 115 PHE B N 1
ATOM 5335 C CA . PHE B 1 115 ? -6.699 11.148 8.766 1 98.81 115 PHE B CA 1
ATOM 5336 C C . PHE B 1 115 ? -6.266 12.352 9.594 1 98.81 115 PHE B C 1
ATOM 5338 O O . PHE B 1 115 ? -5.734 13.328 9.055 1 98.81 115 PHE B O 1
ATOM 5345 N N . THR B 1 116 ? -6.48 12.305 10.898 1 98.62 116 THR B N 1
ATOM 5346 C CA . THR B 1 116 ? -6.406 13.477 11.766 1 98.62 116 THR B CA 1
ATOM 5347 C C . THR B 1 116 ? -5.191 13.398 12.68 1 98.62 116 THR B C 1
ATOM 5349 O O . THR B 1 116 ? -4.824 12.312 13.141 1 98.62 116 THR B O 1
ATOM 5352 N N . ASP B 1 117 ? -4.539 14.438 12.852 1 98.31 117 ASP B N 1
ATOM 5353 C CA . ASP B 1 117 ? -3.428 14.602 13.781 1 98.31 117 ASP B CA 1
ATOM 5354 C C . ASP B 1 117 ? -3.783 15.586 14.891 1 98.31 117 ASP B C 1
ATOM 5356 O O . ASP B 1 117 ? -3.629 16.797 14.727 1 98.31 117 ASP B O 1
ATOM 5360 N N . PRO B 1 118 ? -4.199 15.07 16.031 1 98.12 118 PRO B N 1
ATOM 5361 C CA . PRO B 1 118 ? -4.613 15.945 17.125 1 98.12 118 PRO B CA 1
ATOM 5362 C C . PRO B 1 118 ? -3.436 16.469 17.953 1 98.12 118 PRO B C 1
ATOM 5364 O O . PRO B 1 118 ? -3.455 16.391 19.188 1 98.12 118 PRO B O 1
ATOM 5367 N N . HIS B 1 119 ? -2.477 17.047 17.281 1 95.75 119 HIS B N 1
ATOM 5368 C CA . HIS B 1 119 ? -1.292 17.484 18 1 95.75 119 HIS B CA 1
ATOM 5369 C C . HIS B 1 119 ? -1.558 18.781 18.766 1 95.75 119 HIS B C 1
ATOM 5371 O O . HIS B 1 119 ? -0.835 19.109 19.703 1 95.75 119 HIS B O 1
ATOM 5377 N N . GLU B 1 120 ? -2.682 19.547 18.453 1 96.75 120 GLU B N 1
ATOM 5378 C CA . GLU B 1 120 ? -3.01 20.75 19.203 1 96.75 120 GLU B CA 1
ATOM 5379 C C . GLU B 1 120 ? -3.402 20.406 20.641 1 96.75 120 GLU B C 1
ATOM 5381 O O . GLU B 1 120 ? -2.846 20.953 21.594 1 96.75 120 GLU B O 1
ATOM 5386 N N . ILE B 1 121 ? -4.312 19.469 20.734 1 97.69 121 ILE B N 1
ATOM 5387 C CA . ILE B 1 121 ? -4.773 19.109 22.078 1 97.69 121 ILE B CA 1
ATOM 5388 C C . ILE B 1 121 ? -3.66 18.375 22.828 1 97.69 121 ILE B C 1
ATOM 5390 O O . ILE B 1 121 ? -3.602 18.422 24.047 1 97.69 121 ILE B O 1
ATOM 5394 N N . ALA B 1 122 ? -2.781 17.672 22.094 1 97.75 122 ALA B N 1
ATOM 5395 C CA . ALA B 1 122 ? -1.635 17.031 22.734 1 97.75 122 ALA B CA 1
ATOM 5396 C C . ALA B 1 122 ? -0.793 18.047 23.5 1 97.75 122 ALA B C 1
ATOM 5398 O O . ALA B 1 122 ? -0.259 17.734 24.578 1 97.75 122 ALA B O 1
ATOM 5399 N N . ASN B 1 123 ? -0.678 19.219 22.938 1 96.5 123 ASN B N 1
ATOM 5400 C CA . ASN B 1 123 ? 0.106 20.266 23.578 1 96.5 123 ASN B CA 1
ATOM 5401 C C . ASN B 1 123 ? -0.553 20.75 24.875 1 96.5 123 ASN B C 1
ATOM 5403 O O . ASN B 1 123 ? 0.13 21.203 25.797 1 96.5 123 ASN B O 1
ATOM 5407 N N . VAL B 1 124 ? -1.846 20.609 25.016 1 97.56 124 VAL B N 1
ATOM 5408 C CA . VAL B 1 124 ? -2.58 21.156 26.141 1 97.56 124 VAL B CA 1
ATOM 5409 C C . VAL B 1 124 ? -2.844 20.047 27.172 1 97.56 124 VAL B C 1
ATOM 5411 O O . VAL B 1 124 ? -2.701 20.281 28.375 1 97.56 124 VAL B O 1
ATOM 5414 N N . LEU B 1 125 ? -3.18 18.828 26.672 1 97.44 125 LEU B N 1
ATOM 5415 C CA . LEU B 1 125 ? -3.654 17.797 27.594 1 97.44 125 LEU B CA 1
ATOM 5416 C C . LEU B 1 125 ? -2.818 16.531 27.453 1 97.44 125 LEU B C 1
ATOM 5418 O O . LEU B 1 125 ? -3.127 15.516 28.078 1 97.44 125 LEU B O 1
ATOM 5422 N N . GLY B 1 126 ? -1.811 16.547 26.688 1 96.75 126 GLY B N 1
ATOM 5423 C CA . GLY B 1 126 ? -0.941 15.391 26.547 1 96.75 126 GLY B CA 1
ATOM 5424 C C . GLY B 1 126 ? -1.64 14.195 25.938 1 96.75 126 GLY B C 1
ATOM 5425 O O . GLY B 1 126 ? -2.508 14.344 25.078 1 96.75 126 GLY B O 1
ATOM 5426 N N . LEU B 1 127 ? -1.174 13.062 26.312 1 97.81 127 LEU B N 1
ATOM 5427 C CA . LEU B 1 127 ? -1.685 11.805 25.781 1 97.81 127 LEU B CA 1
ATOM 5428 C C . LEU B 1 127 ? -3.166 11.641 26.094 1 97.81 127 LEU B C 1
ATOM 5430 O O . LEU B 1 127 ? -3.92 11.07 25.297 1 97.81 127 LEU B O 1
ATOM 5434 N N . GLU B 1 128 ? -3.557 12.148 27.25 1 97.31 128 GLU B N 1
ATOM 5435 C CA . GLU B 1 128 ? -4.965 12.07 27.625 1 97.31 128 GLU B CA 1
ATOM 5436 C C . GLU B 1 128 ? -5.848 12.805 26.625 1 97.31 128 GLU B C 1
ATOM 5438 O O . GLU B 1 128 ? -6.914 12.312 26.25 1 97.31 128 GLU B O 1
ATOM 5443 N N . GLY B 1 129 ? -5.43 14.008 26.219 1 98 129 GLY B N 1
ATOM 5444 C CA . GLY B 1 129 ? -6.164 14.742 25.203 1 98 129 GLY B CA 1
ATOM 5445 C C . GLY B 1 129 ? -6.27 14 23.891 1 98 129 GLY B C 1
ATOM 5446 O O . GLY B 1 129 ? -7.34 13.961 23.281 1 98 129 GLY B O 1
ATOM 5447 N N . VAL B 1 130 ? -5.176 13.367 23.5 1 98.44 130 VAL B N 1
ATOM 5448 C CA . VAL B 1 130 ? -5.145 12.586 22.266 1 98.44 130 VAL B CA 1
ATOM 5449 C C . VAL B 1 130 ? -6.129 11.43 22.359 1 98.44 130 VAL B C 1
ATOM 5451 O O . VAL B 1 130 ? -6.863 11.148 21.406 1 98.44 130 VAL B O 1
ATOM 5454 N N . ARG B 1 131 ? -6.168 10.781 23.484 1 98.12 131 ARG B N 1
ATOM 5455 C CA . ARG B 1 131 ? -7.078 9.656 23.703 1 98.12 131 ARG B CA 1
ATOM 5456 C C . ARG B 1 131 ? -8.531 10.102 23.578 1 98.12 131 ARG B C 1
ATOM 5458 O O . ARG B 1 131 ? -9.352 9.398 23 1 98.12 131 ARG B O 1
ATOM 5465 N N . LEU B 1 132 ? -8.836 11.266 24.156 1 98.25 132 LEU B N 1
ATOM 5466 C CA . LEU B 1 132 ? -10.203 11.781 24.094 1 98.25 132 LEU B CA 1
ATOM 5467 C C . LEU B 1 132 ? -10.609 12.078 22.656 1 98.25 132 LEU B C 1
ATOM 5469 O O . LEU B 1 132 ? -11.719 11.742 22.234 1 98.25 132 LEU B O 1
ATOM 5473 N N . MET B 1 133 ? -9.719 12.68 21.891 1 98.62 133 MET B N 1
ATOM 5474 C CA . MET B 1 133 ? -9.977 12.922 20.469 1 98.62 133 MET B CA 1
ATOM 5475 C C . MET B 1 133 ? -10.172 11.602 19.719 1 98.62 133 MET B C 1
ATOM 5477 O O . MET B 1 133 ? -11.109 11.469 18.938 1 98.62 133 MET B O 1
ATOM 5481 N N . HIS B 1 134 ? -9.289 10.656 20 1 98 134 HIS B N 1
ATOM 5482 C CA . HIS B 1 134 ? -9.312 9.328 19.391 1 98 134 HIS B CA 1
ATOM 5483 C C . HIS B 1 134 ? -10.633 8.617 19.672 1 98 134 HIS B C 1
ATOM 5485 O O . HIS B 1 134 ? -11.266 8.086 18.766 1 98 134 HIS B O 1
ATOM 5491 N N . ASP B 1 135 ? -11.031 8.625 20.922 1 97.56 135 ASP B N 1
ATOM 5492 C CA . ASP B 1 135 ? -12.227 7.898 21.344 1 97.56 135 ASP B CA 1
ATOM 5493 C C . ASP B 1 135 ? -13.484 8.508 20.719 1 97.56 135 ASP B C 1
ATOM 5495 O O . ASP B 1 135 ? -14.383 7.785 20.281 1 97.56 135 ASP B O 1
ATOM 5499 N N . GLU B 1 136 ? -13.586 9.852 20.672 1 97.81 136 GLU B N 1
ATOM 5500 C CA . GLU B 1 136 ? -14.75 10.477 20.047 1 97.81 136 GLU B CA 1
ATOM 5501 C C . GLU B 1 136 ? -14.766 10.227 18.531 1 97.81 136 GLU B C 1
ATOM 5503 O O . GLU B 1 136 ? -15.836 10.07 17.938 1 97.81 136 GLU B O 1
ATOM 5508 N N . ALA B 1 137 ? -13.602 10.234 17.922 1 97.62 137 ALA B N 1
ATOM 5509 C CA . ALA B 1 137 ? -13.5 9.938 16.5 1 97.62 137 ALA B CA 1
ATOM 5510 C C . ALA B 1 137 ? -14.062 8.555 16.172 1 97.62 137 ALA B C 1
ATOM 5512 O O . ALA B 1 137 ? -14.766 8.375 15.18 1 97.62 137 ALA B O 1
ATOM 5513 N N . LEU B 1 138 ? -13.82 7.594 17.047 1 96.31 138 LEU B N 1
ATOM 5514 C CA . LEU B 1 138 ? -14.242 6.219 16.812 1 96.31 138 LEU B CA 1
ATOM 5515 C C . LEU B 1 138 ? -15.758 6.098 16.891 1 96.31 138 LEU B C 1
ATOM 5517 O O . LEU B 1 138 ? -16.344 5.145 16.375 1 96.31 138 LEU B O 1
ATOM 5521 N N . LEU B 1 139 ? -16.422 7.074 17.5 1 96.44 139 LEU B N 1
ATOM 5522 C CA . LEU B 1 139 ? -17.859 7.023 17.688 1 96.44 139 LEU B CA 1
ATOM 5523 C C . LEU B 1 139 ? -18.594 7.477 16.422 1 96.44 139 LEU B C 1
ATOM 5525 O O . LEU B 1 139 ? -19.797 7.266 16.297 1 96.44 139 LEU B O 1
ATOM 5529 N N . GLN B 1 140 ? -17.938 8.047 15.516 1 97.31 140 GLN B N 1
ATOM 5530 C CA . GLN B 1 140 ? -18.594 8.758 14.422 1 97.31 140 GLN B CA 1
ATOM 5531 C C . GLN B 1 140 ? -19.062 7.789 13.344 1 97.31 140 GLN B C 1
ATOM 5533 O O . GLN B 1 140 ? -18.547 6.672 13.234 1 97.31 140 GLN B O 1
ATOM 5538 N N . PRO B 1 141 ? -20.031 8.188 12.531 1 97.31 141 PRO B N 1
ATOM 5539 C CA . PRO B 1 141 ? -20.625 7.297 11.531 1 97.31 141 PRO B CA 1
ATOM 5540 C C . PRO B 1 141 ? -19.797 7.195 10.258 1 97.31 141 PRO B C 1
ATOM 5542 O O . PRO B 1 141 ? -20.203 6.551 9.289 1 97.31 141 PRO B O 1
ATOM 5545 N N . VAL B 1 142 ? -18.625 7.855 10.211 1 98.06 142 VAL B N 1
ATOM 5546 C CA . VAL B 1 142 ? -17.672 7.777 9.109 1 98.06 142 VAL B CA 1
ATOM 5547 C C . VAL B 1 142 ? -16.312 7.316 9.633 1 98.06 142 VAL B C 1
ATOM 5549 O O . VAL B 1 142 ? -16.172 6.996 10.812 1 98.06 142 VAL B O 1
ATOM 5552 N N . ASN B 1 143 ? -15.352 7.176 8.742 1 98.31 143 ASN B N 1
ATOM 5553 C CA . ASN B 1 143 ? -14.031 6.676 9.125 1 98.31 143 ASN B CA 1
ATOM 5554 C C . ASN B 1 143 ? -13.102 7.812 9.539 1 98.31 143 ASN B C 1
ATOM 5556 O O . ASN B 1 143 ? -12.641 8.586 8.703 1 98.31 143 ASN B O 1
ATOM 5560 N N . ILE B 1 144 ? -12.836 7.922 10.828 1 98.31 144 ILE B N 1
ATOM 5561 C CA . ILE B 1 144 ? -11.852 8.891 11.297 1 98.31 144 ILE B CA 1
ATOM 5562 C C . ILE B 1 144 ? -10.68 8.156 11.938 1 98.31 144 ILE B C 1
ATOM 5564 O O . ILE B 1 144 ? -10.82 7.551 13.008 1 98.31 144 ILE B O 1
ATOM 5568 N N . TYR B 1 145 ? -9.547 8.195 11.242 1 98.44 145 TYR B N 1
ATOM 5569 C CA . TYR B 1 145 ? -8.312 7.59 11.734 1 98.44 145 TYR B CA 1
ATOM 5570 C C . TYR B 1 145 ? -7.43 8.625 12.422 1 98.44 145 TYR B C 1
ATOM 5572 O O . TYR B 1 145 ? -7.316 9.758 11.953 1 98.44 145 TYR B O 1
ATOM 5580 N N . THR B 1 146 ? -6.84 8.234 13.508 1 98.56 146 THR B N 1
ATOM 5581 C CA . THR B 1 146 ? -5.996 9.148 14.273 1 98.56 146 THR B CA 1
ATOM 5582 C C . THR B 1 146 ? -4.52 8.844 14.047 1 98.56 146 THR B C 1
ATOM 5584 O O . THR B 1 146 ? -4.117 7.68 14.039 1 98.56 146 THR B O 1
ATOM 5587 N N . GLN B 1 147 ? -3.756 9.836 13.703 1 98.69 147 GLN B N 1
ATOM 5588 C CA . GLN B 1 147 ? -2.299 9.758 13.734 1 98.69 147 GLN B CA 1
ATOM 5589 C C . GLN B 1 147 ? -1.75 10.258 15.062 1 98.69 147 GLN B C 1
ATOM 5591 O O . GLN B 1 147 ? -2.162 11.312 15.555 1 98.69 147 GLN B O 1
ATOM 5596 N N . MET B 1 148 ? -0.85 9.57 15.664 1 98.69 148 MET B N 1
ATOM 5597 C CA . MET B 1 148 ? -0.281 9.969 16.953 1 98.69 148 MET B CA 1
ATOM 5598 C C . MET B 1 148 ? 0.613 11.195 16.797 1 98.69 148 MET B C 1
ATOM 5600 O O . MET B 1 148 ? 1.543 11.188 15.992 1 98.69 148 MET B O 1
ATOM 5604 N N . PRO B 1 149 ? 0.291 12.195 17.531 1 97.81 149 PRO B N 1
ATOM 5605 C CA . PRO B 1 149 ? 1.158 13.375 17.484 1 97.81 149 PRO B CA 1
ATOM 5606 C C . PRO B 1 149 ? 2.613 13.055 17.812 1 97.81 149 PRO B C 1
ATOM 5608 O O . PRO B 1 149 ? 2.881 12.234 18.703 1 97.81 149 PRO B O 1
ATOM 5611 N N . SER B 1 150 ? 3.453 13.758 17.188 1 94.19 150 SER B N 1
ATOM 5612 C CA . SER B 1 150 ? 4.867 13.43 17.328 1 94.19 150 SER B CA 1
ATOM 5613 C C . SER B 1 150 ? 5.621 14.531 18.062 1 94.19 150 SER B C 1
ATOM 5615 O O . SER B 1 150 ? 6.656 14.281 18.688 1 94.19 150 SER B O 1
ATOM 5617 N N . CYS B 1 151 ? 5.129 15.758 17.891 1 90.88 151 CYS B N 1
ATOM 5618 C CA . CYS B 1 151 ? 5.969 16.891 18.297 1 90.88 151 CYS B CA 1
ATOM 5619 C C . CYS B 1 151 ? 5.215 17.812 19.234 1 90.88 151 CYS B C 1
ATOM 5621 O O . CYS B 1 151 ? 4.77 18.891 18.828 1 90.88 151 CYS B O 1
ATOM 5623 N N . ALA B 1 152 ? 5.121 17.578 20.391 1 91.44 152 ALA B N 1
ATOM 5624 C CA . ALA B 1 152 ? 4.68 18.453 21.484 1 91.44 152 ALA B CA 1
ATOM 5625 C C . ALA B 1 152 ? 5.742 18.547 22.562 1 91.44 152 ALA B C 1
ATOM 5627 O O . ALA B 1 152 ? 5.914 17.625 23.359 1 91.44 152 ALA B O 1
ATOM 5628 N N . PRO B 1 153 ? 6.52 19.641 22.797 1 92.81 153 PRO B N 1
ATOM 5629 C CA . PRO B 1 153 ? 6.41 20.828 21.938 1 92.81 153 PRO B CA 1
ATOM 5630 C C . PRO B 1 153 ? 6.918 20.594 20.516 1 92.81 153 PRO B C 1
ATOM 5632 O O . PRO B 1 153 ? 7.648 19.625 20.281 1 92.81 153 PRO B O 1
ATOM 5635 N N . SER B 1 154 ? 6.609 21.391 19.562 1 90.12 154 SER B N 1
ATOM 5636 C CA . SER B 1 154 ? 7.035 21.281 18.172 1 90.12 154 SER B CA 1
ATOM 5637 C C . SER B 1 154 ? 8.516 21.594 18.016 1 90.12 154 SER B C 1
ATOM 5639 O O . SER B 1 154 ? 9.188 21.031 17.156 1 90.12 154 SER B O 1
ATOM 5641 N N . ALA B 1 155 ? 9 22.531 18.812 1 90.19 155 ALA B N 1
ATOM 5642 C CA . ALA B 1 155 ? 10.406 22.938 18.797 1 90.19 155 ALA B CA 1
ATOM 5643 C C . ALA B 1 155 ? 11 22.906 20.203 1 90.19 155 ALA B C 1
ATOM 5645 O O . ALA B 1 155 ? 11.078 23.953 20.859 1 90.19 155 ALA B O 1
ATOM 5646 N N . PRO B 1 156 ? 11.492 21.766 20.547 1 89.62 156 PRO B N 1
ATOM 5647 C CA . PRO B 1 156 ? 12.07 21.672 21.891 1 89.62 156 PRO B CA 1
ATOM 5648 C C . PRO B 1 156 ? 13.172 22.703 22.125 1 89.62 156 PRO B C 1
ATOM 5650 O O . PRO B 1 156 ? 14.055 22.875 21.281 1 89.62 156 PRO B O 1
ATOM 5653 N N . GLY B 1 157 ? 13.062 23.359 23.281 1 90.94 157 GLY B N 1
ATOM 5654 C CA . GLY B 1 157 ? 14.062 24.359 23.641 1 90.94 157 GLY B CA 1
ATOM 5655 C C . GLY B 1 157 ? 13.695 25.766 23.188 1 90.94 157 GLY B C 1
ATOM 5656 O O . GLY B 1 157 ? 14.234 26.75 23.703 1 90.94 157 GLY B O 1
ATOM 5657 N N . LEU B 1 158 ? 12.773 25.906 22.328 1 94.31 158 LEU B N 1
ATOM 5658 C CA . LEU B 1 158 ? 12.398 27.203 21.781 1 94.31 158 LEU B CA 1
ATOM 5659 C C . LEU B 1 158 ? 10.992 27.594 22.219 1 94.31 158 LEU B C 1
ATOM 5661 O O . LEU B 1 158 ? 10.57 28.734 22.016 1 94.31 158 LEU B O 1
ATOM 5665 N N . GLU B 1 159 ? 10.312 26.703 22.766 1 94.44 159 GLU B N 1
ATOM 5666 C CA . GLU B 1 159 ? 8.969 26.906 23.312 1 94.44 159 GLU B CA 1
ATOM 5667 C C . GLU B 1 159 ? 8.656 25.891 24.406 1 94.44 159 GLU B C 1
ATOM 5669 O O . GLU B 1 159 ? 9.398 24.922 24.594 1 94.44 159 GLU B O 1
ATOM 5674 N N . THR B 1 160 ? 7.664 26.203 25.156 1 93.94 160 THR B N 1
ATOM 5675 C CA . THR B 1 160 ? 7.168 25.25 26.141 1 93.94 160 THR B CA 1
ATOM 5676 C C . THR B 1 160 ? 5.746 24.812 25.797 1 93.94 160 THR B C 1
ATOM 5678 O O . THR B 1 160 ? 5.055 25.484 25.016 1 93.94 160 THR B O 1
ATOM 5681 N N . THR B 1 161 ? 5.395 23.594 26.156 1 93.94 161 THR B N 1
ATOM 5682 C CA . THR B 1 161 ? 4.047 23.062 26 1 93.94 161 THR B CA 1
ATOM 5683 C C . THR B 1 161 ? 3.439 22.688 27.344 1 93.94 161 THR B C 1
ATOM 5685 O O . THR B 1 161 ? 4.109 22.766 28.375 1 93.94 161 THR B O 1
ATOM 5688 N N . GLY B 1 162 ? 2.152 22.516 27.344 1 93.38 162 GLY B N 1
ATOM 5689 C CA . GLY B 1 162 ? 1.521 21.984 28.547 1 93.38 162 GLY B CA 1
ATOM 5690 C C . GLY B 1 162 ? 1.963 20.578 28.891 1 93.38 162 GLY B C 1
ATOM 5691 O O . GLY B 1 162 ? 2.227 20.281 30.047 1 93.38 162 GLY B O 1
ATOM 5692 N N . TYR B 1 163 ? 2.037 19.734 27.922 1 94.44 163 TYR B N 1
ATOM 5693 C CA . TYR B 1 163 ? 2.469 18.359 28.094 1 94.44 163 TYR B CA 1
ATOM 5694 C C . TYR B 1 163 ? 3.387 17.938 26.953 1 94.44 163 TYR B C 1
ATOM 5696 O O . TYR B 1 163 ? 3.156 18.297 25.797 1 94.44 163 TYR B O 1
ATOM 5704 N N . GLU B 1 164 ? 4.344 17.156 27.312 1 94.5 164 GLU B N 1
ATOM 5705 C CA . GLU B 1 164 ? 5.234 16.609 26.281 1 94.5 164 GLU B CA 1
ATOM 5706 C C . GLU B 1 164 ? 4.781 15.211 25.859 1 94.5 164 GLU B C 1
ATOM 5708 O O . GLU B 1 164 ? 4.238 14.453 26.672 1 94.5 164 GLU B O 1
ATOM 5713 N N . ILE B 1 165 ? 4.957 14.906 24.609 1 96.31 165 ILE B N 1
ATOM 5714 C CA . ILE B 1 165 ? 4.746 13.562 24.094 1 96.31 165 ILE B CA 1
ATOM 5715 C C . ILE B 1 165 ? 6.078 12.812 24.031 1 96.31 165 ILE B C 1
ATOM 5717 O O . ILE B 1 165 ? 7.043 13.312 23.438 1 96.31 165 ILE B O 1
ATOM 5721 N N . SER B 1 166 ? 6.148 11.641 24.672 1 95.88 166 SER B N 1
ATOM 5722 C CA . SER B 1 166 ? 7.367 10.836 24.688 1 95.88 166 SER B CA 1
ATOM 5723 C C . SER B 1 166 ? 7.293 9.703 23.672 1 95.88 166 SER B C 1
ATOM 5725 O O . SER B 1 166 ? 6.227 9.43 23.109 1 95.88 166 SER B O 1
ATOM 5727 N N . ALA B 1 167 ? 8.438 9.086 23.406 1 96.31 167 ALA B N 1
ATOM 5728 C CA . ALA B 1 167 ? 8.469 7.918 22.531 1 96.31 167 ALA B CA 1
ATOM 5729 C C . ALA B 1 167 ? 7.637 6.777 23.109 1 96.31 167 ALA B C 1
ATOM 5731 O O . ALA B 1 167 ? 7.027 6.004 22.359 1 96.31 167 ALA B O 1
ATOM 5732 N N . GLU B 1 168 ? 7.641 6.668 24.406 1 97.56 168 GLU B N 1
ATOM 5733 C CA . GLU B 1 168 ? 6.82 5.66 25.062 1 97.56 168 GLU B CA 1
ATOM 5734 C C . GLU B 1 168 ? 5.332 5.906 24.812 1 97.56 168 GLU B C 1
ATOM 5736 O O . GLU B 1 168 ? 4.562 4.961 24.641 1 97.56 168 GLU B O 1
ATOM 5741 N N . ASP B 1 169 ? 4.938 7.195 24.859 1 97.88 169 ASP B N 1
ATOM 5742 C CA . ASP B 1 169 ? 3.557 7.547 24.531 1 97.88 169 ASP B CA 1
ATOM 5743 C C . ASP B 1 169 ? 3.195 7.09 23.125 1 97.88 169 ASP B C 1
ATOM 5745 O O . ASP B 1 169 ? 2.109 6.551 22.891 1 97.88 169 ASP B O 1
ATOM 5749 N N . VAL B 1 170 ? 4.125 7.324 22.203 1 98.19 170 VAL B N 1
ATOM 5750 C CA . VAL B 1 170 ? 3.904 6.949 20.812 1 98.19 170 VAL B CA 1
ATOM 5751 C C . VAL B 1 170 ? 3.775 5.43 20.703 1 98.19 170 VAL B C 1
ATOM 5753 O O . VAL B 1 170 ? 2.852 4.922 20.062 1 98.19 170 VAL B O 1
ATOM 5756 N N . ALA B 1 171 ? 4.668 4.695 21.344 1 97.88 171 ALA B N 1
ATOM 5757 C CA . ALA B 1 171 ? 4.625 3.234 21.312 1 97.88 171 ALA B CA 1
ATOM 5758 C C . ALA B 1 171 ? 3.307 2.711 21.875 1 97.88 171 ALA B C 1
ATOM 5760 O O . ALA B 1 171 ? 2.723 1.771 21.328 1 97.88 171 ALA B O 1
ATOM 5761 N N . GLU B 1 172 ? 2.84 3.328 22.891 1 97.69 172 GLU B N 1
ATOM 5762 C CA . GLU B 1 172 ? 1.562 2.953 23.484 1 97.69 172 GLU B CA 1
ATOM 5763 C C . GLU B 1 172 ? 0.408 3.205 22.516 1 97.69 172 GLU B C 1
ATOM 5765 O O . GLU B 1 172 ? -0.429 2.328 22.297 1 97.69 172 GLU B O 1
ATOM 5770 N N . ALA B 1 173 ? 0.407 4.363 21.969 1 98 173 ALA B N 1
ATOM 5771 C CA . ALA B 1 173 ? -0.689 4.758 21.094 1 98 173 ALA B CA 1
ATOM 5772 C C . ALA B 1 173 ? -0.752 3.859 19.859 1 98 173 ALA B C 1
ATOM 5774 O O . ALA B 1 173 ? -1.832 3.617 19.312 1 98 173 ALA B O 1
ATOM 5775 N N . MET B 1 174 ? 0.394 3.322 19.406 1 97.75 174 MET B N 1
ATOM 5776 C CA . MET B 1 174 ? 0.45 2.475 18.219 1 97.75 174 MET B CA 1
ATOM 5777 C C . MET B 1 174 ? -0.378 1.209 18.422 1 97.75 174 MET B C 1
ATOM 5779 O O . MET B 1 174 ? -0.724 0.532 17.453 1 97.75 174 MET B O 1
ATOM 5783 N N . THR B 1 175 ? -0.778 0.916 19.656 1 96.56 175 THR B N 1
ATOM 5784 C CA . THR B 1 175 ? -1.539 -0.296 19.938 1 96.56 175 THR B CA 1
ATOM 5785 C C . THR B 1 175 ? -3.037 -0.006 19.938 1 96.56 175 THR B C 1
ATOM 5787 O O . THR B 1 175 ? -3.854 -0.928 20 1 96.56 175 THR B O 1
ATOM 5790 N N . TRP B 1 176 ? -3.412 1.303 19.875 1 96.06 176 TRP B N 1
ATOM 5791 C CA . TRP B 1 176 ? -4.824 1.669 19.953 1 96.06 176 TRP B CA 1
ATOM 5792 C C . TRP B 1 176 ? -5.543 1.319 18.656 1 96.06 176 TRP B C 1
ATOM 5794 O O . TRP B 1 176 ? -4.992 1.484 17.562 1 96.06 176 TRP B O 1
ATOM 5804 N N . PRO B 1 177 ? -6.852 0.827 18.719 1 93.44 177 PRO B N 1
ATOM 5805 C CA . PRO B 1 177 ? -7.645 0.667 17.484 1 93.44 177 PRO B CA 1
ATOM 5806 C C . PRO B 1 177 ? -7.859 1.986 16.75 1 93.44 177 PRO B C 1
ATOM 5808 O O . PRO B 1 177 ? -8.156 3.008 17.375 1 93.44 177 PRO B O 1
ATOM 5811 N N . GLY B 1 178 ? -7.605 1.984 15.547 1 93 178 GLY B N 1
ATOM 5812 C CA . GLY B 1 178 ? -7.891 3.172 14.758 1 93 178 GLY B CA 1
ATOM 5813 C C . GLY B 1 178 ? -6.695 4.094 14.617 1 93 178 GLY B C 1
ATOM 5814 O O . GLY B 1 178 ? -6.727 5.039 13.828 1 93 178 GLY B O 1
ATOM 5815 N N . ILE B 1 179 ? -5.602 3.857 15.43 1 97.69 179 ILE B N 1
ATOM 5816 C CA . ILE B 1 179 ? -4.363 4.59 15.203 1 97.69 179 ILE B CA 1
ATOM 5817 C C . ILE B 1 179 ? -3.732 4.141 13.883 1 97.69 179 ILE B C 1
ATOM 5819 O O . ILE B 1 179 ? -3.592 2.941 13.633 1 97.69 179 ILE B O 1
ATOM 5823 N N . ILE B 1 180 ? -3.309 5.113 12.992 1 98 180 ILE B N 1
ATOM 5824 C CA . ILE B 1 180 ? -2.951 4.742 11.625 1 98 180 ILE B CA 1
ATOM 5825 C C . ILE B 1 180 ? -1.511 5.16 11.344 1 98 180 ILE B C 1
ATOM 5827 O O . ILE B 1 180 ? -0.948 4.801 10.305 1 98 180 ILE B O 1
ATOM 5831 N N . GLY B 1 181 ? -0.925 5.902 12.203 1 98.38 181 GLY B N 1
ATOM 5832 C CA . GLY B 1 181 ? 0.447 6.332 11.977 1 98.38 181 GLY B CA 1
ATOM 5833 C C . GLY B 1 181 ? 0.886 7.438 12.914 1 98.38 181 GLY B C 1
ATOM 5834 O O . GLY B 1 181 ? 0.245 7.68 13.945 1 98.38 181 GLY B O 1
ATOM 5835 N N . LEU B 1 182 ? 2.061 7.98 12.648 1 98.62 182 LEU B N 1
ATOM 5836 C CA . LEU B 1 182 ? 2.639 9.125 13.336 1 98.62 182 LEU B CA 1
ATOM 5837 C C . LEU B 1 182 ? 2.266 10.43 12.641 1 98.62 182 LEU B C 1
ATOM 5839 O O . LEU B 1 182 ? 2.34 10.523 11.414 1 98.62 182 LEU B O 1
ATOM 5843 N N . GLY B 1 183 ? 1.729 11.344 13.406 1 98.19 183 GLY B N 1
ATOM 5844 C CA . GLY B 1 183 ? 1.416 12.641 12.844 1 98.19 183 GLY B CA 1
ATOM 5845 C C . GLY B 1 183 ? 2.629 13.352 12.266 1 98.19 183 GLY B C 1
ATOM 5846 O O . GLY B 1 183 ? 3.689 12.742 12.109 1 98.19 183 GLY B O 1
ATOM 5847 N N . GLU B 1 184 ? 2.416 14.57 11.906 1 96.94 184 GLU B N 1
ATOM 5848 C CA . GLU B 1 184 ? 3.455 15.336 11.219 1 96.94 184 GLU B CA 1
ATOM 5849 C C . GLU B 1 184 ? 4.707 15.469 12.078 1 96.94 184 GLU B C 1
ATOM 5851 O O . GLU B 1 184 ? 4.613 15.789 13.266 1 96.94 184 GLU B O 1
ATOM 5856 N N . MET B 1 185 ? 5.812 15.094 11.516 1 97.19 185 MET B N 1
ATOM 5857 C CA . MET B 1 185 ? 7.117 15.227 12.164 1 97.19 185 MET B CA 1
ATOM 5858 C C . MET B 1 185 ? 7.711 16.609 11.914 1 97.19 185 MET B C 1
ATOM 5860 O O . MET B 1 185 ? 8.578 16.766 11.055 1 97.19 185 MET B O 1
ATOM 5864 N N . MET B 1 186 ? 7.293 17.516 12.727 1 94.5 186 MET B N 1
ATOM 5865 C CA . MET B 1 186 ? 7.605 18.938 12.531 1 94.5 186 MET B CA 1
ATOM 5866 C C . MET B 1 186 ? 9.039 19.234 12.961 1 94.5 186 MET B C 1
ATOM 5868 O O . MET B 1 186 ? 9.633 20.219 12.5 1 94.5 186 MET B O 1
ATOM 5872 N N . ASN B 1 187 ? 9.539 18.453 13.898 1 94.19 187 ASN B N 1
ATOM 5873 C CA . ASN B 1 187 ? 10.938 18.625 14.297 1 94.19 187 ASN B CA 1
ATOM 5874 C C . ASN B 1 187 ? 11.891 18.062 13.25 1 94.19 187 ASN B C 1
ATOM 5876 O O . ASN B 1 187 ? 12.664 17.141 13.539 1 94.19 187 ASN B O 1
ATOM 5880 N N . PHE B 1 188 ? 11.797 18.609 12.023 1 95 188 PHE B N 1
ATOM 5881 C CA . PHE B 1 188 ? 12.586 18.094 10.914 1 95 188 PHE B CA 1
ATOM 5882 C C . PHE B 1 188 ? 14.078 18.328 11.156 1 95 188 PHE B C 1
ATOM 5884 O O . PHE B 1 188 ? 14.906 17.5 10.766 1 95 188 PHE B O 1
ATOM 5891 N N . PRO B 1 189 ? 14.523 19.453 11.914 1 93.81 189 PRO B N 1
ATOM 5892 C CA . PRO B 1 189 ? 15.945 19.547 12.258 1 93.81 189 PRO B CA 1
ATOM 5893 C C . PRO B 1 189 ? 16.391 18.406 13.172 1 93.81 189 PRO B C 1
ATOM 5895 O O . PRO B 1 189 ? 17.5 17.875 13.008 1 93.81 189 PRO B O 1
ATOM 5898 N N . GLY B 1 190 ? 15.516 18.109 14.148 1 94.81 190 GLY B N 1
ATOM 5899 C CA . GLY B 1 190 ? 15.852 16.984 15.023 1 94.81 190 GLY B CA 1
ATOM 5900 C C . GLY B 1 190 ? 16.047 15.688 14.266 1 94.81 190 GLY B C 1
ATOM 5901 O O . GLY B 1 190 ? 16.984 14.938 14.547 1 94.81 190 GLY B O 1
ATOM 5902 N N . VAL B 1 191 ? 15.227 15.383 13.312 1 96.75 191 VAL B N 1
ATOM 5903 C CA . VAL B 1 191 ? 15.344 14.172 12.5 1 96.75 191 VAL B CA 1
ATOM 5904 C C . VAL B 1 191 ? 16.625 14.227 11.672 1 96.75 191 VAL B C 1
ATOM 5906 O O . VAL B 1 191 ? 17.406 13.266 11.656 1 96.75 191 VAL B O 1
ATOM 5909 N N . ALA B 1 192 ? 16.828 15.367 10.984 1 96.81 192 ALA B N 1
ATOM 5910 C CA . ALA B 1 192 ? 17.984 15.531 10.109 1 96.81 192 ALA B CA 1
ATOM 5911 C C . ALA B 1 192 ? 19.297 15.383 10.891 1 96.81 192 ALA B C 1
ATOM 5913 O O . ALA B 1 192 ? 20.328 15.008 10.328 1 96.81 192 ALA B O 1
ATOM 5914 N N . HIS B 1 193 ? 19.219 15.617 12.227 1 95.81 193 HIS B N 1
ATOM 5915 C CA . HIS B 1 193 ? 20.422 15.555 13.047 1 95.81 193 HIS B CA 1
ATOM 5916 C C . HIS B 1 193 ? 20.453 14.281 13.883 1 95.81 193 HIS B C 1
ATOM 5918 O O . HIS B 1 193 ? 21.297 14.141 14.781 1 95.81 193 HIS B O 1
ATOM 5924 N N . GLY B 1 194 ? 19.5 13.406 13.664 1 96.31 194 GLY B N 1
ATOM 5925 C CA . GLY B 1 194 ? 19.516 12.102 14.305 1 96.31 194 GLY B CA 1
ATOM 5926 C C . GLY B 1 194 ? 19.109 12.156 15.766 1 96.31 194 GLY B C 1
ATOM 5927 O O . GLY B 1 194 ? 19.625 11.406 16.594 1 96.31 194 GLY B O 1
ATOM 5928 N N . ASP B 1 195 ? 18.172 13.062 16.094 1 95.81 195 ASP B N 1
ATOM 5929 C CA . ASP B 1 195 ? 17.688 13.156 17.469 1 95.81 195 ASP B CA 1
ATOM 5930 C C . ASP B 1 195 ? 17.125 11.812 17.938 1 95.81 195 ASP B C 1
ATOM 5932 O O . ASP B 1 195 ? 16.234 11.242 17.297 1 95.81 195 ASP B O 1
ATOM 5936 N N . PRO B 1 196 ? 17.609 11.312 19.047 1 95.88 196 PRO B N 1
ATOM 5937 C CA . PRO B 1 196 ? 17.219 9.969 19.5 1 95.88 196 PRO B CA 1
ATOM 5938 C C . PRO B 1 196 ? 15.727 9.852 19.781 1 95.88 196 PRO B C 1
ATOM 5940 O O . PRO B 1 196 ? 15.125 8.805 19.531 1 95.88 196 PRO B O 1
ATOM 5943 N N . LYS B 1 197 ? 15.164 10.883 20.344 1 95.69 197 LYS B N 1
ATOM 5944 C CA . LYS B 1 197 ? 13.734 10.82 20.641 1 95.69 197 LYS B CA 1
ATOM 5945 C C . LYS B 1 197 ? 12.922 10.719 19.359 1 95.69 197 LYS B C 1
ATOM 5947 O O . LYS B 1 197 ? 11.992 9.906 19.266 1 95.69 197 LYS B O 1
ATOM 5952 N N . MET B 1 198 ? 13.211 11.57 18.375 1 96.5 198 MET B N 1
ATOM 5953 C CA . MET B 1 198 ? 12.5 11.531 17.094 1 96.5 198 MET B CA 1
ATOM 5954 C C . MET B 1 198 ? 12.641 10.164 16.438 1 96.5 198 MET B C 1
ATOM 5956 O O . MET B 1 198 ? 11.656 9.602 15.961 1 96.5 198 MET B O 1
ATOM 5960 N N . LEU B 1 199 ? 13.844 9.641 16.484 1 97.5 199 LEU B N 1
ATOM 5961 C CA . LEU B 1 199 ? 14.102 8.359 15.828 1 97.5 199 LEU B CA 1
ATOM 5962 C C . LEU B 1 199 ? 13.383 7.23 16.547 1 97.5 199 LEU B C 1
ATOM 5964 O O . LEU B 1 199 ? 12.93 6.27 15.922 1 97.5 199 LEU B O 1
ATOM 5968 N N . ALA B 1 200 ? 13.305 7.324 17.875 1 97.94 200 ALA B N 1
ATOM 5969 C CA . ALA B 1 200 ? 12.594 6.312 18.656 1 97.94 200 ALA B CA 1
ATOM 5970 C C . ALA B 1 200 ? 11.102 6.312 18.312 1 97.94 200 ALA B C 1
ATOM 5972 O O . ALA B 1 200 ? 10.484 5.25 18.203 1 97.94 200 ALA B O 1
ATOM 5973 N N . GLU B 1 201 ? 10.5 7.5 18.188 1 98.19 201 GLU B N 1
ATOM 5974 C CA . GLU B 1 201 ? 9.094 7.613 17.812 1 98.19 201 GLU B CA 1
ATOM 5975 C C . GLU B 1 201 ? 8.844 7.031 16.422 1 98.19 201 GLU B C 1
ATOM 5977 O O . GLU B 1 201 ? 7.887 6.281 16.219 1 98.19 201 GLU B O 1
ATOM 5982 N N . ILE B 1 202 ? 9.711 7.371 15.523 1 98.5 202 ILE B N 1
ATOM 5983 C CA . ILE B 1 202 ? 9.586 6.883 14.156 1 98.5 202 ILE B CA 1
ATOM 5984 C C . ILE B 1 202 ? 9.766 5.367 14.133 1 98.5 202 ILE B C 1
ATOM 5986 O O . ILE B 1 202 ? 9.016 4.66 13.453 1 98.5 202 ILE B O 1
ATOM 5990 N N . ALA B 1 203 ? 10.727 4.863 14.898 1 98.06 203 ALA B N 1
ATOM 5991 C CA . ALA B 1 203 ? 10.984 3.428 14.977 1 98.06 203 ALA B CA 1
ATOM 5992 C C . ALA B 1 203 ? 9.758 2.684 15.5 1 98.06 203 ALA B C 1
ATOM 5994 O O . ALA B 1 203 ? 9.383 1.64 14.961 1 98.06 203 ALA B O 1
ATOM 5995 N N . ALA B 1 204 ? 9.141 3.213 16.547 1 97.94 204 ALA B N 1
ATOM 5996 C CA . ALA B 1 204 ? 7.945 2.592 17.109 1 97.94 204 ALA B CA 1
ATOM 5997 C C . ALA B 1 204 ? 6.832 2.504 16.078 1 97.94 204 ALA B C 1
ATOM 5999 O O . ALA B 1 204 ? 6.125 1.499 15.992 1 97.94 204 ALA B O 1
ATOM 6000 N N . THR B 1 205 ? 6.688 3.547 15.328 1 98.19 205 THR B N 1
ATOM 6001 C CA . THR B 1 205 ? 5.66 3.611 14.297 1 98.19 205 THR B CA 1
ATOM 6002 C C . THR B 1 205 ? 5.934 2.592 13.195 1 98.19 205 THR B C 1
ATOM 6004 O O . THR B 1 205 ? 5.039 1.836 12.805 1 98.19 205 THR B O 1
ATOM 6007 N N . GLN B 1 206 ? 7.164 2.539 12.719 1 96.62 206 GLN B N 1
ATOM 6008 C CA . GLN B 1 206 ? 7.535 1.635 11.633 1 96.62 206 GLN B CA 1
ATOM 6009 C C . GLN B 1 206 ? 7.438 0.177 12.078 1 96.62 206 GLN B C 1
ATOM 6011 O O . GLN B 1 206 ? 7.023 -0.686 11.297 1 96.62 206 GLN B O 1
ATOM 6016 N N . ARG B 1 207 ? 7.816 -0.099 13.297 1 95.25 207 ARG B N 1
ATOM 6017 C CA . ARG B 1 207 ? 7.727 -1.459 13.812 1 95.25 207 ARG B CA 1
ATOM 6018 C C . ARG B 1 207 ? 6.273 -1.909 13.922 1 95.25 207 ARG B C 1
ATOM 6020 O O . ARG B 1 207 ? 5.984 -3.107 13.875 1 95.25 207 ARG B O 1
ATOM 6027 N N . SER B 1 208 ? 5.383 -0.938 14.047 1 95.44 208 SER B N 1
ATOM 6028 C CA . SER B 1 208 ? 3.955 -1.245 14.094 1 95.44 208 SER B CA 1
ATOM 6029 C C . SER B 1 208 ? 3.363 -1.331 12.695 1 95.44 208 SER B C 1
ATOM 6031 O O . SER B 1 208 ? 2.162 -1.558 12.531 1 95.44 208 SER B O 1
ATOM 6033 N N . GLY B 1 209 ? 4.176 -1.139 11.625 1 94.06 209 GLY B N 1
ATOM 6034 C CA . GLY B 1 209 ? 3.727 -1.216 10.242 1 94.06 209 GLY B CA 1
ATOM 6035 C C . GLY B 1 209 ? 2.869 -0.035 9.828 1 94.06 209 GLY B C 1
ATOM 6036 O O . GLY B 1 209 ? 2.027 -0.155 8.938 1 94.06 209 GLY B O 1
ATOM 6037 N N . LYS B 1 210 ? 3.018 1.122 10.461 1 97.25 210 LYS B N 1
ATOM 6038 C CA . LYS B 1 210 ? 2.133 2.256 10.211 1 97.25 210 LYS B CA 1
ATOM 6039 C C . LYS B 1 210 ? 2.898 3.426 9.594 1 97.25 210 LYS B C 1
ATOM 6041 O O . LYS B 1 210 ? 4.129 3.395 9.508 1 97.25 210 LYS B O 1
ATOM 6046 N N . THR B 1 211 ? 2.27 4.434 9.062 1 98.06 211 THR B N 1
ATOM 6047 C CA . THR B 1 211 ? 2.816 5.492 8.227 1 98.06 211 THR B CA 1
ATOM 6048 C C . THR B 1 211 ? 3.393 6.617 9.078 1 98.06 211 THR B C 1
ATOM 6050 O O . THR B 1 211 ? 2.795 7.008 10.086 1 98.06 211 THR B O 1
ATOM 6053 N N . VAL B 1 212 ? 4.551 7.125 8.727 1 98.56 212 VAL B N 1
ATOM 6054 C CA . VAL B 1 212 ? 5.188 8.258 9.391 1 98.56 212 VAL B CA 1
ATOM 6055 C C . VAL B 1 212 ? 4.926 9.531 8.602 1 98.56 212 VAL B C 1
ATOM 6057 O O . VAL B 1 212 ? 5.387 9.672 7.465 1 98.56 212 VAL B O 1
ATOM 6060 N N . GLY B 1 213 ? 4.195 10.461 9.203 1 98.44 213 GLY B N 1
ATOM 6061 C CA . GLY B 1 213 ? 3.902 11.727 8.547 1 98.44 213 GLY B CA 1
ATOM 6062 C C . GLY B 1 213 ? 5.066 12.703 8.578 1 98.44 213 GLY B C 1
ATOM 6063 O O . GLY B 1 213 ? 5.812 12.75 9.562 1 98.44 213 GLY B O 1
ATOM 6064 N N . GLY B 1 214 ? 5.188 13.484 7.504 1 98 214 GLY B N 1
ATOM 6065 C CA . GLY B 1 214 ? 6.262 14.461 7.41 1 98 214 GLY B CA 1
ATOM 6066 C C . GLY B 1 214 ? 5.777 15.891 7.531 1 98 214 GLY B C 1
ATOM 6067 O O . GLY B 1 214 ? 4.57 16.141 7.562 1 98 214 GLY B O 1
ATOM 6068 N N . HIS B 1 215 ? 6.711 16.781 7.715 1 97 215 HIS B N 1
ATOM 6069 C CA . HIS B 1 215 ? 6.512 18.219 7.855 1 97 215 HIS B CA 1
ATOM 6070 C C . HIS B 1 215 ? 7.824 18.984 7.684 1 97 215 HIS B C 1
ATOM 6072 O O . HIS B 1 215 ? 8.359 19.547 8.641 1 97 215 HIS B O 1
ATOM 6078 N N . TYR B 1 216 ? 8.328 18.891 6.5 1 97 216 TYR B N 1
ATOM 6079 C CA . TYR B 1 216 ? 9.578 19.594 6.191 1 97 216 TYR B CA 1
ATOM 6080 C C . TYR B 1 216 ? 9.305 20.953 5.566 1 97 216 TYR B C 1
ATOM 6082 O O . TYR B 1 216 ? 9.234 21.078 4.344 1 97 216 TYR B O 1
ATOM 6090 N N . ALA B 1 217 ? 9.344 22.016 6.395 1 92.88 217 ALA B N 1
ATOM 6091 C CA . ALA B 1 217 ? 8.867 23.328 5.973 1 92.88 217 ALA B CA 1
ATOM 6092 C C . ALA B 1 217 ? 10.016 24.188 5.457 1 92.88 217 ALA B C 1
ATOM 6094 O O . ALA B 1 217 ? 9.789 25.297 4.949 1 92.88 217 ALA B O 1
ATOM 6095 N N . SER B 1 218 ? 11.258 23.719 5.473 1 93.31 218 SER B N 1
ATOM 6096 C CA . SER B 1 218 ? 12.398 24.484 4.984 1 93.31 218 SER B CA 1
ATOM 6097 C C . SER B 1 218 ? 12.414 24.547 3.459 1 93.31 218 SER B C 1
ATOM 6099 O O . SER B 1 218 ? 12.117 23.547 2.793 1 93.31 218 SER B O 1
ATOM 6101 N N . PRO B 1 219 ? 12.68 25.719 2.896 1 91.25 219 PRO B N 1
ATOM 6102 C CA . PRO B 1 219 ? 12.836 25.781 1.44 1 91.25 219 PRO B CA 1
ATOM 6103 C C . PRO B 1 219 ? 14.133 25.141 0.952 1 91.25 219 PRO B C 1
ATOM 6105 O O . PRO B 1 219 ? 14.289 24.906 -0.248 1 91.25 219 PRO B O 1
ATOM 6108 N N . ASP B 1 220 ? 15.07 24.938 1.875 1 92.81 220 ASP B N 1
ATOM 6109 C CA . ASP B 1 220 ? 16.328 24.266 1.526 1 92.81 220 ASP B CA 1
ATOM 6110 C C . ASP B 1 220 ? 16.125 22.766 1.413 1 92.81 220 ASP B C 1
ATOM 6112 O O . ASP B 1 220 ? 15.945 22.078 2.422 1 92.81 220 ASP B O 1
ATOM 6116 N N . LEU B 1 221 ? 16.25 22.266 0.17 1 95.31 221 LEU B N 1
ATOM 6117 C CA . LEU B 1 221 ? 16.047 20.844 -0.073 1 95.31 221 LEU B CA 1
ATOM 6118 C C . LEU B 1 221 ? 17.375 20.141 -0.309 1 95.31 221 LEU B C 1
ATOM 6120 O O . LEU B 1 221 ? 17.469 19.219 -1.13 1 95.31 221 LEU B O 1
ATOM 6124 N N . GLY B 1 222 ? 18.422 20.594 0.366 1 95.38 222 GLY B N 1
ATOM 6125 C CA . GLY B 1 222 ? 19.75 20.016 0.293 1 95.38 222 GLY B CA 1
ATOM 6126 C C . GLY B 1 222 ? 19.953 18.859 1.25 1 95.38 222 GLY B C 1
ATOM 6127 O O . GLY B 1 222 ? 19.094 18 1.383 1 95.38 222 GLY B O 1
ATOM 6128 N N . PRO B 1 223 ? 21.094 18.797 1.886 1 96.69 223 PRO B N 1
ATOM 6129 C CA . PRO B 1 223 ? 21.484 17.641 2.691 1 96.69 223 PRO B CA 1
ATOM 6130 C C . PRO B 1 223 ? 20.547 17.422 3.883 1 96.69 223 PRO B C 1
ATOM 6132 O O . PRO B 1 223 ? 20.266 16.266 4.242 1 96.69 223 PRO B O 1
ATOM 6135 N N . ASP B 1 224 ? 20.094 18.5 4.469 1 96.62 224 ASP B N 1
ATOM 6136 C CA . ASP B 1 224 ? 19.172 18.328 5.598 1 96.62 224 ASP B CA 1
ATOM 6137 C C . ASP B 1 224 ? 17.859 17.688 5.152 1 96.62 224 ASP B C 1
ATOM 6139 O O . ASP B 1 224 ? 17.281 16.875 5.879 1 96.62 224 ASP B O 1
ATOM 6143 N N . PHE B 1 225 ? 17.438 18.109 3.969 1 97.94 225 PHE B N 1
ATOM 6144 C CA . PHE B 1 225 ? 16.234 17.469 3.414 1 97.94 225 PHE B CA 1
ATOM 6145 C C . PHE B 1 225 ? 16.5 16 3.111 1 97.94 225 PHE B C 1
ATOM 6147 O O . PHE B 1 225 ? 15.672 15.141 3.43 1 97.94 225 PHE B O 1
ATOM 6154 N N . ALA B 1 226 ? 17.625 15.758 2.486 1 98.31 226 ALA B N 1
ATOM 6155 C CA . ALA B 1 226 ? 18 14.375 2.197 1 98.31 226 ALA B CA 1
ATOM 6156 C C . ALA B 1 226 ? 18 13.531 3.469 1 98.31 226 ALA B C 1
ATOM 6158 O O . ALA B 1 226 ? 17.5 12.406 3.48 1 98.31 226 ALA B O 1
ATOM 6159 N N . ALA B 1 227 ? 18.578 14.062 4.535 1 98.56 227 ALA B N 1
ATOM 6160 C CA . ALA B 1 227 ? 18.625 13.383 5.828 1 98.56 227 ALA B CA 1
ATOM 6161 C C . ALA B 1 227 ? 17.219 13.148 6.371 1 98.56 227 ALA B C 1
ATOM 6163 O O . ALA B 1 227 ? 16.938 12.086 6.93 1 98.56 227 ALA B O 1
ATOM 6164 N N . TYR B 1 228 ? 16.406 14.148 6.219 1 98.5 228 TYR B N 1
ATOM 6165 C CA . TYR B 1 228 ? 15.016 14.055 6.672 1 98.5 228 TYR B CA 1
ATOM 6166 C C . TYR B 1 228 ? 14.289 12.93 5.945 1 98.5 228 TYR B C 1
ATOM 6168 O O . TYR B 1 228 ? 13.586 12.133 6.57 1 98.5 228 TYR B O 1
ATOM 6176 N N . VAL B 1 229 ? 14.453 12.828 4.625 1 98.56 229 VAL B N 1
ATOM 6177 C CA . VAL B 1 229 ? 13.836 11.781 3.82 1 98.56 229 VAL B CA 1
ATOM 6178 C C . VAL B 1 229 ? 14.359 10.414 4.254 1 98.56 229 VAL B C 1
ATOM 6180 O O . VAL B 1 229 ? 13.578 9.484 4.461 1 98.56 229 VAL B O 1
ATOM 6183 N N . ALA B 1 230 ? 15.656 10.281 4.445 1 98.56 230 ALA B N 1
ATOM 6184 C CA . ALA B 1 230 ? 16.266 9.031 4.906 1 98.56 230 ALA B CA 1
ATOM 6185 C C . ALA B 1 230 ? 15.773 8.672 6.305 1 98.56 230 ALA B C 1
ATOM 6187 O O . ALA B 1 230 ? 15.828 7.504 6.703 1 98.56 230 ALA B O 1
ATOM 6188 N N . GLY B 1 231 ? 15.289 9.703 7.004 1 97.81 231 GLY B N 1
ATOM 6189 C CA . GLY B 1 231 ? 14.891 9.555 8.391 1 97.81 231 GLY B CA 1
ATOM 6190 C C . GLY B 1 231 ? 13.539 8.883 8.555 1 97.81 231 GLY B C 1
ATOM 6191 O O . GLY B 1 231 ? 13.141 8.531 9.672 1 97.81 231 GLY B O 1
ATOM 6192 N N . GLY B 1 232 ? 12.773 8.773 7.445 1 96.94 232 GLY B N 1
ATOM 6193 C CA . GLY B 1 232 ? 11.641 7.883 7.633 1 96.94 232 GLY B CA 1
ATOM 6194 C C . GLY B 1 232 ? 10.32 8.492 7.18 1 96.94 232 GLY B C 1
ATOM 6195 O O . GLY B 1 232 ? 9.422 7.773 6.742 1 96.94 232 GLY B O 1
ATOM 6196 N N . PRO B 1 233 ? 10.086 9.797 7.285 1 98.31 233 PRO B N 1
ATOM 6197 C CA . PRO B 1 233 ? 8.797 10.367 6.875 1 98.31 233 PRO B CA 1
ATOM 6198 C C . PRO B 1 233 ? 8.398 9.961 5.457 1 98.31 233 PRO B C 1
ATOM 6200 O O . PRO B 1 233 ? 9.242 9.945 4.559 1 98.31 233 PRO B O 1
ATOM 6203 N N . ALA B 1 234 ? 7.125 9.625 5.32 1 98.38 234 ALA B N 1
ATOM 6204 C CA . ALA B 1 234 ? 6.652 9.023 4.078 1 98.38 234 ALA B CA 1
ATOM 6205 C C . ALA B 1 234 ? 5.898 10.039 3.229 1 98.38 234 ALA B C 1
ATOM 6207 O O . ALA B 1 234 ? 5.574 9.773 2.068 1 98.38 234 ALA B O 1
ATOM 6208 N N . ASP B 1 235 ? 5.527 11.148 3.779 1 98.62 235 ASP B N 1
ATOM 6209 C CA . ASP B 1 235 ? 4.781 12.203 3.105 1 98.62 235 ASP B CA 1
ATOM 6210 C C . ASP B 1 235 ? 5.227 13.586 3.586 1 98.62 235 ASP B C 1
ATOM 6212 O O . ASP B 1 235 ? 6.086 13.695 4.465 1 98.62 235 ASP B O 1
ATOM 6216 N N . ASP B 1 236 ? 4.797 14.602 2.963 1 98.25 236 ASP B N 1
ATOM 6217 C CA . ASP B 1 236 ? 5.035 15.984 3.357 1 98.25 236 ASP B CA 1
ATOM 6218 C C . ASP B 1 236 ? 3.98 16.906 2.76 1 98.25 236 ASP B C 1
ATOM 6220 O O . ASP B 1 236 ? 3.604 16.766 1.596 1 98.25 236 ASP B O 1
ATOM 6224 N N . HIS B 1 237 ? 3.438 17.766 3.547 1 96.88 237 HIS B N 1
ATOM 6225 C CA . HIS B 1 237 ? 2.406 18.672 3.053 1 96.88 237 HIS B CA 1
ATOM 6226 C C . HIS B 1 237 ? 2.893 20.125 3.066 1 96.88 237 HIS B C 1
ATOM 6228 O O . HIS B 1 237 ? 2.094 21.047 2.914 1 96.88 237 HIS B O 1
ATOM 6234 N N . GLU B 1 238 ? 4.207 20.359 3.271 1 94.62 238 GLU B N 1
ATOM 6235 C CA . GLU B 1 238 ? 4.711 21.719 3.471 1 94.62 238 GLU B CA 1
ATOM 6236 C C . GLU B 1 238 ? 5.191 22.328 2.156 1 94.62 238 GLU B C 1
ATOM 6238 O O . GLU B 1 238 ? 5.664 23.469 2.131 1 94.62 238 GLU B O 1
ATOM 6243 N N . GLY B 1 239 ? 5.094 21.562 1.068 1 93.5 239 GLY B N 1
ATOM 6244 C CA . GLY B 1 239 ? 5.445 22.141 -0.222 1 93.5 239 GLY B CA 1
ATOM 6245 C C . GLY B 1 239 ? 4.531 23.281 -0.642 1 93.5 239 GLY B C 1
ATOM 6246 O O . GLY B 1 239 ? 3.33 23.25 -0.355 1 93.5 239 GLY B O 1
ATOM 6247 N N . THR B 1 240 ? 5.117 24.281 -1.391 1 92.19 240 THR B N 1
ATOM 6248 C CA . THR B 1 240 ? 4.301 25.438 -1.768 1 92.19 240 THR B CA 1
ATOM 6249 C C . THR B 1 240 ? 4.422 25.719 -3.264 1 92.19 240 THR B C 1
ATOM 6251 O O . THR B 1 240 ? 3.734 26.594 -3.793 1 92.19 240 THR B O 1
ATOM 6254 N N . CYS B 1 241 ? 5.281 25.031 -3.936 1 94.81 241 CYS B N 1
ATOM 6255 C CA . CYS B 1 241 ? 5.461 25.25 -5.367 1 94.81 241 CYS B CA 1
ATOM 6256 C C . CYS B 1 241 ? 5.676 23.938 -6.094 1 94.81 241 CYS B C 1
ATOM 6258 O O . CYS B 1 241 ? 5.805 22.875 -5.461 1 94.81 241 CYS B O 1
ATOM 6260 N N . GLU B 1 242 ? 5.703 24 -7.391 1 97.25 242 GLU B N 1
ATOM 6261 C CA . GLU B 1 242 ? 5.82 22.812 -8.234 1 97.25 242 GLU B CA 1
ATOM 6262 C C . GLU B 1 242 ? 7.078 22.016 -7.898 1 97.25 242 GLU B C 1
ATOM 6264 O O . GLU B 1 242 ? 7.023 20.797 -7.754 1 97.25 242 GLU B O 1
ATOM 6269 N N . ALA B 1 243 ? 8.219 22.703 -7.754 1 97.5 243 ALA B N 1
ATOM 6270 C CA . ALA B 1 243 ? 9.5 22.047 -7.5 1 97.5 243 ALA B CA 1
ATOM 6271 C C . ALA B 1 243 ? 9.484 21.297 -6.172 1 97.5 243 ALA B C 1
ATOM 6273 O O . ALA B 1 243 ? 10.117 20.25 -6.035 1 97.5 243 ALA B O 1
ATOM 6274 N N . ASP B 1 244 ? 8.797 21.828 -5.184 1 96.88 244 ASP B N 1
ATOM 6275 C CA . ASP B 1 244 ? 8.664 21.156 -3.887 1 96.88 244 ASP B CA 1
ATOM 6276 C C . ASP B 1 244 ? 7.984 19.812 -4.027 1 96.88 244 ASP B C 1
ATOM 6278 O O . ASP B 1 244 ? 8.461 18.812 -3.486 1 96.88 244 ASP B O 1
ATOM 6282 N N . ALA B 1 245 ? 6.867 19.812 -4.789 1 98.06 245 ALA B N 1
ATOM 6283 C CA . ALA B 1 245 ? 6.125 18.562 -4.988 1 98.06 245 ALA B CA 1
ATOM 6284 C C . ALA B 1 245 ? 6.965 17.547 -5.754 1 98.06 245 ALA B C 1
ATOM 6286 O O . ALA B 1 245 ? 7.047 16.375 -5.359 1 98.06 245 ALA B O 1
ATOM 6287 N N . ILE B 1 246 ? 7.633 17.984 -6.77 1 98.31 246 ILE B N 1
ATOM 6288 C CA . ILE B 1 246 ? 8.43 17.125 -7.633 1 98.31 246 ILE B CA 1
ATOM 6289 C C . ILE B 1 246 ? 9.547 16.469 -6.824 1 98.31 246 ILE B C 1
ATOM 6291 O O . ILE B 1 246 ? 9.742 15.25 -6.902 1 98.31 246 ILE B O 1
ATOM 6295 N N . THR B 1 247 ? 10.234 17.25 -6.023 1 98.25 247 THR B N 1
ATOM 6296 C CA . THR B 1 247 ? 11.359 16.734 -5.25 1 98.25 247 THR B CA 1
ATOM 6297 C C . THR B 1 247 ? 10.898 15.672 -4.266 1 98.25 247 THR B C 1
ATOM 6299 O O . THR B 1 247 ? 11.539 14.625 -4.133 1 98.25 247 THR B O 1
ATOM 6302 N N . ARG B 1 248 ? 9.82 15.891 -3.605 1 98.44 248 ARG B N 1
ATOM 6303 C CA . ARG B 1 248 ? 9.289 14.93 -2.641 1 98.44 248 ARG B CA 1
ATOM 6304 C C . ARG B 1 248 ? 8.852 13.641 -3.332 1 98.44 248 ARG B C 1
ATOM 6306 O O . ARG B 1 248 ? 9.203 12.547 -2.895 1 98.44 248 ARG B O 1
ATOM 6313 N N . MET B 1 249 ? 8.141 13.75 -4.469 1 98.56 249 MET B N 1
ATOM 6314 C CA . MET B 1 249 ? 7.664 12.57 -5.191 1 98.56 249 MET B CA 1
ATOM 6315 C C . MET B 1 249 ? 8.836 11.75 -5.723 1 98.56 249 MET B C 1
ATOM 6317 O O . MET B 1 249 ? 8.82 10.516 -5.645 1 98.56 249 MET B O 1
ATOM 6321 N N . ARG B 1 250 ? 9.836 12.438 -6.203 1 98.62 250 ARG B N 1
ATOM 6322 C CA . ARG B 1 250 ? 11 11.742 -6.742 1 98.62 250 ARG B CA 1
ATOM 6323 C C . ARG B 1 250 ? 11.711 10.945 -5.656 1 98.62 250 ARG B C 1
ATOM 6325 O O . ARG B 1 250 ? 12.281 9.883 -5.93 1 98.62 250 ARG B O 1
ATOM 6332 N N . GLN B 1 251 ? 11.617 11.367 -4.422 1 98.5 251 GLN B N 1
ATOM 6333 C CA . GLN B 1 251 ? 12.32 10.727 -3.316 1 98.5 251 GLN B CA 1
ATOM 6334 C C . GLN B 1 251 ? 11.453 9.664 -2.654 1 98.5 251 GLN B C 1
ATOM 6336 O O . GLN B 1 251 ? 11.789 9.164 -1.578 1 98.5 251 GLN B O 1
ATOM 6341 N N . GLY B 1 252 ? 10.305 9.352 -3.246 1 97.94 252 GLY B N 1
ATOM 6342 C CA . GLY B 1 252 ? 9.453 8.273 -2.762 1 97.94 252 GLY B CA 1
ATOM 6343 C C . GLY B 1 252 ? 8.516 8.711 -1.654 1 97.94 252 GLY B C 1
ATOM 6344 O O . GLY B 1 252 ? 7.984 7.875 -0.919 1 97.94 252 GLY B O 1
ATOM 6345 N N . MET B 1 253 ? 8.336 10.008 -1.397 1 98.31 253 MET B N 1
ATOM 6346 C CA . MET B 1 253 ? 7.336 10.547 -0.477 1 98.31 253 MET B CA 1
ATOM 6347 C C . MET B 1 253 ? 6.035 10.859 -1.206 1 98.31 253 MET B C 1
ATOM 6349 O O . MET B 1 253 ? 6.035 11.094 -2.416 1 98.31 253 MET B O 1
ATOM 6353 N N . ARG B 1 254 ? 4.922 10.789 -0.48 1 98.56 254 ARG B N 1
ATOM 6354 C CA . ARG B 1 254 ? 3.699 11.383 -1.015 1 98.56 254 ARG B CA 1
ATOM 6355 C C . ARG B 1 254 ? 3.713 12.898 -0.858 1 98.56 254 ARG B C 1
ATOM 6357 O O . ARG B 1 254 ? 4.023 13.414 0.218 1 98.56 254 ARG B O 1
ATOM 6364 N N . ALA B 1 255 ? 3.482 13.578 -1.957 1 98.5 255 ALA B N 1
ATOM 6365 C CA . ALA B 1 255 ? 3.24 15.016 -1.883 1 98.5 255 ALA B CA 1
ATOM 6366 C C . ALA B 1 255 ? 1.791 15.305 -1.506 1 98.5 255 ALA B C 1
ATOM 6368 O O . ALA B 1 255 ? 0.879 15.094 -2.309 1 98.5 255 ALA B O 1
ATOM 6369 N N . MET B 1 256 ? 1.575 15.758 -0.305 1 98.25 256 MET B N 1
ATOM 6370 C CA . MET B 1 256 ? 0.243 16.172 0.121 1 98.25 256 MET B CA 1
ATOM 6371 C C . MET B 1 256 ? 0.011 17.656 -0.188 1 98.25 256 MET B C 1
ATOM 6373 O O . MET B 1 256 ? 0.643 18.516 0.412 1 98.25 256 MET B O 1
ATOM 6377 N N . VAL B 1 257 ? -0.881 17.891 -1.043 1 97.25 257 VAL B N 1
ATOM 6378 C CA . VAL B 1 257 ? -1.108 19.234 -1.536 1 97.25 257 VAL B CA 1
ATOM 6379 C C . VAL B 1 257 ? -2.342 19.844 -0.861 1 97.25 257 VAL B C 1
ATOM 6381 O O . VAL B 1 257 ? -3.445 19.312 -0.991 1 97.25 257 VAL B O 1
ATOM 6384 N N . ARG B 1 258 ? -2.158 20.969 -0.277 1 95.5 258 ARG B N 1
ATOM 6385 C CA . ARG B 1 258 ? -3.148 21.484 0.66 1 95.5 258 ARG B CA 1
ATOM 6386 C C . ARG B 1 258 ? -4.07 22.484 -0.021 1 95.5 258 ARG B C 1
ATOM 6388 O O . ARG B 1 258 ? -3.617 23.328 -0.811 1 95.5 258 ARG B O 1
ATOM 6395 N N . LEU B 1 259 ? -5.297 22.328 0.253 1 95.69 259 LEU B N 1
ATOM 6396 C CA . LEU B 1 259 ? -6.27 23.406 0.163 1 95.69 259 LEU B CA 1
ATOM 6397 C C . LEU B 1 259 ? -7.035 23.562 1.473 1 95.69 259 LEU B C 1
ATOM 6399 O O . LEU B 1 259 ? -8.008 22.859 1.714 1 95.69 259 LEU B O 1
ATOM 6403 N N . GLY B 1 260 ? -6.535 24.453 2.326 1 92.06 260 GLY B N 1
ATOM 6404 C CA . GLY B 1 260 ? -7.195 24.797 3.578 1 92.06 260 GLY B CA 1
ATOM 6405 C C . GLY B 1 260 ? -7.879 26.156 3.549 1 92.06 260 GLY B C 1
ATOM 6406 O O . GLY B 1 260 ? -8.336 26.594 2.496 1 92.06 260 GLY B O 1
ATOM 6407 N N . SER B 1 261 ? -8.117 26.703 4.703 1 87.69 261 SER B N 1
ATOM 6408 C CA . SER B 1 261 ? -8.727 28.031 4.754 1 87.69 261 SER B CA 1
ATOM 6409 C C . SER B 1 261 ? -7.723 29.109 4.355 1 87.69 261 SER B C 1
ATOM 6411 O O . SER B 1 261 ? -8.086 30.094 3.697 1 87.69 261 SER B O 1
ATOM 6413 N N . ALA B 1 262 ? -6.434 28.844 4.711 1 81 262 ALA B N 1
ATOM 6414 C CA . ALA B 1 262 ? -5.445 29.891 4.477 1 81 262 ALA B CA 1
ATOM 6415 C C . ALA B 1 262 ? -4.375 29.422 3.494 1 81 262 ALA B C 1
ATOM 6417 O O . ALA B 1 262 ? -3.539 30.219 3.053 1 81 262 ALA B O 1
ATOM 6418 N N . TRP B 1 263 ? -4.367 28.125 3.211 1 82.88 263 TRP B N 1
ATOM 6419 C CA . TRP B 1 263 ? -3.346 27.547 2.34 1 82.88 263 TRP B CA 1
ATOM 6420 C C . TRP B 1 263 ? -3.924 27.219 0.969 1 82.88 263 TRP B C 1
ATOM 6422 O O . TRP B 1 263 ? -4.895 26.453 0.865 1 82.88 263 TRP B O 1
ATOM 6432 N N . TYR B 1 264 ? -3.365 27.719 -0.06 1 87.38 264 TYR B N 1
ATOM 6433 C CA . TYR B 1 264 ? -3.822 27.469 -1.424 1 87.38 264 TYR B CA 1
ATOM 6434 C C . TYR B 1 264 ? -2.693 26.922 -2.285 1 87.38 264 TYR B C 1
ATOM 6436 O O . TYR B 1 264 ? -2.426 27.438 -3.373 1 87.38 264 TYR B O 1
ATOM 6444 N N . ASP B 1 265 ? -2.152 25.812 -1.844 1 91.12 265 ASP B N 1
ATOM 6445 C CA . ASP B 1 265 ? -0.928 25.281 -2.436 1 91.12 265 ASP B CA 1
ATOM 6446 C C . ASP B 1 265 ? -1.237 24.422 -3.66 1 91.12 265 ASP B C 1
ATOM 6448 O O . ASP B 1 265 ? -0.34 24.109 -4.441 1 91.12 265 ASP B O 1
ATOM 6452 N N . VAL B 1 266 ? -2.48 24.031 -3.896 1 95.06 266 VAL B N 1
ATOM 6453 C CA . VAL B 1 266 ? -2.857 23.094 -4.953 1 95.06 266 VAL B CA 1
ATOM 6454 C C . VAL B 1 266 ? -2.471 23.672 -6.312 1 95.06 266 VAL B C 1
ATOM 6456 O O . VAL B 1 266 ? -1.833 22.984 -7.121 1 95.06 266 VAL B O 1
ATOM 6459 N N . GLU B 1 267 ? -2.799 24.906 -6.496 1 95.62 267 GLU B N 1
ATOM 6460 C CA . GLU B 1 267 ? -2.646 25.516 -7.812 1 95.62 267 GLU B CA 1
ATOM 6461 C C . GLU B 1 267 ? -1.197 25.453 -8.289 1 95.62 267 GLU B C 1
ATOM 6463 O O . GLU B 1 267 ? -0.928 25.031 -9.414 1 95.62 267 GLU B O 1
ATOM 6468 N N . ALA B 1 268 ? -0.294 25.812 -7.418 1 95.62 268 ALA B N 1
ATOM 6469 C CA . ALA B 1 268 ? 1.113 25.891 -7.801 1 95.62 268 ALA B CA 1
ATOM 6470 C C . ALA B 1 268 ? 1.719 24.5 -7.945 1 95.62 268 ALA B C 1
ATOM 6472 O O . ALA B 1 268 ? 2.557 24.266 -8.82 1 95.62 268 ALA B O 1
ATOM 6473 N N . GLN B 1 269 ? 1.299 23.547 -7.199 1 97.19 269 GLN B N 1
ATOM 6474 C CA . GLN B 1 269 ? 1.969 22.25 -7.125 1 97.19 269 GLN B CA 1
ATOM 6475 C C . GLN B 1 269 ? 1.396 21.281 -8.156 1 97.19 269 GLN B C 1
ATOM 6477 O O . GLN B 1 269 ? 2.102 20.391 -8.641 1 97.19 269 GLN B O 1
ATOM 6482 N N . ILE B 1 270 ? 0.103 21.422 -8.508 1 98.06 270 ILE B N 1
ATOM 6483 C CA . ILE B 1 270 ? -0.602 20.453 -9.344 1 98.06 270 ILE B CA 1
ATOM 6484 C C . ILE B 1 270 ? 0.003 20.438 -10.742 1 98.06 270 ILE B C 1
ATOM 6486 O O . ILE B 1 270 ? -0.207 19.484 -11.508 1 98.06 270 ILE B O 1
ATOM 6490 N N . THR B 1 271 ? 0.803 21.453 -11.141 1 98.44 271 THR B N 1
ATOM 6491 C CA . THR B 1 271 ? 1.443 21.547 -12.445 1 98.44 271 THR B CA 1
ATOM 6492 C C . THR B 1 271 ? 2.475 20.438 -12.625 1 98.44 271 THR B C 1
ATOM 6494 O O . THR B 1 271 ? 2.824 20.078 -13.75 1 98.44 271 THR B O 1
ATOM 6497 N N . ALA B 1 272 ? 2.959 19.844 -11.469 1 98.31 272 ALA B N 1
ATOM 6498 C CA . ALA B 1 272 ? 3.84 18.672 -11.531 1 98.31 272 ALA B CA 1
ATOM 6499 C C . ALA B 1 272 ? 3.197 17.547 -12.336 1 98.31 272 ALA B C 1
ATOM 6501 O O . ALA B 1 272 ? 3.887 16.812 -13.039 1 98.31 272 ALA B O 1
ATOM 6502 N N . ILE B 1 273 ? 1.897 17.422 -12.211 1 97.75 273 ILE B N 1
ATOM 6503 C CA . ILE B 1 273 ? 1.136 16.375 -12.883 1 97.75 273 ILE B CA 1
ATOM 6504 C C . ILE B 1 273 ? 0.56 16.922 -14.195 1 97.75 273 ILE B C 1
ATOM 6506 O O . ILE B 1 273 ? 0.688 16.281 -15.242 1 97.75 273 ILE B O 1
ATOM 6510 N N . THR B 1 274 ? -0.028 18.109 -14.25 1 98.12 274 THR B N 1
ATOM 6511 C CA . THR B 1 274 ? -0.818 18.609 -15.375 1 98.12 274 THR B CA 1
ATOM 6512 C C . THR B 1 274 ? 0.088 19.188 -16.469 1 98.12 274 THR B C 1
ATOM 6514 O O . THR B 1 274 ? -0.261 19.141 -17.641 1 98.12 274 THR B O 1
ATOM 6517 N N . GLU B 1 275 ? 1.211 19.703 -16.062 1 98 275 GLU B N 1
ATOM 6518 C CA . GLU B 1 275 ? 2.102 20.312 -17.031 1 98 275 GLU B CA 1
ATOM 6519 C C . GLU B 1 275 ? 3.357 19.469 -17.25 1 98 275 GLU B C 1
ATOM 6521 O O . GLU B 1 275 ? 3.773 19.234 -18.375 1 98 275 GLU B O 1
ATOM 6526 N N . LYS B 1 276 ? 3.936 18.969 -16.156 1 97.88 276 LYS B N 1
ATOM 6527 C CA . LYS B 1 276 ? 5.172 18.203 -16.266 1 97.88 276 LYS B CA 1
ATOM 6528 C C . LYS B 1 276 ? 4.887 16.75 -16.609 1 97.88 276 LYS B C 1
ATOM 6530 O O . LYS B 1 276 ? 5.785 16.016 -17.031 1 97.88 276 LYS B O 1
ATOM 6535 N N . GLY B 1 277 ? 3.664 16.297 -16.438 1 97.5 277 GLY B N 1
ATOM 6536 C CA . GLY B 1 277 ? 3.242 14.969 -16.859 1 97.5 277 GLY B CA 1
ATOM 6537 C C . GLY B 1 277 ? 3.75 13.859 -15.961 1 97.5 277 GLY B C 1
ATOM 6538 O O . GLY B 1 277 ? 3.875 12.711 -16.391 1 97.5 277 GLY B O 1
ATOM 6539 N N . LEU B 1 278 ? 4.102 14.133 -14.727 1 98.19 278 LEU B N 1
ATOM 6540 C CA . LEU B 1 278 ? 4.598 13.117 -13.805 1 98.19 278 LEU B CA 1
ATOM 6541 C C . LEU B 1 278 ? 3.477 12.164 -13.398 1 98.19 278 LEU B C 1
ATOM 6543 O O . LEU B 1 278 ? 2.299 12.516 -13.477 1 98.19 278 LEU B O 1
ATOM 6547 N N . ASP B 1 279 ? 3.836 10.906 -13.102 1 98.19 279 ASP B N 1
ATOM 6548 C CA . ASP B 1 279 ? 2.881 9.922 -12.602 1 98.19 279 ASP B CA 1
ATOM 6549 C C . ASP B 1 279 ? 2.141 10.461 -11.375 1 98.19 279 ASP B C 1
ATOM 6551 O O . ASP B 1 279 ? 2.766 10.867 -10.391 1 98.19 279 ASP B O 1
ATOM 6555 N N . PRO B 1 280 ? 0.828 10.5 -11.344 1 98.06 280 PRO B N 1
ATOM 6556 C CA . PRO B 1 280 ? 0.075 11.141 -10.266 1 98.06 280 PRO B CA 1
ATOM 6557 C C . PRO B 1 280 ? -0.074 10.242 -9.031 1 98.06 280 PRO B C 1
ATOM 6559 O O . PRO B 1 280 ? -0.644 10.664 -8.023 1 98.06 280 PRO B O 1
ATOM 6562 N N . ARG B 1 281 ? 0.438 9.031 -8.992 1 97.38 281 ARG B N 1
ATOM 6563 C CA . ARG B 1 281 ? 0.173 8.039 -7.953 1 97.38 281 ARG B CA 1
ATOM 6564 C C . ARG B 1 281 ? 0.63 8.547 -6.59 1 97.38 281 ARG B C 1
ATOM 6566 O O . ARG B 1 281 ? 0.128 8.094 -5.555 1 97.38 281 ARG B O 1
ATOM 6573 N N . ASN B 1 282 ? 1.576 9.492 -6.516 1 97.25 282 ASN B N 1
ATOM 6574 C CA . ASN B 1 282 ? 2.145 9.945 -5.25 1 97.25 282 ASN B CA 1
ATOM 6575 C C . ASN B 1 282 ? 1.589 11.305 -4.844 1 97.25 282 ASN B C 1
ATOM 6577 O O . ASN B 1 282 ? 2.113 11.945 -3.932 1 97.25 282 ASN B O 1
ATOM 6581 N N . PHE B 1 283 ? 0.545 11.727 -5.516 1 98 283 PHE B N 1
ATOM 6582 C CA . PHE B 1 283 ? -0.106 13 -5.211 1 98 283 PHE B CA 1
ATOM 6583 C C . PHE B 1 283 ? -1.377 12.773 -4.402 1 98 283 PHE B C 1
ATOM 6585 O O . PHE B 1 283 ? -2.254 12.008 -4.812 1 98 283 PHE B O 1
ATOM 6592 N N . ILE B 1 284 ? -1.442 13.43 -3.248 1 98.38 284 ILE B N 1
ATOM 6593 C CA . ILE B 1 284 ? -2.588 13.312 -2.352 1 98.38 284 ILE B CA 1
ATOM 6594 C C . ILE B 1 284 ? -3.129 14.703 -2.029 1 98.38 284 ILE B C 1
ATOM 6596 O O . ILE B 1 284 ? -2.359 15.641 -1.813 1 98.38 284 ILE B O 1
ATOM 6600 N N . LEU B 1 285 ? -4.438 14.859 -2.01 1 98.56 285 LEU B N 1
ATOM 6601 C CA . LEU B 1 285 ? -5.055 16.094 -1.566 1 98.56 285 LEU B CA 1
ATOM 6602 C C . LEU B 1 285 ? -5.355 16.062 -0.072 1 98.56 285 LEU B C 1
ATOM 6604 O O . LEU B 1 285 ? -5.723 15.008 0.46 1 98.56 285 LEU B O 1
ATOM 6608 N N . CYS B 1 286 ? -5.168 17.156 0.588 1 98.38 286 CYS B N 1
ATOM 6609 C CA . CYS B 1 286 ? -5.512 17.297 1.998 1 98.38 286 CYS B CA 1
ATOM 6610 C C . CYS B 1 286 ? -5.898 18.734 2.326 1 98.38 286 CYS B C 1
ATOM 6612 O O . CYS B 1 286 ? -5.73 19.625 1.5 1 98.38 286 CYS B O 1
ATOM 6614 N N . THR B 1 287 ? -6.469 18.953 3.465 1 97.25 287 THR B N 1
ATOM 6615 C CA . THR B 1 287 ? -6.875 20.312 3.824 1 97.25 287 THR B CA 1
ATOM 6616 C C . THR B 1 287 ? -5.887 20.922 4.812 1 97.25 287 THR B C 1
ATOM 6618 O O . THR B 1 287 ? -5.613 22.125 4.758 1 97.25 287 THR B O 1
ATOM 6621 N N . ASP B 1 288 ? -5.309 20.109 5.758 1 95 288 ASP B N 1
ATOM 6622 C CA . ASP B 1 288 ? -4.434 20.531 6.844 1 95 288 ASP B CA 1
ATOM 6623 C C . ASP B 1 288 ? -5.207 21.344 7.883 1 95 288 ASP B C 1
ATOM 6625 O O . ASP B 1 288 ? -5.824 20.781 8.789 1 95 288 ASP B O 1
ATOM 6629 N N . ASP B 1 289 ? -5.477 22.625 7.598 1 92.19 289 ASP B N 1
ATOM 6630 C CA . ASP B 1 289 ? -6.219 23.469 8.523 1 92.19 289 ASP B CA 1
ATOM 6631 C C . ASP B 1 289 ? -7.41 24.125 7.82 1 92.19 289 ASP B C 1
ATOM 6633 O O . ASP B 1 289 ? -7.234 24.891 6.867 1 92.19 289 ASP B O 1
ATOM 6637 N N . CYS B 1 290 ? -8.586 23.859 8.312 1 92.12 290 CYS B N 1
ATOM 6638 C CA . CYS B 1 290 ? -9.812 24.531 7.891 1 92.12 290 CYS B CA 1
ATOM 6639 C C . CYS B 1 290 ? -10.602 25.016 9.102 1 92.12 290 CYS B C 1
ATOM 6641 O O . CYS B 1 290 ? -10.828 24.266 10.047 1 92.12 290 CYS B O 1
ATOM 6643 N N . HIS B 1 291 ? -10.969 26.297 9.086 1 89.81 291 HIS B N 1
ATOM 6644 C CA . HIS B 1 291 ? -11.805 26.766 10.18 1 89.81 291 HIS B CA 1
ATOM 6645 C C . HIS B 1 291 ? -13.273 26.453 9.93 1 89.81 291 HIS B C 1
ATOM 6647 O O . HIS B 1 291 ? -13.648 26.078 8.82 1 89.81 291 HIS B O 1
ATOM 6653 N N . SER B 1 292 ? -14.078 26.641 10.836 1 90.69 292 SER B N 1
ATOM 6654 C CA . SER B 1 292 ? -15.477 26.234 10.82 1 90.69 292 SER B CA 1
ATOM 6655 C C . SER B 1 292 ? -16.25 26.953 9.719 1 90.69 292 SER B C 1
ATOM 6657 O O . SER B 1 292 ? -17.125 26.359 9.078 1 90.69 292 SER B O 1
ATOM 6659 N N . GLY B 1 293 ? -15.961 28.234 9.492 1 89.56 293 GLY B N 1
ATOM 6660 C CA . GLY B 1 293 ? -16.625 28.969 8.422 1 89.56 293 GLY B CA 1
ATOM 6661 C C . GLY B 1 293 ? -16.438 28.312 7.059 1 89.56 293 GLY B C 1
ATOM 6662 O O . GLY B 1 293 ? -17.391 28.203 6.285 1 89.56 293 GLY B O 1
ATOM 6663 N N . THR B 1 294 ? -15.258 27.922 6.758 1 90.94 294 THR B N 1
ATOM 6664 C CA . THR B 1 294 ? -14.969 27.25 5.5 1 90.94 294 THR B CA 1
ATOM 6665 C C . THR B 1 294 ? -15.711 25.906 5.422 1 90.94 294 THR B C 1
ATOM 6667 O O . THR B 1 294 ? -16.344 25.609 4.41 1 90.94 294 THR B O 1
ATOM 6670 N N . LEU B 1 295 ? -15.695 25.141 6.484 1 93.5 295 LEU B N 1
ATOM 6671 C CA . LEU B 1 295 ? -16.281 23.797 6.527 1 93.5 295 LEU B CA 1
ATOM 6672 C C . LEU B 1 295 ? -17.781 23.859 6.305 1 93.5 295 LEU B C 1
ATOM 6674 O O . LEU B 1 295 ? -18.344 23.047 5.566 1 93.5 295 LEU B O 1
ATOM 6678 N N . VAL B 1 296 ? -18.391 24.828 6.934 1 91 296 VAL B N 1
ATOM 6679 C CA . VAL B 1 296 ? -19.859 24.906 6.926 1 91 296 VAL B CA 1
ATOM 6680 C C . VAL B 1 296 ? -20.328 25.578 5.637 1 91 296 VAL B C 1
ATOM 6682 O O . VAL B 1 296 ? -21.328 25.156 5.047 1 91 296 VAL B O 1
ATOM 6685 N N . ASN B 1 297 ? -19.531 26.547 5.137 1 89.12 297 ASN B N 1
ATOM 6686 C CA . ASN B 1 297 ? -20.094 27.391 4.094 1 89.12 297 ASN B CA 1
ATOM 6687 C C . ASN B 1 297 ? -19.484 27.094 2.73 1 89.12 297 ASN B C 1
ATOM 6689 O O . ASN B 1 297 ? -20.094 27.375 1.695 1 89.12 297 ASN B O 1
ATOM 6693 N N . GLU B 1 298 ? -18.312 26.594 2.691 1 92.06 298 GLU B N 1
ATOM 6694 C CA . GLU B 1 298 ? -17.625 26.484 1.411 1 92.06 298 GLU B CA 1
ATOM 6695 C C . GLU B 1 298 ? -17.422 25.016 1.026 1 92.06 298 GLU B C 1
ATOM 6697 O O . GLU B 1 298 ? -17.391 24.688 -0.159 1 92.06 298 GLU B O 1
ATOM 6702 N N . GLY B 1 299 ? -17.234 24.203 1.979 1 95.31 299 GLY B N 1
ATOM 6703 C CA . GLY B 1 299 ? -17.016 22.797 1.721 1 95.31 299 GLY B CA 1
ATOM 6704 C C . GLY B 1 299 ? -15.781 22.25 2.41 1 95.31 299 GLY B C 1
ATOM 6705 O O . GLY B 1 299 ? -15.258 22.875 3.332 1 95.31 299 GLY B O 1
ATOM 6706 N N . HIS B 1 300 ? -15.453 21.062 2.068 1 97.38 300 HIS B N 1
ATOM 6707 C CA . HIS B 1 300 ? -14.305 20.359 2.623 1 97.38 300 HIS B CA 1
ATOM 6708 C C . HIS B 1 300 ? -13.477 19.703 1.521 1 97.38 300 HIS B C 1
ATOM 6710 O O . HIS B 1 300 ? -12.898 20.391 0.679 1 97.38 300 HIS B O 1
ATOM 6716 N N . MET B 1 301 ? -13.453 18.359 1.408 1 98.5 301 MET B N 1
ATOM 6717 C CA . MET B 1 301 ? -12.617 17.734 0.389 1 98.5 301 MET B CA 1
ATOM 6718 C C . MET B 1 301 ? -13.211 17.938 -1.001 1 98.5 301 MET B C 1
ATOM 6720 O O . MET B 1 301 ? -12.484 17.953 -1.996 1 98.5 301 MET B O 1
ATOM 6724 N N . ASN B 1 302 ? -14.594 18.062 -1.073 1 98.31 302 ASN B N 1
ATOM 6725 C CA . ASN B 1 302 ? -15.188 18.391 -2.365 1 98.31 302 ASN B CA 1
ATOM 6726 C C . ASN B 1 302 ? -14.625 19.688 -2.932 1 98.31 302 ASN B C 1
ATOM 6728 O O . ASN B 1 302 ? -14.391 19.797 -4.137 1 98.31 302 ASN B O 1
ATOM 6732 N N . ARG B 1 303 ? -14.375 20.641 -2.051 1 97.56 303 ARG B N 1
ATOM 6733 C CA . ARG B 1 303 ? -13.766 21.906 -2.439 1 97.56 303 ARG B CA 1
ATOM 6734 C C . ARG B 1 303 ? -12.352 21.688 -2.977 1 97.56 303 ARG B C 1
ATOM 6736 O O . ARG B 1 303 ? -11.984 22.266 -4.004 1 97.56 303 ARG B O 1
ATOM 6743 N N . ALA B 1 304 ? -11.562 20.875 -2.328 1 98.25 304 ALA B N 1
ATOM 6744 C CA . ALA B 1 304 ? -10.188 20.594 -2.746 1 98.25 304 ALA B CA 1
ATOM 6745 C C . ALA B 1 304 ? -10.156 19.906 -4.105 1 98.25 304 ALA B C 1
ATOM 6747 O O . ALA B 1 304 ? -9.359 20.266 -4.977 1 98.25 304 ALA B O 1
ATOM 6748 N N . VAL B 1 305 ? -11.008 18.922 -4.32 1 98.69 305 VAL B N 1
ATOM 6749 C CA . VAL B 1 305 ? -11.062 18.188 -5.574 1 98.69 305 VAL B CA 1
ATOM 6750 C C . VAL B 1 305 ? -11.492 19.109 -6.707 1 98.69 305 VAL B C 1
ATOM 6752 O O . VAL B 1 305 ? -10.867 19.125 -7.77 1 98.69 305 VAL B O 1
ATOM 6755 N N . ARG B 1 306 ? -12.516 19.922 -6.504 1 98.12 306 ARG B N 1
ATOM 6756 C CA . ARG B 1 306 ? -12.977 20.875 -7.512 1 98.12 306 ARG B CA 1
ATOM 6757 C C . ARG B 1 306 ? -11.867 21.859 -7.887 1 98.12 306 ARG B C 1
ATOM 6759 O O . ARG B 1 306 ? -11.68 22.172 -9.062 1 98.12 306 ARG B O 1
ATOM 6766 N N . HIS B 1 307 ? -11.188 22.312 -6.84 1 98 307 HIS B N 1
ATOM 6767 C CA . HIS B 1 307 ? -10.109 23.266 -7.086 1 98 307 HIS B CA 1
ATOM 6768 C C . HIS B 1 307 ? -9.016 22.641 -7.953 1 98 307 HIS B C 1
ATOM 6770 O O . HIS B 1 307 ? -8.516 23.281 -8.875 1 98 307 HIS B O 1
ATOM 6776 N N . ALA B 1 308 ? -8.625 21.406 -7.66 1 98.5 308 ALA B N 1
ATOM 6777 C CA . ALA B 1 308 ? -7.641 20.703 -8.477 1 98.5 308 ALA B CA 1
ATOM 6778 C C . ALA B 1 308 ? -8.102 20.609 -9.93 1 98.5 308 ALA B C 1
ATOM 6780 O O . ALA B 1 308 ? -7.324 20.844 -10.859 1 98.5 308 ALA B O 1
ATOM 6781 N N . ILE B 1 309 ? -9.383 20.266 -10.148 1 98.62 309 ILE B N 1
ATOM 6782 C CA . ILE B 1 309 ? -9.961 20.141 -11.484 1 98.62 309 ILE B CA 1
ATOM 6783 C C . ILE B 1 309 ? -9.953 21.484 -12.18 1 98.62 309 ILE B C 1
ATOM 6785 O O . ILE B 1 309 ? -9.57 21.594 -13.352 1 98.62 309 ILE B O 1
ATOM 6789 N N . ASP B 1 310 ? -10.305 22.531 -11.43 1 98 310 ASP B N 1
ATOM 6790 C CA . ASP B 1 310 ? -10.312 23.875 -11.969 1 98 310 ASP B CA 1
ATOM 6791 C C . ASP B 1 310 ? -8.914 24.297 -12.414 1 98 310 ASP B C 1
ATOM 6793 O O . ASP B 1 310 ? -8.766 25.109 -13.336 1 98 310 ASP B O 1
ATOM 6797 N N . CYS B 1 311 ? -7.934 23.75 -11.773 1 97.75 311 CYS B N 1
ATOM 6798 C CA . CYS B 1 311 ? -6.547 24.078 -12.102 1 97.75 311 CYS B CA 1
ATOM 6799 C C . CYS B 1 311 ? -6.039 23.188 -13.227 1 97.75 311 CYS B C 1
ATOM 6801 O O . CYS B 1 311 ? -4.836 23.141 -13.492 1 97.75 311 CYS B O 1
ATOM 6803 N N . GLY B 1 312 ? -6.887 22.422 -13.828 1 97.81 312 GLY B N 1
ATOM 6804 C CA . GLY B 1 312 ? -6.523 21.703 -15.039 1 97.81 312 GLY B CA 1
ATOM 6805 C C . GLY B 1 312 ? -6.34 20.219 -14.82 1 97.81 312 GLY B C 1
ATOM 6806 O O . GLY B 1 312 ? -6.035 19.484 -15.758 1 97.81 312 GLY B O 1
ATOM 6807 N N . CYS B 1 313 ? -6.543 19.75 -13.711 1 98.31 313 CYS B N 1
ATOM 6808 C CA . CYS B 1 313 ? -6.375 18.328 -13.43 1 98.31 313 CYS B CA 1
ATOM 6809 C C . CYS B 1 313 ? -7.539 17.531 -13.984 1 98.31 313 CYS B C 1
ATOM 6811 O O . CYS B 1 313 ? -8.695 17.938 -13.891 1 98.31 313 CYS B O 1
ATOM 6813 N N . ASP B 1 314 ? -7.254 16.391 -14.625 1 98.44 314 ASP B N 1
ATOM 6814 C CA . ASP B 1 314 ? -8.297 15.445 -15.031 1 98.44 314 ASP B CA 1
ATOM 6815 C C . ASP B 1 314 ? -9.164 15.039 -13.836 1 98.44 314 ASP B C 1
ATOM 6817 O O . ASP B 1 314 ? -8.648 14.68 -12.781 1 98.44 314 ASP B O 1
ATOM 6821 N N . PRO B 1 315 ? -10.484 15.102 -13.961 1 98.75 315 PRO B N 1
ATOM 6822 C CA . PRO B 1 315 ? -11.367 14.812 -12.82 1 98.75 315 PRO B CA 1
ATOM 6823 C C . PRO B 1 315 ? -11.094 13.438 -12.211 1 98.75 315 PRO B C 1
ATOM 6825 O O . PRO B 1 315 ? -11.109 13.289 -10.984 1 98.75 315 PRO B O 1
ATOM 6828 N N . LEU B 1 316 ? -10.812 12.43 -13.031 1 98.81 316 LEU B N 1
ATOM 6829 C CA . LEU B 1 316 ? -10.586 11.094 -12.492 1 98.81 316 LEU B CA 1
ATOM 6830 C C . LEU B 1 316 ? -9.266 11.039 -11.719 1 98.81 316 LEU B C 1
ATOM 6832 O O . LEU B 1 316 ? -9.156 10.32 -10.727 1 98.81 316 LEU B O 1
ATOM 6836 N N . ILE B 1 317 ? -8.25 11.766 -12.195 1 98.75 317 ILE B N 1
ATOM 6837 C CA . ILE B 1 317 ? -6.98 11.844 -11.477 1 98.75 317 ILE B CA 1
ATOM 6838 C C . ILE B 1 317 ? -7.18 12.586 -10.156 1 98.75 317 ILE B C 1
ATOM 6840 O O . ILE B 1 317 ? -6.684 12.156 -9.109 1 98.75 317 ILE B O 1
ATOM 6844 N N . ALA B 1 318 ? -7.938 13.688 -10.188 1 98.88 318 ALA B N 1
ATOM 6845 C CA . ALA B 1 318 ? -8.234 14.445 -8.977 1 98.88 318 ALA B CA 1
ATOM 6846 C C . ALA B 1 318 ? -8.953 13.578 -7.949 1 98.88 318 ALA B C 1
ATOM 6848 O O . ALA B 1 318 ? -8.648 13.633 -6.754 1 98.88 318 ALA B O 1
ATOM 6849 N N . ILE B 1 319 ? -9.93 12.797 -8.43 1 98.88 319 ILE B N 1
ATOM 6850 C CA . ILE B 1 319 ? -10.672 11.898 -7.551 1 98.88 319 ILE B CA 1
ATOM 6851 C C . ILE B 1 319 ? -9.742 10.836 -6.98 1 98.88 319 ILE B C 1
ATOM 6853 O O . ILE B 1 319 ? -9.812 10.508 -5.793 1 98.88 319 ILE B O 1
ATOM 6857 N N . GLN B 1 320 ? -8.781 10.297 -7.809 1 98.88 320 GLN B N 1
ATOM 6858 C CA . GLN B 1 320 ? -7.785 9.352 -7.297 1 98.88 320 GLN B CA 1
ATOM 6859 C C . GLN B 1 320 ? -6.973 9.977 -6.164 1 98.88 320 GLN B C 1
ATOM 6861 O O . GLN B 1 320 ? -6.691 9.312 -5.16 1 98.88 320 GLN B O 1
ATOM 6866 N N . MET B 1 321 ? -6.633 11.242 -6.234 1 98.81 321 MET B N 1
ATOM 6867 C CA . MET B 1 321 ? -5.797 11.945 -5.262 1 98.81 321 MET B CA 1
ATOM 6868 C C . MET B 1 321 ? -6.512 12.07 -3.922 1 98.81 321 MET B C 1
ATOM 6870 O O . MET B 1 321 ? -5.867 12.258 -2.887 1 98.81 321 MET B O 1
ATOM 6874 N N . ALA B 1 322 ? -7.84 11.93 -3.969 1 98.81 322 ALA B N 1
ATOM 6875 C CA . ALA B 1 322 ? -8.641 12.117 -2.762 1 98.81 322 ALA B CA 1
ATOM 6876 C C . ALA B 1 322 ? -9.32 10.812 -2.348 1 98.81 322 ALA B C 1
ATOM 6878 O O . ALA B 1 322 ? -10.281 10.828 -1.576 1 98.81 322 ALA B O 1
ATOM 6879 N N . THR B 1 323 ? -8.93 9.68 -2.945 1 98.88 323 THR B N 1
ATOM 6880 C CA . THR B 1 323 ? -9.539 8.398 -2.615 1 98.88 323 THR B CA 1
ATOM 6881 C C . THR B 1 323 ? -8.484 7.297 -2.562 1 98.88 323 THR B C 1
ATOM 6883 O O . THR B 1 323 ? -7.797 7.141 -1.554 1 98.88 323 THR B O 1
ATOM 6886 N N . ILE B 1 324 ? -8.133 6.73 -3.738 1 98.81 324 ILE B N 1
ATOM 6887 C CA . ILE B 1 324 ? -7.324 5.516 -3.764 1 98.81 324 ILE B CA 1
ATOM 6888 C C . ILE B 1 324 ? -5.875 5.852 -3.436 1 98.81 324 ILE B C 1
ATOM 6890 O O . ILE B 1 324 ? -5.172 5.059 -2.803 1 98.81 324 ILE B O 1
ATOM 6894 N N . ASN B 1 325 ? -5.355 7.035 -3.898 1 98.75 325 ASN B N 1
ATOM 6895 C CA . ASN B 1 325 ? -3.992 7.414 -3.541 1 98.75 325 ASN B CA 1
ATOM 6896 C C . ASN B 1 325 ? -3.816 7.52 -2.029 1 98.75 325 ASN B C 1
ATOM 6898 O O . ASN B 1 325 ? -2.816 7.051 -1.481 1 98.75 325 ASN B O 1
ATOM 6902 N N . THR B 1 326 ? -4.805 8.125 -1.425 1 98.81 326 THR B N 1
ATOM 6903 C CA . THR B 1 326 ? -4.762 8.289 0.023 1 98.81 326 THR B CA 1
ATOM 6904 C C . THR B 1 326 ? -4.887 6.945 0.729 1 98.81 326 THR B C 1
ATOM 6906 O O . THR B 1 326 ? -4.137 6.656 1.663 1 98.81 326 THR B O 1
ATOM 6909 N N . ALA B 1 327 ? -5.84 6.137 0.28 1 98.62 327 ALA B N 1
ATOM 6910 C CA . ALA B 1 327 ? -6.039 4.812 0.867 1 98.62 327 ALA B CA 1
ATOM 6911 C C . ALA B 1 327 ? -4.766 3.977 0.773 1 98.62 327 ALA B C 1
ATOM 6913 O O . ALA B 1 327 ? -4.359 3.346 1.752 1 98.62 327 ALA B O 1
ATOM 6914 N N . THR B 1 328 ? -4.098 4.004 -0.392 1 98.12 328 THR B N 1
ATOM 6915 C CA . THR B 1 328 ? -2.873 3.244 -0.609 1 98.12 328 THR B CA 1
ATOM 6916 C C . THR B 1 328 ? -1.756 3.75 0.3 1 98.12 328 THR B C 1
ATOM 6918 O O . THR B 1 328 ? -1.009 2.955 0.876 1 98.12 328 THR B O 1
ATOM 6921 N N . HIS B 1 329 ? -1.65 5.004 0.47 1 98.25 329 HIS B N 1
ATOM 6922 C CA . HIS B 1 329 ? -0.61 5.625 1.282 1 98.25 329 HIS B CA 1
ATOM 6923 C C . HIS B 1 329 ? -0.665 5.125 2.723 1 98.25 329 HIS B C 1
ATOM 6925 O O . HIS B 1 329 ? 0.375 4.887 3.34 1 98.25 329 HIS B O 1
ATOM 6931 N N . PHE B 1 330 ? -1.847 4.938 3.227 1 98.25 330 PHE B N 1
ATOM 6932 C CA . PHE B 1 330 ? -1.991 4.586 4.637 1 98.25 330 PHE B CA 1
ATOM 6933 C C . PHE B 1 330 ? -2.201 3.086 4.805 1 98.25 330 PHE B C 1
ATOM 6935 O O . PHE B 1 330 ? -2.559 2.621 5.887 1 98.25 330 PHE B O 1
ATOM 6942 N N . GLY B 1 331 ? -2.066 2.33 3.732 1 96.38 331 GLY B N 1
ATOM 6943 C CA . GLY B 1 331 ? -2.203 0.883 3.797 1 96.38 331 GLY B CA 1
ATOM 6944 C C . GLY B 1 331 ? -3.643 0.426 3.941 1 96.38 331 GLY B C 1
ATOM 6945 O O . GLY B 1 331 ? -3.912 -0.618 4.539 1 96.38 331 GLY B O 1
ATOM 6946 N N . LEU B 1 332 ? -4.594 1.205 3.443 1 97.56 332 LEU B N 1
ATOM 6947 C CA . LEU B 1 332 ? -6.012 0.924 3.645 1 97.56 332 LEU B CA 1
ATOM 6948 C C . LEU B 1 332 ? -6.703 0.653 2.312 1 97.56 332 LEU B C 1
ATOM 6950 O O . LEU B 1 332 ? -7.93 0.725 2.221 1 97.56 332 LEU B O 1
ATOM 6954 N N . GLU B 1 333 ? -5.93 0.328 1.307 1 96.25 333 GLU B N 1
ATOM 6955 C CA . GLU B 1 333 ? -6.457 0.138 -0.042 1 96.25 333 GLU B CA 1
ATOM 6956 C C . GLU B 1 333 ? -7.531 -0.942 -0.066 1 96.25 333 GLU B C 1
ATOM 6958 O O . GLU B 1 333 ? -8.43 -0.914 -0.913 1 96.25 333 GLU B O 1
ATOM 6963 N N . ARG B 1 334 ? -7.539 -1.882 0.856 1 96.06 334 ARG B N 1
ATOM 6964 C CA . ARG B 1 334 ? -8.516 -2.971 0.891 1 96.06 334 ARG B CA 1
ATOM 6965 C C . ARG B 1 334 ? -9.672 -2.643 1.829 1 96.06 334 ARG B C 1
ATOM 6967 O O . ARG B 1 334 ? -10.547 -3.479 2.057 1 96.06 334 ARG B O 1
ATOM 6974 N N . GLU B 1 335 ? -9.695 -1.455 2.373 1 97.62 335 GLU B N 1
ATOM 6975 C CA . GLU B 1 335 ? -10.734 -1.041 3.311 1 97.62 335 GLU B CA 1
ATOM 6976 C C . GLU B 1 335 ? -11.539 0.128 2.756 1 97.62 335 GLU B C 1
ATOM 6978 O O . GLU B 1 335 ? -12.758 0.191 2.943 1 97.62 335 GLU B O 1
ATOM 6983 N N . ILE B 1 336 ? -10.836 1.058 2.121 1 98.56 336 ILE B N 1
ATOM 6984 C CA . ILE B 1 336 ? -11.5 2.279 1.687 1 98.56 336 ILE B CA 1
ATOM 6985 C C . ILE B 1 336 ? -10.891 2.76 0.371 1 98.56 336 ILE B C 1
ATOM 6987 O O . ILE B 1 336 ? -9.945 2.154 -0.14 1 98.56 336 ILE B O 1
ATOM 6991 N N . GLY B 1 337 ? -11.477 3.801 -0.22 1 98.69 337 GLY B N 1
ATOM 6992 C CA . GLY B 1 337 ? -10.859 4.531 -1.317 1 98.69 337 GLY B CA 1
ATOM 6993 C C . GLY B 1 337 ? -11.32 4.055 -2.682 1 98.69 337 GLY B C 1
ATOM 6994 O O . GLY B 1 337 ? -10.914 4.609 -3.707 1 98.69 337 GLY B O 1
ATOM 6995 N N . SER B 1 338 ? -12.18 3.029 -2.746 1 98.81 338 SER B N 1
ATOM 6996 C CA . SER B 1 338 ? -12.727 2.537 -4.008 1 98.81 338 SER B CA 1
ATOM 6997 C C . SER B 1 338 ? -14.07 1.849 -3.793 1 98.81 338 SER B C 1
ATOM 6999 O O . SER B 1 338 ? -14.438 1.531 -2.66 1 98.81 338 SER B O 1
ATOM 7001 N N . ILE B 1 339 ? -14.836 1.737 -4.84 1 98.88 339 ILE B N 1
ATOM 7002 C CA . ILE B 1 339 ? -16.078 0.985 -4.848 1 98.88 339 ILE B CA 1
ATOM 7003 C C . ILE B 1 339 ? -15.844 -0.406 -5.43 1 98.88 339 ILE B C 1
ATOM 7005 O O . ILE B 1 339 ? -16.141 -0.653 -6.602 1 98.88 339 ILE B O 1
ATOM 7009 N N . THR B 1 340 ? -15.328 -1.276 -4.656 1 98.75 340 THR B N 1
ATOM 7010 C CA . THR B 1 340 ? -15.031 -2.652 -5.031 1 98.75 340 THR B CA 1
ATOM 7011 C C . THR B 1 340 ? -15.32 -3.607 -3.877 1 98.75 340 THR B C 1
ATOM 7013 O O . THR B 1 340 ? -15.367 -3.189 -2.719 1 98.75 340 THR B O 1
ATOM 7016 N N . PRO B 1 341 ? -15.555 -4.875 -4.102 1 98.75 341 PRO B N 1
ATOM 7017 C CA . PRO B 1 341 ? -16 -5.816 -3.074 1 98.75 341 PRO B CA 1
ATOM 7018 C C . PRO B 1 341 ? -15.055 -5.898 -1.885 1 98.75 341 PRO B C 1
ATOM 7020 O O . PRO B 1 341 ? -13.828 -5.895 -2.066 1 98.75 341 PRO B O 1
ATOM 7023 N N . GLY B 1 342 ? -15.625 -6.016 -0.716 1 98.25 342 GLY B N 1
ATOM 7024 C CA . GLY B 1 342 ? -14.859 -6.113 0.518 1 98.25 342 GLY B CA 1
ATOM 7025 C C . GLY B 1 342 ? -14.633 -4.77 1.188 1 98.25 342 GLY B C 1
ATOM 7026 O O . GLY B 1 342 ? -14.469 -4.699 2.408 1 98.25 342 GLY B O 1
ATOM 7027 N N . ARG B 1 343 ? -14.602 -3.686 0.465 1 98.5 343 ARG B N 1
ATOM 7028 C CA . ARG B 1 343 ? -14.344 -2.35 0.994 1 98.5 343 ARG B CA 1
ATOM 7029 C C . ARG B 1 343 ? -15.586 -1.79 1.684 1 98.5 343 ARG B C 1
ATOM 7031 O O . ARG B 1 343 ? -16.703 -2.209 1.391 1 98.5 343 ARG B O 1
ATOM 7038 N N . ARG B 1 344 ? -15.344 -0.884 2.621 1 98.69 344 ARG B N 1
ATOM 7039 C CA . ARG B 1 344 ? -16.469 -0.158 3.219 1 98.69 344 ARG B CA 1
ATOM 7040 C C . ARG B 1 344 ? -17.281 0.556 2.152 1 98.69 344 ARG B C 1
ATOM 7042 O O . ARG B 1 344 ? -16.734 1.118 1.206 1 98.69 344 ARG B O 1
ATOM 7049 N N . ALA B 1 345 ? -18.578 0.446 2.262 1 98.88 345 ALA B N 1
ATOM 7050 C CA . ALA B 1 345 ? -19.453 1.074 1.279 1 98.88 345 ALA B CA 1
ATOM 7051 C C . ALA B 1 345 ? -19.547 2.58 1.506 1 98.88 345 ALA B C 1
ATOM 7053 O O . ALA B 1 345 ? -20.578 3.088 1.949 1 98.88 345 ALA B O 1
ATOM 7054 N N . ASP B 1 346 ? -18.516 3.291 1.234 1 98.88 346 ASP B N 1
ATOM 7055 C CA . ASP B 1 346 ? -18.422 4.75 1.2 1 98.88 346 ASP B CA 1
ATOM 7056 C C . ASP B 1 346 ? -18.609 5.273 -0.223 1 98.88 346 ASP B C 1
ATOM 7058 O O . ASP B 1 346 ? -17.688 5.172 -1.043 1 98.88 346 ASP B O 1
ATOM 7062 N N . ILE B 1 347 ? -19.734 5.855 -0.514 1 98.94 347 ILE B N 1
ATOM 7063 C CA . ILE B 1 347 ? -20.109 6.164 -1.889 1 98.94 347 ILE B CA 1
ATOM 7064 C C . ILE B 1 347 ? -20.766 7.543 -1.948 1 98.94 347 ILE B C 1
ATOM 7066 O O . ILE B 1 347 ? -21.547 7.902 -1.065 1 98.94 347 ILE B O 1
ATOM 7070 N N . ILE B 1 348 ? -20.438 8.305 -2.916 1 98.94 348 ILE B N 1
ATOM 7071 C CA . ILE B 1 348 ? -21.078 9.578 -3.207 1 98.94 348 ILE B CA 1
ATOM 7072 C C . ILE B 1 348 ? -21.844 9.484 -4.527 1 98.94 348 ILE B C 1
ATOM 7074 O O . ILE B 1 348 ? -21.328 8.938 -5.508 1 98.94 348 ILE B O 1
ATOM 7078 N N . LEU B 1 349 ? -23.047 9.883 -4.582 1 98.88 349 LEU B N 1
ATOM 7079 C CA . LEU B 1 349 ? -23.781 10.117 -5.828 1 98.88 349 LEU B CA 1
ATOM 7080 C C . LEU B 1 349 ? -23.688 11.586 -6.242 1 98.88 349 LEU B C 1
ATOM 7082 O O . LEU B 1 349 ? -23.906 12.477 -5.426 1 98.88 349 LEU B O 1
ATOM 7086 N N . THR B 1 350 ? -23.25 11.836 -7.41 1 98.81 350 THR B N 1
ATOM 7087 C CA . THR B 1 350 ? -23.094 13.188 -7.93 1 98.81 350 THR B CA 1
ATOM 7088 C C . THR B 1 350 ? -23.453 13.242 -9.414 1 98.81 350 THR B C 1
ATOM 7090 O O . THR B 1 350 ? -23.188 12.297 -10.156 1 98.81 350 THR B O 1
ATOM 7093 N N . SER B 1 351 ? -23.984 14.344 -9.898 1 98.5 351 SER B N 1
ATOM 7094 C CA . SER B 1 351 ? -24.453 14.453 -11.266 1 98.5 351 SER B CA 1
ATOM 7095 C C . SER B 1 351 ? -23.359 14.93 -12.203 1 98.5 351 SER B C 1
ATOM 7097 O O . SER B 1 351 ? -23.484 14.828 -13.43 1 98.5 351 SER B O 1
ATOM 7099 N N . ASP B 1 352 ? -22.297 15.461 -11.609 1 98.56 352 ASP B N 1
ATOM 7100 C CA . ASP B 1 352 ? -21.234 16.047 -12.414 1 98.56 352 ASP B CA 1
ATOM 7101 C C . ASP B 1 352 ? -19.875 15.891 -11.711 1 98.56 352 ASP B C 1
ATOM 7103 O O . ASP B 1 352 ? -19.766 16.156 -10.516 1 98.56 352 ASP B O 1
ATOM 7107 N N . LEU B 1 353 ? -18.891 15.43 -12.445 1 98.38 353 LEU B N 1
ATOM 7108 C CA . LEU B 1 353 ? -17.578 15.195 -11.836 1 98.38 353 LEU B CA 1
ATOM 7109 C C . LEU B 1 353 ? -16.75 16.469 -11.812 1 98.38 353 LEU B C 1
ATOM 7111 O O . LEU B 1 353 ? -15.734 16.547 -11.117 1 98.38 353 LEU B O 1
ATOM 7115 N N . LYS B 1 354 ? -17.109 17.469 -12.523 1 97.44 354 LYS B N 1
ATOM 7116 C CA . LYS B 1 354 ? -16.344 18.719 -12.586 1 97.44 354 LYS B CA 1
ATOM 7117 C C . LYS B 1 354 ? -16.766 19.672 -11.477 1 97.44 354 LYS B C 1
ATOM 7119 O O . LYS B 1 354 ? -15.922 20.141 -10.703 1 97.44 354 LYS B O 1
ATOM 7124 N N . THR B 1 355 ? -18.078 19.953 -11.398 1 97 355 THR B N 1
ATOM 7125 C CA . THR B 1 355 ? -18.578 20.859 -10.367 1 97 355 THR B CA 1
ATOM 7126 C C . THR B 1 355 ? -18.812 20.109 -9.055 1 97 355 THR B C 1
ATOM 7128 O O . THR B 1 355 ? -18.953 20.734 -8 1 97 355 THR B O 1
ATOM 7131 N N . LEU B 1 356 ? -18.984 18.828 -9.102 1 97.56 356 LEU B N 1
ATOM 7132 C CA . LEU B 1 356 ? -19 17.875 -8.008 1 97.56 356 LEU B CA 1
ATOM 7133 C C . LEU B 1 356 ? -20.062 18.234 -6.98 1 97.56 356 LEU B C 1
ATOM 7135 O O . LEU B 1 356 ? -19.766 18.375 -5.793 1 97.56 356 LEU B O 1
ATOM 7139 N N . PRO B 1 357 ? -21.297 18.484 -7.473 1 97.94 357 PRO B N 1
ATOM 7140 C CA . PRO B 1 357 ? -22.359 18.594 -6.461 1 97.94 357 PRO B CA 1
ATOM 7141 C C . PRO B 1 357 ? -22.547 17.312 -5.656 1 97.94 357 PRO B C 1
ATOM 7143 O O . PRO B 1 357 ? -22.688 16.234 -6.234 1 97.94 357 PRO B O 1
ATOM 7146 N N . ILE B 1 358 ? -22.453 17.359 -4.359 1 98.31 358 ILE B N 1
ATOM 7147 C CA . ILE B 1 358 ? -22.625 16.203 -3.49 1 98.31 358 ILE B CA 1
ATOM 7148 C C . ILE B 1 358 ? -24.109 16 -3.189 1 98.31 358 ILE B C 1
ATOM 7150 O O . ILE B 1 358 ? -24.688 16.719 -2.361 1 98.31 358 ILE B O 1
ATOM 7154 N N . GLU B 1 359 ? -24.688 15.023 -3.754 1 98.69 359 GLU B N 1
ATOM 7155 C CA . GLU B 1 359 ? -26.141 14.898 -3.684 1 98.69 359 GLU B CA 1
ATOM 7156 C C . GLU B 1 359 ? -26.547 13.852 -2.645 1 98.69 359 GLU B C 1
ATOM 7158 O O . GLU B 1 359 ? -27.531 14.047 -1.921 1 98.69 359 GLU B O 1
ATOM 7163 N N . VAL B 1 360 ? -25.906 12.711 -2.609 1 98.75 360 VAL B N 1
ATOM 7164 C CA . VAL B 1 360 ? -26.094 11.672 -1.597 1 98.75 360 VAL B CA 1
ATOM 7165 C C . VAL B 1 360 ? -24.719 11.211 -1.093 1 98.75 360 VAL B C 1
ATOM 7167 O O . VAL B 1 360 ? -23.781 11.062 -1.877 1 98.75 360 VAL B O 1
ATOM 7170 N N . VAL B 1 361 ? -24.594 11.109 0.189 1 98.88 361 VAL B N 1
ATOM 7171 C CA . VAL B 1 361 ? -23.391 10.531 0.791 1 98.88 361 VAL B CA 1
ATOM 7172 C C . VAL B 1 361 ? -23.75 9.25 1.543 1 98.88 361 VAL B C 1
ATOM 7174 O O . VAL B 1 361 ? -24.609 9.266 2.43 1 98.88 361 VAL B O 1
ATOM 7177 N N . ILE B 1 362 ? -23.203 8.156 1.156 1 98.88 362 ILE B N 1
ATOM 7178 C CA . ILE B 1 362 ? -23.297 6.875 1.844 1 98.88 362 ILE B CA 1
ATOM 7179 C C . ILE B 1 362 ? -21.969 6.559 2.535 1 98.88 362 ILE B C 1
ATOM 7181 O O . ILE B 1 362 ? -20.906 6.66 1.925 1 98.88 362 ILE B O 1
ATOM 7185 N N . ALA B 1 363 ? -22.016 6.301 3.791 1 98.69 363 ALA B N 1
ATOM 7186 C CA . ALA B 1 363 ? -20.844 5.84 4.551 1 98.69 363 ALA B CA 1
ATOM 7187 C C . ALA B 1 363 ? -21.156 4.531 5.277 1 98.69 363 ALA B C 1
ATOM 7189 O O . ALA B 1 363 ? -22.188 4.41 5.945 1 98.69 363 ALA B O 1
ATOM 7190 N N . ARG B 1 364 ? -20.25 3.551 5.062 1 98.12 364 ARG B N 1
ATOM 7191 C CA . ARG B 1 364 ? -20.422 2.25 5.703 1 98.12 364 ARG B CA 1
ATOM 7192 C C . ARG B 1 364 ? -21.797 1.675 5.422 1 98.12 364 ARG B C 1
ATOM 7194 O O . ARG B 1 364 ? -22.438 1.108 6.312 1 98.12 364 ARG B O 1
ATOM 7201 N N . GLY B 1 365 ? -22.297 1.955 4.289 1 98.06 365 GLY B N 1
ATOM 7202 C CA . GLY B 1 365 ? -23.5 1.326 3.795 1 98.06 365 GLY B CA 1
ATOM 7203 C C . GLY B 1 365 ? -24.766 2.07 4.191 1 98.06 365 GLY B C 1
ATOM 7204 O O . GLY B 1 365 ? -25.875 1.654 3.842 1 98.06 365 GLY B O 1
ATOM 7205 N N . GLN B 1 366 ? -24.641 3.199 4.828 1 97.56 366 GLN B N 1
ATOM 7206 C CA . GLN B 1 366 ? -25.781 3.975 5.273 1 97.56 366 GLN B CA 1
ATOM 7207 C C . GLN B 1 366 ? -25.797 5.359 4.633 1 97.56 366 GLN B C 1
ATOM 7209 O O . GLN B 1 366 ? -24.75 6.004 4.52 1 97.56 366 GLN B O 1
ATOM 7214 N N . ILE B 1 367 ? -27 5.805 4.215 1 98.56 367 ILE B N 1
ATOM 7215 C CA . ILE B 1 367 ? -27.109 7.195 3.791 1 98.56 367 ILE B CA 1
ATOM 7216 C C . ILE B 1 367 ? -26.859 8.117 4.98 1 98.56 367 ILE B C 1
ATOM 7218 O O . ILE B 1 367 ? -27.594 8.086 5.969 1 98.56 367 ILE B O 1
ATOM 7222 N N . VAL B 1 368 ? -25.828 8.891 4.898 1 98.69 368 VAL B N 1
ATOM 7223 C CA . VAL B 1 368 ? -25.453 9.727 6.039 1 98.69 368 VAL B CA 1
ATOM 7224 C C . VAL B 1 368 ? -25.734 11.188 5.727 1 98.69 368 VAL B C 1
ATOM 7226 O O . VAL B 1 368 ? -25.812 12.023 6.633 1 98.69 368 VAL B O 1
ATOM 7229 N N . ALA B 1 369 ? -25.875 11.555 4.484 1 98.69 369 ALA B N 1
ATOM 7230 C CA . ALA B 1 369 ? -26.266 12.906 4.078 1 98.69 369 ALA B CA 1
ATOM 7231 C C . ALA B 1 369 ? -26.984 12.883 2.736 1 98.69 369 ALA B C 1
ATOM 7233 O O . ALA B 1 369 ? -26.719 12.023 1.895 1 98.69 369 ALA B O 1
ATOM 7234 N N . GLU B 1 370 ? -27.859 13.797 2.52 1 98.19 370 GLU B N 1
ATOM 7235 C CA . GLU B 1 370 ? -28.609 13.977 1.283 1 98.19 370 GLU B CA 1
ATOM 7236 C C . GLU B 1 370 ? -28.922 15.453 1.031 1 98.19 370 GLU B C 1
ATOM 7238 O O . GLU B 1 370 ? -29.375 16.156 1.931 1 98.19 370 GLU B O 1
ATOM 7243 N N . SER B 1 371 ? -28.625 15.891 -0.188 1 95.25 371 SER B N 1
ATOM 7244 C CA . SER B 1 371 ? -28.922 17.25 -0.627 1 95.25 371 SER B CA 1
ATOM 7245 C C . SER B 1 371 ? -28.391 18.281 0.362 1 95.25 371 SER B C 1
ATOM 7247 O O . SER B 1 371 ? -29.109 19.203 0.752 1 95.25 371 SER B O 1
ATOM 7249 N N . GLY B 1 372 ? -27.266 17.969 0.899 1 93.44 372 GLY B N 1
ATOM 7250 C CA . GLY B 1 372 ? -26.562 18.938 1.729 1 93.44 372 GLY B CA 1
ATOM 7251 C C . GLY B 1 372 ? -26.938 18.844 3.197 1 93.44 372 GLY B C 1
ATOM 7252 O O . GLY B 1 372 ? -26.375 19.562 4.031 1 93.44 372 GLY B O 1
ATOM 7253 N N . SER B 1 373 ? -27.828 17.938 3.518 1 95.88 373 SER B N 1
ATOM 7254 C CA . SER B 1 373 ? -28.281 17.812 4.898 1 95.88 373 SER B CA 1
ATOM 7255 C C . SER B 1 373 ? -27.828 16.5 5.512 1 95.88 373 SER B C 1
ATOM 7257 O O . SER B 1 373 ? -27.938 15.445 4.887 1 95.88 373 SER B O 1
ATOM 7259 N N . ILE B 1 374 ? -27.375 16.547 6.711 1 97.12 374 ILE B N 1
ATOM 7260 C CA . ILE B 1 374 ? -26.953 15.367 7.453 1 97.12 374 ILE B CA 1
ATOM 7261 C C . ILE B 1 374 ? -28.172 14.516 7.797 1 97.12 374 ILE B C 1
ATOM 7263 O O . ILE B 1 374 ? -29.25 15.047 8.094 1 97.12 374 ILE B O 1
ATOM 7267 N N . LYS B 1 375 ? -28.047 13.148 7.734 1 97.94 375 LYS B N 1
ATOM 7268 C CA . LYS B 1 375 ? -29.172 12.242 7.969 1 97.94 375 LYS B CA 1
ATOM 7269 C C . LYS B 1 375 ? -28.891 11.312 9.148 1 97.94 375 LYS B C 1
ATOM 7271 O O . LYS B 1 375 ? -29.703 10.445 9.461 1 97.94 375 LYS B O 1
ATOM 7276 N N . VAL B 1 376 ? -27.734 11.492 9.789 1 97.38 376 VAL B N 1
ATOM 7277 C CA . VAL B 1 376 ? -27.359 10.641 10.906 1 97.38 376 VAL B CA 1
ATOM 7278 C C . VAL B 1 376 ? -26.906 11.5 12.078 1 97.38 376 VAL B C 1
ATOM 7280 O O . VAL B 1 376 ? -26.688 12.703 11.93 1 97.38 376 VAL B O 1
ATOM 7283 N N . GLU B 1 377 ? -26.812 10.859 13.234 1 96.25 377 GLU B N 1
ATOM 7284 C CA . GLU B 1 377 ? -26.266 11.531 14.414 1 96.25 377 GLU B CA 1
ATOM 7285 C C . GLU B 1 377 ? -24.75 11.422 14.461 1 96.25 377 GLU B C 1
ATOM 7287 O O . GLU B 1 377 ? -24.172 10.453 13.953 1 96.25 377 GLU B O 1
ATOM 7292 N N . CYS B 1 378 ? -24.141 12.383 14.938 1 97.25 378 CYS B N 1
ATOM 7293 C CA . CYS B 1 378 ? -22.734 12.383 15.305 1 97.25 378 CYS B CA 1
ATOM 7294 C C . CYS B 1 378 ? -22.578 12.453 16.828 1 97.25 378 CYS B C 1
ATOM 7296 O O . CYS B 1 378 ? -22.609 13.531 17.406 1 97.25 378 CYS B O 1
ATOM 7298 N N . PRO B 1 379 ? -22.359 11.305 17.422 1 96.88 379 PRO B N 1
ATOM 7299 C CA . PRO B 1 379 ? -22.391 11.25 18.891 1 96.88 379 PRO B CA 1
ATOM 7300 C C . PRO B 1 379 ? -21.234 12.008 19.531 1 96.88 379 PRO B C 1
ATOM 7302 O O . PRO B 1 379 ? -20.109 11.945 19.047 1 96.88 379 PRO B O 1
ATOM 7305 N N . HIS B 1 380 ? -21.516 12.688 20.609 1 97 380 HIS B N 1
ATOM 7306 C CA . HIS B 1 380 ? -20.516 13.406 21.391 1 97 380 HIS B CA 1
ATOM 7307 C C . HIS B 1 380 ? -19.938 12.531 22.484 1 97 380 HIS B C 1
ATOM 7309 O O . HIS B 1 380 ? -20.656 11.734 23.094 1 97 380 HIS B O 1
ATOM 7315 N N . LEU B 1 381 ? -18.656 12.641 22.641 1 96.81 381 LEU B N 1
ATOM 7316 C CA . LEU B 1 381 ? -18.062 12.148 23.875 1 96.81 381 LEU B CA 1
ATOM 7317 C C . LEU B 1 381 ? -18.344 13.094 25.031 1 96.81 381 LEU B C 1
ATOM 7319 O O . LEU B 1 381 ? -18.453 14.312 24.844 1 96.81 381 LEU B O 1
ATOM 7323 N N . ASP B 1 382 ? -18.516 12.516 26.234 1 95.56 382 ASP B N 1
ATOM 7324 C CA . ASP B 1 382 ? -18.609 13.344 27.438 1 95.56 382 ASP B CA 1
ATOM 7325 C C . ASP B 1 382 ? -17.234 13.766 27.906 1 95.56 382 ASP B C 1
ATOM 7327 O O . ASP B 1 382 ? -16.641 13.109 28.766 1 95.56 382 ASP B O 1
ATOM 7331 N N . TRP B 1 383 ? -16.781 14.852 27.359 1 97.25 383 TRP B N 1
ATOM 7332 C CA . TRP B 1 383 ? -15.445 15.328 27.734 1 97.25 383 TRP B CA 1
ATOM 7333 C C . TRP B 1 383 ? -15.383 15.641 29.234 1 97.25 383 TRP B C 1
ATOM 7335 O O . TRP B 1 383 ? -16.281 16.281 29.766 1 97.25 383 TRP B O 1
ATOM 7345 N N . PRO B 1 384 ? -14.383 15.242 29.953 1 97.06 384 PRO B N 1
ATOM 7346 C CA . PRO B 1 384 ? -14.289 15.484 31.391 1 97.06 384 PRO B CA 1
ATOM 7347 C C . PRO B 1 384 ? -14.047 16.953 31.734 1 97.06 384 PRO B C 1
ATOM 7349 O O . PRO B 1 384 ? -13.555 17.703 30.891 1 97.06 384 PRO B O 1
ATOM 7352 N N . GLU B 1 385 ? -14.383 17.281 32.906 1 95.44 385 GLU B N 1
ATOM 7353 C CA . GLU B 1 385 ? -14.188 18.656 33.375 1 95.44 385 GLU B CA 1
ATOM 7354 C C . GLU B 1 385 ? -12.711 19.047 33.344 1 95.44 385 GLU B C 1
ATOM 7356 O O . GLU B 1 385 ? -12.383 20.219 33.094 1 95.44 385 GLU B O 1
ATOM 7361 N N . SER B 1 386 ? -11.867 18.078 33.5 1 95.12 386 SER B N 1
ATOM 7362 C CA . SER B 1 386 ? -10.43 18.328 33.469 1 95.12 386 SER B CA 1
ATOM 7363 C C . SER B 1 386 ? -9.984 18.828 32.094 1 95.12 386 SER B C 1
ATOM 7365 O O . SER B 1 386 ? -8.93 19.453 31.969 1 95.12 386 SER B O 1
ATOM 7367 N N . ALA B 1 387 ? -10.773 18.484 31.094 1 97 387 ALA B N 1
ATOM 7368 C CA . ALA B 1 387 ? -10.445 18.953 29.75 1 97 387 ALA B CA 1
ATOM 7369 C C . ALA B 1 387 ? -10.945 20.375 29.516 1 97 387 ALA B C 1
ATOM 7371 O O . ALA B 1 387 ? -10.633 20.984 28.5 1 97 387 ALA B O 1
ATOM 7372 N N . ARG B 1 388 ? -11.688 20.703 30.594 1 94 388 ARG B N 1
ATOM 7373 C CA . ARG B 1 388 ? -12.211 22.062 30.578 1 94 388 ARG B CA 1
ATOM 7374 C C . ARG B 1 388 ? -11.477 22.953 31.578 1 94 388 ARG B C 1
ATOM 7376 O O . ARG B 1 388 ? -10.805 22.438 32.469 1 94 388 ARG B O 1
ATOM 7383 N N . GLY B 1 389 ? -11.258 24.25 31.516 1 90.12 389 GLY B N 1
ATOM 7384 C CA . GLY B 1 389 ? -10.578 25.141 32.438 1 90.12 389 GLY B CA 1
ATOM 7385 C C . GLY B 1 389 ? -9.07 25.078 32.312 1 90.12 389 GLY B C 1
ATOM 7386 O O . GLY B 1 389 ? -8.367 24.953 33.312 1 90.12 389 GLY B O 1
ATOM 7387 N N . THR B 1 390 ? -8.625 24.938 31.188 1 96.06 390 THR B N 1
ATOM 7388 C CA . THR B 1 390 ? -7.203 24.703 30.938 1 96.06 390 THR B CA 1
ATOM 7389 C C . THR B 1 390 ? -6.461 26.031 30.766 1 96.06 390 THR B C 1
ATOM 7391 O O . THR B 1 390 ? -5.258 26.047 30.5 1 96.06 390 THR B O 1
ATOM 7394 N N . VAL B 1 391 ? -7.164 27.172 30.891 1 97.38 391 VAL B N 1
ATOM 7395 C CA . VAL B 1 391 ? -6.539 28.469 30.734 1 97.38 391 VAL B CA 1
ATOM 7396 C C . VAL B 1 391 ? -6.195 29.062 32.094 1 97.38 391 VAL B C 1
ATOM 7398 O O . VAL B 1 391 ? -7.07 29.594 32.781 1 97.38 391 VAL B O 1
ATOM 7401 N N . HIS B 1 392 ? -4.965 28.938 32.469 1 95.62 392 HIS B N 1
ATOM 7402 C CA . HIS B 1 392 ? -4.484 29.406 33.781 1 95.62 392 HIS B CA 1
ATOM 7403 C C . HIS B 1 392 ? -3.512 30.578 33.625 1 95.62 392 HIS B C 1
ATOM 7405 O O . HIS B 1 392 ? -2.381 30.375 33.156 1 95.62 392 HIS B O 1
ATOM 7411 N N . LEU B 1 393 ? -4.164 31.609 34.188 1 94.38 393 LEU B N 1
ATOM 7412 C CA . LEU B 1 393 ? -3.277 32.781 34.156 1 94.38 393 LEU B CA 1
ATOM 7413 C C . LEU B 1 393 ? -2.578 32.969 35.5 1 94.38 393 LEU B C 1
ATOM 7415 O O . LEU B 1 393 ? -3.111 32.594 36.531 1 94.38 393 LEU B O 1
ATOM 7419 N N . GLY B 1 394 ? -1.335 33.219 35.688 1 94.62 394 GLY B N 1
ATOM 7420 C CA . GLY B 1 394 ? -0.592 33.438 36.906 1 94.62 394 GLY B CA 1
ATOM 7421 C C . GLY B 1 394 ? -1.141 34.594 37.719 1 94.62 394 GLY B C 1
ATOM 7422 O O . GLY B 1 394 ? -0.961 34.656 38.938 1 94.62 394 GLY B O 1
ATOM 7423 N N . HIS B 1 395 ? -1.799 35.594 37.156 1 97 395 HIS B N 1
ATOM 7424 C CA . HIS B 1 395 ? -2.449 36.75 37.75 1 97 395 HIS B CA 1
ATOM 7425 C C . HIS B 1 395 ? -3.342 37.438 36.75 1 97 395 HIS B C 1
ATOM 7427 O O . HIS B 1 395 ? -3.336 37.094 35.562 1 97 395 HIS B O 1
ATOM 7433 N N . THR B 1 396 ? -4.145 38.344 37.312 1 98.06 396 THR B N 1
ATOM 7434 C CA . THR B 1 396 ? -4.906 39.188 36.406 1 98.06 396 THR B CA 1
ATOM 7435 C C . THR B 1 396 ? -3.98 40.156 35.656 1 98.06 396 THR B C 1
ATOM 7437 O O . THR B 1 396 ? -3.219 40.906 36.281 1 98.06 396 THR B O 1
ATOM 7440 N N . LEU B 1 397 ? -4.082 40.094 34.375 1 98.56 397 LEU B N 1
ATOM 7441 C CA . LEU B 1 397 ? -3.158 40.875 33.531 1 98.56 397 LEU B CA 1
ATOM 7442 C C . LEU B 1 397 ? -3.557 42.344 33.5 1 98.56 397 LEU B C 1
ATOM 7444 O O . LEU B 1 397 ? -4.746 42.656 33.562 1 98.56 397 LEU B O 1
ATOM 7448 N N . ALA B 1 398 ? -2.553 43.156 33.469 1 98.44 398 ALA B N 1
ATOM 7449 C CA . ALA B 1 398 ? -2.693 44.594 33.312 1 98.44 398 ALA B CA 1
ATOM 7450 C C . ALA B 1 398 ? -1.89 45.125 32.125 1 98.44 398 ALA B C 1
ATOM 7452 O O . ALA B 1 398 ? -1.122 44.375 31.516 1 98.44 398 ALA B O 1
ATOM 7453 N N . ALA B 1 399 ? -2.125 46.406 31.797 1 98.31 399 ALA B N 1
ATOM 7454 C CA . ALA B 1 399 ? -1.396 47 30.688 1 98.31 399 ALA B CA 1
ATOM 7455 C C . ALA B 1 399 ? 0.111 46.875 30.891 1 98.31 399 ALA B C 1
ATOM 7457 O O . ALA B 1 399 ? 0.858 46.75 29.922 1 98.31 399 ALA B O 1
ATOM 7458 N N . THR B 1 400 ? 0.576 46.844 32.156 1 98.12 400 THR B N 1
ATOM 7459 C CA . THR B 1 400 ? 1.997 46.812 32.469 1 98.12 400 THR B CA 1
ATOM 7460 C C . THR B 1 400 ? 2.621 45.469 32.062 1 98.12 400 THR B C 1
ATOM 7462 O O . THR B 1 400 ? 3.826 45.406 31.812 1 98.12 400 THR B O 1
ATOM 7465 N N . ASP B 1 401 ? 1.832 44.438 32 1 98.31 401 ASP B N 1
ATOM 7466 C CA . ASP B 1 401 ? 2.328 43.125 31.578 1 98.31 401 ASP B CA 1
ATOM 7467 C C . ASP B 1 401 ? 2.713 43.125 30.109 1 98.31 401 ASP B C 1
ATOM 7469 O O . ASP B 1 401 ? 3.43 42.219 29.641 1 98.31 401 ASP B O 1
ATOM 7473 N N . PHE B 1 402 ? 2.256 44.125 29.312 1 98.56 402 PHE B N 1
ATOM 7474 C CA . PHE B 1 402 ? 2.479 44.188 27.875 1 98.56 402 PHE B CA 1
ATOM 7475 C C . PHE B 1 402 ? 3.467 45.312 27.516 1 98.56 402 PHE B C 1
ATOM 7477 O O . PHE B 1 402 ? 3.545 45.719 26.359 1 98.56 402 PHE B O 1
ATOM 7484 N N . GLU B 1 403 ? 4.16 45.75 28.469 1 98 403 GLU B N 1
ATOM 7485 C CA . GLU B 1 403 ? 5.148 46.781 28.219 1 98 403 GLU B CA 1
ATOM 7486 C C . GLU B 1 403 ? 6.469 46.219 27.734 1 98 403 GLU B C 1
ATOM 7488 O O . GLU B 1 403 ? 6.844 45.094 28.125 1 98 403 GLU B O 1
ATOM 7493 N N . LEU B 1 404 ? 7.082 46.875 26.828 1 97.44 404 LEU B N 1
ATOM 7494 C CA . LEU B 1 404 ? 8.438 46.594 26.375 1 97.44 404 LEU B CA 1
ATOM 7495 C C . LEU B 1 404 ? 9.367 47.781 26.641 1 97.44 404 LEU B C 1
ATOM 7497 O O . LEU B 1 404 ? 9.258 48.812 25.984 1 97.44 404 LEU B O 1
ATOM 7501 N N . ALA B 1 405 ? 10.297 47.562 27.531 1 96.62 405 ALA B N 1
ATOM 7502 C CA . ALA B 1 405 ? 11.203 48.625 27.938 1 96.62 405 ALA B CA 1
ATOM 7503 C C . ALA B 1 405 ? 12.258 48.906 26.875 1 96.62 405 ALA B C 1
ATOM 7505 O O . ALA B 1 405 ? 12.773 47.969 26.25 1 96.62 405 ALA B O 1
ATOM 7506 N N . ALA B 1 406 ? 12.477 50.125 26.672 1 96.31 406 ALA B N 1
ATOM 7507 C CA . ALA B 1 406 ? 13.555 50.562 25.781 1 96.31 406 ALA B CA 1
ATOM 7508 C C . ALA B 1 406 ? 14.859 50.75 26.547 1 96.31 406 ALA B C 1
ATOM 7510 O O . ALA B 1 406 ? 14.844 50.906 27.766 1 96.31 406 ALA B O 1
ATOM 7511 N N . PRO B 1 407 ? 15.938 50.656 25.734 1 94 407 PRO B N 1
ATOM 7512 C CA . PRO B 1 407 ? 17.188 51.062 26.391 1 94 407 PRO B CA 1
ATOM 7513 C C . PRO B 1 407 ? 17.125 52.469 26.953 1 94 407 PRO B C 1
ATOM 7515 O O . PRO B 1 407 ? 16.484 53.344 26.375 1 94 407 PRO B O 1
ATOM 7518 N N . GLU B 1 408 ? 17.922 52.656 28.031 1 92.94 408 GLU B N 1
ATOM 7519 C CA . GLU B 1 408 ? 17.922 53.969 28.672 1 92.94 408 GLU B CA 1
ATOM 7520 C C . GLU B 1 408 ? 18.344 55.062 27.719 1 92.94 408 GLU B C 1
ATOM 7522 O O . GLU B 1 408 ? 19.344 54.938 27 1 92.94 408 GLU B O 1
ATOM 7527 N N . GLY B 1 409 ? 17.562 56.062 27.703 1 91.56 409 GLY B N 1
ATOM 7528 C CA . GLY B 1 409 ? 17.922 57.25 26.938 1 91.56 409 GLY B CA 1
ATOM 7529 C C . GLY B 1 409 ? 17.531 57.156 25.484 1 91.56 409 GLY B C 1
ATOM 7530 O O . GLY B 1 409 ? 17.656 58.125 24.734 1 91.56 409 GLY B O 1
ATOM 7531 N N . ALA B 1 410 ? 17 56.062 25.125 1 93.88 410 ALA B N 1
ATOM 7532 C CA . ALA B 1 410 ? 16.641 55.906 23.703 1 93.88 410 ALA B CA 1
ATOM 7533 C C . ALA B 1 410 ? 15.344 56.625 23.375 1 93.88 410 ALA B C 1
ATOM 7535 O O . ALA B 1 410 ? 14.398 56.594 24.172 1 93.88 410 ALA B O 1
ATOM 7536 N N . ASN B 1 411 ? 15.266 57.344 22.188 1 95.56 411 ASN B N 1
ATOM 7537 C CA . ASN B 1 411 ? 14.031 57.938 21.703 1 95.56 411 ASN B CA 1
ATOM 7538 C C . ASN B 1 411 ? 13.391 57.094 20.609 1 95.56 411 ASN B C 1
ATOM 7540 O O . ASN B 1 411 ? 12.211 57.281 20.297 1 95.56 411 ASN B O 1
ATOM 7544 N N . ALA B 1 412 ? 14.227 56.219 20.047 1 96.81 412 ALA B N 1
ATOM 7545 C CA . ALA B 1 412 ? 13.797 55.25 19.047 1 96.81 412 ALA B CA 1
ATOM 7546 C C . ALA B 1 412 ? 14.672 54 19.062 1 96.81 412 ALA B C 1
ATOM 7548 O O . ALA B 1 412 ? 15.805 54.062 19.547 1 96.81 412 ALA B O 1
ATOM 7549 N N . VAL B 1 413 ? 14.07 52.969 18.609 1 97.19 413 VAL B N 1
ATOM 7550 C CA . VAL B 1 413 ? 14.844 51.719 18.547 1 97.19 413 VAL B CA 1
ATOM 7551 C C . VAL B 1 413 ? 14.578 51.031 17.219 1 97.19 413 VAL B C 1
ATOM 7553 O O . VAL B 1 413 ? 13.555 51.281 16.562 1 97.19 413 VAL B O 1
ATOM 7556 N N . THR B 1 414 ? 15.547 50.219 16.781 1 97.62 414 THR B N 1
ATOM 7557 C CA . THR B 1 414 ? 15.312 49.25 15.711 1 97.62 414 THR B CA 1
ATOM 7558 C C . THR B 1 414 ? 14.82 47.938 16.266 1 97.62 414 THR B C 1
ATOM 7560 O O . THR B 1 414 ? 15.516 47.281 17.062 1 97.62 414 THR B O 1
ATOM 7563 N N . ALA B 1 415 ? 13.609 47.594 15.891 1 98.06 415 ALA B N 1
AT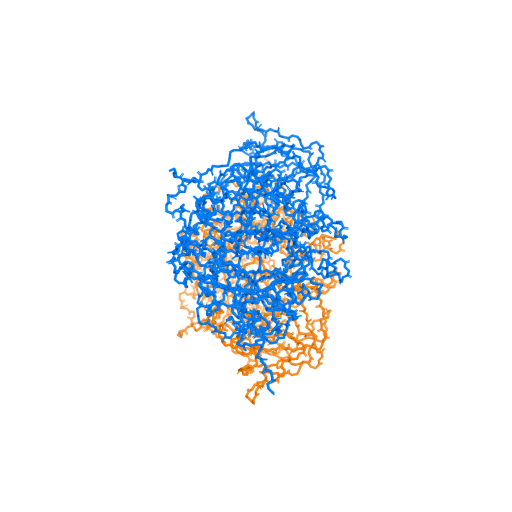OM 7564 C CA . ALA B 1 415 ? 13.016 46.375 16.422 1 98.06 415 ALA B CA 1
ATOM 7565 C C . ALA B 1 415 ? 12.883 45.312 15.312 1 98.06 415 ALA B C 1
ATOM 7567 O O . ALA B 1 415 ? 12.625 45.656 14.156 1 98.06 415 ALA B O 1
ATOM 7568 N N . ASN B 1 416 ? 13.117 44.031 15.641 1 98.38 416 ASN B N 1
ATOM 7569 C CA . ASN B 1 416 ? 12.695 42.906 14.797 1 98.38 416 ASN B CA 1
ATOM 7570 C C . ASN B 1 416 ? 11.188 42.719 14.836 1 98.38 416 ASN B C 1
ATOM 7572 O O . ASN B 1 416 ? 10.586 42.688 15.906 1 98.38 416 ASN B O 1
ATOM 7576 N N . VAL B 1 417 ? 10.578 42.688 13.664 1 98.56 417 VAL B N 1
ATOM 7577 C CA . VAL B 1 417 ? 9.125 42.688 13.547 1 98.56 417 VAL B CA 1
ATOM 7578 C C . VAL B 1 417 ? 8.68 41.5 12.688 1 98.56 417 VAL B C 1
ATOM 7580 O O . VAL B 1 417 ? 9.211 41.281 11.594 1 98.56 417 VAL B O 1
ATOM 7583 N N . ILE B 1 418 ? 7.73 40.656 13.219 1 98.06 418 ILE B N 1
ATOM 7584 C CA . ILE B 1 418 ? 7.141 39.594 12.422 1 98.06 418 ILE B CA 1
ATOM 7585 C C . ILE B 1 418 ? 6.293 40.188 11.297 1 98.06 418 ILE B C 1
ATOM 7587 O O . ILE B 1 418 ? 5.395 40.969 11.555 1 98.06 418 ILE B O 1
ATOM 7591 N N . GLY B 1 419 ? 6.555 39.812 10.062 1 97.19 419 GLY B N 1
ATOM 7592 C CA . GLY B 1 419 ? 5.758 40.25 8.938 1 97.19 419 GLY B CA 1
ATOM 7593 C C . GLY B 1 419 ? 4.793 39.188 8.43 1 97.19 419 GLY B C 1
ATOM 7594 O O . GLY B 1 419 ? 5.211 38.156 7.906 1 97.19 419 GLY B O 1
ATOM 7595 N N . VAL B 1 420 ? 3.527 39.469 8.562 1 94.12 420 VAL B N 1
ATOM 7596 C CA . VAL B 1 420 ? 2.521 38.562 8.062 1 94.12 420 VAL B CA 1
ATOM 7597 C C . VAL B 1 420 ? 2.48 38.594 6.539 1 94.12 420 VAL B C 1
ATOM 7599 O O . VAL B 1 420 ? 2.586 39.688 5.945 1 94.12 420 VAL B O 1
ATOM 7602 N N . VAL B 1 421 ? 2.443 37.438 5.949 1 86.62 421 VAL B N 1
ATOM 7603 C CA . VAL B 1 421 ? 2.262 37.312 4.504 1 86.62 421 VAL B CA 1
ATOM 7604 C C . VAL B 1 421 ? 0.875 36.75 4.199 1 86.62 421 VAL B C 1
ATOM 7606 O O . VAL B 1 421 ? 0.545 35.656 4.613 1 86.62 421 VAL B O 1
ATOM 7609 N N . GLU B 1 422 ? 0.131 37.469 3.441 1 85.31 422 GLU B N 1
ATOM 7610 C CA . GLU B 1 422 ? -1.248 37.094 3.16 1 85.31 422 GLU B CA 1
ATOM 7611 C C . GLU B 1 422 ? -1.308 35.75 2.41 1 85.31 422 GLU B C 1
ATOM 7613 O O . GLU B 1 422 ? -0.543 35.531 1.469 1 85.31 422 GLU B O 1
ATOM 7618 N N . ASN B 1 423 ? -2.162 34.781 2.873 1 79.19 423 ASN B N 1
ATOM 7619 C CA . ASN B 1 423 ? -2.527 33.531 2.213 1 79.19 423 ASN B CA 1
ATOM 7620 C C . ASN B 1 423 ? -1.383 32.531 2.254 1 79.19 423 ASN B C 1
ATOM 7622 O O . ASN B 1 423 ? -1.347 31.594 1.452 1 79.19 423 ASN B O 1
ATOM 7626 N N . GLN B 1 424 ? -0.428 32.75 3.168 1 80.5 424 GLN B N 1
ATOM 7627 C CA . GLN B 1 424 ? 0.68 31.812 3.32 1 80.5 424 GLN B CA 1
ATOM 7628 C C . GLN B 1 424 ? 1.023 31.594 4.793 1 80.5 424 GLN B C 1
ATOM 7630 O O . GLN B 1 424 ? 0.808 32.5 5.617 1 80.5 424 GLN B O 1
ATOM 7635 N N . ALA B 1 425 ? 1.503 30.469 5.082 1 81.06 425 ALA B N 1
ATOM 7636 C CA . ALA B 1 425 ? 1.896 30.141 6.449 1 81.06 425 ALA B CA 1
ATOM 7637 C C . ALA B 1 425 ? 3.211 30.828 6.82 1 81.06 425 ALA B C 1
ATOM 7639 O O . ALA B 1 425 ? 3.357 31.344 7.93 1 81.06 425 ALA B O 1
ATOM 7640 N N . PRO B 1 426 ? 4.145 30.891 5.898 1 87 426 PRO B N 1
ATOM 7641 C CA . PRO B 1 426 ? 5.41 31.531 6.266 1 87 426 PRO B CA 1
ATOM 7642 C C . PRO B 1 426 ? 5.258 33.031 6.531 1 87 426 PRO B C 1
ATOM 7644 O O . PRO B 1 426 ? 4.352 33.656 5.984 1 87 426 PRO B O 1
ATOM 7647 N N . THR B 1 427 ? 6.07 33.531 7.402 1 93.69 427 THR B N 1
ATOM 7648 C CA . THR B 1 427 ? 6.137 34.969 7.719 1 93.69 427 THR B CA 1
ATOM 7649 C C . THR B 1 427 ? 7.43 35.594 7.188 1 93.69 427 THR B C 1
ATOM 7651 O O . THR B 1 427 ? 8.211 34.906 6.512 1 93.69 427 THR B O 1
ATOM 7654 N N . LYS B 1 428 ? 7.57 36.875 7.375 1 95.81 428 LYS B N 1
ATOM 7655 C CA . LYS B 1 428 ? 8.805 37.562 7.031 1 95.81 428 LYS B CA 1
ATOM 7656 C C . LYS B 1 428 ? 9.492 38.125 8.281 1 95.81 428 LYS B C 1
ATOM 7658 O O . LYS B 1 428 ? 8.82 38.562 9.211 1 95.81 428 LYS B O 1
ATOM 7663 N N . ALA B 1 429 ? 10.781 38.031 8.25 1 97.38 429 ALA B N 1
ATOM 7664 C CA . ALA B 1 429 ? 11.57 38.75 9.258 1 97.38 429 ALA B CA 1
ATOM 7665 C C . ALA B 1 429 ? 11.828 40.188 8.859 1 97.38 429 ALA B C 1
ATOM 7667 O O . ALA B 1 429 ? 12.672 40.438 7.992 1 97.38 429 ALA B O 1
ATOM 7668 N N . LEU B 1 430 ? 11.188 41.094 9.508 1 97.69 430 LEU B N 1
ATOM 7669 C CA . LEU B 1 430 ? 11.297 42.531 9.18 1 97.69 430 LEU B CA 1
ATOM 7670 C C . LEU B 1 430 ? 11.992 43.281 10.297 1 97.69 430 LEU B C 1
ATOM 7672 O O . LEU B 1 430 ? 12.164 42.75 11.398 1 97.69 430 LEU B O 1
ATOM 7676 N N . LYS B 1 431 ? 12.406 44.438 9.945 1 97.38 431 LYS B N 1
ATOM 7677 C CA . LYS B 1 431 ? 12.898 45.438 10.914 1 97.38 431 LYS B CA 1
ATOM 7678 C C . LYS B 1 431 ? 12.156 46.75 10.773 1 97.38 431 LYS B C 1
ATOM 7680 O O . LYS B 1 431 ? 11.773 47.156 9.672 1 97.38 431 LYS B O 1
ATOM 7685 N N . ALA B 1 432 ? 11.914 47.406 11.891 1 97.38 432 ALA B N 1
ATOM 7686 C CA . ALA B 1 432 ? 11.25 48.688 11.883 1 97.38 432 ALA B CA 1
ATOM 7687 C C . ALA B 1 432 ? 11.844 49.625 12.945 1 97.38 432 ALA B C 1
ATOM 7689 O O . ALA B 1 432 ? 12.234 49.156 14.023 1 97.38 432 ALA B O 1
ATOM 7690 N N . GLU B 1 433 ? 11.945 50.906 12.57 1 97.12 433 GLU B N 1
ATOM 7691 C CA . GLU B 1 433 ? 12.258 51.906 13.578 1 97.12 433 GLU B CA 1
ATOM 7692 C C . GLU B 1 433 ? 11 52.312 14.352 1 97.12 433 GLU B C 1
ATOM 7694 O O . GLU B 1 433 ? 10.039 52.812 13.758 1 97.12 433 GLU B O 1
ATOM 7699 N N . LEU B 1 434 ? 11.039 52.062 15.648 1 97.88 434 LEU B N 1
ATOM 7700 C CA . LEU B 1 434 ? 9.867 52.344 16.484 1 97.88 434 LEU B CA 1
ATOM 7701 C C . LEU B 1 434 ? 10.18 53.406 17.516 1 97.88 434 LEU B C 1
ATOM 7703 O O . LEU B 1 434 ? 11.289 53.438 18.062 1 97.88 434 LEU B O 1
ATOM 7707 N N . PRO B 1 435 ? 9.25 54.25 17.812 1 97.69 435 PRO B N 1
ATOM 7708 C CA . PRO B 1 435 ? 9.469 55.312 18.797 1 97.69 435 PRO B CA 1
ATOM 7709 C C . PRO B 1 435 ? 9.43 54.781 20.234 1 97.69 435 PRO B C 1
ATOM 7711 O O . PRO B 1 435 ? 8.852 53.75 20.5 1 97.69 435 PRO B O 1
ATOM 7714 N N . VAL B 1 436 ? 10.117 55.531 21.109 1 97.38 436 VAL B N 1
ATOM 7715 C CA . VAL B 1 436 ? 10.086 55.281 22.547 1 97.38 436 VAL B CA 1
ATOM 7716 C C . VAL B 1 436 ? 9.32 56.406 23.25 1 97.38 436 VAL B C 1
ATOM 7718 O O . VAL B 1 436 ? 9.602 57.594 23.031 1 97.38 436 VAL B O 1
ATOM 7721 N N . ARG B 1 437 ? 8.367 56.031 23.953 1 96.69 437 ARG B N 1
ATOM 7722 C CA . ARG B 1 437 ? 7.586 56.969 24.766 1 96.69 437 ARG B CA 1
ATOM 7723 C C . ARG B 1 437 ? 7.543 56.531 26.219 1 96.69 437 ARG B C 1
ATOM 7725 O O . ARG B 1 437 ? 7.105 55.406 26.531 1 96.69 437 ARG B O 1
ATOM 7732 N N . ASP B 1 438 ? 7.965 57.438 27.172 1 95.25 438 ASP B N 1
ATOM 7733 C CA . ASP B 1 438 ? 7.992 57.156 28.609 1 95.25 438 ASP B CA 1
ATOM 7734 C C . ASP B 1 438 ? 8.766 55.875 28.906 1 95.25 438 ASP B C 1
ATOM 7736 O O . ASP B 1 438 ? 8.305 55.031 29.688 1 95.25 438 ASP B O 1
ATOM 7740 N N . GLY B 1 439 ? 9.828 55.656 28.078 1 96.38 439 GLY B N 1
ATOM 7741 C CA . GLY B 1 439 ? 10.742 54.562 28.312 1 96.38 439 GLY B CA 1
ATOM 7742 C C . GLY B 1 439 ? 10.258 53.25 27.719 1 96.38 439 GLY B C 1
ATOM 7743 O O . GLY B 1 439 ? 10.906 52.219 27.891 1 96.38 439 GLY B O 1
ATOM 7744 N N . LEU B 1 440 ? 9.141 53.312 27.047 1 97.75 440 LEU B N 1
ATOM 7745 C CA . LEU B 1 440 ? 8.57 52.125 26.469 1 97.75 440 LEU B CA 1
ATOM 7746 C C . LEU B 1 440 ? 8.578 52.188 24.953 1 97.75 440 LEU B C 1
ATOM 7748 O O . LEU B 1 440 ? 8.328 53.25 24.375 1 97.75 440 LEU B O 1
ATOM 7752 N N . VAL B 1 441 ? 8.891 51.094 24.281 1 97.81 441 VAL B N 1
ATOM 7753 C CA . VAL B 1 441 ? 8.836 51.031 22.828 1 97.81 441 VAL B CA 1
ATOM 7754 C C . VAL B 1 441 ? 7.379 50.938 22.359 1 97.81 441 VAL B C 1
ATOM 7756 O O . VAL B 1 441 ? 6.605 50.125 22.875 1 97.81 441 VAL B O 1
ATOM 7759 N N . GLU B 1 442 ? 6.992 51.812 21.438 1 96.88 442 GLU B N 1
ATOM 7760 C CA . GLU B 1 442 ? 5.613 51.875 20.969 1 96.88 442 GLU B CA 1
ATOM 7761 C C . GLU B 1 442 ? 5.516 51.469 19.5 1 96.88 442 GLU B C 1
ATOM 7763 O O . GLU B 1 442 ? 6.379 51.812 18.688 1 96.88 442 GLU B O 1
ATOM 7768 N N . GLY B 1 443 ? 4.492 50.594 19.234 1 95.75 443 GLY B N 1
ATOM 7769 C CA . GLY B 1 443 ? 4.203 50.375 17.828 1 95.75 443 GLY B CA 1
ATOM 7770 C C . GLY B 1 443 ? 3.783 51.625 17.094 1 95.75 443 GLY B C 1
ATOM 7771 O O . GLY B 1 443 ? 3.199 52.531 17.688 1 95.75 443 GLY B O 1
ATOM 7772 N N . GLU B 1 444 ? 4.074 51.656 15.781 1 94.38 444 GLU B N 1
ATOM 7773 C CA . GLU B 1 444 ? 3.713 52.781 14.938 1 94.38 444 GLU B CA 1
ATOM 7774 C C . GLU B 1 444 ? 3.346 52.344 13.531 1 94.38 444 GLU B C 1
ATOM 7776 O O . GLU B 1 444 ? 3.953 51.406 12.992 1 94.38 444 GLU B O 1
ATOM 7781 N N . GLY B 1 445 ? 2.395 53.094 12.953 1 92.81 445 GLY B N 1
ATOM 7782 C CA . GLY B 1 445 ? 1.96 52.719 11.617 1 92.81 445 GLY B CA 1
ATOM 7783 C C . GLY B 1 445 ? 1.324 51.344 11.555 1 92.81 445 GLY B C 1
ATOM 7784 O O . GLY B 1 445 ? 0.394 51.031 12.305 1 92.81 445 GLY B O 1
ATOM 7785 N N . ASP B 1 446 ? 1.939 50.5 10.734 1 94.31 446 ASP B N 1
ATOM 7786 C CA . ASP B 1 446 ? 1.39 49.156 10.516 1 94.31 446 ASP B CA 1
ATOM 7787 C C . ASP B 1 446 ? 1.928 48.156 11.547 1 94.31 446 ASP B C 1
ATOM 7789 O O . ASP B 1 446 ? 1.585 46.969 11.516 1 94.31 446 ASP B O 1
ATOM 7793 N N . VAL B 1 447 ? 2.732 48.656 12.453 1 97.62 447 VAL B N 1
ATOM 7794 C CA . VAL B 1 447 ? 3.34 47.781 13.445 1 97.62 447 VAL B CA 1
ATOM 7795 C C . VAL B 1 447 ? 2.488 47.75 14.711 1 97.62 447 VAL B C 1
ATOM 7797 O O . VAL B 1 447 ? 2.252 48.812 15.32 1 97.62 447 VAL B O 1
ATOM 7800 N N . CYS B 1 448 ? 1.988 46.562 15.086 1 97.44 448 CYS B N 1
ATOM 7801 C CA . CYS B 1 448 ? 1.259 46.312 16.312 1 97.44 448 CYS B CA 1
ATOM 7802 C C . CYS B 1 448 ? 2.127 45.531 17.312 1 97.44 448 CYS B C 1
ATOM 7804 O O . CYS B 1 448 ? 3.191 45.031 16.953 1 97.44 448 CYS B O 1
ATOM 7806 N N . GLN B 1 449 ? 1.627 45.594 18.531 1 97.88 449 GLN B N 1
ATOM 7807 C CA . GLN B 1 449 ? 2.252 44.75 19.547 1 97.88 449 GLN B CA 1
ATOM 7808 C C . GLN B 1 449 ? 1.694 43.312 19.5 1 97.88 449 GLN B C 1
ATOM 7810 O O . GLN B 1 449 ? 0.505 43.125 19.25 1 97.88 449 GLN B O 1
ATOM 7815 N N . ILE B 1 450 ? 2.539 42.344 19.656 1 98.62 450 ILE B N 1
ATOM 7816 C CA . ILE B 1 450 ? 2.15 40.969 19.844 1 98.62 450 ILE B CA 1
ATOM 7817 C C . ILE B 1 450 ? 2.715 40.438 21.156 1 98.62 450 ILE B C 1
ATOM 7819 O O . ILE B 1 450 ? 3.779 40.844 21.594 1 98.62 450 ILE B O 1
ATOM 7823 N N . ALA B 1 451 ? 1.982 39.625 21.812 1 98.5 451 ALA B N 1
ATOM 7824 C CA . ALA B 1 451 ? 2.449 39 23.047 1 98.5 451 ALA B CA 1
ATOM 7825 C C . ALA B 1 451 ? 1.998 37.562 23.156 1 98.5 451 ALA B C 1
ATOM 7827 O O . ALA B 1 451 ? 0.948 37.188 22.625 1 98.5 451 ALA B O 1
ATOM 7828 N N . LEU B 1 452 ? 2.812 36.781 23.734 1 98.19 452 LEU B N 1
ATOM 7829 C CA . LEU B 1 452 ? 2.428 35.438 24.141 1 98.19 452 LEU B CA 1
ATOM 7830 C C . LEU B 1 452 ? 2.32 35.312 25.656 1 98.19 452 LEU B C 1
ATOM 7832 O O . LEU B 1 452 ? 3.295 35.594 26.375 1 98.19 452 LEU B O 1
ATOM 7836 N N . VAL B 1 453 ? 1.13 34.969 26.109 1 97.94 453 VAL B N 1
ATOM 7837 C CA . VAL B 1 453 ? 0.847 34.844 27.531 1 97.94 453 VAL B CA 1
ATOM 7838 C C . VAL B 1 453 ? 0.863 33.375 27.938 1 97.94 453 VAL B C 1
ATOM 7840 O O . VAL B 1 453 ? 0.124 32.562 27.375 1 97.94 453 VAL B O 1
ATOM 7843 N N . GLU B 1 454 ? 1.723 33.031 28.844 1 97.38 454 GLU B N 1
ATOM 7844 C CA . GLU B 1 454 ? 1.771 31.656 29.328 1 97.38 454 GLU B CA 1
ATOM 7845 C C . GLU B 1 454 ? 0.465 31.266 30.016 1 97.38 454 GLU B C 1
ATOM 7847 O O . GLU B 1 454 ? -0.029 31.984 30.875 1 97.38 454 GLU B O 1
ATOM 7852 N N . ARG B 1 455 ? -0.078 30.188 29.656 1 97.06 455 ARG B N 1
ATOM 7853 C CA . ARG B 1 455 ? -1.372 29.828 30.234 1 97.06 455 ARG B CA 1
ATOM 7854 C C . ARG B 1 455 ? -1.353 28.406 30.797 1 97.06 455 ARG B C 1
ATOM 7856 O O . ARG B 1 455 ? -2.332 27.969 31.391 1 97.06 455 ARG B O 1
ATOM 7863 N N . HIS B 1 456 ? -0.345 27.594 30.609 1 96.12 456 HIS B N 1
ATOM 7864 C CA . HIS B 1 456 ? -0.338 26.172 30.938 1 96.12 456 HIS B CA 1
ATOM 7865 C C . HIS B 1 456 ? -0.042 25.953 32.406 1 96.12 456 HIS B C 1
ATOM 7867 O O . HIS B 1 456 ? -0.691 25.125 33.062 1 96.12 456 HIS B O 1
ATOM 7873 N N . ARG B 1 457 ? 0.856 26.797 32.969 1 94.81 457 ARG B N 1
ATOM 7874 C CA . ARG B 1 457 ? 1.377 26.547 34.312 1 94.81 457 ARG B CA 1
ATOM 7875 C C . ARG B 1 457 ? 1.132 27.719 35.25 1 94.81 457 ARG B C 1
ATOM 7877 O O . ARG B 1 457 ? 1.599 27.734 36.375 1 94.81 457 ARG B O 1
ATOM 7884 N N . ALA B 1 458 ? 0.532 28.719 34.781 1 95.56 458 ALA B N 1
ATOM 7885 C CA . ALA B 1 458 ? 0.216 29.906 35.562 1 95.56 458 ALA B CA 1
ATOM 7886 C C . ALA B 1 458 ? 1.486 30.578 36.094 1 95.56 458 ALA B C 1
ATOM 7888 O O . ALA B 1 458 ? 1.57 30.922 37.25 1 95.56 458 ALA B O 1
ATOM 7889 N N . THR B 1 459 ? 2.457 30.688 35.25 1 95.12 459 THR B N 1
ATOM 7890 C CA . THR B 1 459 ? 3.715 31.297 35.688 1 95.12 459 THR B CA 1
ATOM 7891 C C . THR B 1 459 ? 3.59 32.812 35.719 1 95.12 459 THR B C 1
ATOM 7893 O O . THR B 1 459 ? 4.402 33.5 36.344 1 95.12 459 THR B O 1
ATOM 7896 N N . GLY B 1 460 ? 2.623 33.312 35 1 95.69 460 GLY B N 1
ATOM 7897 C CA . GLY B 1 460 ? 2.461 34.75 34.875 1 95.69 460 GLY B CA 1
ATOM 7898 C C . GLY B 1 460 ? 3.322 35.344 33.781 1 95.69 460 GLY B C 1
ATOM 7899 O O . GLY B 1 460 ? 3.283 36.562 33.562 1 95.69 460 GLY B O 1
ATOM 7900 N N . GLY B 1 461 ? 4 34.531 33.094 1 96.44 461 GLY B N 1
ATOM 7901 C CA . GLY B 1 461 ? 4.926 35 32.094 1 96.44 461 GLY B CA 1
ATOM 7902 C C . GLY B 1 461 ? 4.227 35.562 30.859 1 96.44 461 GLY B C 1
ATOM 7903 O O . GLY B 1 461 ? 3.211 35.031 30.422 1 96.44 461 GLY B O 1
ATOM 7904 N N . VAL B 1 462 ? 4.703 36.75 30.375 1 98.12 462 VAL B N 1
ATOM 7905 C CA . VAL B 1 462 ? 4.25 37.406 29.156 1 98.12 462 VAL B CA 1
ATOM 7906 C C . VAL B 1 462 ? 5.457 37.781 28.297 1 98.12 462 VAL B C 1
ATOM 7908 O O . VAL B 1 462 ? 6.344 38.5 28.766 1 98.12 462 VAL B O 1
ATOM 7911 N N . THR B 1 463 ? 5.508 37.25 27.109 1 98.12 463 THR B N 1
ATOM 7912 C CA . THR B 1 463 ? 6.543 37.594 26.141 1 98.12 463 THR B CA 1
ATOM 7913 C C . THR B 1 463 ? 6.008 38.594 25.125 1 98.12 463 THR B C 1
ATOM 7915 O O . THR B 1 463 ? 4.992 38.344 24.469 1 98.12 463 THR B O 1
ATOM 7918 N N . ASN B 1 464 ? 6.668 39.719 24.969 1 98.38 464 ASN B N 1
ATOM 7919 C CA . ASN B 1 464 ? 6.199 40.781 24.094 1 98.38 464 ASN B CA 1
ATOM 7920 C C . ASN B 1 464 ? 7.109 40.938 22.875 1 98.38 464 ASN B C 1
ATOM 7922 O O . ASN B 1 464 ? 8.32 40.75 22.969 1 98.38 464 ASN B O 1
ATOM 7926 N N . ALA B 1 465 ? 6.559 41.281 21.812 1 98.62 465 ALA B N 1
ATOM 7927 C CA . ALA B 1 465 ? 7.242 41.562 20.547 1 98.62 465 ALA B CA 1
ATOM 7928 C C . ALA B 1 465 ? 6.375 42.438 19.625 1 98.62 465 ALA B C 1
ATOM 7930 O O . ALA B 1 465 ? 5.5 43.156 20.094 1 98.62 465 ALA B O 1
ATOM 7931 N N . PHE B 1 466 ? 6.734 42.469 18.297 1 98.62 466 PHE B N 1
ATOM 7932 C CA . PHE B 1 466 ? 5.996 43.312 17.359 1 98.62 466 PHE B CA 1
ATOM 7933 C C . PHE B 1 466 ? 5.652 42.531 16.094 1 98.62 466 PHE B C 1
ATOM 7935 O O . PHE B 1 466 ? 6.363 41.594 15.734 1 98.62 466 PHE B O 1
ATOM 7942 N N . VAL B 1 467 ? 4.562 42.844 15.539 1 98.44 467 VAL B N 1
ATOM 7943 C CA . VAL B 1 467 ? 4.078 42.219 14.32 1 98.44 467 VAL B CA 1
ATOM 7944 C C . VAL B 1 467 ? 3.48 43.281 13.383 1 98.44 467 VAL B C 1
ATOM 7946 O O . VAL B 1 467 ? 2.941 44.281 13.844 1 98.44 467 VAL B O 1
ATOM 7949 N N . SER B 1 468 ? 3.672 43.094 12.102 1 97.38 468 SER B N 1
ATOM 7950 C CA . SER B 1 468 ? 3.104 44 11.109 1 97.38 468 SER B CA 1
ATOM 7951 C C . SER B 1 468 ? 2.297 43.25 10.062 1 97.38 468 SER B C 1
ATOM 7953 O O . SER B 1 468 ? 2.488 42.062 9.875 1 97.38 468 SER B O 1
ATOM 7955 N N . GLY B 1 469 ? 1.364 44 9.445 1 95.12 469 GLY B N 1
ATOM 7956 C CA . GLY B 1 469 ? 0.681 43.438 8.297 1 95.12 469 GLY B CA 1
ATOM 7957 C C . GLY B 1 469 ? -0.819 43.312 8.492 1 95.12 469 GLY B C 1
ATOM 7958 O O . GLY B 1 469 ? -1.562 43.125 7.531 1 95.12 469 GLY B O 1
ATOM 7959 N N . PHE B 1 470 ? -1.341 43.469 9.75 1 95.81 470 PHE B N 1
ATOM 7960 C CA . PHE B 1 470 ? -2.766 43.281 9.992 1 95.81 470 PHE B CA 1
ATOM 7961 C C . PHE B 1 470 ? -3.547 44.562 9.664 1 95.81 470 PHE B C 1
ATOM 7963 O O . PHE B 1 470 ? -4.75 44.5 9.391 1 95.81 470 PHE B O 1
ATOM 7970 N N . GLY B 1 471 ? -2.91 45.719 9.75 1 95.12 471 GLY B N 1
ATOM 7971 C CA . GLY B 1 471 ? -3.547 46.969 9.391 1 95.12 471 GLY B CA 1
ATOM 7972 C C . GLY B 1 471 ? -4.531 47.438 10.438 1 95.12 471 GLY B C 1
ATOM 7973 O O . GLY B 1 471 ? -5.434 48.219 10.133 1 95.12 471 GLY B O 1
ATOM 7974 N N . TYR B 1 472 ? -4.383 47.094 11.656 1 96.88 472 TYR B N 1
ATOM 7975 C CA . TYR B 1 472 ? -5.312 47.469 12.727 1 96.88 472 TYR B CA 1
ATOM 7976 C C . TYR B 1 472 ? -5.254 48.938 13.023 1 96.88 472 TYR B C 1
ATOM 7978 O O . TYR B 1 472 ? -4.184 49.562 12.961 1 96.88 472 TYR B O 1
ATOM 7986 N N . GLU B 1 473 ? -6.418 49.469 13.328 1 96 473 GLU B N 1
ATOM 7987 C CA . GLU B 1 473 ? -6.562 50.875 13.672 1 96 473 GLU B CA 1
ATOM 7988 C C . GLU B 1 473 ? -7.348 51.031 14.969 1 96 473 GLU B C 1
ATOM 7990 O O . GLU B 1 473 ? -8.195 50.219 15.305 1 96 473 GLU B O 1
ATOM 7995 N N . GLY B 1 474 ? -7.027 52.219 15.617 1 95.94 474 GLY B N 1
ATOM 7996 C CA . GLY B 1 474 ? -7.719 52.5 16.859 1 95.94 474 GLY B CA 1
ATOM 7997 C C . GLY B 1 474 ? -7.188 51.688 18.047 1 95.94 474 GLY B C 1
ATOM 7998 O O . GLY B 1 474 ? -6.195 50.969 17.922 1 95.94 474 GLY B O 1
ATOM 7999 N N . LYS B 1 475 ? -7.801 51.906 19.266 1 98.06 475 LYS B N 1
ATOM 8000 C CA . LYS B 1 475 ? -7.434 51.156 20.453 1 98.06 475 LYS B CA 1
ATOM 8001 C C . LYS B 1 475 ? -8.125 49.781 20.484 1 98.06 475 LYS B C 1
ATOM 8003 O O . LYS B 1 475 ? -9.266 49.688 20.922 1 98.06 475 LYS B O 1
ATOM 8008 N N . MET B 1 476 ? -7.34 48.812 20.125 1 98.38 476 MET B N 1
ATOM 8009 C CA . MET B 1 476 ? -7.957 47.5 19.984 1 98.38 476 MET B CA 1
ATOM 8010 C C . MET B 1 476 ? -6.957 46.375 20.312 1 98.38 476 MET B C 1
ATOM 8012 O O . MET B 1 476 ? -5.754 46.625 20.391 1 98.38 476 MET B O 1
ATOM 8016 N N . ALA B 1 477 ? -7.508 45.188 20.625 1 98.62 477 ALA B N 1
ATOM 8017 C CA . ALA B 1 477 ? -6.695 43.969 20.781 1 98.62 477 ALA B CA 1
ATOM 8018 C C . ALA B 1 477 ? -7.508 42.719 20.469 1 98.62 477 ALA B C 1
ATOM 8020 O O . ALA B 1 477 ? -8.711 42.656 20.734 1 98.62 477 ALA B O 1
ATOM 8021 N N . MET B 1 478 ? -6.891 41.812 19.891 1 98.38 478 MET B N 1
ATOM 8022 C CA . MET B 1 478 ? -7.414 40.469 19.688 1 98.38 478 MET B CA 1
ATOM 8023 C C . MET B 1 478 ? -6.602 39.438 20.484 1 98.38 478 MET B C 1
ATOM 8025 O O . MET B 1 478 ? -5.371 39.469 20.453 1 98.38 478 MET B O 1
ATOM 8029 N N . ALA B 1 479 ? -7.258 38.594 21.219 1 98.5 479 ALA B N 1
ATOM 8030 C CA . ALA B 1 479 ? -6.621 37.5 21.953 1 98.5 479 ALA B CA 1
ATOM 8031 C C . ALA B 1 479 ? -7.164 36.156 21.516 1 98.5 479 ALA B C 1
ATOM 8033 O O . ALA B 1 479 ? -8.336 36.031 21.156 1 98.5 479 ALA B O 1
ATOM 8034 N N . SER B 1 480 ? -6.324 35.156 21.547 1 98.31 480 SER B N 1
ATOM 8035 C CA . SER B 1 480 ? -6.699 33.812 21.172 1 98.31 480 SER B CA 1
ATOM 8036 C C . SER B 1 480 ? -5.93 32.75 21.984 1 98.31 480 SER B C 1
ATOM 8038 O O . SER B 1 480 ? -4.723 32.906 22.188 1 98.31 480 SER B O 1
ATOM 8040 N N . THR B 1 481 ? -6.652 31.781 22.5 1 98.12 481 THR B N 1
ATOM 8041 C CA . THR B 1 481 ? -5.98 30.672 23.156 1 98.12 481 THR B CA 1
ATOM 8042 C C . THR B 1 481 ? -5.527 29.641 22.141 1 98.12 481 THR B C 1
ATOM 8044 O O . THR B 1 481 ? -5 28.578 22.5 1 98.12 481 THR B O 1
ATOM 8047 N N . VAL B 1 482 ? -5.797 29.875 20.875 1 96.75 482 VAL B N 1
ATOM 8048 C CA . VAL B 1 482 ? -5.262 29.078 19.781 1 96.75 482 VAL B CA 1
ATOM 8049 C C . VAL B 1 482 ? -4.027 29.75 19.188 1 96.75 482 VAL B C 1
ATOM 8051 O O . VAL B 1 482 ? -4.145 30.688 18.391 1 96.75 482 VAL B O 1
ATOM 8054 N N . ALA B 1 483 ? -2.922 29.359 19.594 1 95.19 483 ALA B N 1
ATOM 8055 C CA . ALA B 1 483 ? -1.613 29.812 19.125 1 95.19 483 ALA B CA 1
ATOM 8056 C C . ALA B 1 483 ? -0.727 28.625 18.75 1 95.19 483 ALA B C 1
ATOM 8058 O O . ALA B 1 483 ? -0.002 28.109 19.594 1 95.19 483 ALA B O 1
ATOM 8059 N N . HIS B 1 484 ? -0.712 28.266 17.484 1 90.75 484 HIS B N 1
ATOM 8060 C CA . HIS B 1 484 ? 0.019 27.078 17.047 1 90.75 484 HIS B CA 1
ATOM 8061 C C . HIS B 1 484 ? 1.5 27.188 17.391 1 90.75 484 HIS B C 1
ATOM 8063 O O . HIS B 1 484 ? 2.125 28.234 17.156 1 90.75 484 HIS B O 1
ATOM 8069 N N . ASP B 1 485 ? 2.041 26.172 18.078 1 89.44 485 ASP B N 1
ATOM 8070 C CA . ASP B 1 485 ? 1.44 24.891 18.406 1 89.44 485 ASP B CA 1
ATOM 8071 C C . ASP B 1 485 ? 1.451 24.641 19.922 1 89.44 485 ASP B C 1
ATOM 8073 O O . ASP B 1 485 ? 1.016 23.594 20.375 1 89.44 485 ASP B O 1
ATOM 8077 N N . SER B 1 486 ? 1.95 25.75 20.547 1 92.06 486 SER B N 1
ATOM 8078 C CA . SER B 1 486 ? 2.059 25.594 21.984 1 92.06 486 SER B CA 1
ATOM 8079 C C . SER B 1 486 ? 0.725 25.875 22.672 1 92.06 486 SER B C 1
ATOM 8081 O O . SER B 1 486 ? 0.498 25.422 23.797 1 92.06 486 SER B O 1
ATOM 8083 N N . HIS B 1 487 ? -0.024 26.656 22.016 1 96.62 487 HIS B N 1
ATOM 8084 C CA . HIS B 1 487 ? -1.363 27.031 22.453 1 96.62 487 HIS B CA 1
ATOM 8085 C C . HIS B 1 487 ? -1.327 27.719 23.828 1 96.62 487 HIS B C 1
ATOM 8087 O O . HIS B 1 487 ? -2.195 27.469 24.672 1 96.62 487 HIS B O 1
ATOM 8093 N N . HIS B 1 488 ? -0.248 28.484 23.969 1 96.94 488 HIS B N 1
ATOM 8094 C CA . HIS B 1 488 ? -0.387 29.578 24.922 1 96.94 488 HIS B CA 1
ATOM 8095 C C . HIS B 1 488 ? -1.422 30.594 24.438 1 96.94 488 HIS B C 1
ATOM 8097 O O . HIS B 1 488 ? -2.129 30.344 23.453 1 96.94 488 HIS B O 1
ATOM 8103 N N . MET B 1 489 ? -1.55 31.672 25.125 1 97.94 489 MET B N 1
ATOM 8104 C CA . MET B 1 489 ? -2.451 32.719 24.641 1 97.94 489 MET B CA 1
ATOM 8105 C C . MET B 1 489 ? -1.688 33.75 23.844 1 97.94 489 MET B C 1
ATOM 8107 O O . MET B 1 489 ? -0.627 34.219 24.266 1 97.94 489 MET B O 1
ATOM 8111 N N . ILE B 1 490 ? -2.172 34.031 22.594 1 98.31 490 ILE B N 1
ATOM 8112 C CA . ILE B 1 490 ? -1.544 35.031 21.766 1 98.31 490 ILE B CA 1
ATOM 8113 C C . ILE B 1 490 ? -2.426 36.281 21.719 1 98.31 490 ILE B C 1
ATOM 8115 O O . ILE B 1 490 ? -3.652 36.188 21.625 1 98.31 490 ILE B O 1
ATOM 8119 N N . VAL B 1 491 ? -1.824 37.406 21.859 1 98.44 491 VAL B N 1
ATOM 8120 C CA . VAL B 1 491 ? -2.537 38.688 21.875 1 98.44 491 VAL B CA 1
ATOM 8121 C C . VAL B 1 491 ? -1.867 39.656 20.906 1 98.44 491 VAL B C 1
ATOM 8123 O O . VAL B 1 491 ? -0.649 39.844 20.953 1 98.44 491 VAL B O 1
ATOM 8126 N N . VAL B 1 492 ? -2.619 40.219 20.016 1 98.38 492 VAL B N 1
ATOM 8127 C CA . VAL B 1 492 ? -2.164 41.25 19.109 1 98.38 492 VAL B CA 1
ATOM 8128 C C . VAL B 1 492 ? -3.018 42.5 19.312 1 98.38 492 VAL B C 1
ATOM 8130 O O . VAL B 1 492 ? -4.246 42.438 19.328 1 98.38 492 VAL B O 1
ATOM 8133 N N . GLY B 1 493 ? -2.363 43.625 19.484 1 98.06 493 GLY B N 1
ATOM 8134 C CA . GLY B 1 493 ? -3.164 44.844 19.703 1 98.06 493 GLY B CA 1
ATOM 8135 C C . GLY B 1 493 ? -2.383 46.125 19.516 1 98.06 493 GLY B C 1
ATOM 8136 O O . GLY B 1 493 ? -1.167 46.094 19.312 1 98.06 493 GLY B O 1
ATOM 8137 N N . THR B 1 494 ? -3.092 47.25 19.469 1 98 494 THR B N 1
ATOM 8138 C CA . THR B 1 494 ? -2.529 48.594 19.344 1 98 494 THR B CA 1
ATOM 8139 C C . THR B 1 494 ? -2.549 49.312 20.688 1 98 494 THR B C 1
ATOM 8141 O O . THR B 1 494 ? -2.023 50.438 20.797 1 98 494 THR B O 1
ATOM 8144 N N . ASP B 1 495 ? -3.105 48.656 21.625 1 97.94 495 ASP B N 1
ATOM 8145 C CA . ASP B 1 495 ? -3.27 49.281 22.938 1 97.94 495 ASP B CA 1
ATOM 8146 C C . ASP B 1 495 ? -3.146 48.219 24.047 1 97.94 495 ASP B C 1
ATOM 8148 O O . ASP B 1 495 ? -3.865 47.219 24.062 1 97.94 495 ASP B O 1
ATOM 8152 N N . ARG B 1 496 ? -2.293 48.5 25.047 1 98.44 496 ARG B N 1
ATOM 8153 C CA . ARG B 1 496 ? -1.941 47.531 26.078 1 98.44 496 ARG B CA 1
ATOM 8154 C C . ARG B 1 496 ? -3.115 47.281 27.016 1 98.44 496 ARG B C 1
ATOM 8156 O O . ARG B 1 496 ? -3.273 46.188 27.547 1 98.44 496 ARG B O 1
ATOM 8163 N N . THR B 1 497 ? -3.941 48.312 27.234 1 98.5 497 THR B N 1
ATOM 8164 C CA . THR B 1 497 ? -5.117 48.125 28.078 1 98.5 497 THR B CA 1
ATOM 8165 C C . THR B 1 497 ? -6.105 47.156 27.422 1 98.5 497 THR B C 1
ATOM 8167 O O . THR B 1 497 ? -6.66 46.281 28.094 1 98.5 497 THR B O 1
ATOM 8170 N N . GLN B 1 498 ? -6.324 47.344 26.141 1 98.69 498 GLN B N 1
ATOM 8171 C CA . GLN B 1 498 ? -7.191 46.438 25.406 1 98.69 498 GLN B CA 1
ATOM 8172 C C . GLN B 1 498 ? -6.621 45 25.391 1 98.69 498 GLN B C 1
ATOM 8174 O O . GLN B 1 498 ? -7.371 44.031 25.453 1 98.69 498 GLN B O 1
ATOM 8179 N N . MET B 1 499 ? -5.305 44.906 25.297 1 98.81 499 MET B N 1
ATOM 8180 C CA . MET B 1 499 ? -4.656 43.594 25.312 1 98.81 499 MET B CA 1
ATOM 8181 C C . MET B 1 499 ? -4.91 42.875 26.625 1 98.81 499 MET B C 1
ATOM 8183 O O . MET B 1 499 ? -5.23 41.688 26.641 1 98.81 499 MET B O 1
ATOM 8187 N N . ALA B 1 500 ? -4.812 43.594 27.719 1 98.69 500 ALA B N 1
ATOM 8188 C CA . ALA B 1 500 ? -5.082 43 29.031 1 98.69 500 ALA B CA 1
ATOM 8189 C C . ALA B 1 500 ? -6.543 42.594 29.156 1 98.69 500 ALA B C 1
ATOM 8191 O O . ALA B 1 500 ? -6.844 41.5 29.672 1 98.69 500 ALA B O 1
ATOM 8192 N N . LEU B 1 501 ? -7.449 43.438 28.672 1 98.69 501 LEU B N 1
ATOM 8193 C CA . LEU B 1 501 ? -8.875 43.125 28.719 1 98.69 501 LEU B CA 1
ATOM 8194 C C . LEU B 1 501 ? -9.188 41.844 27.953 1 98.69 501 LEU B C 1
ATOM 8196 O O . LEU B 1 501 ? -9.891 40.969 28.453 1 98.69 501 LEU B O 1
ATOM 8200 N N . ALA B 1 502 ? -8.711 41.781 26.766 1 98.75 502 ALA B N 1
ATOM 8201 C CA . ALA B 1 502 ? -8.969 40.625 25.906 1 98.75 502 ALA B CA 1
ATOM 8202 C C . ALA B 1 502 ? -8.43 39.344 26.516 1 98.75 502 ALA B C 1
ATOM 8204 O O . ALA B 1 502 ? -9.109 38.312 26.547 1 98.75 502 ALA B O 1
ATOM 8205 N N . ALA B 1 503 ? -7.211 39.375 27.031 1 98.62 503 ALA B N 1
ATOM 8206 C CA . ALA B 1 503 ? -6.582 38.219 27.609 1 98.62 503 ALA B CA 1
ATOM 8207 C C . ALA B 1 503 ? -7.352 37.719 28.844 1 98.62 503 ALA B C 1
ATOM 8209 O O . ALA B 1 503 ? -7.617 36.531 28.984 1 98.62 503 ALA B O 1
ATOM 8210 N N . ASN B 1 504 ? -7.676 38.625 29.719 1 98.56 504 ASN B N 1
ATOM 8211 C CA . ASN B 1 504 ? -8.422 38.281 30.938 1 98.56 504 ASN B CA 1
ATOM 8212 C C . ASN B 1 504 ? -9.789 37.688 30.594 1 98.56 504 ASN B C 1
ATOM 8214 O O . ASN B 1 504 ? -10.266 36.781 31.281 1 98.56 504 ASN B O 1
ATOM 8218 N N . ARG B 1 505 ? -10.422 38.219 29.578 1 98.5 505 ARG B N 1
ATOM 8219 C CA . ARG B 1 505 ? -11.727 37.719 29.141 1 98.5 505 ARG B CA 1
ATOM 8220 C C . ARG B 1 505 ? -11.664 36.25 28.75 1 98.5 505 ARG B C 1
ATOM 8222 O O . ARG B 1 505 ? -12.562 35.469 29.094 1 98.5 505 ARG B O 1
ATOM 8229 N N . LEU B 1 506 ? -10.625 35.844 28.047 1 98.31 506 LEU B N 1
ATOM 8230 C CA . LEU B 1 506 ? -10.484 34.469 27.609 1 98.31 506 LEU B CA 1
ATOM 8231 C C . LEU B 1 506 ? -10.242 33.531 28.797 1 98.31 506 LEU B C 1
ATOM 8233 O O . LEU B 1 506 ? -10.68 32.375 28.797 1 98.31 506 LEU B O 1
ATOM 8237 N N . ALA B 1 507 ? -9.523 34.031 29.797 1 97.31 507 ALA B N 1
ATOM 8238 C CA . ALA B 1 507 ? -9.367 33.25 31.016 1 97.31 507 ALA B CA 1
ATOM 8239 C C . ALA B 1 507 ? -10.711 33.031 31.703 1 97.31 507 ALA B C 1
ATOM 8241 O O . ALA B 1 507 ? -10.977 31.953 32.25 1 97.31 507 ALA B O 1
ATOM 8242 N N . GLU B 1 508 ? -11.492 34.031 31.688 1 96.81 508 GLU B N 1
ATOM 8243 C CA . GLU B 1 508 ? -12.805 34 32.312 1 96.81 508 GLU B CA 1
ATOM 8244 C C . GLU B 1 508 ? -13.703 32.938 31.656 1 96.81 508 GLU B C 1
ATOM 8246 O O . GLU B 1 508 ? -14.414 32.219 32.344 1 96.81 508 GLU B O 1
ATOM 8251 N N . VAL B 1 509 ? -13.672 32.844 30.375 1 96.56 509 VAL B N 1
ATOM 8252 C CA . VAL B 1 509 ? -14.633 32 29.656 1 96.56 509 VAL B CA 1
ATOM 8253 C C . VAL B 1 509 ? -14.023 30.641 29.422 1 96.56 509 VAL B C 1
ATOM 8255 O O . VAL B 1 509 ? -14.688 29.75 28.875 1 96.56 509 VAL B O 1
ATOM 8258 N N . GLY B 1 510 ? -12.766 30.469 29.734 1 95.62 510 GLY B N 1
ATOM 8259 C CA . GLY B 1 510 ? -12.133 29.156 29.641 1 95.62 510 GLY B CA 1
ATOM 8260 C C . GLY B 1 510 ? -11.461 28.922 28.297 1 95.62 510 GLY B C 1
ATOM 8261 O O . GLY B 1 510 ? -11.188 27.781 27.938 1 95.62 510 GLY B O 1
ATOM 8262 N N . GLY B 1 511 ? -11.25 29.953 27.516 1 97.81 511 GLY B N 1
ATOM 8263 C CA . GLY B 1 511 ? -10.562 29.859 26.25 1 97.81 511 GLY B CA 1
ATOM 8264 C C . GLY B 1 511 ? -11.406 30.312 25.062 1 97.81 511 GLY B C 1
ATOM 8265 O O . GLY B 1 511 ? -12.633 30.328 25.156 1 97.81 511 GLY B O 1
ATOM 8266 N N . GLY B 1 512 ? -10.719 30.641 23.984 1 98 512 GLY B N 1
ATOM 8267 C CA . GLY B 1 512 ? -11.406 31.125 22.797 1 98 512 GLY B CA 1
ATOM 8268 C C . GLY B 1 512 ? -10.641 32.219 22.062 1 98 512 GLY B C 1
ATOM 8269 O O . GLY B 1 512 ? -9.414 32.25 22.094 1 98 512 GLY B O 1
ATOM 8270 N N . ILE B 1 513 ? -11.383 33 21.297 1 98.19 513 ILE B N 1
ATOM 8271 C CA . ILE B 1 513 ? -10.906 34.156 20.562 1 98.19 513 ILE B CA 1
ATOM 8272 C C . ILE B 1 513 ? -11.828 35.344 20.812 1 98.19 513 ILE B C 1
ATOM 8274 O O . ILE B 1 513 ? -13.047 35.219 20.781 1 98.19 513 ILE B O 1
ATOM 8278 N N . THR B 1 514 ? -11.227 36.469 21.109 1 98.56 514 THR B N 1
ATOM 8279 C CA . THR B 1 514 ? -12.039 37.656 21.359 1 98.56 514 THR B CA 1
ATOM 8280 C C . THR B 1 514 ? -11.352 38.875 20.797 1 98.56 514 THR B C 1
ATOM 8282 O O . THR B 1 514 ? -10.148 38.875 20.531 1 98.56 514 THR B O 1
ATOM 8285 N N . ILE B 1 515 ? -12.125 39.875 20.562 1 98.69 515 ILE B N 1
ATOM 8286 C CA . ILE B 1 515 ? -11.625 41.156 20.078 1 98.69 515 ILE B CA 1
ATOM 8287 C C . ILE B 1 515 ? -12.258 42.281 20.891 1 98.69 515 ILE B C 1
ATOM 8289 O O . ILE B 1 515 ? -13.469 42.312 21.109 1 98.69 515 ILE B O 1
ATOM 8293 N N . PHE B 1 516 ? -11.406 43.125 21.375 1 98.69 516 PHE B N 1
ATOM 8294 C CA . PHE B 1 516 ? -11.828 44.312 22.094 1 98.69 516 PHE B CA 1
ATOM 8295 C C . PHE B 1 516 ? -11.43 45.594 21.344 1 98.69 516 PHE B C 1
ATOM 8297 O O . PHE B 1 516 ? -10.359 45.625 20.734 1 98.69 516 PHE B O 1
ATOM 8304 N N . ARG B 1 517 ? -12.242 46.531 21.391 1 98.5 517 ARG B N 1
ATOM 8305 C CA . ARG B 1 517 ? -11.961 47.906 20.906 1 98.5 517 ARG B CA 1
ATOM 8306 C C . ARG B 1 517 ? -12.57 48.938 21.828 1 98.5 517 ARG B C 1
ATOM 8308 O O . ARG B 1 517 ? -13.758 48.875 22.141 1 98.5 517 ARG B O 1
ATOM 8315 N N . ASP B 1 518 ? -11.805 49.875 22.297 1 98.25 518 ASP B N 1
ATOM 8316 C CA . ASP B 1 518 ? -12.234 51 23.141 1 98.25 518 ASP B CA 1
ATOM 8317 C C . ASP B 1 518 ? -13 50.5 24.359 1 98.25 518 ASP B C 1
ATOM 8319 O O . ASP B 1 518 ? -14.047 51.031 24.719 1 98.25 518 ASP B O 1
ATOM 8323 N N . GLY B 1 519 ? -12.523 49.406 24.828 1 97.94 519 GLY B N 1
ATOM 8324 C CA . GLY B 1 519 ? -13.055 48.875 26.078 1 97.94 519 GLY B CA 1
ATOM 8325 C C . GLY B 1 519 ? -14.258 47.969 25.875 1 97.94 519 GLY B C 1
ATOM 8326 O O . GLY B 1 519 ? -14.742 47.344 26.812 1 97.94 519 GLY B O 1
ATOM 8327 N N . ALA B 1 520 ? -14.695 47.781 24.656 1 98.31 520 ALA B N 1
ATOM 8328 C CA . ALA B 1 520 ? -15.867 46.969 24.375 1 98.31 520 ALA B CA 1
ATOM 8329 C C . ALA B 1 520 ? -15.477 45.688 23.641 1 98.31 520 ALA B C 1
ATOM 8331 O O . ALA B 1 520 ? -14.602 45.688 22.766 1 98.31 520 ALA B O 1
ATOM 8332 N N . GLU B 1 521 ? -16.109 44.625 24.062 1 98.56 521 GLU B N 1
ATOM 8333 C CA . GLU B 1 521 ? -15.93 43.344 23.359 1 98.56 521 GLU B CA 1
ATOM 8334 C C . GLU B 1 521 ? -16.719 43.344 22.062 1 98.56 521 GLU B C 1
ATOM 8336 O O . GLU B 1 521 ? -17.953 43.469 22.078 1 98.56 521 GLU B O 1
ATOM 8341 N N . LEU B 1 522 ? -16.094 43.125 20.922 1 98.44 522 LEU B N 1
ATOM 8342 C CA . LEU B 1 522 ? -16.766 43.188 19.625 1 98.44 522 LEU B CA 1
ATOM 8343 C C . LEU B 1 522 ? -17.219 41.781 19.188 1 98.44 522 LEU B C 1
ATOM 8345 O O . LEU B 1 522 ? -18.219 41.656 18.469 1 98.44 522 LEU B O 1
ATOM 8349 N N . ALA B 1 523 ? -16.531 40.812 19.516 1 98.44 523 ALA B N 1
ATOM 8350 C CA . ALA B 1 523 ? -16.812 39.438 19.141 1 98.44 523 ALA B CA 1
ATOM 8351 C C . ALA B 1 523 ? -16.141 38.438 20.109 1 98.44 523 ALA B C 1
ATOM 8353 O O . ALA B 1 523 ? -15.109 38.75 20.703 1 98.44 523 ALA B O 1
ATOM 8354 N N . LEU B 1 524 ? -16.719 37.312 20.25 1 98.31 524 LEU B N 1
ATOM 8355 C CA . LEU B 1 524 ? -16.203 36.25 21.094 1 98.31 524 LEU B CA 1
ATOM 8356 C C . LEU B 1 524 ? -16.578 34.875 20.516 1 98.31 524 LEU B C 1
ATOM 8358 O O . LEU B 1 524 ? -17.734 34.625 20.156 1 98.31 524 LEU B O 1
ATOM 8362 N N . VAL B 1 525 ? -15.648 34.031 20.281 1 98 525 VAL B N 1
ATOM 8363 C CA . VAL B 1 525 ? -15.82 32.625 20.016 1 98 525 VAL B CA 1
ATOM 8364 C C . VAL B 1 525 ? -15.344 31.812 21.219 1 98 525 VAL B C 1
ATOM 8366 O O . VAL B 1 525 ? -14.148 31.734 21.5 1 98 525 VAL B O 1
ATOM 8369 N N . GLU B 1 526 ? -16.234 31.203 21.938 1 97.81 526 GLU B N 1
ATOM 8370 C CA . GLU B 1 526 ? -15.875 30.422 23.125 1 97.81 526 GLU B CA 1
ATOM 8371 C C . GLU B 1 526 ? -15.375 29.031 22.719 1 97.81 526 GLU B C 1
ATOM 8373 O O . GLU B 1 526 ? -16 28.359 21.906 1 97.81 526 GLU B O 1
ATOM 8378 N N . LEU B 1 527 ? -14.273 28.656 23.25 1 98.19 527 LEU B N 1
ATOM 8379 C CA . LEU B 1 527 ? -13.688 27.328 23.062 1 98.19 527 LEU B CA 1
ATOM 8380 C C . LEU B 1 527 ? -13.391 26.672 24.406 1 98.19 527 LEU B C 1
ATOM 8382 O O . LEU B 1 527 ? -12.227 26.562 24.797 1 98.19 527 LEU B O 1
ATOM 8386 N N . PRO B 1 528 ? -14.352 26.141 25.047 1 97.31 528 PRO B N 1
ATOM 8387 C CA . PRO B 1 528 ? -14.219 25.688 26.438 1 97.31 528 PRO B CA 1
ATOM 8388 C C . PRO B 1 528 ? -13.367 24.438 26.578 1 97.31 528 PRO B C 1
ATOM 8390 O O . PRO B 1 528 ? -12.875 24.141 27.672 1 97.31 528 PRO B O 1
ATOM 8393 N N . ILE B 1 529 ? -13.25 23.641 25.531 1 98.12 529 ILE B N 1
ATOM 8394 C CA . ILE B 1 529 ? -12.477 22.406 25.609 1 98.12 529 ILE B CA 1
ATOM 8395 C C . ILE B 1 529 ? -11.008 22.688 25.297 1 98.12 529 ILE B C 1
ATOM 8397 O O . ILE B 1 529 ? -10.664 22.969 24.141 1 98.12 529 ILE B O 1
ATOM 8401 N N . ALA B 1 530 ? -10.188 22.656 26.297 1 98.19 530 ALA B N 1
ATOM 8402 C CA . ALA B 1 530 ? -8.734 22.828 26.234 1 98.19 530 ALA B CA 1
ATOM 8403 C C . ALA B 1 530 ? -8.367 24.203 25.703 1 98.19 530 ALA B C 1
ATOM 8405 O O . ALA B 1 530 ? -7.203 24.469 25.391 1 98.19 530 ALA B O 1
ATOM 8406 N N . GLY B 1 531 ? -9.391 25.141 25.547 1 97.88 531 GLY B N 1
ATOM 8407 C CA . GLY B 1 531 ? -9.156 26.422 24.906 1 97.88 531 GLY B CA 1
ATOM 8408 C C . GLY B 1 531 ? -8.984 26.312 23.391 1 97.88 531 GLY B C 1
ATOM 8409 O O . GLY B 1 531 ? -8.461 27.219 22.766 1 97.88 531 GLY B O 1
ATOM 8410 N N . LEU B 1 532 ? -9.367 25.172 22.812 1 97.81 532 LEU B N 1
ATOM 8411 C CA . LEU B 1 532 ? -9.102 24.875 21.406 1 97.81 532 LEU B CA 1
ATOM 8412 C C . LEU B 1 532 ? -10.391 24.609 20.656 1 97.81 532 LEU B C 1
ATOM 8414 O O . LEU B 1 532 ? -10.484 24.891 19.453 1 97.81 532 LEU B O 1
ATOM 8418 N N . MET B 1 533 ? -11.359 24 21.344 1 98.12 533 MET B N 1
ATOM 8419 C CA . MET B 1 533 ? -12.531 23.484 20.625 1 98.12 533 MET B CA 1
ATOM 8420 C C . MET B 1 533 ? -13.812 23.797 21.391 1 98.12 533 MET B C 1
ATOM 8422 O O . MET B 1 533 ? -13.766 24.125 22.578 1 98.12 533 MET B O 1
ATOM 8426 N N . SER B 1 534 ? -14.867 23.734 20.703 1 97.44 534 SER B N 1
ATOM 8427 C CA . SER B 1 534 ? -16.219 23.828 21.234 1 97.44 534 SER B CA 1
ATOM 8428 C C . SER B 1 534 ? -17.047 22.609 20.875 1 97.44 534 SER B C 1
ATOM 8430 O O . SER B 1 534 ? -16.891 22.047 19.781 1 97.44 534 SER B O 1
ATOM 8432 N N . ASP B 1 535 ? -17.859 22.109 21.766 1 96.12 535 ASP B N 1
ATOM 8433 C CA . ASP B 1 535 ? -18.797 21.031 21.469 1 96.12 535 ASP B CA 1
ATOM 8434 C C . ASP B 1 535 ? -20.172 21.594 21.078 1 96.12 535 ASP B C 1
ATOM 8436 O O . ASP B 1 535 ? -21.141 20.844 21 1 96.12 535 ASP B O 1
ATOM 8440 N N . SER B 1 536 ? -20.234 22.984 20.875 1 96.12 536 SER B N 1
ATOM 8441 C CA . SER B 1 536 ? -21.438 23.609 20.312 1 96.12 536 SER B CA 1
ATOM 8442 C C . SER B 1 536 ? -21.625 23.203 18.859 1 96.12 536 SER B C 1
ATOM 8444 O O . SER B 1 536 ? -20.688 22.75 18.203 1 96.12 536 SER B O 1
ATOM 8446 N N . PRO B 1 537 ? -22.859 23.312 18.359 1 95.38 537 PRO B N 1
ATOM 8447 C CA . PRO B 1 537 ? -23.078 22.984 16.953 1 95.38 537 PRO B CA 1
ATOM 8448 C C . PRO B 1 537 ? -22.156 23.766 16.016 1 95.38 537 PRO B C 1
ATOM 8450 O O . PRO B 1 537 ? -21.906 24.953 16.234 1 95.38 537 PRO B O 1
ATOM 8453 N N . ALA B 1 538 ? -21.703 23.094 15.039 1 95.06 538 ALA B N 1
ATOM 8454 C CA . ALA B 1 538 ? -20.75 23.656 14.094 1 95.06 538 ALA B CA 1
ATOM 8455 C C . ALA B 1 538 ? -21.266 24.969 13.5 1 95.06 538 ALA B C 1
ATOM 8457 O O . ALA B 1 538 ? -20.516 25.906 13.289 1 95.06 538 ALA B O 1
ATOM 8458 N N . SER B 1 539 ? -22.547 25.062 13.219 1 94.75 539 SER B N 1
ATOM 8459 C CA . SER B 1 539 ? -23.141 26.25 12.633 1 94.75 539 SER B CA 1
ATOM 8460 C C . SER B 1 539 ? -23.047 27.438 13.578 1 94.75 539 SER B C 1
ATOM 8462 O O . SER B 1 539 ? -22.828 28.578 13.141 1 94.75 539 SER B O 1
ATOM 8464 N N . GLU B 1 540 ? -23.188 27.156 14.867 1 96.56 540 GLU B N 1
ATOM 8465 C CA . GLU B 1 540 ? -23.062 28.219 15.867 1 96.56 540 GLU B CA 1
ATOM 8466 C C . GLU B 1 540 ? -21.625 28.719 15.969 1 96.56 540 GLU B C 1
ATOM 8468 O O . GLU B 1 540 ? -21.391 29.938 16 1 96.56 540 GLU B O 1
ATOM 8473 N N . VAL B 1 541 ? -20.734 27.797 16.031 1 96.88 541 VAL B N 1
ATOM 8474 C CA . VAL B 1 541 ? -19.328 28.172 16.109 1 96.88 541 VAL B CA 1
ATOM 8475 C C . VAL B 1 541 ? -18.938 28.953 14.852 1 96.88 541 VAL B C 1
ATOM 8477 O O . VAL B 1 541 ? -18.234 29.953 14.938 1 96.88 541 VAL B O 1
ATOM 8480 N N . ALA B 1 542 ? -19.391 28.516 13.664 1 95.56 542 ALA B N 1
ATOM 8481 C CA . ALA B 1 542 ? -19.125 29.188 12.406 1 95.56 542 ALA B CA 1
ATOM 8482 C C . ALA B 1 542 ? -19.688 30.609 12.414 1 95.56 542 ALA B C 1
ATOM 8484 O O . ALA B 1 542 ? -19.047 31.547 11.914 1 95.56 542 ALA B O 1
ATOM 8485 N N . ALA B 1 543 ? -20.859 30.781 12.93 1 96.75 543 ALA B N 1
ATOM 8486 C CA . ALA B 1 543 ? -21.484 32.094 13.016 1 96.75 543 ALA B CA 1
ATOM 8487 C C . ALA B 1 543 ? -20.672 33.031 13.914 1 96.75 543 ALA B C 1
ATOM 8489 O O . ALA B 1 543 ? -20.484 34.188 13.586 1 96.75 543 ALA B O 1
ATOM 8490 N N . ASN B 1 544 ? -20.281 32.5 15.047 1 96.81 544 ASN B N 1
ATOM 8491 C CA . ASN B 1 544 ? -19.453 33.312 15.945 1 96.81 544 ASN B CA 1
ATOM 8492 C C . ASN B 1 544 ? -18.109 33.656 15.312 1 96.81 544 ASN B C 1
ATOM 8494 O O . ASN B 1 544 ? -17.609 34.781 15.5 1 96.81 544 ASN B O 1
ATOM 8498 N N . ALA B 1 545 ? -17.562 32.719 14.609 1 94.69 545 ALA B N 1
ATOM 8499 C CA . ALA B 1 545 ? -16.312 32.969 13.898 1 94.69 545 ALA B CA 1
ATOM 8500 C C . ALA B 1 545 ? -16.484 34.062 12.844 1 94.69 545 ALA B C 1
ATOM 8502 O O . ALA B 1 545 ? -15.586 34.875 12.609 1 94.69 545 ALA B O 1
ATOM 8503 N N . GLN B 1 546 ? -17.609 34.031 12.172 1 94.5 546 GLN B N 1
ATOM 8504 C CA . GLN B 1 546 ? -17.891 35.062 11.18 1 94.5 546 GLN B CA 1
ATOM 8505 C C . GLN B 1 546 ? -17.953 36.438 11.828 1 94.5 546 GLN B C 1
ATOM 8507 O O . GLN B 1 546 ? -17.438 37.406 11.273 1 94.5 546 GLN B O 1
ATOM 8512 N N . LYS B 1 547 ? -18.547 36.5 13.008 1 96.69 547 LYS B N 1
ATOM 8513 C CA . LYS B 1 547 ? -18.578 37.75 13.75 1 96.69 547 LYS B CA 1
ATOM 8514 C C . LYS B 1 547 ? -17.172 38.25 14.094 1 96.69 547 LYS B C 1
ATOM 8516 O O . LYS B 1 547 ? -16.906 39.438 14.094 1 96.69 547 LYS B O 1
ATOM 8521 N N . LEU B 1 548 ? -16.438 37.344 14.422 1 96.38 548 LEU B N 1
ATOM 8522 C CA . LEU B 1 548 ? -15.039 37.656 14.719 1 96.38 548 LEU B CA 1
ATOM 8523 C C . LEU B 1 548 ? -14.352 38.25 13.5 1 96.38 548 LEU B C 1
ATOM 8525 O O . LEU B 1 548 ? -13.641 39.25 13.617 1 96.38 548 LEU B O 1
ATOM 8529 N N . VAL B 1 549 ? -14.523 37.688 12.328 1 93.94 549 VAL B N 1
ATOM 8530 C CA . VAL B 1 549 ? -13.93 38.156 11.086 1 93.94 549 VAL B CA 1
ATOM 8531 C C . VAL B 1 549 ? -14.43 39.594 10.797 1 93.94 549 VAL B C 1
ATOM 8533 O O . VAL B 1 549 ? -13.648 40.469 10.422 1 93.94 549 VAL B O 1
ATOM 8536 N N . GLU B 1 550 ? -15.672 39.781 10.992 1 95.75 550 GLU B N 1
ATOM 8537 C CA . GLU B 1 550 ? -16.266 41.094 10.789 1 95.75 550 GLU B CA 1
ATOM 8538 C C . GLU B 1 550 ? -15.688 42.125 11.766 1 95.75 550 GLU B C 1
ATOM 8540 O O . GLU B 1 550 ? -15.445 43.281 11.391 1 95.75 550 GLU B O 1
ATOM 8545 N N . ALA B 1 551 ? -15.523 41.688 12.969 1 97.62 551 ALA B N 1
ATOM 8546 C CA . ALA B 1 551 ? -14.938 42.562 13.984 1 97.62 551 ALA B CA 1
ATOM 8547 C C . ALA B 1 551 ? -13.508 42.938 13.617 1 97.62 551 ALA B C 1
ATOM 8549 O O . ALA B 1 551 ? -13.094 44.094 13.828 1 97.62 551 ALA B O 1
ATOM 8550 N N . MET B 1 552 ? -12.75 42.031 13.156 1 97.06 552 MET B N 1
ATOM 8551 C CA . MET B 1 552 ? -11.383 42.312 12.719 1 97.06 552 MET B CA 1
ATOM 8552 C C . MET B 1 552 ? -11.375 43.344 11.594 1 97.06 552 MET B C 1
ATOM 8554 O O . MET B 1 552 ? -10.562 44.281 11.602 1 97.06 552 MET B O 1
ATOM 8558 N N . GLN B 1 553 ? -12.305 43.188 10.68 1 96.31 553 GLN B N 1
ATOM 8559 C CA . GLN B 1 553 ? -12.438 44.125 9.586 1 96.31 553 GLN B CA 1
ATOM 8560 C C . GLN B 1 553 ? -12.805 45.5 10.102 1 96.31 553 GLN B C 1
ATOM 8562 O O . GLN B 1 553 ? -12.281 46.531 9.625 1 96.31 553 GLN B O 1
ATOM 8567 N N . ALA B 1 554 ? -13.609 45.5 11.008 1 96.75 554 ALA B N 1
ATOM 8568 C CA . ALA B 1 554 ? -14.039 46.75 11.602 1 96.75 554 ALA B CA 1
ATOM 8569 C C . ALA B 1 554 ? -12.883 47.469 12.297 1 96.75 554 ALA B C 1
ATOM 8571 O O . ALA B 1 554 ? -12.891 48.688 12.445 1 96.75 554 ALA B O 1
ATOM 8572 N N . CYS B 1 555 ? -11.945 46.688 12.664 1 97.44 555 CYS B N 1
ATOM 8573 C CA . CYS B 1 555 ? -10.773 47.25 13.312 1 97.44 555 CYS B CA 1
ATOM 8574 C C . CYS B 1 555 ? -9.695 47.594 12.289 1 97.44 555 CYS B C 1
ATOM 8576 O O . CYS B 1 555 ? -8.555 47.906 12.664 1 97.44 555 CYS B O 1
ATOM 8578 N N . GLY B 1 556 ? -9.961 47.375 11.008 1 96.19 556 GLY B N 1
ATOM 8579 C CA . GLY B 1 556 ? -9.07 47.875 9.961 1 96.19 556 GLY B CA 1
ATOM 8580 C C . GLY B 1 556 ? -8.375 46.75 9.211 1 96.19 556 GLY B C 1
ATOM 8581 O O . GLY B 1 556 ? -7.766 46.969 8.164 1 96.19 556 GLY B O 1
ATOM 8582 N N . CYS B 1 557 ? -8.469 45.531 9.719 1 96.06 557 CYS B N 1
ATOM 8583 C CA . CYS B 1 557 ? -7.754 44.406 9.109 1 96.06 557 CYS B CA 1
ATOM 8584 C C . CYS B 1 557 ? -8.359 44.031 7.762 1 96.06 557 CYS B C 1
ATOM 8586 O O . CYS B 1 557 ? -9.57 43.812 7.66 1 96.06 557 CYS B O 1
ATOM 8588 N N . THR B 1 558 ? -7.512 43.844 6.703 1 90.38 558 THR B N 1
ATOM 8589 C CA . THR B 1 558 ? -8.016 43.562 5.367 1 90.38 558 THR B CA 1
ATOM 8590 C C . THR B 1 558 ? -7.5 42.219 4.883 1 90.38 558 THR B C 1
ATOM 8592 O O . THR B 1 558 ? -7.75 41.812 3.742 1 90.38 558 THR B O 1
ATOM 8595 N N . LEU B 1 559 ? -6.746 41.531 5.703 1 90.06 559 LEU B N 1
ATOM 8596 C CA . LEU B 1 559 ? -6.168 40.25 5.312 1 90.06 559 LEU B CA 1
ATOM 8597 C C . LEU B 1 559 ? -7.258 39.188 5.105 1 90.06 559 LEU B C 1
ATOM 8599 O O . LEU B 1 559 ? -8.234 39.156 5.855 1 90.06 559 LEU B O 1
ATOM 8603 N N . ASN B 1 560 ? -7.059 38.406 4.051 1 85.94 560 ASN B N 1
ATOM 8604 C CA . ASN B 1 560 ? -7.863 37.188 3.926 1 85.94 560 ASN B CA 1
ATOM 8605 C C . ASN B 1 560 ? -7.535 36.188 5.027 1 85.94 560 ASN B C 1
ATOM 8607 O O . ASN B 1 560 ? -6.367 35.969 5.367 1 85.94 560 ASN B O 1
ATOM 8611 N N . ASN B 1 561 ? -8.586 35.656 5.664 1 83.69 561 ASN B N 1
ATOM 8612 C CA . ASN B 1 561 ? -8.414 34.656 6.703 1 83.69 561 ASN B CA 1
ATOM 8613 C C . ASN B 1 561 ? -7.484 35.125 7.809 1 83.69 561 ASN B C 1
ATOM 8615 O O . ASN B 1 561 ? -6.566 34.406 8.211 1 83.69 561 ASN B O 1
ATOM 8619 N N . ALA B 1 562 ? -7.691 36.344 8.266 1 88.62 562 ALA B N 1
ATOM 8620 C CA . ALA B 1 562 ? -6.836 37.031 9.227 1 88.62 562 ALA B CA 1
ATOM 8621 C C . ALA B 1 562 ? -6.684 36.219 10.508 1 88.62 562 ALA B C 1
ATOM 8623 O O . ALA B 1 562 ? -5.594 36.156 11.078 1 88.62 562 ALA B O 1
ATOM 8624 N N . TYR B 1 563 ? -7.738 35.625 10.922 1 89.75 563 TYR B N 1
ATOM 8625 C CA . TYR B 1 563 ? -7.68 34.875 12.164 1 89.75 563 TYR B CA 1
ATOM 8626 C C . TYR B 1 563 ? -6.648 33.75 12.062 1 89.75 563 TYR B C 1
ATOM 8628 O O . TYR B 1 563 ? -5.875 33.531 12.992 1 89.75 563 TYR B O 1
ATOM 8636 N N . MET B 1 564 ? -6.711 32.969 10.969 1 87.31 564 MET B N 1
ATOM 8637 C CA . MET B 1 564 ? -5.75 31.875 10.805 1 87.31 564 MET B CA 1
ATOM 8638 C C . MET B 1 564 ? -4.32 32.406 10.852 1 87.31 564 MET B C 1
ATOM 8640 O O . MET B 1 564 ? -3.436 31.75 11.414 1 87.31 564 MET B O 1
ATOM 8644 N N . GLN B 1 565 ? -4.102 33.562 10.336 1 87.06 565 GLN B N 1
ATOM 8645 C CA . GLN B 1 565 ? -2.773 34.156 10.375 1 87.06 565 GLN B CA 1
ATOM 8646 C C . GLN B 1 565 ? -2.354 34.469 11.812 1 87.06 565 GLN B C 1
ATOM 8648 O O . GLN B 1 565 ? -1.209 34.219 12.195 1 87.06 565 GLN B O 1
ATOM 8653 N N . HIS B 1 566 ? -3.275 34.938 12.578 1 91.56 566 HIS B N 1
ATOM 8654 C CA . HIS B 1 566 ? -3.018 35.219 13.992 1 91.56 566 HIS B CA 1
ATOM 8655 C C . HIS B 1 566 ? -2.566 33.969 14.719 1 91.56 566 HIS B C 1
ATOM 8657 O O . HIS B 1 566 ? -1.578 34 15.461 1 91.56 566 HIS B O 1
ATOM 8663 N N . SER B 1 567 ? -3.281 32.906 14.43 1 90.88 567 SER B N 1
ATOM 8664 C CA . SER B 1 567 ? -3.086 31.688 15.188 1 90.88 567 SER B CA 1
ATOM 8665 C C . SER B 1 567 ? -1.751 31.031 14.852 1 90.88 567 SER B C 1
ATOM 8667 O O . SER B 1 567 ? -1.256 30.203 15.609 1 90.88 567 SER B O 1
ATOM 8669 N N . LEU B 1 568 ? -1.131 31.422 13.766 1 90.88 568 LEU B N 1
ATOM 8670 C CA . LEU B 1 568 ? 0.073 30.75 13.297 1 90.88 568 LEU B CA 1
ATOM 8671 C C . LEU B 1 568 ? 1.321 31.547 13.656 1 90.88 568 LEU B C 1
ATOM 8673 O O . LEU B 1 568 ? 2.443 31.078 13.438 1 90.88 568 LEU B O 1
ATOM 8677 N N . LEU B 1 569 ? 1.186 32.688 14.258 1 94.69 569 LEU B N 1
ATOM 8678 C CA . LEU B 1 569 ? 2.316 33.562 14.539 1 94.69 569 LEU B CA 1
ATOM 8679 C C . LEU B 1 569 ? 3.234 32.969 15.594 1 94.69 569 LEU B C 1
ATOM 8681 O O . LEU B 1 569 ? 4.387 33.375 15.727 1 94.69 569 LEU B O 1
ATOM 8685 N N . ALA B 1 570 ? 2.711 31.984 16.297 1 94.94 570 ALA B N 1
ATOM 8686 C CA . ALA B 1 570 ? 3.506 31.344 17.344 1 94.94 570 ALA B CA 1
ATOM 8687 C C . ALA B 1 570 ? 4.043 29.984 16.875 1 94.94 570 ALA B C 1
ATOM 8689 O O . ALA B 1 570 ? 4.57 29.219 17.688 1 94.94 570 ALA B O 1
ATOM 8690 N N . LEU B 1 571 ? 3.898 29.641 15.617 1 93.12 571 LEU B N 1
ATOM 8691 C CA . LEU B 1 571 ? 4.32 28.359 15.078 1 93.12 571 LEU B CA 1
ATOM 8692 C C . LEU B 1 571 ? 5.805 28.359 14.734 1 93.12 571 LEU B C 1
ATOM 8694 O O . LEU B 1 571 ? 6.18 28.578 13.578 1 93.12 571 LEU B O 1
ATOM 8698 N N . VAL B 1 572 ? 6.637 28.031 15.633 1 93.5 572 VAL B N 1
ATOM 8699 C CA . VAL B 1 572 ? 8.078 28.25 15.57 1 93.5 572 VAL B CA 1
ATOM 8700 C C . VAL B 1 572 ? 8.734 27.156 14.742 1 93.5 572 VAL B C 1
ATOM 8702 O O . VAL B 1 572 ? 9.906 26.828 14.945 1 93.5 572 VAL B O 1
ATOM 8705 N N . VAL B 1 573 ? 7.965 26.531 13.867 1 92.81 573 VAL B N 1
ATOM 8706 C CA . VAL B 1 573 ? 8.539 25.484 13.023 1 92.81 573 VAL B CA 1
ATOM 8707 C C . VAL B 1 573 ? 8.305 25.828 11.555 1 92.81 573 VAL B C 1
ATOM 8709 O O . VAL B 1 573 ? 8.586 25.016 10.664 1 92.81 573 VAL B O 1
ATOM 8712 N N . ILE B 1 574 ? 7.73 26.938 11.258 1 91.12 574 ILE B N 1
ATOM 8713 C CA . ILE B 1 574 ? 7.566 27.453 9.906 1 91.12 574 ILE B CA 1
ATOM 8714 C C . ILE B 1 574 ? 8.242 28.828 9.797 1 91.12 574 ILE B C 1
ATOM 8716 O O . ILE B 1 574 ? 7.926 29.734 10.57 1 91.12 574 ILE B O 1
ATOM 8720 N N . PRO B 1 575 ? 9.102 29 8.922 1 92.25 575 PRO B N 1
ATOM 8721 C CA . PRO B 1 575 ? 9.836 30.266 8.812 1 92.25 575 PRO B CA 1
ATOM 8722 C C . PRO B 1 575 ? 8.922 31.453 8.5 1 92.25 575 PRO B C 1
ATOM 8724 O O . PRO B 1 575 ? 7.781 31.266 8.07 1 92.25 575 PRO B O 1
ATOM 8727 N N . GLU B 1 576 ? 9.406 32.656 8.773 1 93.69 576 GLU B N 1
ATOM 8728 C CA . GLU B 1 576 ? 10.789 33 9.109 1 93.69 576 GLU B CA 1
ATOM 8729 C C . GLU B 1 576 ? 10.914 33.406 10.578 1 93.69 576 GLU B C 1
ATOM 8731 O O . GLU B 1 576 ? 11.82 32.938 11.273 1 93.69 576 GLU B O 1
ATOM 8736 N N . LEU B 1 577 ? 10.062 34.344 10.953 1 97 577 LEU B N 1
ATOM 8737 C CA . LEU B 1 577 ? 10.133 34.875 12.305 1 97 577 LEU B CA 1
ATOM 8738 C C . LEU B 1 577 ? 8.844 34.594 13.07 1 97 577 LEU B C 1
ATOM 8740 O O . LEU B 1 577 ? 7.75 34.781 12.539 1 97 577 LEU B O 1
ATOM 8744 N N . ARG B 1 578 ? 8.961 34.094 14.258 1 97.44 578 ARG B N 1
ATOM 8745 C CA . ARG B 1 578 ? 7.836 33.688 15.094 1 97.44 578 ARG B CA 1
ATOM 8746 C C . ARG B 1 578 ? 8.055 34.094 16.547 1 97.44 578 ARG B C 1
ATOM 8748 O O . ARG B 1 578 ? 9.18 34.438 16.938 1 97.44 578 ARG B O 1
ATOM 8755 N N . ILE B 1 579 ? 6.977 34.156 17.312 1 97.75 579 ILE B N 1
ATOM 8756 C CA . ILE B 1 579 ? 7.066 34.438 18.734 1 97.75 579 ILE B CA 1
ATOM 8757 C C . ILE B 1 579 ? 6.734 33.156 19.516 1 97.75 579 ILE B C 1
ATOM 8759 O O . ILE B 1 579 ? 5.84 32.406 19.141 1 97.75 579 ILE B O 1
ATOM 8763 N N . SER B 1 580 ? 7.473 32.844 20.562 1 97.12 580 SER B N 1
ATOM 8764 C CA . SER B 1 580 ? 7.156 31.797 21.547 1 97.12 580 SER B CA 1
ATOM 8765 C C . SER B 1 580 ? 7.078 32.375 22.953 1 97.12 580 SER B C 1
ATOM 8767 O O . SER B 1 580 ? 7.219 33.562 23.156 1 97.12 580 SER B O 1
ATOM 8769 N N . ASP B 1 581 ? 6.707 31.531 23.938 1 96.5 581 ASP B N 1
ATOM 8770 C CA . ASP B 1 581 ? 6.668 31.953 25.344 1 96.5 581 ASP B CA 1
ATOM 8771 C C . ASP B 1 581 ? 8.07 32.219 25.875 1 96.5 581 ASP B C 1
ATOM 8773 O O . ASP B 1 581 ? 8.234 32.844 26.922 1 96.5 581 ASP B O 1
ATOM 8777 N N . LEU B 1 582 ? 9.062 31.828 25.047 1 96.56 582 LEU B N 1
ATOM 8778 C CA . LEU B 1 582 ? 10.445 32 25.484 1 96.56 582 LEU B CA 1
ATOM 8779 C C . LEU B 1 582 ? 11.109 33.188 24.766 1 96.56 582 LEU B C 1
ATOM 8781 O O . LEU B 1 582 ? 12.234 33.562 25.109 1 96.56 582 LEU B O 1
ATOM 8785 N N . GLY B 1 583 ? 10.477 33.719 23.766 1 97 583 GLY B N 1
ATOM 8786 C CA . GLY B 1 583 ? 11.039 34.844 23.062 1 97 583 GLY B CA 1
ATOM 8787 C C . GLY B 1 583 ? 10.773 34.812 21.578 1 97 583 GLY B C 1
ATOM 8788 O O . GLY B 1 583 ? 9.969 34 21.094 1 97 583 GLY B O 1
ATOM 8789 N N . LEU B 1 584 ? 11.375 35.812 20.922 1 97.88 584 LEU B N 1
ATOM 8790 C CA . LEU B 1 584 ? 11.305 35.875 19.469 1 97.88 584 LEU B CA 1
ATOM 8791 C C . LEU B 1 584 ? 12.219 34.844 18.828 1 97.88 584 LEU B C 1
ATOM 8793 O O . LEU B 1 584 ? 13.375 34.688 19.25 1 97.88 584 LEU B O 1
ATOM 8797 N N . VAL B 1 585 ? 11.688 34.062 17.828 1 97.25 585 VAL B N 1
ATOM 8798 C CA . VAL B 1 585 ? 12.445 32.969 17.266 1 97.25 585 VAL B CA 1
ATOM 8799 C C . VAL B 1 585 ? 12.633 33.156 15.766 1 97.25 585 VAL B C 1
ATOM 8801 O O . VAL B 1 585 ? 11.656 33.312 15.023 1 97.25 585 VAL B O 1
ATOM 8804 N N . ASP B 1 586 ? 13.875 33.219 15.32 1 96.94 586 ASP B N 1
ATOM 8805 C CA . ASP B 1 586 ? 14.188 33.094 13.898 1 96.94 586 ASP B CA 1
ATOM 8806 C C . ASP B 1 586 ? 14.203 31.625 13.461 1 96.94 586 ASP B C 1
ATOM 8808 O O . ASP B 1 586 ? 15.188 30.922 13.68 1 96.94 586 ASP B O 1
ATOM 8812 N N . VAL B 1 587 ? 13.141 31.266 12.758 1 94.19 587 VAL B N 1
ATOM 8813 C CA . VAL B 1 587 ? 12.914 29.859 12.453 1 94.19 587 VAL B CA 1
ATOM 8814 C C . VAL B 1 587 ? 13.867 29.406 11.352 1 94.19 587 VAL B C 1
ATOM 8816 O O . VAL B 1 587 ? 14.125 28.203 11.188 1 94.19 587 VAL B O 1
ATOM 8819 N N . ARG B 1 588 ? 14.609 30.344 10.57 1 91.5 588 ARG B N 1
ATOM 8820 C CA . ARG B 1 588 ? 15.594 29.984 9.547 1 91.5 588 ARG B CA 1
ATOM 8821 C C . ARG B 1 588 ? 16.828 29.359 10.18 1 91.5 588 ARG B C 1
ATOM 8823 O O . ARG B 1 588 ? 17.438 28.469 9.594 1 91.5 588 ARG B O 1
ATOM 8830 N N . SER B 1 589 ? 17.016 29.812 11.398 1 91.38 589 SER B N 1
ATOM 8831 C CA . SER B 1 589 ? 18.203 29.328 12.102 1 91.38 589 SER B CA 1
ATOM 8832 C C . SER B 1 589 ? 17.828 28.578 13.375 1 91.38 589 SER B C 1
ATOM 8834 O O . SER B 1 589 ? 18.672 27.969 14.023 1 91.38 589 SER B O 1
ATOM 8836 N N . PHE B 1 590 ? 16.562 28.609 13.688 1 91.88 590 PHE B N 1
ATOM 8837 C CA . PHE B 1 590 ? 16.047 28 14.914 1 91.88 590 PHE B CA 1
ATOM 8838 C C . PHE B 1 590 ? 16.797 28.516 16.141 1 91.88 590 PHE B C 1
ATOM 8840 O O . PHE B 1 590 ? 17.234 27.734 16.984 1 91.88 590 PHE B O 1
ATOM 8847 N N . LYS B 1 591 ? 16.875 29.828 16.203 1 95.31 591 LYS B N 1
ATOM 8848 C CA . LYS B 1 591 ? 17.5 30.516 17.328 1 95.31 591 LYS B CA 1
ATOM 8849 C C . LYS B 1 591 ? 16.625 31.672 17.812 1 95.31 591 LYS B C 1
ATOM 8851 O O . LYS B 1 591 ? 15.922 32.312 17.016 1 95.31 591 LYS B O 1
ATOM 8856 N N . LYS B 1 592 ? 16.766 31.906 19.094 1 97.38 592 LYS B N 1
ATOM 8857 C CA . LYS B 1 592 ? 16.125 33.094 19.641 1 97.38 592 LYS B CA 1
ATOM 8858 C C . LYS B 1 592 ? 16.906 34.375 19.266 1 97.38 592 LYS B C 1
ATOM 8860 O O . LYS B 1 592 ? 18.141 34.344 19.25 1 97.38 592 LYS B O 1
ATOM 8865 N N . ILE B 1 593 ? 16.188 35.406 18.984 1 97.31 593 ILE B N 1
ATOM 8866 C CA . ILE B 1 593 ? 16.812 36.688 18.703 1 97.31 593 ILE B CA 1
ATOM 8867 C C . ILE B 1 593 ? 16.156 37.781 19.547 1 97.31 593 ILE B C 1
ATOM 8869 O O . ILE B 1 593 ? 15.031 37.625 20.031 1 97.31 593 ILE B O 1
ATOM 8873 N N . PRO B 1 594 ? 16.875 38.875 19.75 1 97.31 594 PRO B N 1
ATOM 8874 C CA . PRO B 1 594 ? 16.281 39.938 20.562 1 97.31 594 PRO B CA 1
ATOM 8875 C C . PRO B 1 594 ? 15.18 40.688 19.812 1 97.31 594 PRO B C 1
ATOM 8877 O O . PRO B 1 594 ? 15.227 40.812 18.594 1 97.31 594 PRO B O 1
ATOM 8880 N N . VAL B 1 595 ? 14.219 41.219 20.562 1 98.12 595 VAL B N 1
ATOM 8881 C CA . VAL B 1 595 ? 13.164 42.031 19.984 1 98.12 595 VAL B CA 1
ATOM 8882 C C . VAL B 1 595 ? 13.734 43.375 19.516 1 98.12 595 VAL B C 1
ATOM 8884 O O . VAL B 1 595 ? 13.391 43.875 18.453 1 98.12 595 VAL B O 1
ATOM 8887 N N . ILE B 1 596 ? 14.586 43.906 20.328 1 97.25 596 ILE B N 1
ATOM 8888 C CA . ILE B 1 596 ? 15.258 45.156 20.031 1 97.25 596 ILE B CA 1
ATOM 8889 C C . ILE B 1 596 ? 16.703 44.875 19.594 1 97.25 596 ILE B C 1
ATOM 8891 O O . ILE B 1 596 ? 17.453 44.219 20.328 1 97.25 596 ILE B O 1
ATOM 8895 N N . GLU B 1 597 ? 17.062 45.406 18.391 1 94.56 597 GLU B N 1
ATOM 8896 C CA . GLU B 1 597 ? 18.422 45.219 17.922 1 94.56 597 GLU B CA 1
ATOM 8897 C C . GLU B 1 597 ? 19.422 45.969 18.812 1 94.56 597 GLU B C 1
ATOM 8899 O O . GLU B 1 597 ? 19.141 47.062 19.281 1 94.56 597 GLU B O 1
ATOM 8904 N N . PRO B 1 598 ? 20.578 45.219 19.047 1 84.62 598 PRO B N 1
ATOM 8905 C CA . PRO B 1 598 ? 21.594 45.938 19.828 1 84.62 598 PRO B CA 1
ATOM 8906 C C . PRO B 1 598 ? 22.125 47.156 19.125 1 84.62 598 PRO B C 1
ATOM 8908 O O . PRO B 1 598 ? 22.141 47.219 17.891 1 84.62 598 PRO B O 1
ATOM 8911 N N . PHE B 1 599 ? 22.391 48.25 19.922 1 71.62 599 PHE B N 1
ATOM 8912 C CA . PHE B 1 599 ? 23.016 49.438 19.391 1 71.62 599 PHE B CA 1
ATOM 8913 C C . PHE B 1 599 ? 24.406 49.156 18.859 1 71.62 599 PHE B C 1
ATOM 8915 O O . PHE B 1 599 ? 25.188 48.438 19.5 1 71.62 599 PHE B O 1
ATOM 8922 N N . ASN B 1 600 ? 24.594 49 17.594 1 51.66 600 ASN B N 1
ATOM 8923 C CA . ASN B 1 600 ? 25.984 49.031 17.172 1 51.66 600 ASN B CA 1
ATOM 8924 C C . ASN B 1 600 ? 26.703 50.281 17.688 1 51.66 600 ASN B C 1
ATOM 8926 O O . ASN B 1 600 ? 26.297 51.406 17.391 1 51.66 600 ASN B O 1
ATOM 8930 N N . GLU B 1 601 ? 27.359 50.219 18.812 1 41.59 601 GLU B N 1
ATOM 8931 C CA . GLU B 1 601 ? 28.328 51.281 19 1 41.59 601 GLU B CA 1
ATOM 8932 C C . GLU B 1 601 ? 29.297 51.375 17.812 1 41.59 601 GLU B C 1
ATOM 8934 O O . GLU B 1 601 ? 29.688 50.344 17.25 1 41.59 601 GLU B O 1
#

Foldseek 3Di:
DPQDFQDALVVCVVVLQCLLVLNEAAQEKEWFEFECFLVVRDTRGQKMFGHHSQFTSDIGNDSPSRHDPNYHYHYLVHFYKWFAFEALEAALLLQQAALLQLCQLAQLQRHQEYEYEPLQLCLQPNLVSLVQSVVLQSNFLGQYAYAYEQPRPLFPPAFHGLDGYFLVSLLVCLPDPRHQAHHENLPLVCQLVVPPRSLSSLVSRVVSVHAYAYEDQDPDCPSSVVSSLVSGHQEYANDQAQVSCVSQVVSRHAHEHAAEQLADRLLGNLCVCQPVVDDLLRYAYHHHHYYLLCSNPPHGVSNVLLVNVVSPDDLSSSLQNGFQSSCVNSVNNQATRGSRGNHRPFIFTARDSNNGNGAFTDTSRRTQHGPSHGDDGSDDDPDDCVLFLQFAALDQDALVLAWAFDPPPDQKFKFFAWAFDFSDLATDTDIDIFGDDPRTTADDFQKWKKWFGAGRPNPNFIEIAIYGDQQFDAFKKKWFQQAPRNSTIMMITRGSRRRSVNSNVQSVLRAFMWMDHPRDTQATQGSRRSNRHDNPNSVVNSVRVVSVVVVSVVRGGDGRVVVVSRNSQQHLSHDAWHAHSVAIAGSNVRDHDHRTDDPPD/DPLDFQDALVVCVVVLQCLLVLNEAAQEKEWFEFECFLVVRDTRGQKMFGHHSQFTSDIGNDSPSRHDPNYHYHYLVHFYKWFFFEALEAALLLQQAALLQLCQLAQLQRHQEYEHEPLQVCLQPNLVSLVQSVVLNSNFLGQYAYAYEQPRPLFPPAFHGLDGYFLVSLLVCLPDPRHQYHHENLPLVCQLVVPPRSLSSLVSRVVSVHAYAYEDQDPDCPSSVVSSLVSGHQEYANDQAQVSCVVQVVSRHAHEHAAEQLADRLLRNLCVCQPVVDDLLRYAYHHHHYYLLCSNPPHGVSNVLLVNVVSPDDLSSSLQNGFQSSCVNSVNNQATRGSRGNHRPFIFTARDSNNGNGAFTRTSRRTQYGPSHGDDGSDDDPDDCVLFLQFAALDQDALVLAWAFDPPPDQKFKFFAWAFDFSDLATDTDIDIFGDDPRTTADDFQKWKKWFGAGRPNPNFIEIAIYGDQQFDAFKKKWFQQAPRNSTIMMITRGSRRRSVNSNVQSVLRAFMWMDHPRDTQATQGSRRSNRHDNPNSVVSSVRVVSVVVVSVVRGGDGRVVVVSRNSQQHLSHDAWHAHSVAIAGSNVRDHDHRTDDPPD